Protein AF-0000000082347370 (afdb_homodimer)

Structure (mmCIF, N/CA/C/O backbone):
data_AF-0000000082347370-model_v1
#
loop_
_entity.id
_entity.type
_entity.pdbx_description
1 polymer amidase
#
loop_
_atom_site.group_PDB
_atom_site.id
_atom_site.type_symbol
_atom_site.label_atom_id
_atom_site.label_alt_id
_atom_site.label_comp_id
_atom_site.label_asym_id
_atom_site.label_entity_id
_atom_site.label_seq_id
_atom_site.pdbx_PDB_ins_code
_atom_site.Cartn_x
_atom_site.Cartn_y
_atom_site.Cartn_z
_atom_site.occupancy
_atom_site.B_iso_or_equiv
_atom_site.auth_seq_id
_atom_site.auth_comp_id
_atom_site.auth_asym_id
_atom_site.auth_atom_id
_atom_site.pdbx_PDB_model_num
ATOM 1 N N . MET A 1 1 ? -14.039 33.094 -24.953 1 28.47 1 MET A N 1
ATOM 2 C CA . MET A 1 1 ? -12.961 33.5 -24.062 1 28.47 1 MET A CA 1
ATOM 3 C C . MET A 1 1 ? -13.516 33.938 -22.703 1 28.47 1 MET A C 1
ATOM 5 O O . MET A 1 1 ? -13.883 35.125 -22.531 1 28.47 1 MET A O 1
ATOM 9 N N . THR A 1 2 ? -14.438 33.375 -22.188 1 38.81 2 THR A N 1
ATOM 10 C CA . THR A 1 2 ? -15.414 33.531 -21.125 1 38.81 2 THR A CA 1
ATOM 11 C C . THR A 1 2 ? -14.742 34.031 -19.844 1 38.81 2 THR A C 1
ATOM 13 O O . THR A 1 2 ? -13.883 33.344 -19.281 1 38.81 2 THR A O 1
ATOM 16 N N . SER A 1 3 ? -14.586 35.312 -19.547 1 42.72 3 SER A N 1
ATOM 17 C CA . SER A 1 3 ? -13.938 36.375 -18.797 1 42.72 3 SER A CA 1
ATOM 18 C C . SER A 1 3 ? -13.805 36.031 -17.328 1 42.72 3 SER A C 1
ATOM 20 O O . SER A 1 3 ? -14.438 35.062 -16.844 1 42.72 3 SER A O 1
ATOM 22 N N . THR A 1 4 ? -13.07 37.125 -16.438 1 53.12 4 THR A N 1
ATOM 23 C CA . THR A 1 4 ? -12.383 37.875 -15.398 1 53.12 4 THR A CA 1
ATOM 24 C C . THR A 1 4 ? -13.281 38.031 -14.172 1 53.12 4 THR A C 1
ATOM 26 O O . THR A 1 4 ? -13.094 38.969 -13.383 1 53.12 4 THR A O 1
ATOM 29 N N . HIS A 1 5 ? -14.391 37.219 -14.023 1 77.06 5 HIS A N 1
ATOM 30 C CA . HIS A 1 5 ? -15.453 37.531 -13.07 1 77.06 5 HIS A CA 1
ATOM 31 C C . HIS A 1 5 ? -15.188 36.875 -11.719 1 77.06 5 HIS A C 1
ATOM 33 O O . HIS A 1 5 ? -16.094 36.781 -10.883 1 77.06 5 HIS A O 1
ATOM 39 N N . TRP A 1 6 ? -14 36.531 -11.547 1 93.75 6 TRP A N 1
ATOM 40 C CA . TRP A 1 6 ? -13.812 35.781 -10.305 1 93.75 6 TRP A CA 1
ATOM 41 C C . TRP A 1 6 ? -13.828 36.719 -9.102 1 93.75 6 TRP A C 1
ATOM 43 O O . TRP A 1 6 ? -14.188 36.312 -7.996 1 93.75 6 TRP A O 1
ATOM 53 N N . LYS A 1 7 ? -13.586 38 -9.258 1 95.44 7 LYS A N 1
ATOM 54 C CA . LYS A 1 7 ? -13.359 38.938 -8.148 1 95.44 7 LYS A CA 1
ATOM 55 C C . LYS A 1 7 ? -14.625 39.094 -7.305 1 95.44 7 LYS A C 1
ATOM 57 O O . LYS A 1 7 ? -14.586 38.969 -6.082 1 95.44 7 LYS A O 1
ATOM 62 N N . PRO A 1 8 ? -15.781 39.312 -7.957 1 95.5 8 PRO A N 1
ATOM 63 C CA . PRO A 1 8 ? -16.984 39.438 -7.137 1 95.5 8 PRO A CA 1
ATOM 64 C C . PRO A 1 8 ? -17.297 38.156 -6.359 1 95.5 8 PRO A C 1
ATOM 66 O O . PRO A 1 8 ? -17.797 38.219 -5.227 1 95.5 8 PRO A O 1
ATOM 69 N N . LEU A 1 9 ? -17.078 37.062 -7.016 1 95.44 9 LEU A N 1
ATOM 70 C CA . LEU A 1 9 ? -17.312 35.781 -6.352 1 95.44 9 LEU A CA 1
ATOM 71 C C . LEU A 1 9 ? -16.391 35.625 -5.156 1 95.44 9 LEU A C 1
ATOM 73 O O . LEU A 1 9 ? -16.812 35.156 -4.094 1 95.44 9 LEU A O 1
ATOM 77 N N . ALA A 1 10 ? -15.156 35.938 -5.332 1 97.25 10 ALA A N 1
ATOM 78 C CA . ALA A 1 10 ? -14.172 35.844 -4.262 1 97.25 10 ALA A CA 1
ATOM 79 C C . ALA A 1 10 ? -14.531 36.781 -3.109 1 97.25 10 ALA A C 1
ATOM 81 O O . ALA A 1 10 ? -14.445 36.406 -1.94 1 97.25 10 ALA A O 1
ATOM 82 N N . ASP A 1 11 ? -14.898 38 -3.451 1 97 11 ASP A N 1
ATOM 83 C CA . ASP A 1 11 ? -15.289 39 -2.441 1 97 11 ASP A CA 1
ATOM 84 C C . ASP A 1 11 ? -16.484 38.5 -1.631 1 97 11 ASP A C 1
ATOM 86 O O . ASP A 1 11 ? -16.516 38.656 -0.407 1 97 11 ASP A O 1
ATOM 90 N N . ALA A 1 12 ? -17.422 38 -2.334 1 96.94 12 ALA A N 1
ATOM 91 C CA . ALA A 1 12 ? -18.625 37.469 -1.675 1 96.94 12 ALA A CA 1
ATOM 92 C C . ALA A 1 12 ? -18.281 36.344 -0.723 1 96.94 12 ALA A C 1
ATOM 94 O O . ALA A 1 12 ? -18.812 36.281 0.39 1 96.94 12 ALA A O 1
ATOM 95 N N . LYS A 1 13 ? -17.484 35.406 -1.177 1 97.5 13 LYS A N 1
ATOM 96 C CA . LYS A 1 13 ? -17.094 34.281 -0.332 1 97.5 13 LYS A CA 1
ATOM 97 C C . LYS A 1 13 ? -16.312 34.75 0.882 1 97.5 13 LYS A C 1
ATOM 99 O O . LYS A 1 13 ? -16.531 34.281 2 1 97.5 13 LYS A O 1
ATOM 104 N N . ARG A 1 14 ? -15.336 35.625 0.65 1 98 14 ARG A N 1
ATOM 105 C CA . ARG A 1 14 ? -14.562 36.188 1.747 1 98 14 ARG A CA 1
ATOM 106 C C . ARG A 1 14 ? -15.477 36.844 2.783 1 98 14 ARG A C 1
ATOM 108 O O . ARG A 1 14 ? -15.305 36.625 3.986 1 98 14 ARG A O 1
ATOM 115 N N . GLN A 1 15 ? -16.422 37.625 2.311 1 97.62 15 GLN A N 1
ATOM 116 C CA . GLN A 1 15 ? -17.359 38.312 3.205 1 97.62 15 GLN A CA 1
ATOM 117 C C . GLN A 1 15 ? -18.219 37.281 3.967 1 97.62 15 GLN A C 1
ATOM 119 O O . GLN A 1 15 ? -18.547 37.5 5.133 1 97.62 15 GLN A O 1
ATOM 124 N N . SER A 1 16 ? -18.625 36.25 3.275 1 97.81 16 SER A N 1
ATOM 125 C CA . SER A 1 16 ? -19.438 35.25 3.93 1 97.81 16 SER A CA 1
ATOM 126 C C . SER A 1 16 ? -18.703 34.625 5.113 1 97.81 16 SER A C 1
ATOM 128 O O . SER A 1 16 ? -19.328 34.25 6.113 1 97.81 16 SER A O 1
ATOM 130 N N . ILE A 1 17 ? -17.406 34.438 5.043 1 98.06 17 ILE A N 1
ATOM 131 C CA . ILE A 1 17 ? -16.609 33.938 6.145 1 98.06 17 ILE A CA 1
ATOM 132 C C . ILE A 1 17 ? -16.641 34.906 7.316 1 98.06 17 ILE A C 1
ATOM 134 O O . ILE A 1 17 ? -16.859 34.5 8.461 1 98.06 17 ILE A O 1
ATOM 138 N N . LEU A 1 18 ? -16.469 36.156 7.027 1 97.69 18 LEU A N 1
ATOM 139 C CA . LEU A 1 18 ? -16.484 37.188 8.055 1 97.69 18 LEU A CA 1
ATOM 140 C C . LEU A 1 18 ? -17.875 37.281 8.688 1 97.69 18 LEU A C 1
ATOM 142 O O . LEU A 1 18 ? -17.984 37.469 9.898 1 97.69 18 LEU A O 1
ATOM 146 N N . ASP A 1 19 ? -18.875 37.188 7.852 1 97.94 19 ASP A N 1
ATOM 147 C CA . ASP A 1 19 ? -20.25 37.312 8.328 1 97.94 19 ASP A CA 1
ATOM 148 C C . ASP A 1 19 ? -20.609 36.156 9.258 1 97.94 19 ASP A C 1
ATOM 150 O O . ASP A 1 19 ? -21.531 36.25 10.07 1 97.94 19 ASP A O 1
ATOM 154 N N . ALA A 1 20 ? -19.922 35.062 9.109 1 98.25 20 ALA A N 1
ATOM 155 C CA . ALA A 1 20 ? -20.203 33.875 9.93 1 98.25 20 ALA A CA 1
ATOM 156 C C . ALA A 1 20 ? -19.656 34.062 11.344 1 98.25 20 ALA A C 1
ATOM 158 O O . ALA A 1 20 ? -20.016 33.312 12.258 1 98.25 20 ALA A O 1
ATOM 159 N N . ILE A 1 21 ? -18.812 35 11.609 1 98.5 21 ILE A N 1
ATOM 160 C CA . ILE A 1 21 ? -18.312 35.281 12.945 1 98.5 21 ILE A CA 1
ATOM 161 C C . ILE A 1 21 ? -19.375 36.031 13.742 1 98.5 21 ILE A C 1
ATOM 163 O O . ILE A 1 21 ? -19.828 37.125 13.328 1 98.5 21 ILE A O 1
ATOM 167 N N . PRO A 1 22 ? -19.719 35.531 14.867 1 98.12 22 PRO A N 1
ATOM 168 C CA . PRO A 1 22 ? -20.703 36.25 15.688 1 98.12 22 PRO A CA 1
ATOM 169 C C . PRO A 1 22 ? -20.234 37.656 16.047 1 98.12 22 PRO A C 1
ATOM 171 O O . PRO A 1 22 ? -19.062 37.906 16.312 1 98.12 22 PRO A O 1
ATOM 174 N N . PHE A 1 23 ? -21.188 38.531 16.156 1 97.38 23 PHE A N 1
ATOM 175 C CA . PHE A 1 23 ? -20.875 39.938 16.422 1 97.38 23 PHE A CA 1
ATOM 176 C C . PHE A 1 23 ? -20.109 40.094 17.719 1 97.38 23 PHE A C 1
ATOM 178 O O . PHE A 1 23 ? -19.172 40.875 17.812 1 97.38 23 PHE A O 1
ATOM 185 N N . LYS A 1 24 ? -20.453 39.281 18.719 1 97.06 24 LYS A N 1
ATOM 186 C CA . LYS A 1 24 ? -19.875 39.406 20.047 1 97.06 24 LYS A CA 1
ATOM 187 C C . LYS A 1 24 ? -18.406 38.969 20.031 1 97.06 24 LYS A C 1
ATOM 189 O O . LYS A 1 24 ? -17.656 39.281 20.969 1 97.06 24 LYS A O 1
ATOM 194 N N . TRP A 1 25 ? -18 38.312 19.016 1 98.19 25 TRP A N 1
ATOM 195 C CA . TRP A 1 25 ? -16.625 37.812 18.969 1 98.19 25 TRP A CA 1
ATOM 196 C C . TRP A 1 25 ? -15.797 38.594 17.953 1 98.19 25 TRP A C 1
ATOM 198 O O . TRP A 1 25 ? -14.672 38.219 17.625 1 98.19 25 TRP A O 1
ATOM 208 N N . ARG A 1 26 ? -16.312 39.656 17.391 1 98.06 26 ARG A N 1
ATOM 209 C CA . ARG A 1 26 ? -15.602 40.5 16.438 1 98.06 26 ARG A CA 1
ATOM 210 C C . ARG A 1 26 ? -14.703 41.5 17.156 1 98.06 26 ARG A C 1
ATOM 212 O O . ARG A 1 26 ? -15.078 42.031 18.203 1 98.06 26 ARG A O 1
ATOM 219 N N . ILE A 1 27 ? -13.539 41.625 16.688 1 97.69 27 ILE A N 1
ATOM 220 C CA . ILE A 1 27 ? -12.602 42.562 17.25 1 97.69 27 ILE A CA 1
ATOM 221 C C . ILE A 1 27 ? -13.047 44 16.922 1 97.69 27 ILE A C 1
ATOM 223 O O . ILE A 1 27 ? -13.156 44.344 15.75 1 97.69 27 ILE A O 1
ATOM 227 N N . GLN A 1 28 ? -13.211 44.781 17.906 1 95.12 28 GLN A N 1
ATOM 228 C CA . GLN A 1 28 ? -13.773 46.125 17.734 1 95.12 28 GLN A CA 1
ATOM 229 C C . GLN A 1 28 ? -12.68 47.156 17.5 1 95.12 28 GLN A C 1
ATOM 231 O O . GLN A 1 28 ? -12.914 48.188 16.859 1 95.12 28 GLN A O 1
ATOM 236 N N . GLU A 1 29 ? -11.57 46.875 18.016 1 94.56 29 GLU A N 1
ATOM 237 C CA . GLU A 1 29 ? -10.461 47.812 17.859 1 94.56 29 GLU A CA 1
ATOM 238 C C . GLU A 1 29 ? -9.727 47.594 16.547 1 94.56 29 GLU A C 1
ATOM 240 O O . GLU A 1 29 ? -9.906 46.562 15.898 1 94.56 29 GLU A O 1
ATOM 245 N N . SER A 1 30 ? -9.016 48.562 16.203 1 95.31 30 SER A N 1
ATOM 246 C CA . SER A 1 30 ? -8.18 48.406 15.016 1 95.31 30 SER A CA 1
ATOM 247 C C . SER A 1 30 ? -7.047 47.438 15.258 1 95.31 30 SER A C 1
ATOM 249 O O . SER A 1 30 ? -6.383 47.469 16.297 1 95.31 30 SER A O 1
ATOM 251 N N . ILE A 1 31 ? -6.879 46.531 14.344 1 95.5 31 ILE A N 1
ATOM 252 C CA . ILE A 1 31 ? -5.781 45.562 14.422 1 95.5 31 ILE A CA 1
ATOM 253 C C . ILE A 1 31 ? -4.512 46.188 13.852 1 95.5 31 ILE A C 1
ATOM 255 O O . ILE A 1 31 ? -4.496 46.656 12.711 1 95.5 31 ILE A O 1
ATOM 259 N N . PRO A 1 32 ? -3.457 46.219 14.617 1 96.75 32 PRO A N 1
ATOM 260 C CA . PRO A 1 32 ? -2.205 46.781 14.094 1 96.75 32 PRO A CA 1
ATOM 261 C C . PRO A 1 32 ? -1.723 46.062 12.836 1 96.75 32 PRO A C 1
ATOM 263 O O . PRO A 1 32 ? -1.987 44.875 12.664 1 96.75 32 PRO A O 1
ATOM 266 N N . THR A 1 33 ? -1 46.812 12.031 1 96.25 33 THR A N 1
ATOM 267 C CA . THR A 1 33 ? -0.404 46.219 10.852 1 96.25 33 THR A CA 1
ATOM 268 C C . THR A 1 33 ? 0.686 45.219 11.242 1 96.25 33 THR A C 1
ATOM 270 O O . THR A 1 33 ? 1.144 45.219 12.391 1 96.25 33 THR A O 1
ATOM 273 N N . ALA A 1 34 ? 1.079 44.406 10.305 1 95.56 34 ALA A N 1
ATOM 274 C CA . ALA A 1 34 ? 2.104 43.406 10.562 1 95.56 34 ALA A CA 1
ATOM 275 C C . ALA A 1 34 ? 3.424 44.062 10.969 1 95.56 34 ALA A C 1
ATOM 277 O O . ALA A 1 34 ? 4.172 43.5 11.781 1 95.56 34 ALA A O 1
ATOM 278 N N . THR A 1 35 ? 3.695 45.188 10.391 1 94.94 35 THR A N 1
ATOM 279 C CA . THR A 1 35 ? 4.926 45.906 10.703 1 94.94 35 THR A CA 1
ATOM 280 C C . THR A 1 35 ? 4.883 46.469 12.125 1 94.94 35 THR A C 1
ATOM 282 O O . THR A 1 35 ? 5.906 46.5 12.812 1 94.94 35 THR A O 1
ATOM 285 N N . GLU A 1 36 ? 3.684 46.844 12.547 1 96.25 36 GLU A N 1
ATOM 286 C CA . GLU A 1 36 ? 3.506 47.438 13.875 1 96.25 36 GLU A CA 1
ATOM 287 C C . GLU A 1 36 ? 3.531 46.344 14.945 1 96.25 36 GLU A C 1
ATOM 289 O O . GLU A 1 36 ? 4.023 46.562 16.047 1 96.25 36 GLU A O 1
ATOM 294 N N . LEU A 1 37 ? 2.949 45.25 14.633 1 96.69 37 LEU A N 1
ATOM 295 C CA . LEU A 1 37 ? 2.869 44.125 15.547 1 96.69 37 LEU A CA 1
ATOM 296 C C . LEU A 1 37 ? 3.033 42.812 14.789 1 96.69 37 LEU A C 1
ATOM 298 O O . LEU A 1 37 ? 2.064 42.281 14.234 1 96.69 37 LEU A O 1
ATOM 302 N N . ARG A 1 38 ? 4.168 42.25 14.93 1 96.19 38 ARG A N 1
ATOM 303 C CA . ARG A 1 38 ? 4.504 41.062 14.172 1 96.19 38 ARG A CA 1
ATOM 304 C C . ARG A 1 38 ? 3.877 39.812 14.812 1 96.19 38 ARG A C 1
ATOM 306 O O . ARG A 1 38 ? 3.373 38.938 14.109 1 96.19 38 ARG A O 1
ATOM 313 N N . ASN A 1 39 ? 4.004 39.75 16.078 1 98.06 39 ASN A N 1
ATOM 314 C CA . ASN A 1 39 ? 3.541 38.562 16.828 1 98.06 39 ASN A CA 1
ATOM 315 C C . ASN A 1 39 ? 2.186 38.844 17.484 1 98.06 39 ASN A C 1
ATOM 317 O O . ASN A 1 39 ? 2.074 39.656 18.375 1 98.06 39 ASN A O 1
ATOM 321 N N . VAL A 1 40 ? 1.177 38.125 17.047 1 98.5 40 VAL A N 1
ATOM 322 C CA . VAL A 1 40 ? -0.157 38.375 17.578 1 98.5 40 VAL A CA 1
ATOM 323 C C . VAL A 1 40 ? -0.572 37.188 18.469 1 98.5 40 VAL A C 1
ATOM 325 O O . VAL A 1 40 ? -1.754 37.031 18.781 1 98.5 40 VAL A O 1
ATOM 328 N N . THR A 1 41 ? 0.318 36.281 18.844 1 98.19 41 THR A N 1
ATOM 329 C CA . THR A 1 41 ? 0.046 35.156 19.75 1 98.19 41 THR A CA 1
ATOM 330 C C . THR A 1 41 ? 0.184 35.625 21.203 1 98.19 41 THR A C 1
ATOM 332 O O . THR A 1 41 ? 0.4 36.781 21.469 1 98.19 41 THR A O 1
ATOM 335 N N . GLY A 1 42 ? 0.028 34.688 22.156 1 97.19 42 GLY A N 1
ATOM 336 C CA . GLY A 1 42 ? 0.258 34.938 23.562 1 97.19 42 GLY A CA 1
ATOM 337 C C . GLY A 1 42 ? -0.631 36.031 24.125 1 97.19 42 GLY A C 1
ATOM 338 O O . GLY A 1 42 ? -1.854 35.969 23.969 1 97.19 42 GLY A O 1
ATOM 339 N N . ALA A 1 43 ? 0.094 37.062 24.656 1 97 43 ALA A N 1
ATOM 340 C CA . ALA A 1 43 ? -0.594 38.094 25.391 1 97 43 ALA A CA 1
ATOM 341 C C . ALA A 1 43 ? -1.541 38.875 24.484 1 97 43 ALA A C 1
ATOM 343 O O . ALA A 1 43 ? -2.609 39.312 24.922 1 97 43 ALA A O 1
ATOM 344 N N . TYR A 1 44 ? -1.182 39.094 23.297 1 97.5 44 TYR A N 1
ATOM 345 C CA . TYR A 1 44 ? -1.991 39.969 22.422 1 97.5 44 TYR A CA 1
ATOM 346 C C . TYR A 1 44 ? -3.377 39.344 22.219 1 97.5 44 TYR A C 1
ATOM 348 O O . TYR A 1 44 ? -4.391 40.031 22.453 1 97.5 44 TYR A O 1
ATOM 356 N N . ILE A 1 45 ? -3.459 38.125 21.734 1 98.25 45 ILE A N 1
ATOM 357 C CA . ILE A 1 45 ? -4.773 37.562 21.453 1 98.25 45 ILE A CA 1
ATOM 358 C C . ILE A 1 45 ? -5.504 37.25 22.766 1 98.25 45 ILE A C 1
ATOM 360 O O . ILE A 1 45 ? -6.734 37.312 22.812 1 98.25 45 ILE A O 1
ATOM 364 N N . GLN A 1 46 ? -4.773 36.969 23.844 1 98.31 46 GLN A N 1
ATOM 365 C CA . GLN A 1 46 ? -5.371 36.656 25.125 1 98.31 46 GLN A CA 1
ATOM 366 C C . GLN A 1 46 ? -6.148 37.844 25.688 1 98.31 46 GLN A C 1
ATOM 368 O O . GLN A 1 46 ? -7.098 37.688 26.453 1 98.31 46 GLN A O 1
ATOM 373 N N . LYS A 1 47 ? -5.758 39 25.281 1 97.19 47 LYS A N 1
ATOM 374 C CA . LYS A 1 47 ? -6.406 40.188 25.828 1 97.19 47 LYS A CA 1
ATOM 375 C C . LYS A 1 47 ? -7.883 40.219 25.438 1 97.19 47 LYS A C 1
ATOM 377 O O . LYS A 1 47 ? -8.672 40.938 26.078 1 97.19 47 LYS A O 1
ATOM 382 N N . PHE A 1 48 ? -8.242 39.531 24.406 1 98.19 48 PHE A N 1
ATOM 383 C CA . PHE A 1 48 ? -9.617 39.531 23.922 1 98.19 48 PHE A CA 1
ATOM 384 C C . PHE A 1 48 ? -10.414 38.375 24.547 1 98.19 48 PHE A C 1
ATOM 386 O O . PHE A 1 48 ? -11.602 38.219 24.281 1 98.19 48 PHE A O 1
ATOM 393 N N . LEU A 1 49 ? -9.836 37.562 25.391 1 98.69 49 LEU A N 1
ATOM 394 C CA . LEU A 1 49 ? -10.445 36.344 25.953 1 98.69 49 LEU A CA 1
ATOM 395 C C . LEU A 1 49 ? -10.672 36.531 27.453 1 98.69 49 LEU A C 1
ATOM 397 O O . LEU A 1 49 ? -9.961 37.281 28.125 1 98.69 49 LEU A O 1
ATOM 401 N N . THR A 1 50 ? -11.68 35.781 28.016 1 98.56 50 THR A N 1
ATOM 402 C CA . THR A 1 50 ? -11.836 35.688 29.469 1 98.56 50 THR A CA 1
ATOM 403 C C . THR A 1 50 ? -10.773 34.781 30.078 1 98.56 50 THR A C 1
ATOM 405 O O . THR A 1 50 ? -10.148 34 29.359 1 98.56 50 THR A O 1
ATOM 408 N N . THR A 1 51 ? -10.625 34.875 31.375 1 98.44 51 THR A N 1
ATOM 409 C CA . THR A 1 51 ? -9.672 34 32.094 1 98.44 51 THR A CA 1
ATOM 410 C C . THR A 1 51 ? -10.016 32.531 31.875 1 98.44 51 THR A C 1
ATOM 412 O O . THR A 1 51 ? -9.117 31.703 31.703 1 98.44 51 THR A O 1
ATOM 415 N N . ARG A 1 52 ? -11.234 32.219 31.875 1 98.5 52 ARG A N 1
ATOM 416 C CA . ARG A 1 52 ? -11.688 30.844 31.703 1 98.5 52 ARG A CA 1
ATOM 417 C C . ARG A 1 52 ? -11.414 30.359 30.281 1 98.5 52 ARG A C 1
ATOM 419 O O . ARG A 1 52 ? -10.992 29.219 30.094 1 98.5 52 ARG A O 1
ATOM 426 N N . GLU A 1 53 ? -11.664 31.172 29.344 1 98.75 53 GLU A N 1
ATOM 427 C CA . GLU A 1 53 ? -11.375 30.812 27.969 1 98.75 53 GLU A CA 1
ATOM 428 C C . GLU A 1 53 ? -9.883 30.562 27.766 1 98.75 53 GLU A C 1
ATOM 430 O O . GLU A 1 53 ? -9.5 29.641 27.031 1 98.75 53 GLU A O 1
ATOM 435 N N . ILE A 1 54 ? -9.078 31.375 28.375 1 98.75 54 ILE A N 1
ATOM 436 C CA . ILE A 1 54 ? -7.633 31.188 28.297 1 98.75 54 ILE A CA 1
ATOM 437 C C . ILE A 1 54 ? -7.254 29.844 28.906 1 98.75 54 ILE A C 1
ATOM 439 O O . ILE A 1 54 ? -6.492 29.078 28.312 1 98.75 54 ILE A O 1
ATOM 443 N N . GLU A 1 55 ? -7.793 29.562 30.094 1 98.5 55 GLU A N 1
ATOM 444 C CA . GLU A 1 55 ? -7.523 28.297 30.75 1 98.5 55 GLU A CA 1
ATOM 445 C C . GLU A 1 55 ? -7.871 27.109 29.844 1 98.5 55 GLU A C 1
ATOM 447 O O . GLU A 1 55 ? -7.082 26.172 29.719 1 98.5 55 GLU A O 1
ATOM 452 N N . ILE A 1 56 ? -8.93 27.141 29.188 1 98.81 56 ILE A N 1
ATOM 453 C CA . ILE A 1 56 ? -9.422 26.047 28.359 1 98.81 56 ILE A CA 1
ATOM 454 C C . ILE A 1 56 ? -8.57 25.938 27.094 1 98.81 56 ILE A C 1
ATOM 456 O O . ILE A 1 56 ? -8.055 24.875 26.766 1 98.81 56 ILE A O 1
ATOM 460 N N . THR A 1 57 ? -8.352 27.047 26.422 1 98.88 57 THR A N 1
ATOM 461 C CA . THR A 1 57 ? -7.785 27 25.078 1 98.88 57 THR A CA 1
ATOM 462 C C . THR A 1 57 ? -6.27 26.859 25.141 1 98.88 57 THR A C 1
ATOM 464 O O . THR A 1 57 ? -5.629 26.562 24.125 1 98.88 57 THR A O 1
ATOM 467 N N . GLU A 1 58 ? -5.676 27.016 26.297 1 98.5 58 GLU A N 1
ATOM 468 C CA . GLU A 1 58 ? -4.23 26.844 26.438 1 98.5 58 GLU A CA 1
ATOM 469 C C . GLU A 1 58 ? -3.871 25.391 26.688 1 98.5 58 GLU A C 1
ATOM 471 O O . GLU A 1 58 ? -2.701 25 26.594 1 98.5 58 GLU A O 1
ATOM 476 N N . LEU A 1 59 ? -4.855 24.547 26.906 1 98.31 59 LEU A N 1
ATOM 477 C CA . LEU A 1 59 ? -4.594 23.125 27.062 1 98.31 59 LEU A CA 1
ATOM 478 C C . LEU A 1 59 ? -4.453 22.453 25.703 1 98.31 59 LEU A C 1
ATOM 480 O O . LEU A 1 59 ? -5.094 22.859 24.734 1 98.31 59 LEU A O 1
ATOM 484 N N . ASP A 1 60 ? -3.582 21.438 25.672 1 98.44 60 ASP A N 1
ATOM 485 C CA . ASP A 1 60 ? -3.445 20.688 24.422 1 98.44 60 ASP A CA 1
ATOM 486 C C . ASP A 1 60 ? -4.602 19.703 24.25 1 98.44 60 ASP A C 1
ATOM 488 O O . ASP A 1 60 ? -5.457 19.578 25.125 1 98.44 60 ASP A O 1
ATOM 492 N N . ALA A 1 61 ? -4.691 19.094 23.125 1 98.88 61 ALA A N 1
ATOM 493 C CA . ALA A 1 61 ? -5.812 18.219 22.797 1 98.88 61 ALA A CA 1
ATOM 494 C C . ALA A 1 61 ? -5.93 17.062 23.797 1 98.88 61 ALA A C 1
ATOM 496 O O . ALA A 1 61 ? -7.035 16.672 24.172 1 98.88 61 ALA A O 1
ATOM 497 N N . TYR A 1 62 ? -4.785 16.484 24.188 1 98.44 62 TYR A N 1
ATOM 498 C CA . TYR A 1 62 ? -4.797 15.406 25.172 1 98.44 62 TYR A CA 1
ATOM 499 C C . TYR A 1 62 ? -5.41 15.875 26.484 1 98.44 62 TYR A C 1
ATOM 501 O O . TYR A 1 62 ? -6.234 15.172 27.078 1 98.44 62 TYR A O 1
ATOM 509 N N . GLY A 1 63 ? -4.984 17.062 26.969 1 98.62 63 GLY A N 1
ATOM 510 C CA . GLY A 1 63 ? -5.527 17.641 28.188 1 98.62 63 GLY A CA 1
ATOM 511 C C . GLY A 1 63 ? -7.016 17.906 28.109 1 98.62 63 GLY A C 1
ATOM 512 O O . GLY A 1 63 ? -7.742 17.672 29.078 1 98.62 63 GLY A O 1
ATOM 513 N N . ILE A 1 64 ? -7.465 18.422 27.016 1 98.81 64 ILE A N 1
ATOM 514 C CA . ILE A 1 64 ? -8.891 18.688 26.828 1 98.81 64 ILE A CA 1
ATOM 515 C C . ILE A 1 64 ? -9.664 17.375 26.844 1 98.81 64 ILE A C 1
ATOM 517 O O . ILE A 1 64 ? -10.688 17.266 27.531 1 98.81 64 ILE A O 1
ATOM 521 N N . ALA A 1 65 ? -9.172 16.391 26.109 1 98.81 65 ALA A N 1
ATOM 522 C CA . ALA A 1 65 ? -9.82 15.078 26.078 1 98.81 65 ALA A CA 1
ATOM 523 C C . ALA A 1 65 ? -9.938 14.5 27.484 1 98.81 65 ALA A C 1
ATOM 525 O O . ALA A 1 65 ? -10.969 13.93 27.844 1 98.81 65 ALA A O 1
ATOM 526 N N . ASP A 1 66 ? -8.859 14.617 28.234 1 98.31 66 ASP A N 1
ATOM 527 C CA . ASP A 1 66 ? -8.836 14.094 29.594 1 98.31 66 ASP A CA 1
ATOM 528 C C . ASP A 1 66 ? -9.945 14.727 30.438 1 98.31 66 ASP A C 1
ATOM 530 O O . ASP A 1 66 ? -10.594 14.039 31.234 1 98.31 66 ASP A O 1
ATOM 534 N N . ARG A 1 67 ? -10.266 16.016 30.297 1 98.38 67 ARG A N 1
ATOM 535 C CA . ARG A 1 67 ? -11.25 16.75 31.094 1 98.38 67 ARG A CA 1
ATOM 536 C C . ARG A 1 67 ? -12.664 16.469 30.609 1 98.38 67 ARG A C 1
ATOM 538 O O . ARG A 1 67 ? -13.594 16.328 31.406 1 98.38 67 ARG A O 1
ATOM 545 N N . THR A 1 68 ? -12.797 16.344 29.328 1 98.56 68 THR A N 1
ATOM 546 C CA . THR A 1 68 ? -14.148 16.188 28.781 1 98.56 68 THR A CA 1
ATOM 547 C C . THR A 1 68 ? -14.609 14.742 28.891 1 98.56 68 THR A C 1
ATOM 549 O O . THR A 1 68 ? -15.797 14.477 29.062 1 98.56 68 THR A O 1
ATOM 552 N N . THR A 1 69 ? -13.664 13.781 28.797 1 98.44 69 THR A N 1
ATOM 553 C CA . THR A 1 69 ? -14.047 12.383 28.875 1 98.44 69 THR A CA 1
ATOM 554 C C . THR A 1 69 ? -14.383 11.984 30.312 1 98.44 69 THR A C 1
ATOM 556 O O . THR A 1 69 ? -15.031 10.961 30.547 1 98.44 69 THR A O 1
ATOM 559 N N . THR A 1 70 ? -13.938 12.773 31.297 1 97.56 70 THR A N 1
ATOM 560 C CA . THR A 1 70 ? -14.227 12.492 32.688 1 97.56 70 THR A CA 1
ATOM 561 C C . THR A 1 70 ? -15.398 13.336 33.188 1 97.56 70 THR A C 1
ATOM 563 O O . THR A 1 70 ? -15.883 13.141 34.312 1 97.56 70 THR A O 1
ATOM 566 N N . GLY A 1 71 ? -15.836 14.266 32.375 1 96.56 71 GLY A N 1
ATOM 567 C CA . GLY A 1 71 ? -16.953 15.117 32.75 1 96.56 71 GLY A CA 1
ATOM 568 C C . GLY A 1 71 ? -16.547 16.328 33.562 1 96.56 71 GLY A C 1
ATOM 569 O O . GLY A 1 71 ? -17.406 17.094 34 1 96.56 71 GLY A O 1
ATOM 570 N N . GLU A 1 72 ? -15.312 16.453 33.781 1 98 72 GLU A N 1
ATOM 571 C CA . GLU A 1 72 ? -14.836 17.625 34.531 1 98 72 GLU A CA 1
ATOM 572 C C . GLU A 1 72 ? -15.195 18.922 33.781 1 98 72 GLU A C 1
ATOM 574 O O . GLU A 1 72 ? -15.531 19.922 34.438 1 98 72 GLU A O 1
ATOM 579 N N . TRP A 1 73 ? -15.078 18.953 32.469 1 98.56 73 TRP A N 1
ATOM 580 C CA . TRP A 1 73 ? -15.5 20.062 31.641 1 98.56 73 TRP A CA 1
ATOM 581 C C . TRP A 1 73 ? -16.625 19.641 30.688 1 98.56 73 TRP A C 1
ATOM 583 O O . TRP A 1 73 ? -16.672 18.484 30.266 1 98.56 73 TRP A O 1
ATOM 593 N N . SER A 1 74 ? -17.531 20.516 30.391 1 98.5 74 SER A N 1
ATOM 594 C CA . SER A 1 74 ? -18.562 20.219 29.391 1 98.5 74 SER A CA 1
ATOM 595 C C . SER A 1 74 ? -18.062 20.484 27.984 1 98.5 74 SER A C 1
ATOM 597 O O . SER A 1 74 ? -17.234 21.375 27.766 1 98.5 74 SER A O 1
ATOM 599 N N . ALA A 1 75 ? -18.594 19.719 27.094 1 98.88 75 ALA A N 1
ATOM 600 C CA . ALA A 1 75 ? -18.266 19.938 25.688 1 98.88 75 ALA A CA 1
ATOM 601 C C . ALA A 1 75 ? -18.688 21.328 25.219 1 98.88 75 ALA A C 1
ATOM 603 O O . ALA A 1 75 ? -17.984 21.953 24.422 1 98.88 75 ALA A O 1
ATOM 604 N N . VAL A 1 76 ? -19.781 21.812 25.672 1 98.88 76 VAL A N 1
ATOM 605 C CA . VAL A 1 76 ? -20.312 23.109 25.266 1 98.88 76 VAL A CA 1
ATOM 606 C C . VAL A 1 76 ? -19.344 24.203 25.688 1 98.88 76 VAL A C 1
ATOM 608 O O . VAL A 1 76 ? -19 25.078 24.891 1 98.88 76 VAL A O 1
ATOM 611 N N . GLU A 1 77 ? -18.922 24.141 26.922 1 98.75 77 GLU A N 1
ATOM 612 C CA . GLU A 1 77 ? -18 25.156 27.422 1 98.75 77 GLU A CA 1
ATOM 613 C C . GLU A 1 77 ? -16.703 25.172 26.625 1 98.75 77 GLU A C 1
ATOM 615 O O . GLU A 1 77 ? -16.219 26.234 26.234 1 98.75 77 GLU A O 1
ATOM 620 N N . VAL A 1 78 ? -16.172 24 26.406 1 98.94 78 VAL A N 1
ATOM 621 C CA . VAL A 1 78 ? -14.922 23.875 25.656 1 98.94 78 VAL A CA 1
ATOM 622 C C . VAL A 1 78 ? -15.117 24.375 24.234 1 98.94 78 VAL A C 1
ATOM 624 O O . VAL A 1 78 ? -14.305 25.156 23.719 1 98.94 78 VAL A O 1
ATOM 627 N N . THR A 1 79 ? -16.203 23.984 23.578 1 98.94 79 THR A N 1
ATOM 628 C CA . THR A 1 79 ? -16.484 24.359 22.203 1 98.94 79 THR A CA 1
ATOM 629 C C . THR A 1 79 ? -16.641 25.875 22.062 1 98.94 79 THR A C 1
ATOM 631 O O . THR A 1 79 ? -16.094 26.469 21.156 1 98.94 79 THR A O 1
ATOM 634 N N . GLU A 1 80 ? -17.328 26.469 22.953 1 98.88 80 GLU A N 1
ATOM 635 C CA . GLU A 1 80 ? -17.531 27.906 22.891 1 98.88 80 GLU A CA 1
ATOM 636 C C . GLU A 1 80 ? -16.219 28.656 23.016 1 98.88 80 GLU A C 1
ATOM 638 O O . GLU A 1 80 ? -15.992 29.656 22.312 1 98.88 80 GLU A O 1
ATOM 643 N N . ALA A 1 81 ? -15.414 28.188 23.922 1 98.94 81 ALA A N 1
ATOM 644 C CA . ALA A 1 81 ? -14.117 28.844 24.125 1 98.94 81 ALA A CA 1
ATOM 645 C C . ALA A 1 81 ? -13.289 28.781 22.844 1 98.94 81 ALA A C 1
ATOM 647 O O . ALA A 1 81 ? -12.688 29.781 22.438 1 98.94 81 ALA A O 1
ATOM 648 N N . PHE A 1 82 ? -13.258 27.703 22.203 1 98.94 82 PHE A N 1
ATOM 649 C CA . PHE A 1 82 ? -12.453 27.547 20.984 1 98.94 82 PHE A CA 1
ATOM 650 C C . PHE A 1 82 ? -13.102 28.266 19.812 1 98.94 82 PHE A C 1
ATOM 652 O O . PHE A 1 82 ? -12.406 28.797 18.953 1 98.94 82 PHE A O 1
ATOM 659 N N . CYS A 1 83 ? -14.438 28.266 19.766 1 98.94 83 CYS A N 1
ATOM 660 C CA . CYS A 1 83 ? -15.109 29.031 18.719 1 98.94 83 CYS A CA 1
ATOM 661 C C . CYS A 1 83 ? -14.734 30.5 18.797 1 98.94 83 CYS A C 1
ATOM 663 O O . CYS A 1 83 ? -14.406 31.125 17.781 1 98.94 83 CYS A O 1
ATOM 665 N N . HIS A 1 84 ? -14.758 31.016 20 1 98.94 84 HIS A N 1
ATOM 666 C CA . HIS A 1 84 ? -14.391 32.406 20.188 1 98.94 84 HIS A CA 1
ATOM 667 C C . HIS A 1 84 ? -12.953 32.688 19.734 1 98.94 84 HIS A C 1
ATOM 669 O O . HIS A 1 84 ? -12.703 33.594 18.969 1 98.94 84 HIS A O 1
ATOM 675 N N . ARG A 1 85 ? -12.062 31.875 20.156 1 98.94 85 ARG A N 1
ATOM 676 C CA . ARG A 1 85 ? -10.656 32.125 19.859 1 98.94 85 ARG A CA 1
ATOM 677 C C . ARG A 1 85 ? -10.367 31.906 18.375 1 98.94 85 ARG A C 1
ATOM 679 O O . ARG A 1 85 ? -9.516 32.562 17.797 1 98.94 85 ARG A O 1
ATOM 686 N N . ALA A 1 86 ? -11.07 30.938 17.75 1 98.94 86 ALA A N 1
ATOM 687 C CA . ALA A 1 86 ? -10.945 30.75 16.312 1 98.94 86 ALA A CA 1
ATOM 688 C C . ALA A 1 86 ? -11.445 31.969 15.547 1 98.94 86 ALA A C 1
ATOM 690 O O . ALA A 1 86 ? -10.867 32.344 14.523 1 98.94 86 ALA A O 1
ATOM 691 N N . ALA A 1 87 ? -12.5 32.562 16.031 1 98.94 87 ALA A N 1
ATOM 692 C CA . ALA A 1 87 ? -13.008 33.781 15.422 1 98.94 87 ALA A CA 1
ATOM 693 C C . ALA A 1 87 ? -11.961 34.875 15.453 1 98.94 87 ALA A C 1
ATOM 695 O O . ALA A 1 87 ? -11.766 35.594 14.461 1 98.94 87 ALA A O 1
ATOM 696 N N . LEU A 1 88 ? -11.328 35.031 16.594 1 98.88 88 LEU A N 1
ATOM 697 C CA . LEU A 1 88 ? -10.258 36 16.719 1 98.88 88 LEU A CA 1
ATOM 698 C C . LEU A 1 88 ? -9.109 35.688 15.766 1 98.88 88 LEU A C 1
ATOM 700 O O . LEU A 1 88 ? -8.602 36.594 15.094 1 98.88 88 LEU A O 1
ATOM 704 N N . ALA A 1 89 ? -8.758 34.438 15.719 1 98.94 89 ALA A N 1
ATOM 705 C CA . ALA A 1 89 ? -7.637 34 14.898 1 98.94 89 ALA A CA 1
ATOM 706 C C . ALA A 1 89 ? -7.852 34.375 13.438 1 98.94 89 ALA A C 1
ATOM 708 O O . ALA A 1 89 ? -6.941 34.906 12.789 1 98.94 89 ALA A O 1
ATOM 709 N N . HIS A 1 90 ? -9.023 34.125 12.922 1 98.88 90 HIS A N 1
ATOM 710 C CA . HIS A 1 90 ? -9.289 34.438 11.516 1 98.88 90 HIS A CA 1
ATOM 711 C C . HIS A 1 90 ? -9.188 35.938 11.25 1 98.88 90 HIS A C 1
ATOM 713 O O . HIS A 1 90 ? -8.656 36.344 10.211 1 98.88 90 HIS A O 1
ATOM 719 N N . GLN A 1 91 ? -9.703 36.719 12.148 1 98.56 91 GLN A N 1
ATOM 720 C CA . GLN A 1 91 ? -9.664 38.156 11.984 1 98.56 91 GLN A CA 1
ATOM 721 C C . GLN A 1 91 ? -8.234 38.688 11.984 1 98.56 91 GLN A C 1
ATOM 723 O O . GLN A 1 91 ? -7.938 39.719 11.375 1 98.56 91 GLN A O 1
ATOM 728 N N . LEU A 1 92 ? -7.367 37.938 12.594 1 98.62 92 LEU A N 1
ATOM 729 C CA . LEU A 1 92 ? -5.988 38.375 12.742 1 98.62 92 LEU A CA 1
ATOM 730 C C . LEU A 1 92 ? -5.141 37.938 11.555 1 98.62 92 LEU A C 1
ATOM 732 O O . LEU A 1 92 ? -4.234 38.656 11.125 1 98.62 92 LEU A O 1
ATOM 736 N N . VAL A 1 93 ? -5.449 36.688 11 1 98.75 93 VAL A N 1
ATOM 737 C CA . VAL A 1 93 ? -4.445 36.188 10.062 1 98.75 93 VAL A CA 1
ATOM 738 C C . VAL A 1 93 ? -5.129 35.469 8.906 1 98.75 93 VAL A C 1
ATOM 740 O O . VAL A 1 93 ? -4.465 34.844 8.078 1 98.75 93 VAL A O 1
ATOM 743 N N . ASN A 1 94 ? -6.43 35.469 8.773 1 98.62 94 ASN A N 1
ATOM 744 C CA . ASN A 1 94 ? -7.184 34.875 7.676 1 98.62 94 ASN A CA 1
ATOM 745 C C . ASN A 1 94 ? -6.949 33.375 7.586 1 98.62 94 ASN A C 1
ATOM 747 O O . ASN A 1 94 ? -6.633 32.844 6.516 1 98.62 94 ASN A O 1
ATOM 751 N N . CYS A 1 95 ? -7.18 32.625 8.648 1 98.88 95 CYS A N 1
ATOM 752 C CA . CYS A 1 95 ? -6.758 31.25 8.688 1 98.88 95 CYS A CA 1
ATOM 753 C C . CYS A 1 95 ? -7.945 30.312 8.484 1 98.88 95 CYS A C 1
ATOM 755 O O . CYS A 1 95 ? -7.812 29.094 8.602 1 98.88 95 CYS A O 1
ATOM 757 N N . LEU A 1 96 ? -9.141 30.828 8.117 1 98.88 96 LEU A N 1
ATOM 758 C CA . LEU A 1 96 ? -10.305 29.953 7.941 1 98.88 96 LEU A CA 1
ATOM 759 C C . LEU A 1 96 ? -10.93 30.141 6.566 1 98.88 96 LEU A C 1
ATOM 761 O O . LEU A 1 96 ? -10.906 31.25 6.023 1 98.88 96 LEU A O 1
ATOM 765 N N . HIS A 1 97 ? -11.516 29.047 6.031 1 98.62 97 HIS A N 1
ATOM 766 C CA . HIS A 1 97 ? -12.375 29.094 4.852 1 98.62 97 HIS A CA 1
ATOM 767 C C . HIS A 1 97 ? -13.844 28.938 5.234 1 98.62 97 HIS A C 1
ATOM 769 O O . HIS A 1 97 ? -14.727 29.391 4.504 1 98.62 97 HIS A O 1
ATOM 775 N N . GLU A 1 98 ? -14.102 28.25 6.344 1 98.69 98 GLU A N 1
ATOM 776 C CA . GLU A 1 98 ? -15.477 28.016 6.785 1 98.69 98 GLU A CA 1
ATOM 777 C C . GLU A 1 98 ? -15.586 28.094 8.305 1 98.69 98 GLU A C 1
ATOM 779 O O . GLU A 1 98 ? -14.695 27.641 9.023 1 98.69 98 GLU A O 1
ATOM 784 N N . ILE A 1 99 ? -16.641 28.672 8.75 1 98.75 99 ILE A N 1
ATOM 785 C CA . ILE A 1 99 ? -17.047 28.766 10.148 1 98.75 99 ILE A CA 1
ATOM 786 C C . ILE A 1 99 ? -18.453 28.219 10.32 1 98.75 99 ILE A C 1
ATOM 788 O O . ILE A 1 99 ? -19.375 28.625 9.617 1 98.75 99 ILE A O 1
ATOM 792 N N . PHE A 1 100 ? -18.609 27.219 11.133 1 98.62 100 PHE A N 1
ATOM 793 C CA . PHE A 1 100 ? -19.938 26.688 11.414 1 98.62 100 PHE A CA 1
ATOM 794 C C . PHE A 1 100 ? -20.094 26.422 12.906 1 98.62 100 PHE A C 1
ATOM 796 O O . PHE A 1 100 ? -20.453 25.312 13.305 1 98.62 100 PHE A O 1
ATOM 803 N N . PHE A 1 101 ? -19.969 27.438 13.734 1 98.81 101 PHE A N 1
ATOM 804 C CA . PHE A 1 101 ? -19.922 27.422 15.188 1 98.81 101 PHE A CA 1
ATOM 805 C C . PHE A 1 101 ? -21.266 26.984 15.766 1 98.81 101 PHE A C 1
ATOM 807 O O . PHE A 1 101 ? -21.312 26.25 16.75 1 98.81 101 PHE A O 1
ATOM 814 N N . ASP A 1 102 ? -22.375 27.406 15.156 1 98.38 102 ASP A N 1
ATOM 815 C CA . ASP A 1 102 ? -23.688 27.016 15.664 1 98.38 102 ASP A CA 1
ATOM 816 C C . ASP A 1 102 ? -23.875 25.516 15.617 1 98.38 102 ASP A C 1
ATOM 818 O O . ASP A 1 102 ? -24.359 24.906 16.578 1 98.38 102 ASP A O 1
ATOM 822 N N . ALA A 1 103 ? -23.516 24.953 14.477 1 98.44 103 ALA A N 1
ATOM 823 C CA . ALA A 1 103 ? -23.609 23.5 14.352 1 98.44 103 ALA A CA 1
ATOM 824 C C . ALA A 1 103 ? -22.719 22.812 15.375 1 98.44 103 ALA A C 1
ATOM 826 O O . ALA A 1 103 ? -23.078 21.766 15.93 1 98.44 103 ALA A O 1
ATOM 827 N N . ALA A 1 104 ? -21.547 23.359 15.617 1 98.81 104 ALA A N 1
ATOM 828 C CA . ALA A 1 104 ? -20.594 22.812 16.578 1 98.81 104 ALA A CA 1
ATOM 829 C C . ALA A 1 104 ? -21.172 22.828 17.984 1 98.81 104 ALA A C 1
ATOM 831 O O . ALA A 1 104 ? -21.047 21.859 18.734 1 98.81 104 ALA A O 1
ATOM 832 N N . ILE A 1 105 ? -21.75 23.938 18.359 1 98.69 105 ILE A N 1
ATOM 833 C CA . ILE A 1 105 ? -22.328 24.078 19.688 1 98.69 105 ILE A CA 1
ATOM 834 C C . ILE A 1 105 ? -23.484 23.109 19.859 1 98.69 105 ILE A C 1
ATOM 836 O O . ILE A 1 105 ? -23.641 22.516 20.938 1 98.69 105 ILE A O 1
ATOM 840 N N . GLU A 1 106 ? -24.281 22.922 18.828 1 98.69 106 GLU A N 1
ATOM 841 C CA . GLU A 1 106 ? -25.359 21.938 18.891 1 98.69 106 GLU A CA 1
ATOM 842 C C . GLU A 1 106 ? -24.797 20.531 19.078 1 98.69 106 GLU A C 1
ATOM 844 O O . GLU A 1 106 ? -25.344 19.75 19.859 1 98.69 106 GLU A O 1
ATOM 849 N N . ASP A 1 107 ? -23.766 20.172 18.391 1 98.69 107 ASP A N 1
ATOM 850 C CA . ASP A 1 107 ? -23.109 18.875 18.562 1 98.69 107 ASP A CA 1
ATOM 851 C C . ASP A 1 107 ? -22.594 18.719 19.984 1 98.69 107 ASP A C 1
ATOM 853 O O . ASP A 1 107 ? -22.703 17.641 20.578 1 98.69 107 ASP A O 1
ATOM 857 N N . ALA A 1 108 ? -22 19.781 20.469 1 98.88 108 ALA A N 1
ATOM 858 C CA . ALA A 1 108 ? -21.469 19.75 21.828 1 98.88 108 ALA A CA 1
ATOM 859 C C . ALA A 1 108 ? -22.594 19.5 22.844 1 98.88 108 ALA A C 1
ATOM 861 O O . ALA A 1 108 ? -22.406 18.766 23.812 1 98.88 108 ALA A O 1
ATOM 862 N N . LYS A 1 109 ? -23.75 20.156 22.641 1 98.88 109 LYS A N 1
ATOM 863 C CA . LYS A 1 109 ? -24.891 19.938 23.5 1 98.88 109 LYS A CA 1
ATOM 864 C C . LYS A 1 109 ? -25.312 18.469 23.5 1 98.88 109 LYS A C 1
ATOM 866 O O . LYS A 1 109 ? -25.641 17.906 24.547 1 98.88 109 LYS A O 1
ATOM 871 N N . ARG A 1 110 ? -25.344 17.891 22.359 1 98.69 110 ARG A N 1
ATOM 872 C CA . ARG A 1 110 ? -25.688 16.484 22.25 1 98.69 110 ARG A CA 1
ATOM 873 C C . ARG A 1 110 ? -24.703 15.602 23.016 1 98.69 110 ARG A C 1
ATOM 875 O O . ARG A 1 110 ? -25.094 14.602 23.625 1 98.69 110 ARG A O 1
ATOM 882 N N . LEU A 1 111 ? -23.453 15.914 22.953 1 98.81 111 LEU A N 1
ATOM 883 C CA . LEU A 1 111 ? -22.422 15.164 23.672 1 98.81 111 LEU A CA 1
ATOM 884 C C . LEU A 1 111 ? -22.609 15.281 25.172 1 98.81 111 LEU A C 1
ATOM 886 O O . LEU A 1 111 ? -22.484 14.289 25.906 1 98.81 111 LEU A O 1
ATOM 890 N N . ASP A 1 112 ? -22.844 16.484 25.609 1 98.75 112 ASP A N 1
ATOM 891 C CA . ASP A 1 112 ? -23.078 16.688 27.031 1 98.75 112 ASP A CA 1
ATOM 892 C C . ASP A 1 112 ? -24.328 15.922 27.5 1 98.75 112 ASP A C 1
ATOM 894 O O . ASP A 1 112 ? -24.328 15.352 28.594 1 98.75 112 ASP A O 1
ATOM 898 N N . ALA A 1 113 ? -25.375 15.984 26.719 1 98.75 113 ALA A N 1
ATOM 899 C CA . ALA A 1 113 ? -26.578 15.234 27.047 1 98.75 113 ALA A CA 1
ATOM 900 C C . ALA A 1 113 ? -26.297 13.742 27.125 1 98.75 113 ALA A C 1
ATOM 902 O O . ALA A 1 113 ? -26.781 13.055 28.031 1 98.75 113 ALA A O 1
ATOM 903 N N . TYR A 1 114 ? -25.609 13.234 26.172 1 98.56 114 TYR A N 1
ATOM 904 C CA . TYR A 1 114 ? -25.219 11.828 26.188 1 98.56 114 TYR A CA 1
ATOM 905 C C . TYR A 1 114 ? -24.469 11.477 27.453 1 98.56 114 TYR A C 1
ATOM 907 O O . TYR A 1 114 ? -24.75 10.469 28.094 1 98.56 114 TYR A O 1
ATOM 915 N N . PHE A 1 115 ? -23.422 12.297 27.734 1 98.25 115 PHE A N 1
ATOM 916 C CA . PHE A 1 115 ? -22.625 12.039 28.922 1 98.25 115 PHE A CA 1
ATOM 917 C C . PHE A 1 115 ? -23.484 12.07 30.172 1 98.25 115 PHE A C 1
ATOM 919 O O . PHE A 1 115 ? -23.281 11.266 31.094 1 98.25 115 PHE A O 1
ATOM 926 N N . ALA A 1 116 ? -24.391 13.008 30.281 1 98 116 ALA A N 1
ATOM 927 C CA . ALA A 1 116 ? -25.281 13.125 31.422 1 98 116 ALA A CA 1
ATOM 928 C C . ALA A 1 116 ? -26.141 11.875 31.578 1 98 116 ALA A C 1
ATOM 930 O O . ALA A 1 116 ? -26.391 11.422 32.688 1 98 116 ALA A O 1
ATOM 931 N N . GLU A 1 117 ? -26.562 11.383 30.5 1 98.25 117 GLU A N 1
ATOM 932 C CA . GLU A 1 117 ? -27.453 10.234 30.5 1 98.25 117 GLU A CA 1
ATOM 933 C C . GLU A 1 117 ? -26.672 8.938 30.766 1 98.25 117 GLU A C 1
ATOM 935 O O . GLU A 1 117 ? -27.109 8.102 31.562 1 98.25 117 GLU A O 1
ATOM 940 N N . HIS A 1 118 ? -25.516 8.719 30.203 1 98 118 HIS A N 1
ATOM 941 C CA . HIS A 1 118 ? -24.828 7.43 30.188 1 98 118 HIS A CA 1
ATOM 942 C C . HIS A 1 118 ? -23.656 7.422 31.156 1 98 118 HIS A C 1
ATOM 944 O O . HIS A 1 118 ? -23.109 6.359 31.453 1 98 118 HIS A O 1
ATOM 950 N N . LYS A 1 119 ? -23.203 8.531 31.531 1 97.62 119 LYS A N 1
ATOM 951 C CA . LYS A 1 119 ? -22.109 8.695 32.5 1 97.62 119 LYS A CA 1
ATOM 952 C C . LYS A 1 119 ? -20.812 8.148 31.922 1 97.62 119 LYS A C 1
ATOM 954 O O . LYS A 1 119 ? -20.016 7.547 32.656 1 97.62 119 LYS A O 1
ATOM 959 N N . LYS A 1 120 ? -20.625 8.211 30.688 1 98 120 LYS A N 1
ATOM 960 C CA . LYS A 1 120 ? -19.422 7.828 29.953 1 98 120 LYS A CA 1
ATOM 961 C C . LYS A 1 120 ? -19.281 8.617 28.656 1 98 120 LYS A C 1
ATOM 963 O O . LYS A 1 120 ? -20.266 9.109 28.125 1 98 120 LYS A O 1
ATOM 968 N N . PRO A 1 121 ? -18.094 8.812 28.188 1 98.56 121 PRO A N 1
ATOM 969 C CA . PRO A 1 121 ? -17.906 9.508 26.906 1 98.56 121 PRO A CA 1
ATOM 970 C C . PRO A 1 121 ? -18.344 8.672 25.719 1 98.56 121 PRO A C 1
ATOM 972 O O . PRO A 1 121 ? -18.422 7.445 25.797 1 98.56 121 PRO A O 1
ATOM 975 N N . ILE A 1 122 ? -18.594 9.328 24.641 1 97.62 122 ILE A N 1
ATOM 976 C CA . ILE A 1 122 ? -18.953 8.648 23.406 1 97.62 122 ILE A CA 1
ATOM 977 C C . ILE A 1 122 ? -17.719 7.973 22.797 1 97.62 122 ILE A C 1
ATOM 979 O O . ILE A 1 122 ? -17.844 6.953 22.109 1 97.62 122 ILE A O 1
ATOM 983 N N . GLY A 1 123 ? -16.609 8.539 22.984 1 98.38 123 GLY A N 1
ATOM 984 C CA . GLY A 1 123 ? -15.336 8.078 22.469 1 98.38 123 GLY A CA 1
ATOM 985 C C . GLY A 1 123 ? -14.156 8.852 23.047 1 98.38 123 GLY A C 1
ATOM 986 O O . GLY A 1 123 ? -14.336 9.734 23.875 1 98.38 123 GLY A O 1
ATOM 987 N N . PRO A 1 124 ? -12.992 8.523 22.562 1 98.62 124 PRO A N 1
ATOM 988 C CA . PRO A 1 124 ? -11.781 9.102 23.172 1 98.62 124 PRO A CA 1
ATOM 989 C C . PRO A 1 124 ? -11.633 10.586 22.859 1 98.62 124 PRO A C 1
ATOM 991 O O . PRO A 1 124 ? -10.852 11.281 23.516 1 98.62 124 PRO A O 1
ATOM 994 N N . LEU A 1 125 ? -12.398 11.133 21.891 1 98.88 125 LEU A N 1
ATOM 995 C CA . LEU A 1 125 ? -12.297 12.555 21.562 1 98.88 125 LEU A CA 1
ATOM 996 C C . LEU A 1 125 ? -13.547 13.305 22 1 98.88 125 LEU A C 1
ATOM 998 O O . LEU A 1 125 ? -13.828 14.391 21.484 1 98.88 125 LEU A O 1
ATOM 1002 N N . HIS A 1 126 ? -14.242 12.734 22.969 1 98.88 126 HIS A N 1
ATOM 1003 C CA . HIS A 1 126 ? -15.484 13.336 23.453 1 98.88 126 HIS A CA 1
ATOM 1004 C C . HIS A 1 126 ? -15.273 14.805 23.828 1 98.88 126 HIS A C 1
ATOM 1006 O O . HIS A 1 126 ? -14.539 15.109 24.766 1 98.88 126 HIS A O 1
ATOM 1012 N N . GLY A 1 127 ? -15.898 15.695 23 1 98.88 127 GLY A N 1
ATOM 1013 C CA . GLY A 1 127 ? -15.914 17.109 23.344 1 98.88 127 GLY A CA 1
ATOM 1014 C C . GLY A 1 127 ? -14.672 17.844 22.875 1 98.88 127 GLY A C 1
ATOM 1015 O O . GLY A 1 127 ? -14.539 19.047 23.109 1 98.88 127 GLY A O 1
ATOM 1016 N N . VAL A 1 128 ? -13.727 17.188 22.234 1 98.94 128 VAL A N 1
ATOM 1017 C CA . VAL A 1 128 ? -12.5 17.828 21.75 1 98.94 128 VAL A CA 1
ATOM 1018 C C . VAL A 1 128 ? -12.773 18.547 20.438 1 98.94 128 VAL A C 1
ATOM 1020 O O . VAL A 1 128 ? -13.195 17.938 19.453 1 98.94 128 VAL A O 1
ATOM 1023 N N . PRO A 1 129 ? -12.602 19.891 20.375 1 98.94 129 PRO A N 1
ATOM 1024 C CA . PRO A 1 129 ? -12.68 20.578 19.078 1 98.94 129 PRO A CA 1
ATOM 1025 C C . PRO A 1 129 ? -11.57 20.156 18.125 1 98.94 129 PRO A C 1
ATOM 1027 O O . PRO A 1 129 ? -10.414 20.031 18.531 1 98.94 129 PRO A O 1
ATOM 1030 N N . VAL A 1 130 ? -11.906 19.891 16.906 1 98.94 130 VAL A N 1
ATOM 1031 C CA . VAL A 1 130 ? -10.945 19.5 15.875 1 98.94 130 VAL A CA 1
ATOM 1032 C C . VAL A 1 130 ? -11.18 20.328 14.609 1 98.94 130 VAL A C 1
ATOM 1034 O O . VAL A 1 130 ? -12.297 20.375 14.094 1 98.94 130 VAL A O 1
ATOM 1037 N N . SER A 1 131 ? -10.172 21.031 14.133 1 98.94 131 SER A N 1
ATOM 1038 C CA . SER A 1 131 ? -10.258 21.75 12.875 1 98.94 131 SER A CA 1
ATOM 1039 C C . SER A 1 131 ? -9.883 20.859 11.688 1 98.94 131 SER A C 1
ATOM 1041 O O . SER A 1 131 ? -9.18 19.875 11.852 1 98.94 131 SER A O 1
ATOM 1043 N N . LEU A 1 132 ? -10.398 21.234 10.531 1 98.94 132 LEU A N 1
ATOM 1044 C CA . LEU A 1 132 ? -10.148 20.438 9.328 1 98.94 132 LEU A CA 1
ATOM 1045 C C . LEU A 1 132 ? -9.68 21.328 8.18 1 98.94 132 LEU A C 1
ATOM 1047 O O . LEU A 1 132 ? -10.25 22.391 7.941 1 98.94 132 LEU A O 1
ATOM 1051 N N . LYS A 1 133 ? -8.602 20.859 7.453 1 98.75 133 LYS A N 1
ATOM 1052 C CA . LYS A 1 133 ? -8.211 21.484 6.188 1 98.75 133 LYS A CA 1
ATOM 1053 C C . LYS A 1 133 ? -9.383 21.531 5.215 1 98.75 133 LYS A C 1
ATOM 1055 O O . LYS A 1 133 ? -10.172 20.594 5.133 1 98.75 133 LYS A O 1
ATOM 1060 N N . ASP A 1 134 ? -9.508 22.562 4.465 1 98.75 134 ASP A N 1
ATOM 1061 C CA . ASP A 1 134 ? -10.68 22.781 3.619 1 98.75 134 ASP A CA 1
ATOM 1062 C C . ASP A 1 134 ? -10.727 21.766 2.475 1 98.75 134 ASP A C 1
ATOM 1064 O O . ASP A 1 134 ? -11.438 21.969 1.486 1 98.75 134 ASP A O 1
ATOM 1068 N N . GLN A 1 135 ? -10.102 20.672 2.539 1 98.56 135 GLN A N 1
ATOM 1069 C CA . GLN A 1 135 ? -10.219 19.547 1.622 1 98.56 135 GLN A CA 1
ATOM 1070 C C . GLN A 1 135 ? -11.344 18.609 2.043 1 98.56 135 GLN A C 1
ATOM 1072 O O . GLN A 1 135 ? -11.922 17.906 1.21 1 98.56 135 GLN A O 1
ATOM 1077 N N . PHE A 1 136 ? -11.656 18.641 3.303 1 98.81 136 PHE A N 1
ATOM 1078 C CA . PHE A 1 136 ? -12.617 17.688 3.838 1 98.81 136 PHE A CA 1
ATOM 1079 C C . PHE A 1 136 ? -14.047 18.203 3.689 1 98.81 136 PHE A C 1
ATOM 1081 O O . PHE A 1 136 ? -14.328 19.344 4.035 1 98.81 136 PHE A O 1
ATOM 1088 N N . HIS A 1 137 ? -14.883 17.344 3.182 1 98.75 137 HIS A N 1
ATOM 1089 C CA . HIS A 1 137 ? -16.297 17.672 3.08 1 98.75 137 HIS A CA 1
ATOM 1090 C C . HIS A 1 137 ? -17.016 17.422 4.402 1 98.75 137 HIS A C 1
ATOM 1092 O O . HIS A 1 137 ? -16.938 16.328 4.961 1 98.75 137 HIS A O 1
ATOM 1098 N N . VAL A 1 138 ? -17.641 18.422 4.871 1 98.69 138 VAL A N 1
ATOM 1099 C CA . VAL A 1 138 ? -18.5 18.375 6.047 1 98.69 138 VAL A CA 1
ATOM 1100 C C . VAL A 1 138 ? -19.938 18.703 5.645 1 98.69 138 VAL A C 1
ATOM 1102 O O . VAL A 1 138 ? -20.172 19.625 4.863 1 98.69 138 VAL A O 1
ATOM 1105 N N . LYS A 1 139 ? -20.891 17.922 6.141 1 98.06 139 LYS A N 1
ATOM 1106 C CA . LYS A 1 139 ? -22.281 18.156 5.805 1 98.06 139 LYS A CA 1
ATOM 1107 C C . LYS A 1 139 ? -22.688 19.609 6.105 1 98.06 139 LYS A C 1
ATOM 1109 O O . LYS A 1 139 ? -22.312 20.156 7.148 1 98.06 139 LYS A O 1
ATOM 1114 N N . ASP A 1 140 ? -23.328 20.234 5.227 1 97.88 140 ASP A N 1
ATOM 1115 C CA . ASP A 1 140 ? -23.891 21.578 5.293 1 97.88 140 ASP A CA 1
ATOM 1116 C C . ASP A 1 140 ? -22.797 22.641 5.227 1 97.88 140 ASP A C 1
ATOM 1118 O O . ASP A 1 140 ? -23.047 23.828 5.477 1 97.88 140 ASP A O 1
ATOM 1122 N N . VAL A 1 141 ? -21.578 22.266 4.984 1 98.25 141 VAL A N 1
ATOM 1123 C CA . VAL A 1 141 ? -20.453 23.188 4.93 1 98.25 141 VAL A CA 1
ATOM 1124 C C . VAL A 1 141 ? -19.812 23.141 3.541 1 98.25 141 VAL A C 1
ATOM 1126 O O . VAL A 1 141 ? -19.672 22.062 2.951 1 98.25 141 VAL A O 1
ATOM 1129 N N . GLU A 1 142 ? -19.469 24.25 2.988 1 97.12 142 GLU A N 1
ATOM 1130 C CA . GLU A 1 142 ? -18.875 24.328 1.657 1 97.12 142 GLU A CA 1
ATOM 1131 C C . GLU A 1 142 ? -17.406 23.922 1.688 1 97.12 142 GLU A C 1
ATOM 1133 O O . GLU A 1 142 ? -16.734 24.078 2.709 1 97.12 142 GLU A O 1
ATOM 1138 N N . THR A 1 143 ? -16.938 23.375 0.57 1 98.38 143 THR A N 1
ATOM 1139 C CA . THR A 1 143 ? -15.531 23.125 0.319 1 98.38 143 THR A CA 1
ATOM 1140 C C . THR A 1 143 ? -15.07 23.828 -0.958 1 98.38 143 THR A C 1
ATOM 1142 O O . THR A 1 143 ? -15.578 23.531 -2.045 1 98.38 143 THR A O 1
ATOM 1145 N N . THR A 1 144 ? -14.117 24.766 -0.799 1 97.88 144 THR A N 1
ATOM 1146 C CA . THR A 1 144 ? -13.664 25.5 -1.974 1 97.88 144 THR A CA 1
ATOM 1147 C C . THR A 1 144 ? -12.258 25.078 -2.371 1 97.88 144 THR A C 1
ATOM 1149 O O . THR A 1 144 ? -11.867 25.203 -3.533 1 97.88 144 THR A O 1
ATOM 1152 N N . MET A 1 145 ? -11.492 24.609 -1.442 1 97.5 145 MET A N 1
ATOM 1153 C CA . MET A 1 145 ? -10.094 24.25 -1.635 1 97.5 145 MET A CA 1
ATOM 1154 C C . MET A 1 145 ? -9.305 25.406 -2.244 1 97.5 145 MET A C 1
ATOM 1156 O O . MET A 1 145 ? -8.461 25.203 -3.115 1 97.5 145 MET A O 1
ATOM 1160 N N . GLY A 1 146 ? -9.672 26.562 -1.906 1 97.44 146 GLY A N 1
ATOM 1161 C CA . GLY A 1 146 ? -8.969 27.766 -2.348 1 97.44 146 GLY A CA 1
ATOM 1162 C C . GLY A 1 146 ? -9.336 28.188 -3.756 1 97.44 146 GLY A C 1
ATOM 1163 O O . GLY A 1 146 ? -8.898 29.234 -4.234 1 97.44 146 GLY A O 1
ATOM 1164 N N . TYR A 1 147 ? -10.141 27.453 -4.516 1 97.94 147 TYR A N 1
ATOM 1165 C CA . TYR A 1 147 ? -10.609 27.828 -5.848 1 97.94 147 TYR A CA 1
ATOM 1166 C C . TYR A 1 147 ? -11.867 28.688 -5.766 1 97.94 147 TYR A C 1
ATOM 1168 O O . TYR A 1 147 ? -12.875 28.266 -5.203 1 97.94 147 TYR A O 1
ATOM 1176 N N . VAL A 1 148 ? -11.812 29.844 -6.445 1 97.81 148 VAL A N 1
ATOM 1177 C CA . VAL A 1 148 ? -13 30.688 -6.5 1 97.81 148 VAL A CA 1
ATOM 1178 C C . VAL A 1 148 ? -14.117 29.969 -7.25 1 97.81 148 VAL A C 1
ATOM 1180 O O . VAL A 1 148 ? -15.281 30.047 -6.855 1 97.81 148 VAL A O 1
ATOM 1183 N N . GLY A 1 149 ? -13.75 29.203 -8.234 1 97 149 GLY A N 1
ATOM 1184 C CA . GLY A 1 149 ? -14.711 28.5 -9.078 1 97 149 GLY A CA 1
ATOM 1185 C C . GLY A 1 149 ? -15.414 27.375 -8.367 1 97 149 GLY A C 1
ATOM 1186 O O . GLY A 1 149 ? -16.406 26.828 -8.859 1 97 149 GLY A O 1
ATOM 1187 N N . TRP A 1 150 ? -14.969 26.969 -7.258 1 97.88 150 TRP A N 1
ATOM 1188 C CA . TRP A 1 150 ? -15.602 25.891 -6.504 1 97.88 150 TRP A CA 1
ATOM 1189 C C . TRP A 1 150 ? -16.688 26.422 -5.59 1 97.88 150 TRP A C 1
ATOM 1191 O O . TRP A 1 150 ? -17.516 25.672 -5.082 1 97.88 150 TRP A O 1
ATOM 1201 N N . ALA A 1 151 ? -16.719 27.766 -5.289 1 96.81 151 ALA A N 1
ATOM 1202 C CA . ALA A 1 151 ? -17.75 28.359 -4.434 1 96.81 151 ALA A CA 1
ATOM 1203 C C . ALA A 1 151 ? -19.141 28 -4.934 1 96.81 151 ALA A C 1
ATOM 1205 O O . ALA A 1 151 ? -19.453 28.156 -6.117 1 96.81 151 ALA A O 1
ATOM 1206 N N . GLY A 1 152 ? -19.953 27.438 -4.047 1 96.06 152 GLY A N 1
ATOM 1207 C CA . GLY A 1 152 ? -21.344 27.109 -4.359 1 96.06 152 GLY A CA 1
ATOM 1208 C C . GLY A 1 152 ? -21.5 25.812 -5.125 1 96.06 152 GLY A C 1
ATOM 1209 O O . GLY A 1 152 ? -22.594 25.484 -5.574 1 96.06 152 GLY A O 1
ATOM 1210 N N . THR A 1 153 ? -20.438 25.062 -5.328 1 97.38 153 THR A N 1
ATOM 1211 C CA . THR A 1 153 ? -20.484 23.828 -6.102 1 97.38 153 THR A CA 1
ATOM 1212 C C . THR A 1 153 ? -19.875 22.672 -5.305 1 97.38 153 THR A C 1
ATOM 1214 O O . THR A 1 153 ? -19.422 22.875 -4.176 1 97.38 153 THR A O 1
ATOM 1217 N N . PHE A 1 154 ? -20.016 21.516 -5.895 1 98.06 154 PHE A N 1
ATOM 1218 C CA . PHE A 1 154 ? -19.25 20.375 -5.398 1 98.06 154 PHE A CA 1
ATOM 1219 C C . PHE A 1 154 ? -18 20.156 -6.238 1 98.06 154 PHE A C 1
ATOM 1221 O O . PHE A 1 154 ? -18.047 19.5 -7.281 1 98.06 154 PHE A O 1
ATOM 1228 N N . GLN A 1 155 ? -16.969 20.641 -5.809 1 97.69 155 GLN A N 1
ATOM 1229 C CA . GLN A 1 155 ? -15.656 20.5 -6.441 1 97.69 155 GLN A CA 1
ATOM 1230 C C . GLN A 1 155 ? -15.688 21.016 -7.879 1 97.69 155 GLN A C 1
ATOM 1232 O O . GLN A 1 155 ? -15.188 20.344 -8.789 1 97.69 155 GLN A O 1
ATOM 1237 N N . GLY A 1 156 ? -16.344 22.047 -8.102 1 97 156 GLY A N 1
ATOM 1238 C CA . GLY A 1 156 ? -16.391 22.672 -9.414 1 97 156 GLY A CA 1
ATOM 1239 C C . GLY A 1 156 ? -17.578 22.219 -10.25 1 97 156 GLY A C 1
ATOM 1240 O O . GLY A 1 156 ? -17.859 22.797 -11.297 1 97 156 GLY A O 1
ATOM 1241 N N . LEU A 1 157 ? -18.281 21.203 -9.852 1 96.81 157 LEU A N 1
ATOM 1242 C CA . LEU A 1 157 ? -19.438 20.688 -10.578 1 96.81 157 LEU A CA 1
ATOM 1243 C C . LEU A 1 157 ? -20.719 21.359 -10.086 1 96.81 157 LEU A C 1
ATOM 1245 O O . LEU A 1 157 ? -21.172 21.078 -8.977 1 96.81 157 LEU A O 1
ATOM 1249 N N . LYS A 1 158 ? -21.312 22.062 -10.969 1 94.81 158 LYS A N 1
ATOM 1250 C CA . LYS A 1 158 ? -22.547 22.766 -10.641 1 94.81 158 LYS A CA 1
ATOM 1251 C C . LYS A 1 158 ? -23.719 21.781 -10.516 1 94.81 158 LYS A C 1
ATOM 1253 O O . LYS A 1 158 ? -23.797 20.812 -11.258 1 94.81 158 LYS A O 1
ATOM 1258 N N . ASP A 1 159 ? -24.609 21.844 -9.609 1 95.12 159 ASP A N 1
ATOM 1259 C CA . ASP A 1 159 ? -25.844 21.094 -9.414 1 95.12 159 ASP A CA 1
ATOM 1260 C C . ASP A 1 159 ? -25.562 19.656 -9 1 95.12 159 ASP A C 1
ATOM 1262 O O . ASP A 1 159 ? -26.406 18.781 -9.188 1 95.12 159 ASP A O 1
ATOM 1266 N N . ASP A 1 160 ? -24.359 19.422 -8.664 1 97.12 160 ASP A N 1
ATOM 1267 C CA . ASP A 1 160 ? -24.062 18.109 -8.102 1 97.12 160 ASP A CA 1
ATOM 1268 C C . ASP A 1 160 ? -24.766 17.922 -6.758 1 97.12 160 ASP A C 1
ATOM 1270 O O . ASP A 1 160 ? -24.641 18.75 -5.855 1 97.12 160 ASP A O 1
ATOM 1274 N N . PRO A 1 161 ? -25.594 16.734 -6.621 1 97.06 161 PRO A N 1
ATOM 1275 C CA . PRO A 1 161 ? -26.391 16.547 -5.406 1 97.06 161 PRO A CA 1
ATOM 1276 C C . PRO A 1 161 ? -25.516 16.328 -4.164 1 97.06 161 PRO A C 1
ATOM 1278 O O . PRO A 1 161 ? -26.016 16.406 -3.039 1 97.06 161 PRO A O 1
ATOM 1281 N N . ARG A 1 162 ? -24.375 16.172 -4.371 1 96.75 162 ARG A N 1
ATOM 1282 C CA . ARG A 1 162 ? -23.484 15.953 -3.24 1 96.75 162 ARG A CA 1
ATOM 1283 C C . ARG A 1 162 ? -23.109 17.266 -2.564 1 96.75 162 ARG A C 1
ATOM 1285 O O . ARG A 1 162 ? -22.609 17.281 -1.438 1 96.75 162 ARG A O 1
ATOM 1292 N N . ASN A 1 163 ? -23.172 18.344 -3.174 1 97.31 163 ASN A N 1
ATOM 1293 C CA . ASN A 1 163 ? -22.828 19.641 -2.611 1 97.31 163 ASN A CA 1
ATOM 1294 C C . ASN A 1 163 ? -23.453 19.844 -1.231 1 97.31 163 ASN A C 1
ATOM 1296 O O . ASN A 1 163 ? -24.672 19.766 -1.079 1 97.31 163 ASN A O 1
ATOM 1300 N N . ARG A 1 164 ? -22.641 20.016 -0.199 1 96.94 164 ARG A N 1
ATOM 1301 C CA . ARG A 1 164 ? -23 20.281 1.19 1 96.94 164 ARG A CA 1
ATOM 1302 C C . ARG A 1 164 ? -23.797 19.109 1.781 1 96.94 164 ARG A C 1
ATOM 1304 O O . ARG A 1 164 ? -24.5 19.281 2.77 1 96.94 164 ARG A O 1
ATOM 1311 N N . VAL A 1 165 ? -23.719 17.938 1.189 1 97.56 165 VAL A N 1
ATOM 1312 C CA . VAL A 1 165 ? -24.391 16.734 1.677 1 97.56 165 VAL A CA 1
ATOM 1313 C C . VAL A 1 165 ? -23.359 15.656 1.959 1 97.56 165 VAL A C 1
ATOM 1315 O O . VAL A 1 165 ? -23.406 14.984 2.994 1 97.56 165 VAL A O 1
ATOM 1318 N N . PHE A 1 166 ? -22.422 15.562 1.084 1 97.19 166 PHE A N 1
ATOM 1319 C CA . PHE A 1 166 ? -21.391 14.531 1.146 1 97.19 166 PHE A CA 1
ATOM 1320 C C . PHE A 1 166 ? -20.422 14.797 2.297 1 97.19 166 PHE A C 1
ATOM 1322 O O . PHE A 1 166 ? -20.078 15.945 2.568 1 97.19 166 PHE A O 1
ATOM 1329 N N . GLU A 1 167 ? -20.016 13.766 3.031 1 97.88 167 GLU A N 1
ATOM 1330 C CA . GLU A 1 167 ? -19.031 13.875 4.102 1 97.88 167 GLU A CA 1
ATOM 1331 C C . GLU A 1 167 ? -17.844 12.961 3.852 1 97.88 167 GLU A C 1
ATOM 1333 O O . GLU A 1 167 ? -18.016 11.812 3.422 1 97.88 167 GLU A O 1
ATOM 1338 N N . SER A 1 168 ? -16.672 13.484 4.07 1 98.56 168 SER A N 1
ATOM 1339 C CA . SER A 1 168 ? -15.461 12.672 4.012 1 98.56 168 SER A CA 1
ATOM 1340 C C . SER A 1 168 ? -15.438 11.625 5.117 1 98.56 168 SER A C 1
ATOM 1342 O O . SER A 1 168 ? -16.031 11.828 6.18 1 98.56 168 SER A O 1
ATOM 1344 N N . GLU A 1 169 ? -14.742 10.508 4.848 1 98.62 169 GLU A N 1
ATOM 1345 C CA . GLU A 1 169 ? -14.672 9.406 5.797 1 98.62 169 GLU A CA 1
ATOM 1346 C C . GLU A 1 169 ? -14.094 9.859 7.133 1 98.62 169 GLU A C 1
ATOM 1348 O O . GLU A 1 169 ? -14.586 9.477 8.195 1 98.62 169 GLU A O 1
ATOM 1353 N N . LEU A 1 170 ? -13.055 10.688 7.102 1 98.88 170 LEU A N 1
ATOM 1354 C CA . LEU A 1 170 ? -12.445 11.164 8.336 1 98.88 170 LEU A CA 1
ATOM 1355 C C . LEU A 1 170 ? -13.445 11.945 9.18 1 98.88 170 LEU A C 1
ATOM 1357 O O . LEU A 1 170 ? -13.422 11.867 10.406 1 98.88 170 LEU A O 1
ATOM 1361 N N . VAL A 1 171 ? -14.305 12.711 8.531 1 98.81 171 VAL A N 1
ATOM 1362 C CA . VAL A 1 171 ? -15.32 13.5 9.227 1 98.81 171 VAL A CA 1
ATOM 1363 C C . VAL A 1 171 ? -16.281 12.57 9.977 1 98.81 171 VAL A C 1
ATOM 1365 O O . VAL A 1 171 ? -16.562 12.781 11.156 1 98.81 171 VAL A O 1
ATOM 1368 N N . ARG A 1 172 ? -16.75 11.539 9.289 1 98.31 172 ARG A N 1
ATOM 1369 C CA . ARG A 1 172 ? -17.609 10.547 9.914 1 98.31 172 ARG A CA 1
ATOM 1370 C C . ARG A 1 172 ? -16.938 9.938 11.141 1 98.31 172 ARG A C 1
ATOM 1372 O O . ARG A 1 172 ? -17.562 9.805 12.195 1 98.31 172 ARG A O 1
ATOM 1379 N N . GLU A 1 173 ? -15.703 9.602 11.039 1 98.69 173 GLU A N 1
ATOM 1380 C CA . GLU A 1 173 ? -14.961 8.945 12.117 1 98.69 173 GLU A CA 1
ATOM 1381 C C . GLU A 1 173 ? -14.773 9.883 13.305 1 98.69 173 GLU A C 1
ATOM 1383 O O . GLU A 1 173 ? -14.945 9.477 14.453 1 98.69 173 GLU A O 1
ATOM 1388 N N . LEU A 1 174 ? -14.391 11.125 13.016 1 98.81 174 LEU A N 1
ATOM 1389 C CA . LEU A 1 174 ? -14.172 12.094 14.086 1 98.81 174 LEU A CA 1
ATOM 1390 C C . LEU A 1 174 ? -15.461 12.344 14.859 1 98.81 174 LEU A C 1
ATOM 1392 O O . LEU A 1 174 ? -15.445 12.43 16.094 1 98.81 174 LEU A O 1
ATOM 1396 N N . ARG A 1 175 ? -16.562 12.453 14.156 1 98.31 175 ARG A N 1
ATOM 1397 C CA . ARG A 1 175 ? -17.844 12.617 14.828 1 98.31 175 ARG A CA 1
ATOM 1398 C C . ARG A 1 175 ? -18.172 11.414 15.703 1 98.31 175 ARG A C 1
ATOM 1400 O O . ARG A 1 175 ? -18.625 11.57 16.828 1 98.31 175 ARG A O 1
ATOM 1407 N N . ALA A 1 176 ? -17.922 10.211 15.164 1 98.38 176 ALA A N 1
ATOM 1408 C CA . ALA A 1 176 ? -18.172 8.984 15.914 1 98.38 176 ALA A CA 1
ATOM 1409 C C . ALA A 1 176 ? -17.312 8.914 17.172 1 98.38 176 ALA A C 1
ATOM 1411 O O . ALA A 1 176 ? -17.719 8.32 18.172 1 98.38 176 ALA A O 1
ATOM 1412 N N . LEU A 1 177 ? -16.219 9.57 17.141 1 98.75 177 LEU A N 1
ATOM 1413 C CA . LEU A 1 177 ? -15.273 9.555 18.25 1 98.75 177 LEU A CA 1
ATOM 1414 C C . LEU A 1 177 ? -15.641 10.609 19.297 1 98.75 177 LEU A C 1
ATOM 1416 O O . LEU A 1 177 ? -15.047 10.664 20.375 1 98.75 177 LEU A O 1
ATOM 1420 N N . GLY A 1 178 ? -16.547 11.461 18.969 1 98.81 178 GLY A N 1
ATOM 1421 C CA . GLY A 1 178 ? -17.016 12.477 19.891 1 98.81 178 GLY A CA 1
ATOM 1422 C C . GLY A 1 178 ? -16.344 13.82 19.688 1 98.81 178 GLY A C 1
ATOM 1423 O O . GLY A 1 178 ? -16.531 14.742 20.5 1 98.81 178 GLY A O 1
ATOM 1424 N N . ALA A 1 179 ? -15.57 13.977 18.641 1 98.94 179 ALA A N 1
ATOM 1425 C CA . ALA A 1 179 ? -14.938 15.258 18.359 1 98.94 179 ALA A CA 1
ATOM 1426 C C . ALA A 1 179 ? -15.977 16.297 17.938 1 98.94 179 ALA A C 1
ATOM 1428 O O . ALA A 1 179 ? -17.031 15.945 17.406 1 98.94 179 ALA A O 1
ATOM 1429 N N . VAL A 1 180 ? -15.695 17.516 18.172 1 98.94 180 VAL A N 1
ATOM 1430 C CA . VAL A 1 180 ? -16.562 18.609 17.75 1 98.94 180 VAL A CA 1
ATOM 1431 C C . VAL A 1 180 ? -15.898 19.375 16.609 1 98.94 180 VAL A C 1
ATOM 1433 O O . VAL A 1 180 ? -14.883 20.047 16.797 1 98.94 180 VAL A O 1
ATOM 1436 N N . LEU A 1 181 ? -16.453 19.266 15.438 1 98.94 181 LEU A N 1
ATOM 1437 C CA . LEU A 1 181 ? -15.977 20 14.273 1 98.94 181 LEU A CA 1
ATOM 1438 C C . LEU A 1 181 ? -16.625 21.375 14.203 1 98.94 181 LEU A C 1
ATOM 1440 O O . LEU A 1 181 ? -17.844 21.516 14.422 1 98.94 181 LEU A O 1
ATOM 1444 N N . TYR A 1 182 ? -15.812 22.422 13.953 1 98.94 182 TYR A N 1
ATOM 1445 C CA . TYR A 1 182 ? -16.406 23.75 14.141 1 98.94 182 TYR A CA 1
ATOM 1446 C C . TYR A 1 182 ? -15.906 24.719 13.07 1 98.94 182 TYR A C 1
ATOM 1448 O O . TYR A 1 182 ? -16.484 25.797 12.883 1 98.94 182 TYR A O 1
ATOM 1456 N N . CYS A 1 183 ? -14.859 24.344 12.344 1 98.94 183 CYS A N 1
ATOM 1457 C CA . CYS A 1 183 ? -14.359 25.203 11.289 1 98.94 183 CYS A CA 1
ATOM 1458 C C . CYS A 1 183 ? -13.477 24.438 10.312 1 98.94 183 CYS A C 1
ATOM 1460 O O . CYS A 1 183 ? -13.062 23.312 10.609 1 98.94 183 CYS A O 1
ATOM 1462 N N . LYS A 1 184 ? -13.297 24.969 9.117 1 98.88 184 LYS A N 1
ATOM 1463 C CA . LYS A 1 184 ? -12.328 24.5 8.141 1 98.88 184 LYS A CA 1
ATOM 1464 C C . LYS A 1 184 ? -11.281 25.562 7.84 1 98.88 184 LYS A C 1
ATOM 1466 O O . LYS A 1 184 ? -11.609 26.766 7.785 1 98.88 184 LYS A O 1
ATOM 1471 N N . THR A 1 185 ? -10.094 25.125 7.594 1 98.94 185 THR A N 1
ATOM 1472 C CA . THR A 1 185 ? -8.977 26.047 7.574 1 98.94 185 THR A CA 1
ATOM 1473 C C . THR A 1 185 ? -8.57 26.391 6.141 1 98.94 185 THR A C 1
ATOM 1475 O O . THR A 1 185 ? -8.836 25.609 5.219 1 98.94 185 THR A O 1
ATOM 1478 N N . SER A 1 186 ? -7.934 27.547 5.996 1 98.81 186 SER A N 1
ATOM 1479 C CA . SER A 1 186 ? -7.582 28.078 4.684 1 98.81 186 SER A CA 1
ATOM 1480 C C . SER A 1 186 ? -6.453 27.281 4.043 1 98.81 186 SER A C 1
ATOM 1482 O O . SER A 1 186 ? -5.652 26.656 4.746 1 98.81 186 SER A O 1
ATOM 1484 N N . VAL A 1 187 ? -6.434 27.266 2.736 1 98.81 187 VAL A N 1
ATOM 1485 C CA . VAL A 1 187 ? -5.457 26.562 1.913 1 98.81 187 VAL A CA 1
ATOM 1486 C C . VAL A 1 187 ? -5.09 27.422 0.703 1 98.81 187 VAL A C 1
ATOM 1488 O O . VAL A 1 187 ? -5.812 28.344 0.347 1 98.81 187 VAL A O 1
ATOM 1491 N N . PRO A 1 188 ? -3.924 27.188 0.135 1 98.56 188 PRO A N 1
ATOM 1492 C CA . PRO A 1 188 ? -3.684 27.797 -1.174 1 98.56 188 PRO A CA 1
ATOM 1493 C C . PRO A 1 188 ? -4.488 27.141 -2.291 1 98.56 188 PRO A C 1
ATOM 1495 O O . PRO A 1 188 ? -4.805 25.953 -2.211 1 98.56 188 PRO A O 1
ATOM 1498 N N . ALA A 1 189 ? -4.738 27.969 -3.338 1 97.19 189 ALA A N 1
ATOM 1499 C CA . ALA A 1 189 ? -5.305 27.344 -4.531 1 97.19 189 ALA A CA 1
ATOM 1500 C C . ALA A 1 189 ? -4.387 26.25 -5.066 1 97.19 189 ALA A C 1
ATOM 1502 O O . ALA A 1 189 ? -3.16 26.391 -5.055 1 97.19 189 ALA A O 1
ATOM 1503 N N . THR A 1 190 ? -4.965 25.156 -5.531 1 96.69 190 THR A N 1
ATOM 1504 C CA . THR A 1 190 ? -4.309 23.984 -6.098 1 96.69 190 THR A CA 1
ATOM 1505 C C . THR A 1 190 ? -3.693 23.125 -4.996 1 96.69 190 THR A C 1
ATOM 1507 O O . THR A 1 190 ? -3.357 21.953 -5.223 1 96.69 190 THR A O 1
ATOM 1510 N N . LEU A 1 191 ? -3.441 23.688 -3.814 1 97.88 191 LEU A N 1
ATOM 1511 C CA . LEU A 1 191 ? -2.777 23.016 -2.699 1 97.88 191 LEU A CA 1
ATOM 1512 C C . LEU A 1 191 ? -1.298 22.797 -2.998 1 97.88 191 LEU A C 1
ATOM 1514 O O . LEU A 1 191 ? -0.526 22.438 -2.107 1 97.88 191 LEU A O 1
ATOM 1518 N N . MET A 1 192 ? -0.845 23.078 -4.211 1 97.31 192 MET A N 1
ATOM 1519 C CA . MET A 1 192 ? 0.548 22.891 -4.609 1 97.31 192 MET A CA 1
ATOM 1520 C C . MET A 1 192 ? 1.343 24.188 -4.449 1 97.31 192 MET A C 1
ATOM 1522 O O . MET A 1 192 ? 1.881 24.703 -5.422 1 97.31 192 MET A O 1
ATOM 1526 N N . CYS A 1 193 ? 1.389 24.562 -3.195 1 97.38 193 CYS A N 1
ATOM 1527 C CA . CYS A 1 193 ? 2.008 25.828 -2.781 1 97.38 193 CYS A CA 1
ATOM 1528 C C . CYS A 1 193 ? 2.531 25.719 -1.353 1 97.38 193 CYS A C 1
ATOM 1530 O O . CYS A 1 193 ? 1.837 25.219 -0.465 1 97.38 193 CYS A O 1
ATOM 1532 N N . GLY A 1 194 ? 3.777 26.172 -1.127 1 97.25 194 GLY A N 1
ATOM 1533 C CA . GLY A 1 194 ? 4.371 26.141 0.201 1 97.25 194 GLY A CA 1
ATOM 1534 C C . GLY A 1 194 ? 3.902 27.281 1.087 1 97.25 194 GLY A C 1
ATOM 1535 O O . GLY A 1 194 ? 4.348 27.406 2.229 1 97.25 194 GLY A O 1
ATOM 1536 N N . GLU A 1 195 ? 3.082 28.094 0.578 1 98.44 195 GLU A N 1
ATOM 1537 C CA . GLU A 1 195 ? 2.424 29.203 1.259 1 98.44 195 GLU A CA 1
ATOM 1538 C C . GLU A 1 195 ? 0.906 29.109 1.14 1 98.44 195 GLU A C 1
ATOM 1540 O O . GLU A 1 195 ? 0.391 28.375 0.289 1 98.44 195 GLU A O 1
ATOM 1545 N N . THR A 1 196 ? 0.225 29.734 2.025 1 98.75 196 THR A N 1
ATOM 1546 C CA . THR A 1 196 ? -1.231 29.719 1.951 1 98.75 196 THR A CA 1
ATOM 1547 C C . THR A 1 196 ? -1.751 31.031 1.357 1 98.75 196 THR A C 1
ATOM 1549 O O . THR A 1 196 ? -1.825 32.031 2.051 1 98.75 196 THR A O 1
ATOM 1552 N N . VAL A 1 197 ? -2.064 30.922 0.075 1 98.56 197 VAL A N 1
ATOM 1553 C CA . VAL A 1 197 ? -2.506 32.062 -0.706 1 98.56 197 VAL A CA 1
ATOM 1554 C C . VAL A 1 197 ? -3.592 31.641 -1.691 1 98.56 197 VAL A C 1
ATOM 1556 O O . VAL A 1 197 ? -3.514 30.547 -2.277 1 98.56 197 VAL A O 1
ATOM 1559 N N . ASN A 1 198 ? -4.629 32.344 -1.786 1 98.06 198 ASN A N 1
ATOM 1560 C CA . ASN A 1 198 ? -5.641 32.188 -2.822 1 98.06 198 ASN A CA 1
ATOM 1561 C C . ASN A 1 198 ? -6.457 33.469 -3.008 1 98.06 198 ASN A C 1
ATOM 1563 O O . ASN A 1 198 ? -6.289 34.438 -2.26 1 98.06 198 ASN A O 1
ATOM 1567 N N . ASN A 1 199 ? -7.312 33.5 -3.951 1 97.38 199 ASN A N 1
ATOM 1568 C CA . ASN A 1 199 ? -8.008 34.719 -4.344 1 97.38 199 ASN A CA 1
ATOM 1569 C C . ASN A 1 199 ? -9.203 35 -3.432 1 97.38 199 ASN A C 1
ATOM 1571 O O . ASN A 1 199 ? -9.812 36.094 -3.512 1 97.38 199 ASN A O 1
ATOM 1575 N N . ILE A 1 200 ? -9.477 34.094 -2.498 1 97.69 200 ILE A N 1
ATOM 1576 C CA . ILE A 1 200 ? -10.594 34.281 -1.573 1 97.69 200 ILE A CA 1
ATOM 1577 C C . ILE A 1 200 ? -10.109 35.031 -0.331 1 97.69 200 ILE A C 1
ATOM 1579 O O . ILE A 1 200 ? -10.562 36.125 -0.05 1 97.69 200 ILE A O 1
ATOM 1583 N N . ILE A 1 201 ? -9.109 34.531 0.301 1 97.56 201 ILE A N 1
ATOM 1584 C CA . ILE A 1 201 ? -8.688 35.062 1.586 1 97.56 201 ILE A CA 1
ATOM 1585 C C . ILE A 1 201 ? -7.438 35.938 1.397 1 97.56 201 ILE A C 1
ATOM 1587 O O . ILE A 1 201 ? -6.934 36.531 2.355 1 97.56 201 ILE A O 1
ATOM 1591 N N . ASP A 1 202 ? -6.867 36 0.158 1 96.5 202 ASP A N 1
ATOM 1592 C CA . ASP A 1 202 ? -5.641 36.688 -0.205 1 96.5 202 ASP A CA 1
ATOM 1593 C C . ASP A 1 202 ? -4.414 35.969 0.348 1 96.5 202 ASP A C 1
ATOM 1595 O O . ASP A 1 202 ? -3.734 35.25 -0.38 1 96.5 202 ASP A O 1
ATOM 1599 N N . TYR A 1 203 ? -4.227 36.031 1.701 1 98.38 203 TYR A N 1
ATOM 1600 C CA . TYR A 1 203 ? -3.014 35.438 2.248 1 98.38 203 TYR A CA 1
ATOM 1601 C C . TYR A 1 203 ? -3.186 35.125 3.729 1 98.38 203 TYR A C 1
ATOM 1603 O O . TYR A 1 203 ? -3.785 35.906 4.473 1 98.38 203 TYR A O 1
ATOM 1611 N N . THR A 1 204 ? -2.721 33.938 4.176 1 98.81 204 THR A N 1
ATOM 1612 C CA . THR A 1 204 ? -2.656 33.594 5.59 1 98.81 204 THR A CA 1
ATOM 1613 C C . THR A 1 204 ? -1.255 33.844 6.145 1 98.81 204 THR A C 1
ATOM 1615 O O . THR A 1 204 ? -0.331 33.062 5.855 1 98.81 204 THR A O 1
ATOM 1618 N N . THR A 1 205 ? -1.102 34.781 7.016 1 98.69 205 THR A N 1
ATOM 1619 C CA . THR A 1 205 ? 0.203 35.094 7.582 1 98.69 205 THR A CA 1
ATOM 1620 C C . THR A 1 205 ? 0.479 34.25 8.82 1 98.69 205 THR A C 1
ATOM 1622 O O . THR A 1 205 ? -0.425 33.594 9.352 1 98.69 205 THR A O 1
ATOM 1625 N N . ASN A 1 206 ? 1.715 34.25 9.203 1 98.75 206 ASN A N 1
ATOM 1626 C CA . ASN A 1 206 ? 2.129 33.5 10.398 1 98.75 206 ASN A CA 1
ATOM 1627 C C . ASN A 1 206 ? 1.837 34.312 11.664 1 98.75 206 ASN A C 1
ATOM 1629 O O . ASN A 1 206 ? 2.346 35.406 11.836 1 98.75 206 ASN A O 1
ATOM 1633 N N . PRO A 1 207 ? 1.124 33.719 12.586 1 98.5 207 PRO A N 1
ATOM 1634 C CA . PRO A 1 207 ? 0.754 34.469 13.781 1 98.5 207 PRO A CA 1
ATOM 1635 C C . PRO A 1 207 ? 1.961 34.844 14.641 1 98.5 207 PRO A C 1
ATOM 1637 O O . PRO A 1 207 ? 1.921 35.875 15.359 1 98.5 207 PRO A O 1
ATOM 1640 N N . ASN A 1 208 ? 3.004 34.094 14.594 1 98 208 ASN A N 1
ATOM 1641 C CA . ASN A 1 208 ? 4.211 34.375 15.359 1 98 208 ASN A CA 1
ATOM 1642 C C . ASN A 1 208 ? 4.988 35.531 14.758 1 98 208 ASN A C 1
ATOM 1644 O O . ASN A 1 208 ? 5.793 36.188 15.438 1 98 208 ASN A O 1
ATOM 1648 N N . ASN A 1 209 ? 4.855 35.719 13.539 1 98.31 209 ASN A N 1
ATOM 1649 C CA . ASN A 1 209 ? 5.492 36.781 12.758 1 98.31 209 ASN A CA 1
ATOM 1650 C C . ASN A 1 209 ? 4.734 37.062 11.461 1 98.31 209 ASN A C 1
ATOM 1652 O O . ASN A 1 209 ? 5.004 36.438 10.438 1 98.31 209 ASN A O 1
ATOM 1656 N N . ARG A 1 210 ? 3.938 38.062 11.43 1 98.44 210 ARG A N 1
ATOM 1657 C CA . ARG A 1 210 ? 2.973 38.281 10.359 1 98.44 210 ARG A CA 1
ATOM 1658 C C . ARG A 1 210 ? 3.656 38.812 9.109 1 98.44 210 ARG A C 1
ATOM 1660 O O . ARG A 1 210 ? 3.012 39 8.07 1 98.44 210 ARG A O 1
ATOM 1667 N N . LEU A 1 211 ? 4.996 38.969 9.141 1 98.19 211 LEU A N 1
ATOM 1668 C CA . LEU A 1 211 ? 5.762 39.281 7.938 1 98.19 211 LEU A CA 1
ATOM 1669 C C . LEU A 1 211 ? 6.074 38.031 7.156 1 98.19 211 LEU A C 1
ATOM 1671 O O . LEU A 1 211 ? 6.52 38.094 6.008 1 98.19 211 LEU A O 1
ATOM 1675 N N . LEU A 1 212 ? 5.832 36.938 7.762 1 98.5 212 LEU A N 1
ATOM 1676 C CA . LEU A 1 212 ? 6.184 35.656 7.18 1 98.5 212 LEU A CA 1
ATOM 1677 C C . LEU A 1 212 ? 4.938 34.812 6.891 1 98.5 212 LEU A C 1
ATOM 1679 O O . LEU A 1 212 ? 3.84 35.188 7.332 1 98.5 212 LEU A O 1
ATOM 1683 N N . SER A 1 213 ? 5.141 33.781 6.105 1 98.31 213 SER A N 1
ATOM 1684 C CA . SER A 1 213 ? 4.074 32.875 5.727 1 98.31 213 SER A CA 1
ATOM 1685 C C . SER A 1 213 ? 3.783 31.875 6.84 1 98.31 213 SER A C 1
ATOM 1687 O O . SER A 1 213 ? 4.68 31.5 7.602 1 98.31 213 SER A O 1
ATOM 1689 N N . SER A 1 214 ? 2.516 31.453 6.945 1 98.62 214 SER A N 1
ATOM 1690 C CA . SER A 1 214 ? 2.156 30.375 7.867 1 98.62 214 SER A CA 1
ATOM 1691 C C . SER A 1 214 ? 2.533 29.016 7.297 1 98.62 214 SER A C 1
ATOM 1693 O O . SER A 1 214 ? 2.385 27.984 7.973 1 98.62 214 SER A O 1
ATOM 1695 N N . GLY A 1 215 ? 3.07 28.984 6.043 1 98.25 215 GLY A N 1
ATOM 1696 C CA . GLY A 1 215 ? 3.334 27.75 5.336 1 98.25 215 GLY A CA 1
ATOM 1697 C C . GLY A 1 215 ? 2.17 27.281 4.48 1 98.25 215 GLY A C 1
ATOM 1698 O O . GLY A 1 215 ? 1.155 27.984 4.379 1 98.25 215 GLY A O 1
ATOM 1699 N N . GLY A 1 216 ? 2.285 26.203 3.863 1 97.75 216 GLY A N 1
ATOM 1700 C CA . GLY A 1 216 ? 1.272 25.578 3.023 1 97.75 216 GLY A CA 1
ATOM 1701 C C . GLY A 1 216 ? 1.591 24.141 2.668 1 97.75 216 GLY A C 1
ATOM 1702 O O . GLY A 1 216 ? 2.742 23.703 2.773 1 97.75 216 GLY A O 1
ATOM 1703 N N . SER A 1 217 ? 0.564 23.266 2.291 1 98.06 217 SER A N 1
ATOM 1704 C CA . SER A 1 217 ? -0.763 23.797 1.98 1 98.06 217 SER A CA 1
ATOM 1705 C C . SER A 1 217 ? -1.677 23.75 3.199 1 98.06 217 SER A C 1
ATOM 1707 O O . SER A 1 217 ? -2.83 24.172 3.137 1 98.06 217 SER A O 1
ATOM 1709 N N . SER A 1 218 ? -1.21 23.234 4.402 1 98.81 218 SER A N 1
ATOM 1710 C CA . SER A 1 218 ? -2.031 23.266 5.609 1 98.81 218 SER A CA 1
ATOM 1711 C C . SER A 1 218 ? -1.72 24.484 6.465 1 98.81 218 SER A C 1
ATOM 1713 O O . SER A 1 218 ? -1.648 24.391 7.691 1 98.81 218 SER A O 1
ATOM 1715 N N . GLY A 1 219 ? -1.524 25.562 5.82 1 98.88 219 GLY A N 1
ATOM 1716 C CA . GLY A 1 219 ? -1.122 26.781 6.523 1 98.88 219 GLY A CA 1
ATOM 1717 C C . GLY A 1 219 ? -2.197 27.312 7.445 1 98.88 219 GLY A C 1
ATOM 1718 O O . GLY A 1 219 ? -1.894 27.859 8.508 1 98.88 219 GLY A O 1
ATOM 1719 N N . GLY A 1 220 ? -3.475 27.234 7.016 1 98.94 220 GLY A N 1
ATOM 1720 C CA . GLY A 1 220 ? -4.559 27.609 7.91 1 98.94 220 GLY A CA 1
ATOM 1721 C C . GLY A 1 220 ? -4.566 26.812 9.203 1 98.94 220 GLY A C 1
ATOM 1722 O O . GLY A 1 220 ? -4.816 27.375 10.273 1 98.94 220 GLY A O 1
ATOM 1723 N N . GLU A 1 221 ? -4.359 25.516 9.117 1 98.94 221 GLU A N 1
ATOM 1724 C CA . GLU A 1 221 ? -4.25 24.672 10.312 1 98.94 221 GLU A CA 1
ATOM 1725 C C . GLU A 1 221 ? -3.133 25.172 11.227 1 98.94 221 GLU A C 1
ATOM 1727 O O . GLU A 1 221 ? -3.332 25.312 12.43 1 98.94 221 GLU A O 1
ATOM 1732 N N . GLY A 1 222 ? -1.97 25.359 10.594 1 98.94 222 GLY A N 1
ATOM 1733 C CA . GLY A 1 222 ? -0.829 25.812 11.367 1 98.94 222 GLY A CA 1
ATOM 1734 C C . GLY A 1 222 ? -1.101 27.094 12.133 1 98.94 222 GLY A C 1
ATOM 1735 O O . GLY A 1 222 ? -0.848 27.172 13.336 1 98.94 222 GLY A O 1
ATOM 1736 N N . ALA A 1 223 ? -1.621 28.062 11.445 1 98.94 223 ALA A N 1
ATOM 1737 C CA . ALA A 1 223 ? -1.873 29.375 12.031 1 98.94 223 ALA A CA 1
ATOM 1738 C C . ALA A 1 223 ? -2.928 29.297 13.133 1 98.94 223 ALA A C 1
ATOM 1740 O O . ALA A 1 223 ? -2.758 29.875 14.211 1 98.94 223 ALA A O 1
ATOM 1741 N N . LEU A 1 224 ? -3.994 28.578 12.836 1 98.94 224 LEU A N 1
ATOM 1742 C CA . LEU A 1 224 ? -5.086 28.438 13.797 1 98.94 224 LEU A CA 1
ATOM 1743 C C . LEU A 1 224 ? -4.594 27.797 15.086 1 98.94 224 LEU A C 1
ATOM 1745 O O . LEU A 1 224 ? -4.922 28.266 16.188 1 98.94 224 LEU A O 1
ATOM 1749 N N . ILE A 1 225 ? -3.838 26.734 14.984 1 98.94 225 ILE A N 1
ATOM 1750 C CA . ILE A 1 225 ? -3.367 26 16.156 1 98.94 225 ILE A CA 1
ATOM 1751 C C . ILE A 1 225 ? -2.344 26.844 16.922 1 98.94 225 ILE A C 1
ATOM 1753 O O . ILE A 1 225 ? -2.324 26.844 18.141 1 98.94 225 ILE A O 1
ATOM 1757 N N . ALA A 1 226 ? -1.489 27.547 16.188 1 98.81 226 ALA A N 1
ATOM 1758 C CA . ALA A 1 226 ? -0.503 28.406 16.828 1 98.81 226 ALA A CA 1
ATOM 1759 C C . ALA A 1 226 ? -1.183 29.5 17.641 1 98.81 226 ALA A C 1
ATOM 1761 O O . ALA A 1 226 ? -0.656 29.938 18.672 1 98.81 226 ALA A O 1
ATOM 1762 N N . LEU A 1 227 ? -2.318 29.938 17.203 1 98.88 227 LEU A N 1
ATOM 1763 C CA . LEU A 1 227 ? -3.088 30.953 17.906 1 98.88 227 LEU A CA 1
ATOM 1764 C C . LEU A 1 227 ? -3.988 30.328 18.969 1 98.88 227 LEU A C 1
ATOM 1766 O O . LEU A 1 227 ? -4.773 31.016 19.609 1 98.88 227 LEU A O 1
ATOM 1770 N N . LYS A 1 228 ? -3.934 29.047 19.094 1 98.88 228 LYS A N 1
ATOM 1771 C CA . LYS A 1 228 ? -4.684 28.266 20.078 1 98.88 228 LYS A CA 1
ATOM 1772 C C . LYS A 1 228 ? -6.184 28.312 19.781 1 98.88 228 LYS A C 1
ATOM 1774 O O . LYS A 1 228 ? -7 28.156 20.688 1 98.88 228 LYS A O 1
ATOM 1779 N N . GLY A 1 229 ? -6.469 28.578 18.547 1 98.94 229 GLY A N 1
ATOM 1780 C CA . GLY A 1 229 ? -7.855 28.516 18.109 1 98.94 229 GLY A CA 1
ATOM 1781 C C . GLY A 1 229 ? -8.32 27.094 17.859 1 98.94 229 GLY A C 1
ATOM 1782 O O . GLY A 1 229 ? -9.508 26.859 17.625 1 98.94 229 GLY A O 1
ATOM 1783 N N . SER A 1 230 ? -7.445 26.188 17.844 1 98.94 230 SER A N 1
ATOM 1784 C CA . SER A 1 230 ? -7.691 24.75 17.797 1 98.94 230 SER A CA 1
ATOM 1785 C C . SER A 1 230 ? -6.652 23.984 18.625 1 98.94 230 SER A C 1
ATOM 1787 O O . SER A 1 230 ? -5.469 24.328 18.594 1 98.94 230 SER A O 1
ATOM 1789 N N . PRO A 1 231 ? -7.094 23 19.406 1 98.88 231 PRO A N 1
ATOM 1790 C CA . PRO A 1 231 ? -6.094 22.188 20.109 1 98.88 231 PRO A CA 1
ATOM 1791 C C . PRO A 1 231 ? -5.352 21.234 19.188 1 98.88 231 PRO A C 1
ATOM 1793 O O . PRO A 1 231 ? -4.312 20.688 19.562 1 98.88 231 PRO A O 1
ATOM 1796 N N . GLY A 1 232 ? -5.832 21 18.031 1 98.81 232 GLY A N 1
ATOM 1797 C CA . GLY A 1 232 ? -5.281 20.156 16.984 1 98.81 232 GLY A CA 1
ATOM 1798 C C . GLY A 1 232 ? -6.223 19.969 15.805 1 98.81 232 GLY A C 1
ATOM 1799 O O . GLY A 1 232 ? -7.422 20.234 15.914 1 98.81 232 GLY A O 1
ATOM 1800 N N . GLY A 1 233 ? -5.723 19.562 14.711 1 98.88 233 GLY A N 1
ATOM 1801 C CA . GLY A 1 233 ? -6.512 19.359 13.508 1 98.88 233 GLY A CA 1
ATOM 1802 C C . GLY A 1 233 ? -5.836 18.438 12.5 1 98.88 233 GLY A C 1
ATOM 1803 O O . GLY A 1 233 ? -4.832 17.797 12.82 1 98.88 233 GLY A O 1
ATOM 1804 N N . PHE A 1 234 ? -6.469 18.312 11.336 1 98.94 234 PHE A N 1
ATOM 1805 C CA . PHE A 1 234 ? -5.965 17.406 10.305 1 98.94 234 PHE A CA 1
ATOM 1806 C C . PHE A 1 234 ? -5.672 18.172 9.016 1 98.94 234 PHE A C 1
ATOM 1808 O O . PHE A 1 234 ? -6.496 18.969 8.562 1 98.94 234 PHE A O 1
ATOM 1815 N N . GLY A 1 235 ? -4.473 17.984 8.516 1 98.88 235 GLY A N 1
ATOM 1816 C CA . GLY A 1 235 ? -4.066 18.453 7.203 1 98.88 235 GLY A CA 1
ATOM 1817 C C . GLY A 1 235 ? -3.715 17.344 6.246 1 98.88 235 GLY A C 1
ATOM 1818 O O . GLY A 1 235 ? -4.066 16.172 6.484 1 98.88 235 GLY A O 1
ATOM 1819 N N . THR A 1 236 ? -3.201 17.703 5.086 1 98.75 236 THR A N 1
ATOM 1820 C CA . THR A 1 236 ? -2.717 16.75 4.098 1 98.75 236 THR A CA 1
ATOM 1821 C C . THR A 1 236 ? -1.299 17.094 3.658 1 98.75 236 THR A C 1
ATOM 1823 O O . THR A 1 236 ? -0.828 18.219 3.889 1 98.75 236 THR A O 1
ATOM 1826 N N . ASP A 1 237 ? -0.629 16.141 3.105 1 98.75 237 ASP A N 1
ATOM 1827 C CA . ASP A 1 237 ? 0.783 16.312 2.771 1 98.75 237 ASP A CA 1
ATOM 1828 C C . ASP A 1 237 ? 1.164 15.461 1.559 1 98.75 237 ASP A C 1
ATOM 1830 O O . ASP A 1 237 ? 1.086 14.234 1.604 1 98.75 237 ASP A O 1
ATOM 1834 N N . ILE A 1 238 ? 1.553 16.125 0.454 1 98.25 238 ILE A N 1
ATOM 1835 C CA . ILE A 1 238 ? 2.025 15.43 -0.737 1 98.25 238 ILE A CA 1
ATOM 1836 C C . ILE A 1 238 ? 3.453 15.867 -1.059 1 98.25 238 ILE A C 1
ATOM 1838 O O . ILE A 1 238 ? 4.133 15.242 -1.87 1 98.25 238 ILE A O 1
ATOM 1842 N N . GLY A 1 239 ? 3.924 16.906 -0.332 1 98.06 239 GLY A N 1
ATOM 1843 C CA . GLY A 1 239 ? 5.254 17.453 -0.552 1 98.06 239 GLY A CA 1
ATOM 1844 C C . GLY A 1 239 ? 5.773 18.25 0.626 1 98.06 239 GLY A C 1
ATOM 1845 O O . GLY A 1 239 ? 6.734 19.016 0.492 1 98.06 239 GLY A O 1
ATOM 1846 N N . GLY A 1 240 ? 5.117 18.156 1.771 1 98.38 240 GLY A N 1
ATOM 1847 C CA . GLY A 1 240 ? 5.531 18.906 2.951 1 98.38 240 GLY A CA 1
ATOM 1848 C C . GLY A 1 240 ? 4.395 19.672 3.598 1 98.38 240 GLY A C 1
ATOM 1849 O O . GLY A 1 240 ? 4.598 20.359 4.602 1 98.38 240 GLY A O 1
ATOM 1850 N N . SER A 1 241 ? 3.205 19.453 3.201 1 98.56 241 SER A N 1
ATOM 1851 C CA . SER A 1 241 ? 2.09 20.359 3.465 1 98.56 241 SER A CA 1
ATOM 1852 C C . SER A 1 241 ? 1.571 20.188 4.891 1 98.56 241 SER A C 1
ATOM 1854 O O . SER A 1 241 ? 0.73 20.969 5.34 1 98.56 241 SER A O 1
ATOM 1856 N N . ILE A 1 242 ? 2.004 19.25 5.598 1 98.88 242 ILE A N 1
ATOM 1857 C CA . ILE A 1 242 ? 1.747 19.172 7.031 1 98.88 242 ILE A CA 1
ATOM 1858 C C . ILE A 1 242 ? 2.98 19.641 7.801 1 98.88 242 ILE A C 1
ATOM 1860 O O . ILE A 1 242 ? 2.869 20.438 8.734 1 98.88 242 ILE A O 1
ATOM 1864 N N . ARG A 1 243 ? 4.102 19.219 7.387 1 98.88 243 ARG A N 1
ATOM 1865 C CA . ARG A 1 243 ? 5.363 19.422 8.094 1 98.88 243 ARG A CA 1
ATOM 1866 C C . ARG A 1 243 ? 5.793 20.891 8.047 1 98.88 243 ARG A C 1
ATOM 1868 O O . ARG A 1 243 ? 6.207 21.453 9.055 1 98.88 243 ARG A O 1
ATOM 1875 N N . ALA A 1 244 ? 5.652 21.5 6.879 1 98.69 244 ALA A N 1
ATOM 1876 C CA . ALA A 1 244 ? 6.062 22.906 6.762 1 98.69 244 ALA A CA 1
ATOM 1877 C C . ALA A 1 244 ? 5.188 23.812 7.621 1 98.69 244 ALA A C 1
ATOM 1879 O O . ALA A 1 244 ? 5.691 24.562 8.461 1 98.69 244 ALA A O 1
ATOM 1880 N N . PRO A 1 245 ? 3.867 23.688 7.477 1 98.81 245 PRO A N 1
ATOM 1881 C CA . PRO A 1 245 ? 3.029 24.5 8.352 1 98.81 245 PRO A CA 1
ATOM 1882 C C . PRO A 1 245 ? 3.275 24.234 9.836 1 98.81 245 PRO A C 1
ATOM 1884 O O . PRO A 1 245 ? 3.246 25.156 10.648 1 98.81 245 PRO A O 1
ATOM 1887 N N . ALA A 1 246 ? 3.502 23 10.172 1 98.88 246 ALA A N 1
ATOM 1888 C CA . ALA A 1 246 ? 3.803 22.688 11.57 1 98.88 246 ALA A CA 1
ATOM 1889 C C . ALA A 1 246 ? 5.09 23.375 12.023 1 98.88 246 ALA A C 1
ATOM 1891 O O . ALA A 1 246 ? 5.098 24.094 13.016 1 98.88 246 ALA A O 1
ATOM 1892 N N . ALA A 1 247 ? 6.133 23.234 11.289 1 98.81 247 ALA A N 1
ATOM 1893 C CA . ALA A 1 247 ? 7.438 23.797 11.648 1 98.81 247 ALA A CA 1
ATOM 1894 C C . ALA A 1 247 ? 7.395 25.312 11.672 1 98.81 247 ALA A C 1
ATOM 1896 O O . ALA A 1 247 ? 7.949 25.953 12.57 1 98.81 247 ALA A O 1
ATOM 1897 N N . PHE A 1 248 ? 6.734 25.922 10.672 1 98.81 248 PHE A N 1
ATOM 1898 C CA . PHE A 1 248 ? 6.68 27.375 10.547 1 98.81 248 PHE A CA 1
ATOM 1899 C C . PHE A 1 248 ? 5.934 28 11.719 1 98.81 248 PHE A C 1
ATOM 1901 O O . PHE A 1 248 ? 6.129 29.172 12.047 1 98.81 248 PHE A O 1
ATOM 1908 N N . ASN A 1 249 ? 5.062 27.25 12.352 1 98.81 249 ASN A N 1
ATOM 1909 C CA . ASN A 1 249 ? 4.211 27.797 13.398 1 98.81 249 ASN A CA 1
ATOM 1910 C C . ASN A 1 249 ? 4.562 27.219 14.766 1 98.81 249 ASN A C 1
ATOM 1912 O O . ASN A 1 249 ? 3.789 27.344 15.719 1 98.81 249 ASN A O 1
ATOM 1916 N N . GLY A 1 250 ? 5.691 26.531 14.883 1 98.5 250 GLY A N 1
ATOM 1917 C CA . GLY A 1 250 ? 6.164 26 16.156 1 98.5 250 GLY A CA 1
ATOM 1918 C C . GLY A 1 250 ? 5.316 24.859 16.672 1 98.5 250 GLY A C 1
ATOM 1919 O O . GLY A 1 250 ? 5.07 24.75 17.875 1 98.5 250 GLY A O 1
ATOM 1920 N N . LEU A 1 251 ? 4.844 24.016 15.789 1 98.88 251 LEU A N 1
ATOM 1921 C CA . LEU A 1 251 ? 3.941 22.922 16.141 1 98.88 251 LEU A CA 1
ATOM 1922 C C . LEU A 1 251 ? 4.57 21.562 15.797 1 98.88 251 LEU A C 1
ATOM 1924 O O . LEU A 1 251 ? 5.617 21.516 15.148 1 98.88 251 LEU A O 1
ATOM 1928 N N . TYR A 1 252 ? 3.938 20.547 16.297 1 98.94 252 TYR A N 1
ATOM 1929 C CA . TYR A 1 252 ? 4.168 19.188 15.82 1 98.94 252 TYR A CA 1
ATOM 1930 C C . TYR A 1 252 ? 3.229 18.844 14.672 1 98.94 252 TYR A C 1
ATOM 1932 O O . TYR A 1 252 ? 2.105 19.359 14.609 1 98.94 252 TYR A O 1
ATOM 1940 N N . GLY A 1 253 ? 3.643 18.094 13.75 1 98.94 253 GLY A N 1
ATOM 1941 C CA . GLY A 1 253 ? 2.854 17.547 12.656 1 98.94 253 GLY A CA 1
ATOM 1942 C C . GLY A 1 253 ? 3.432 16.266 12.086 1 98.94 253 GLY A C 1
ATOM 1943 O O . GLY A 1 253 ? 4.652 16.125 11.969 1 98.94 253 GLY A O 1
ATOM 1944 N N . ILE A 1 254 ? 2.588 15.312 11.734 1 98.94 254 ILE A N 1
ATOM 1945 C CA . ILE A 1 254 ? 3.109 14.047 11.242 1 98.94 254 ILE A CA 1
ATOM 1946 C C . ILE A 1 254 ? 2.598 13.789 9.828 1 98.94 254 ILE A C 1
ATOM 1948 O O . ILE A 1 254 ? 1.396 13.883 9.57 1 98.94 254 ILE A O 1
ATOM 1952 N N . ARG A 1 255 ? 3.475 13.586 8.945 1 98.88 255 ARG A N 1
ATOM 1953 C CA . ARG A 1 255 ? 3.174 12.93 7.68 1 98.88 255 ARG A CA 1
ATOM 1954 C C . ARG A 1 255 ? 3.279 11.414 7.809 1 98.88 255 ARG A C 1
ATOM 1956 O O . ARG A 1 255 ? 4.383 10.859 7.82 1 98.88 255 ARG A O 1
ATOM 1963 N N . PRO A 1 256 ? 2.176 10.758 7.91 1 98.81 256 PRO A N 1
ATOM 1964 C CA . PRO A 1 256 ? 2.258 9.297 7.938 1 98.81 256 PRO A CA 1
ATOM 1965 C C . PRO A 1 256 ? 2.553 8.695 6.566 1 98.81 256 PRO A C 1
ATOM 1967 O O . PRO A 1 256 ? 2.568 9.414 5.562 1 98.81 256 PRO A O 1
ATOM 1970 N N . SER A 1 257 ? 2.906 7.457 6.543 1 98.69 257 SER A N 1
ATOM 1971 C CA . SER A 1 257 ? 2.967 6.738 5.277 1 98.69 257 SER A CA 1
ATOM 1972 C C . SER A 1 257 ? 1.589 6.645 4.629 1 98.69 257 SER A C 1
ATOM 1974 O O . SER A 1 257 ? 0.568 6.789 5.305 1 98.69 257 SER A O 1
ATOM 1976 N N . SER A 1 258 ? 1.581 6.469 3.309 1 98.38 258 SER A N 1
ATOM 1977 C CA . SER A 1 258 ? 0.327 6.277 2.588 1 98.38 258 SER A CA 1
ATOM 1978 C C . SER A 1 258 ? -0.447 5.082 3.131 1 98.38 258 SER A C 1
ATOM 1980 O O . SER A 1 258 ? 0.14 4.039 3.426 1 98.38 258 SER A O 1
ATOM 1982 N N . GLY A 1 259 ? -1.76 5.316 3.332 1 98.25 259 GLY A N 1
ATOM 1983 C CA . GLY A 1 259 ? -2.637 4.211 3.684 1 98.25 259 GLY A CA 1
ATOM 1984 C C . GLY A 1 259 ? -2.869 4.086 5.176 1 98.25 259 GLY A C 1
ATOM 1985 O O . GLY A 1 259 ? -3.434 3.09 5.641 1 98.25 259 GLY A O 1
ATOM 1986 N N . ARG A 1 260 ? -2.479 5.094 6 1 98.69 260 ARG A N 1
ATOM 1987 C CA . ARG A 1 260 ? -2.629 4.98 7.449 1 98.69 260 ARG A CA 1
ATOM 1988 C C . ARG A 1 260 ? -3.873 5.719 7.93 1 98.69 260 ARG A C 1
ATOM 1990 O O . ARG A 1 260 ? -4.613 5.211 8.773 1 98.69 260 ARG A O 1
ATOM 1997 N N . ILE A 1 261 ? -4.133 6.945 7.43 1 98.81 261 ILE A N 1
ATOM 1998 C CA . ILE A 1 261 ? -5.301 7.758 7.75 1 98.81 261 ILE A CA 1
ATOM 1999 C C . ILE A 1 261 ? -6.195 7.883 6.52 1 98.81 261 ILE A C 1
ATOM 2001 O O . ILE A 1 261 ? -5.703 8.062 5.402 1 98.81 261 ILE A O 1
ATOM 2005 N N . PRO A 1 262 ? -7.516 7.746 6.68 1 98.69 262 PRO A N 1
ATOM 2006 C CA . PRO A 1 262 ? -8.391 7.715 5.512 1 98.69 262 PRO A CA 1
ATOM 2007 C C . PRO A 1 262 ? -8.375 9.023 4.723 1 98.69 262 PRO A C 1
ATOM 2009 O O . PRO A 1 262 ? -8.383 10.102 5.312 1 98.69 262 PRO A O 1
ATOM 2012 N N . TYR A 1 263 ? -8.328 8.883 3.451 1 98.19 263 TYR A N 1
ATOM 2013 C CA . TYR A 1 263 ? -8.375 9.984 2.502 1 98.19 263 TYR A CA 1
ATOM 2014 C C . TYR A 1 263 ? -9.695 10 1.741 1 98.19 263 TYR A C 1
ATOM 2016 O O . TYR A 1 263 ? -9.992 10.953 1.017 1 98.19 263 TYR A O 1
ATOM 2024 N N . GLU A 1 264 ? -10.5 8.953 1.911 1 98.38 264 GLU A N 1
ATOM 2025 C CA . GLU A 1 264 ? -11.727 8.75 1.155 1 98.38 264 GLU A CA 1
ATOM 2026 C C . GLU A 1 264 ? -12.68 9.93 1.317 1 98.38 264 GLU A C 1
ATOM 2028 O O . GLU A 1 264 ? -13.008 10.328 2.439 1 98.38 264 GLU A O 1
ATOM 2033 N N . GLY A 1 265 ? -13.07 10.453 0.232 1 97.75 265 GLY A N 1
ATOM 2034 C CA . GLY A 1 265 ? -14.062 11.516 0.218 1 97.75 265 GLY A CA 1
ATOM 2035 C C . GLY A 1 265 ? -13.461 12.898 0.347 1 97.75 265 GLY A C 1
ATOM 2036 O O . GLY A 1 265 ? -14.156 13.898 0.191 1 97.75 265 GLY A O 1
ATOM 2037 N N . ALA A 1 266 ? -12.172 13.062 0.651 1 98.25 266 ALA A N 1
ATOM 2038 C CA . ALA A 1 266 ? -11.523 14.375 0.662 1 98.25 266 ALA A CA 1
ATOM 2039 C C . ALA A 1 266 ? -11.242 14.859 -0.758 1 98.25 266 ALA A C 1
ATOM 2041 O O . ALA A 1 266 ? -10.875 14.062 -1.631 1 98.25 266 ALA A O 1
ATOM 2042 N N . ALA A 1 267 ? -11.43 16.156 -0.986 1 97.81 267 ALA A N 1
ATOM 2043 C CA . ALA A 1 267 ? -11.047 16.75 -2.266 1 97.81 267 ALA A CA 1
ATOM 2044 C C . ALA A 1 267 ? -9.523 16.734 -2.439 1 97.81 267 ALA A C 1
ATOM 2046 O O . ALA A 1 267 ? -8.781 16.703 -1.457 1 97.81 267 ALA A O 1
ATOM 2047 N N . ASN A 1 268 ? -9.094 16.656 -3.684 1 95.38 268 ASN A N 1
ATOM 2048 C CA . ASN A 1 268 ? -7.66 16.578 -3.955 1 95.38 268 ASN A CA 1
ATOM 2049 C C . ASN A 1 268 ? -7.293 17.281 -5.254 1 95.38 268 ASN A C 1
ATOM 2051 O O . ASN A 1 268 ? -8.156 17.531 -6.094 1 95.38 268 ASN A O 1
ATOM 2055 N N . SER A 1 269 ? -6 17.75 -5.297 1 93.88 269 SER A N 1
ATOM 2056 C CA . SER A 1 269 ? -5.406 18.203 -6.547 1 93.88 269 SER A CA 1
ATOM 2057 C C . SER A 1 269 ? -4.785 17.047 -7.324 1 93.88 269 SER A C 1
ATOM 2059 O O . SER A 1 269 ? -4.234 16.125 -6.73 1 93.88 269 SER A O 1
ATOM 2061 N N . MET A 1 270 ? -4.852 17.156 -8.656 1 95.69 270 MET A N 1
ATOM 2062 C CA . MET A 1 270 ? -4.297 16.094 -9.5 1 95.69 270 MET A CA 1
ATOM 2063 C C . MET A 1 270 ? -4.812 14.727 -9.07 1 95.69 270 MET A C 1
ATOM 2065 O O . MET A 1 270 ? -4.027 13.805 -8.867 1 95.69 270 MET A O 1
ATOM 2069 N N . ASP A 1 271 ? -6.129 14.695 -8.82 1 95.81 271 ASP A N 1
ATOM 2070 C CA . ASP A 1 271 ? -6.738 13.461 -8.344 1 95.81 271 ASP A CA 1
ATOM 2071 C C . ASP A 1 271 ? -6.496 12.312 -9.32 1 95.81 271 ASP A C 1
ATOM 2073 O O . ASP A 1 271 ? -6.664 12.477 -10.531 1 95.81 271 ASP A O 1
ATOM 2077 N N . GLY A 1 272 ? -6.105 11.203 -8.797 1 96.94 272 GLY A N 1
ATOM 2078 C CA . GLY A 1 272 ? -5.883 10.031 -9.625 1 96.94 272 GLY A CA 1
ATOM 2079 C C . GLY A 1 272 ? -4.414 9.773 -9.914 1 96.94 272 GLY A C 1
ATOM 2080 O O . GLY A 1 272 ? -4.047 8.688 -10.359 1 96.94 272 GLY A O 1
ATOM 2081 N N . GLN A 1 273 ? -3.529 10.766 -9.711 1 96.19 273 GLN A N 1
ATOM 2082 C CA . GLN A 1 273 ? -2.09 10.531 -9.758 1 96.19 273 GLN A CA 1
ATOM 2083 C C . GLN A 1 273 ? -1.641 9.641 -8.602 1 96.19 273 GLN A C 1
ATOM 2085 O O . GLN A 1 273 ? -1.837 9.992 -7.434 1 96.19 273 GLN A O 1
ATOM 2090 N N . ASN A 1 274 ? -1.064 8.477 -8.945 1 96.19 274 ASN A N 1
ATOM 2091 C CA . ASN A 1 274 ? -0.761 7.523 -7.887 1 96.19 274 ASN A CA 1
ATOM 2092 C C . ASN A 1 274 ? 0.744 7.328 -7.723 1 96.19 274 ASN A C 1
ATOM 2094 O O . ASN A 1 274 ? 1.184 6.371 -7.082 1 96.19 274 ASN A O 1
ATOM 2098 N N . THR A 1 275 ? 1.576 8.18 -8.312 1 98.31 275 THR A N 1
ATOM 2099 C CA . THR A 1 275 ? 3.027 8.055 -8.211 1 98.31 275 THR A CA 1
ATOM 2100 C C . THR A 1 275 ? 3.512 8.531 -6.844 1 98.31 275 THR A C 1
ATOM 2102 O O . THR A 1 275 ? 4.277 7.84 -6.172 1 98.31 275 THR A O 1
ATOM 2105 N N . ILE A 1 276 ? 3.053 9.68 -6.445 1 98.44 276 ILE A N 1
ATOM 2106 C CA . ILE A 1 276 ? 3.219 10.172 -5.078 1 98.44 276 ILE A CA 1
ATOM 2107 C C . ILE A 1 276 ? 1.854 10.5 -4.477 1 98.44 276 ILE A C 1
ATOM 2109 O O . ILE A 1 276 ? 1.18 11.43 -4.922 1 98.44 276 ILE A O 1
ATOM 2113 N N . LEU A 1 277 ? 1.488 9.781 -3.488 1 98.06 277 LEU A N 1
ATOM 2114 C CA . LEU A 1 277 ? 0.151 9.914 -2.922 1 98.06 277 LEU A CA 1
ATOM 2115 C C . LEU A 1 277 ? 0.125 10.977 -1.827 1 98.06 277 LEU A C 1
ATOM 2117 O O . LEU A 1 277 ? 1.058 11.07 -1.026 1 98.06 277 LEU A O 1
ATOM 2121 N N . SER A 1 278 ? -0.908 11.773 -1.882 1 98.12 278 SER A N 1
ATOM 2122 C CA . SER A 1 278 ? -1.202 12.641 -0.746 1 98.12 278 SER A CA 1
ATOM 2123 C C . SER A 1 278 ? -1.688 11.836 0.454 1 98.12 278 SER A C 1
ATOM 2125 O O . SER A 1 278 ? -2.365 10.82 0.291 1 98.12 278 SER A O 1
ATOM 2127 N N . VAL A 1 279 ? -1.319 12.305 1.625 1 98.69 279 VAL A N 1
ATOM 2128 C CA . VAL A 1 279 ? -1.73 11.609 2.842 1 98.69 279 VAL A CA 1
ATOM 2129 C C . VAL A 1 279 ? -2.4 12.594 3.797 1 98.69 279 VAL A C 1
ATOM 2131 O O . VAL A 1 279 ? -2.275 13.812 3.633 1 98.69 279 VAL A O 1
ATOM 2134 N N . VAL A 1 280 ? -3.174 12.039 4.719 1 98.88 280 VAL A N 1
ATOM 2135 C CA . VAL A 1 280 ? -3.783 12.812 5.789 1 98.88 280 VAL A CA 1
ATOM 2136 C C . VAL A 1 280 ? -3.012 12.602 7.09 1 98.88 280 VAL A C 1
ATOM 2138 O O . VAL A 1 280 ? -2.584 11.484 7.387 1 98.88 280 VAL A O 1
ATOM 2141 N N . GLY A 1 281 ? -2.773 13.648 7.824 1 98.88 281 GLY A N 1
ATOM 2142 C CA . GLY A 1 281 ? -2.141 13.562 9.133 1 98.88 281 GLY A CA 1
ATOM 2143 C C . GLY A 1 281 ? -2.488 14.719 10.047 1 98.88 281 GLY A C 1
ATOM 2144 O O . GLY A 1 281 ? -2.93 15.773 9.578 1 98.88 281 GLY A O 1
ATOM 2145 N N . PRO A 1 282 ? -2.293 14.531 11.328 1 98.94 282 PRO A N 1
ATOM 2146 C CA . PRO A 1 282 ? -2.652 15.578 12.281 1 98.94 282 PRO A CA 1
ATOM 2147 C C . PRO A 1 282 ? -1.51 16.562 12.547 1 98.94 282 PRO A C 1
ATOM 2149 O O . PRO A 1 282 ? -0.343 16.219 12.32 1 98.94 282 PRO A O 1
ATOM 2152 N N . LEU A 1 283 ? -1.868 17.75 12.922 1 98.88 283 LEU A N 1
ATOM 2153 C CA . LEU A 1 283 ? -1.034 18.797 13.508 1 98.88 283 LEU A CA 1
ATOM 2154 C C . LEU A 1 283 ? -1.522 19.156 14.906 1 98.88 283 LEU A C 1
ATOM 2156 O O . LEU A 1 283 ? -2.729 19.172 15.164 1 98.88 283 LEU A O 1
ATOM 2160 N N . ALA A 1 284 ? -0.621 19.438 15.805 1 98.94 284 ALA A N 1
ATOM 2161 C CA . ALA A 1 284 ? -0.978 19.844 17.156 1 98.94 284 ALA A CA 1
ATOM 2162 C C . ALA A 1 284 ? 0.209 20.5 17.875 1 98.94 284 ALA A C 1
ATOM 2164 O O . ALA A 1 284 ? 1.31 20.562 17.312 1 98.94 284 ALA A O 1
ATOM 2165 N N . GLY A 1 285 ? -0.096 20.984 19.047 1 98.56 285 GLY A N 1
ATOM 2166 C CA . GLY A 1 285 ? 0.938 21.672 19.797 1 98.56 285 GLY A CA 1
ATOM 2167 C C . GLY A 1 285 ? 1.875 20.719 20.531 1 98.56 285 GLY A C 1
ATOM 2168 O O . GLY A 1 285 ? 2.959 21.109 20.953 1 98.56 285 GLY A O 1
ATOM 2169 N N . THR A 1 286 ? 1.438 19.438 20.656 1 98.56 286 THR A N 1
ATOM 2170 C CA . THR A 1 286 ? 2.262 18.469 21.375 1 98.56 286 THR A CA 1
ATOM 2171 C C . THR A 1 286 ? 2.285 17.141 20.641 1 98.56 286 THR A C 1
ATOM 2173 O O . THR A 1 286 ? 1.355 16.812 19.906 1 98.56 286 THR A O 1
ATOM 2176 N N . ALA A 1 287 ? 3.379 16.391 20.922 1 98.19 287 ALA A N 1
ATOM 2177 C CA . ALA A 1 287 ? 3.504 15.062 20.328 1 98.19 287 ALA A CA 1
ATOM 2178 C C . ALA A 1 287 ? 2.418 14.125 20.859 1 98.19 287 ALA A C 1
ATOM 2180 O O . ALA A 1 287 ? 1.882 13.305 20.109 1 98.19 287 ALA A O 1
ATOM 2181 N N . ARG A 1 288 ? 2.092 14.211 22.141 1 98.12 288 ARG A N 1
ATOM 2182 C CA . ARG A 1 288 ? 1.081 13.336 22.719 1 98.12 288 ARG A CA 1
ATOM 2183 C C . ARG A 1 288 ? -0.289 13.594 22.094 1 98.12 288 ARG A C 1
ATOM 2185 O O . ARG A 1 288 ? -1.098 12.672 21.969 1 98.12 288 ARG A O 1
ATOM 2192 N N . SER A 1 289 ? -0.574 14.844 21.719 1 98.81 289 SER A N 1
ATOM 2193 C CA . SER A 1 289 ? -1.829 15.148 21.031 1 98.81 289 SER A CA 1
ATOM 2194 C C . SER A 1 289 ? -1.887 14.484 19.656 1 98.81 289 SER A C 1
ATOM 2196 O O . SER A 1 289 ? -2.943 14.008 19.234 1 98.81 289 SER A O 1
ATOM 2198 N N . LEU A 1 290 ? -0.721 14.469 18.938 1 98.88 290 LEU A N 1
ATOM 2199 C CA . LEU A 1 290 ? -0.671 13.758 17.672 1 98.88 290 LEU A CA 1
ATOM 2200 C C . LEU A 1 290 ? -1 12.281 17.859 1 98.88 290 LEU A C 1
ATOM 2202 O O . LEU A 1 290 ? -1.76 11.703 17.078 1 98.88 290 LEU A O 1
ATOM 2206 N N . GLN A 1 291 ? -0.371 11.734 18.875 1 98.56 291 GLN A N 1
ATOM 2207 C CA . GLN A 1 291 ? -0.592 10.32 19.156 1 98.56 291 GLN A CA 1
ATOM 2208 C C . GLN A 1 291 ? -2.062 10.039 19.469 1 98.56 291 GLN A C 1
ATOM 2210 O O . GLN A 1 291 ? -2.621 9.047 19 1 98.56 291 GLN A O 1
ATOM 2215 N N . LEU A 1 292 ? -2.678 10.914 20.266 1 98.75 292 LEU A N 1
ATOM 2216 C CA . LEU A 1 292 ? -4.094 10.781 20.594 1 98.75 292 LEU A CA 1
ATOM 2217 C C . LEU A 1 292 ? -4.949 10.75 19.328 1 98.75 292 LEU A C 1
ATOM 2219 O O . LEU A 1 292 ? -5.777 9.852 19.172 1 98.75 292 LEU A O 1
ATOM 2223 N N . PHE A 1 293 ? -4.77 11.711 18.438 1 98.88 293 PHE A N 1
ATOM 2224 C CA . PHE A 1 293 ? -5.555 11.805 17.203 1 98.88 293 PHE A CA 1
ATOM 2225 C C . PHE A 1 293 ? -5.34 10.578 16.328 1 98.88 293 PHE A C 1
ATOM 2227 O O . PHE A 1 293 ? -6.297 10.016 15.797 1 98.88 293 PHE A O 1
ATOM 2234 N N . PHE A 1 294 ? -4.113 10.195 16.203 1 98.62 294 PHE A N 1
ATOM 2235 C CA . PHE A 1 294 ? -3.76 9.086 15.328 1 98.62 294 PHE A CA 1
ATOM 2236 C C . PHE A 1 294 ? -4.391 7.789 15.812 1 98.62 294 PHE A C 1
ATOM 2238 O O . PHE A 1 294 ? -5.043 7.082 15.039 1 98.62 294 PHE A O 1
ATOM 2245 N N . LYS A 1 295 ? -4.23 7.492 17.109 1 98.5 295 LYS A N 1
ATOM 2246 C CA . LYS A 1 295 ? -4.781 6.281 17.703 1 98.5 295 LYS A CA 1
ATOM 2247 C C . LYS A 1 295 ? -6.305 6.27 17.625 1 98.5 295 LYS A C 1
ATOM 2249 O O . LYS A 1 295 ? -6.906 5.238 17.297 1 98.5 295 LYS A O 1
ATOM 2254 N N . ALA A 1 296 ? -6.891 7.379 17.891 1 98.75 296 ALA A N 1
ATOM 2255 C CA . ALA A 1 296 ? -8.352 7.473 17.891 1 98.75 296 ALA A CA 1
ATOM 2256 C C . ALA A 1 296 ? -8.922 7.141 16.516 1 98.75 296 ALA A C 1
ATOM 2258 O O . ALA A 1 296 ? -9.883 6.367 16.406 1 98.75 296 ALA A O 1
ATOM 2259 N N . VAL A 1 297 ? -8.312 7.676 15.461 1 98.81 297 VAL A N 1
ATOM 2260 C CA . VAL A 1 297 ? -8.812 7.453 14.109 1 98.81 297 VAL A CA 1
ATOM 2261 C C . VAL A 1 297 ? -8.656 5.98 13.742 1 98.81 297 VAL A C 1
ATOM 2263 O O . VAL A 1 297 ? -9.562 5.379 13.164 1 98.81 297 VAL A O 1
ATOM 2266 N N . LEU A 1 298 ? -7.531 5.375 14.047 1 98.62 298 LEU A N 1
ATOM 2267 C CA . LEU A 1 298 ? -7.297 3.977 13.711 1 98.62 298 LEU A CA 1
ATOM 2268 C C . LEU A 1 298 ? -8.273 3.066 14.445 1 98.62 298 LEU A C 1
ATOM 2270 O O . LEU A 1 298 ? -8.617 1.989 13.953 1 98.62 298 LEU A O 1
ATOM 2274 N N . GLU A 1 299 ? -8.758 3.537 15.594 1 97.94 299 GLU A N 1
ATOM 2275 C CA . GLU A 1 299 ? -9.719 2.754 16.359 1 97.94 299 GLU A CA 1
ATOM 2276 C C . GLU A 1 299 ? -11.047 2.633 15.625 1 97.94 299 GLU A C 1
ATOM 2278 O O . GLU A 1 299 ? -11.836 1.725 15.898 1 97.94 299 GLU A O 1
ATOM 2283 N N . GLN A 1 300 ? -11.281 3.488 14.711 1 98.44 300 GLN A N 1
ATOM 2284 C CA . GLN A 1 300 ? -12.516 3.451 13.93 1 98.44 300 GLN A CA 1
ATOM 2285 C C . GLN A 1 300 ? -12.43 2.42 12.805 1 98.44 300 GLN A C 1
ATOM 2287 O O . GLN A 1 300 ? -13.375 2.254 12.031 1 98.44 300 GLN A O 1
ATOM 2292 N N . GLN A 1 301 ? -11.297 1.727 12.633 1 98.31 301 GLN A N 1
ATOM 2293 C CA . GLN A 1 301 ? -11.055 0.717 11.609 1 98.31 301 GLN A CA 1
ATOM 2294 C C . GLN A 1 301 ? -11.352 1.266 10.211 1 98.31 301 GLN A C 1
ATOM 2296 O O . GLN A 1 301 ? -12.133 0.674 9.461 1 98.31 301 GLN A O 1
ATOM 2301 N N . PRO A 1 302 ? -10.609 2.324 9.844 1 98.62 302 PRO A N 1
ATOM 2302 C CA . PRO A 1 302 ? -10.906 3.002 8.578 1 98.62 302 PRO A CA 1
ATOM 2303 C C . PRO A 1 302 ? -10.719 2.1 7.367 1 98.62 302 PRO A C 1
ATOM 2305 O O . PRO A 1 302 ? -11.266 2.373 6.297 1 98.62 302 PRO A O 1
ATOM 2308 N N . TRP A 1 303 ? -9.953 0.985 7.426 1 98.5 303 TRP A N 1
ATOM 2309 C CA . TRP A 1 303 ? -9.727 0.055 6.324 1 98.5 303 TRP A CA 1
ATOM 2310 C C . TRP A 1 303 ? -11.031 -0.629 5.918 1 98.5 303 TRP A C 1
ATOM 2312 O O . TRP A 1 303 ? -11.109 -1.256 4.859 1 98.5 303 TRP A O 1
ATOM 2322 N N . LEU A 1 304 ? -12.078 -0.516 6.703 1 98.19 304 LEU A N 1
ATOM 2323 C CA . LEU A 1 304 ? -13.383 -1.078 6.363 1 98.19 304 LEU A CA 1
ATOM 2324 C C . LEU A 1 304 ? -14.211 -0.08 5.562 1 98.19 304 LEU A C 1
ATOM 2326 O O . LEU A 1 304 ? -15.266 -0.432 5.023 1 98.19 304 LEU A O 1
ATOM 2330 N N . TYR A 1 305 ? -13.664 1.233 5.414 1 98.25 305 TYR A N 1
ATOM 2331 C CA . TYR A 1 305 ? -14.516 2.266 4.84 1 98.25 305 TYR A CA 1
ATOM 2332 C C . TYR A 1 305 ? -13.758 3.082 3.799 1 98.25 305 TYR A C 1
ATOM 2334 O O . TYR A 1 305 ? -14.359 3.869 3.061 1 98.25 305 TYR A O 1
ATOM 2342 N N . ASP A 1 306 ? -12.508 2.932 3.705 1 98.62 306 ASP A N 1
ATOM 2343 C CA . ASP A 1 306 ? -11.625 3.529 2.705 1 98.62 306 ASP A CA 1
ATOM 2344 C C . ASP A 1 306 ? -10.75 2.467 2.037 1 98.62 306 ASP A C 1
ATOM 2346 O O . ASP A 1 306 ? -9.859 1.905 2.67 1 98.62 306 ASP A O 1
ATOM 2350 N N . PRO A 1 307 ? -10.945 2.283 0.735 1 97.88 307 PRO A N 1
ATOM 2351 C CA . PRO A 1 307 ? -10.227 1.198 0.06 1 97.88 307 PRO A CA 1
ATOM 2352 C C . PRO A 1 307 ? -8.719 1.415 0.035 1 97.88 307 PRO A C 1
ATOM 2354 O O . PRO A 1 307 ? -7.961 0.481 -0.243 1 97.88 307 PRO A O 1
ATOM 2357 N N . LEU A 1 308 ? -8.227 2.619 0.334 1 97.12 308 LEU A N 1
ATOM 2358 C CA . LEU A 1 308 ? -6.801 2.895 0.226 1 97.12 308 LEU A CA 1
ATOM 2359 C C . LEU A 1 308 ? -6.125 2.799 1.59 1 97.12 308 LEU A C 1
ATOM 2361 O O . LEU A 1 308 ? -4.898 2.896 1.688 1 97.12 308 LEU A O 1
ATOM 2365 N N . VAL A 1 309 ? -6.895 2.572 2.617 1 98.69 309 VAL A N 1
ATOM 2366 C CA . VAL A 1 309 ? -6.305 2.449 3.945 1 98.69 309 VAL A CA 1
ATOM 2367 C C . VAL A 1 309 ? -5.879 1.004 4.191 1 98.69 309 VAL A C 1
ATOM 2369 O O . VAL A 1 309 ? -6.598 0.069 3.828 1 98.69 309 VAL A O 1
ATOM 2372 N N . LEU A 1 310 ? -4.738 0.812 4.719 1 98.69 310 LEU A N 1
ATOM 2373 C CA . LEU A 1 310 ? -4.199 -0.499 5.066 1 98.69 310 LEU A CA 1
ATOM 2374 C C . LEU A 1 310 ? -4.828 -1.02 6.355 1 98.69 310 LEU A C 1
ATOM 2376 O O . LEU A 1 310 ? -5.043 -0.255 7.297 1 98.69 310 LEU A O 1
ATOM 2380 N N . GLU A 1 311 ? -5.227 -2.285 6.371 1 98.38 311 GLU A N 1
ATOM 2381 C CA . GLU A 1 311 ? -5.652 -2.904 7.625 1 98.38 311 GLU A CA 1
ATOM 2382 C C . GLU A 1 311 ? -4.477 -3.062 8.586 1 98.38 311 GLU A C 1
ATOM 2384 O O . GLU A 1 311 ? -3.945 -4.164 8.75 1 98.38 311 GLU A O 1
ATOM 2389 N N . LEU A 1 312 ? -4.07 -1.965 9.164 1 98.31 312 LEU A N 1
ATOM 2390 C CA . LEU A 1 312 ? -2.936 -1.853 10.078 1 98.31 312 LEU A CA 1
ATOM 2391 C C . LEU A 1 312 ? -3.318 -1.066 11.328 1 98.31 312 LEU A C 1
ATOM 2393 O O . LEU A 1 312 ? -3.078 0.141 11.406 1 98.31 312 LEU A O 1
ATOM 2397 N N . PRO A 1 313 ? -3.932 -1.742 12.328 1 97.81 313 PRO A N 1
ATOM 2398 C CA . PRO A 1 313 ? -4.25 -1.054 13.578 1 97.81 313 PRO A CA 1
ATOM 2399 C C . PRO A 1 313 ? -3.014 -0.482 14.273 1 97.81 313 PRO A C 1
ATOM 2401 O O . PRO A 1 313 ? -1.885 -0.79 13.875 1 97.81 313 PRO A O 1
ATOM 2404 N N . TRP A 1 314 ? -3.27 0.428 15.227 1 98.44 314 TRP A N 1
ATOM 2405 C CA . TRP A 1 314 ? -2.156 0.908 16.031 1 98.44 314 TRP A CA 1
ATOM 2406 C C . TRP A 1 314 ? -1.405 -0.257 16.672 1 98.44 314 TRP A C 1
ATOM 2408 O O . TRP A 1 314 ? -2.016 -1.141 17.281 1 98.44 314 TRP A O 1
ATOM 2418 N N . ARG A 1 315 ? -0.123 -0.274 16.562 1 98.12 315 ARG A N 1
ATOM 2419 C CA . ARG A 1 315 ? 0.681 -1.381 17.062 1 98.12 315 ARG A CA 1
ATOM 2420 C C . ARG A 1 315 ? 1.306 -1.029 18.422 1 98.12 315 ARG A C 1
ATOM 2422 O O . ARG A 1 315 ? 2.439 -0.55 18.469 1 98.12 315 ARG A O 1
ATOM 2429 N N . SER A 1 316 ? 0.593 -1.31 19.406 1 97.88 316 SER A N 1
ATOM 2430 C CA . SER A 1 316 ? 0.993 -0.961 20.766 1 97.88 316 SER A CA 1
ATOM 2431 C C . SER A 1 316 ? 2.316 -1.622 21.141 1 97.88 316 SER A C 1
ATOM 2433 O O . SER A 1 316 ? 3.096 -1.065 21.922 1 97.88 316 SER A O 1
ATOM 2435 N N . GLY A 1 317 ? 2.578 -2.82 20.578 1 97.44 317 GLY A N 1
ATOM 2436 C CA . GLY A 1 317 ? 3.852 -3.479 20.828 1 97.44 317 GLY A CA 1
ATOM 2437 C C . GLY A 1 317 ? 5.047 -2.652 20.391 1 97.44 317 GLY A C 1
ATOM 2438 O O . GLY A 1 317 ? 6.039 -2.557 21.109 1 97.44 317 GLY A O 1
ATOM 2439 N N . ILE A 1 318 ? 4.973 -2.025 19.203 1 98 318 ILE A N 1
ATOM 2440 C CA . ILE A 1 318 ? 6.055 -1.196 18.688 1 98 318 ILE A CA 1
ATOM 2441 C C . ILE A 1 318 ? 6.215 0.047 19.562 1 98 318 ILE A C 1
ATOM 2443 O O . ILE A 1 318 ? 7.336 0.465 19.859 1 98 318 ILE A O 1
ATOM 2447 N N . GLU A 1 319 ? 5.07 0.654 19.922 1 98.31 319 GLU A N 1
ATOM 2448 C CA . GLU A 1 319 ? 5.105 1.81 20.812 1 98.31 319 GLU A CA 1
ATOM 2449 C C . GLU A 1 319 ? 5.828 1.479 22.125 1 98.31 319 GLU A C 1
ATOM 2451 O O . GLU A 1 319 ? 6.734 2.209 22.531 1 98.31 319 GLU A O 1
ATOM 2456 N N . LEU A 1 320 ? 5.426 0.373 22.797 1 98.31 320 LEU A N 1
ATOM 2457 C CA . LEU A 1 320 ? 5.984 -0.024 24.078 1 98.31 320 LEU A CA 1
ATOM 2458 C C . LEU A 1 320 ? 7.465 -0.371 23.953 1 98.31 320 LEU A C 1
ATOM 2460 O O . LEU A 1 320 ? 8.273 -0.009 24.812 1 98.31 320 LEU A O 1
ATOM 2464 N N . ASP A 1 321 ? 7.801 -1.038 22.891 1 97.75 321 ASP A N 1
ATOM 2465 C CA . ASP A 1 321 ? 9.195 -1.396 22.656 1 97.75 321 ASP A CA 1
ATOM 2466 C C . ASP A 1 321 ? 10.055 -0.15 22.469 1 97.75 321 ASP A C 1
ATOM 2468 O O . ASP A 1 321 ? 11.188 -0.088 22.969 1 97.75 321 ASP A O 1
ATOM 2472 N N . THR A 1 322 ? 9.555 0.819 21.734 1 98.06 322 THR A N 1
ATOM 2473 C CA . THR A 1 322 ? 10.297 2.053 21.516 1 98.06 322 THR A CA 1
ATOM 2474 C C . THR A 1 322 ? 10.461 2.838 22.812 1 98.06 322 THR A C 1
ATOM 2476 O O . THR A 1 322 ? 11.531 3.383 23.078 1 98.06 322 THR A O 1
ATOM 2479 N N . ARG A 1 323 ? 9.406 2.932 23.609 1 98.06 323 ARG A N 1
ATOM 2480 C CA . ARG A 1 323 ? 9.484 3.604 24.891 1 98.06 323 ARG A CA 1
ATOM 2481 C C . ARG A 1 323 ? 10.523 2.932 25.797 1 98.06 323 ARG A C 1
ATOM 2483 O O . ARG A 1 323 ? 11.266 3.609 26.516 1 98.06 323 ARG A O 1
ATOM 2490 N N . ARG A 1 324 ? 10.523 1.604 25.766 1 97.5 324 ARG A N 1
ATOM 2491 C CA . ARG A 1 324 ? 11.508 0.863 26.547 1 97.5 324 ARG A CA 1
ATOM 2492 C C . ARG A 1 324 ? 12.922 1.194 26.094 1 97.5 324 ARG A C 1
ATOM 2494 O O . ARG A 1 324 ? 13.828 1.344 26.922 1 97.5 324 ARG A O 1
ATOM 2501 N N . LEU A 1 325 ? 13.094 1.283 24.828 1 96.69 325 LEU A N 1
ATOM 2502 C CA . LEU A 1 325 ? 14.406 1.639 24.297 1 96.69 325 LEU A CA 1
ATOM 2503 C C . LEU A 1 325 ? 14.828 3.027 24.766 1 96.69 325 LEU A C 1
ATOM 2505 O O . LEU A 1 325 ? 15.992 3.246 25.109 1 96.69 325 LEU A O 1
ATOM 2509 N N . VAL A 1 326 ? 13.906 3.975 24.719 1 97.19 326 VAL A N 1
ATOM 2510 C CA . VAL A 1 326 ? 14.172 5.332 25.188 1 97.19 326 VAL A CA 1
ATOM 2511 C C . VAL A 1 326 ? 14.555 5.312 26.656 1 97.19 326 VAL A C 1
ATOM 2513 O O . VAL A 1 326 ? 15.531 5.953 27.062 1 97.19 326 VAL A O 1
ATOM 2516 N N . GLU A 1 327 ? 13.82 4.562 27.469 1 96.75 327 GLU A N 1
ATOM 2517 C CA . GLU A 1 327 ? 14.109 4.449 28.891 1 96.75 327 GLU A CA 1
ATOM 2518 C C . GLU A 1 327 ? 15.477 3.816 29.125 1 96.75 327 GLU A C 1
ATOM 2520 O O . GLU A 1 327 ? 16.25 4.285 29.969 1 96.75 327 GLU A O 1
ATOM 2525 N N . GLN A 1 328 ? 15.711 2.834 28.375 1 95.25 328 GLN A N 1
ATOM 2526 C CA . GLN A 1 328 ? 16.984 2.131 28.516 1 95.25 328 GLN A CA 1
ATOM 2527 C C . GLN A 1 328 ? 18.156 3.016 28.094 1 95.25 328 GLN A C 1
ATOM 2529 O O . GLN A 1 328 ? 19.25 2.898 28.625 1 95.25 328 GLN A O 1
ATOM 2534 N N . SER A 1 329 ? 17.875 3.838 27.172 1 93.19 329 SER A N 1
ATOM 2535 C CA . SER A 1 329 ? 18.938 4.676 26.641 1 93.19 329 SER A CA 1
ATOM 2536 C C . SER A 1 329 ? 19.391 5.707 27.656 1 93.19 329 SER A C 1
ATOM 2538 O O . SER A 1 329 ? 20.5 6.254 27.562 1 93.19 329 SER A O 1
ATOM 2540 N N . ALA A 1 330 ? 18.578 6.012 28.625 1 90.75 330 ALA A N 1
ATOM 2541 C CA . ALA A 1 330 ? 18.969 6.918 29.703 1 90.75 330 ALA A CA 1
ATOM 2542 C C . ALA A 1 330 ? 20.141 6.34 30.5 1 90.75 330 ALA A C 1
ATOM 2544 O O . ALA A 1 330 ? 21 7.082 30.984 1 90.75 330 ALA A O 1
ATOM 2545 N N . LYS A 1 331 ? 20.141 5.074 30.594 1 92.12 331 LYS A N 1
ATOM 2546 C CA . LYS A 1 331 ? 21.203 4.387 31.312 1 92.12 331 LYS A CA 1
ATOM 2547 C C . LYS A 1 331 ? 22.328 3.953 30.359 1 92.12 331 LYS A C 1
ATOM 2549 O O . LYS A 1 331 ? 23.5 3.99 30.719 1 92.12 331 LYS A O 1
ATOM 2554 N N . GLU A 1 332 ? 21.906 3.516 29.25 1 92.88 332 GLU A N 1
ATOM 2555 C CA . GLU A 1 332 ? 22.828 3.078 28.219 1 92.88 332 GLU A CA 1
ATOM 2556 C C . GLU A 1 332 ? 22.547 3.803 26.891 1 92.88 332 GLU A C 1
ATOM 2558 O O . GLU A 1 332 ? 21.922 3.246 26 1 92.88 332 GLU A O 1
ATOM 2563 N N . PRO A 1 333 ? 23.25 4.812 26.688 1 88.19 333 PRO A N 1
ATOM 2564 C CA . PRO A 1 333 ? 22.938 5.68 25.547 1 88.19 333 PRO A CA 1
ATOM 2565 C C . PRO A 1 333 ? 23.156 4.992 24.203 1 88.19 333 PRO A C 1
ATOM 2567 O O . PRO A 1 333 ? 22.625 5.449 23.188 1 88.19 333 PRO A O 1
ATOM 2570 N N . SER A 1 334 ? 23.875 3.904 24.25 1 85.62 334 SER A N 1
ATOM 2571 C CA . SER A 1 334 ? 24.172 3.18 23.016 1 85.62 334 SER A CA 1
ATOM 2572 C C . SER A 1 334 ? 22.938 2.453 22.5 1 85.62 334 SER A C 1
ATOM 2574 O O . SER A 1 334 ? 22.938 1.948 21.375 1 85.62 334 SER A O 1
ATOM 2576 N N . LYS A 1 335 ? 21.859 2.539 23.188 1 90.56 335 LYS A N 1
ATOM 2577 C CA . LYS A 1 335 ? 20.656 1.803 22.797 1 90.56 335 LYS A CA 1
ATOM 2578 C C . LYS A 1 335 ? 19.938 2.486 21.641 1 90.56 335 LYS A C 1
ATOM 2580 O O . LYS A 1 335 ? 19.141 1.863 20.953 1 90.56 335 LYS A O 1
ATOM 2585 N N . LEU A 1 336 ? 20.203 3.711 21.422 1 96.44 336 LEU A N 1
ATOM 2586 C CA . LEU A 1 336 ? 19.641 4.465 20.312 1 96.44 336 LEU A CA 1
ATOM 2587 C C . LEU A 1 336 ? 20.719 5.152 19.5 1 96.44 336 LEU A C 1
ATOM 2589 O O . LEU A 1 336 ? 21.75 5.574 20.047 1 96.44 336 LEU A O 1
ATOM 2593 N N . ALA A 1 337 ? 20.547 5.16 18.266 1 98.12 337 ALA A N 1
ATOM 2594 C CA . ALA A 1 337 ? 21.422 5.891 17.359 1 98.12 337 ALA A CA 1
ATOM 2595 C C . ALA A 1 337 ? 20.625 6.766 16.406 1 98.12 337 ALA A C 1
ATOM 2597 O O . ALA A 1 337 ? 19.562 6.363 15.93 1 98.12 337 ALA A O 1
ATOM 2598 N N . PHE A 1 338 ? 21.109 7.938 16.156 1 98.62 338 PHE A N 1
ATOM 2599 C CA . PHE A 1 338 ? 20.453 8.914 15.289 1 98.62 338 PHE A CA 1
ATOM 2600 C C . PHE A 1 338 ? 21.375 9.359 14.164 1 98.62 338 PHE A C 1
ATOM 2602 O O . PHE A 1 338 ? 22.578 9.094 14.203 1 98.62 338 PHE A O 1
ATOM 2609 N N . ALA A 1 339 ? 20.812 9.906 13.148 1 98.88 339 ALA A N 1
ATOM 2610 C CA . ALA A 1 339 ? 21.578 10.555 12.094 1 98.88 339 ALA A CA 1
ATOM 2611 C C . ALA A 1 339 ? 21.109 11.992 11.867 1 98.88 339 ALA A C 1
ATOM 2613 O O . ALA A 1 339 ? 19.938 12.305 12.102 1 98.88 339 ALA A O 1
ATOM 2614 N N . ILE A 1 340 ? 22.031 12.852 11.445 1 98.69 340 ILE A N 1
ATOM 2615 C CA . ILE A 1 340 ? 21.766 14.242 11.117 1 98.69 340 ILE A CA 1
ATOM 2616 C C . ILE A 1 340 ? 22.062 14.5 9.641 1 98.69 340 ILE A C 1
ATOM 2618 O O . ILE A 1 340 ? 23.141 14.172 9.156 1 98.69 340 ILE A O 1
ATOM 2622 N N . MET A 1 341 ? 21.109 14.977 8.945 1 98.69 341 MET A N 1
ATOM 2623 C CA . MET A 1 341 ? 21.312 15.484 7.594 1 98.69 341 MET A CA 1
ATOM 2624 C C . MET A 1 341 ? 21.328 17 7.574 1 98.69 341 MET A C 1
ATOM 2626 O O . MET A 1 341 ? 20.281 17.641 7.723 1 98.69 341 MET A O 1
ATOM 2630 N N . LYS A 1 342 ? 22.406 17.578 7.352 1 97.56 342 LYS A N 1
ATOM 2631 C CA . LYS A 1 342 ? 22.578 19.031 7.488 1 97.56 342 LYS A CA 1
ATOM 2632 C C . LYS A 1 342 ? 22.016 19.766 6.281 1 97.56 342 LYS A C 1
ATOM 2634 O O . LYS A 1 342 ? 21.562 20.906 6.398 1 97.56 342 LYS A O 1
ATOM 2639 N N . ASP A 1 343 ? 22.094 19.203 5.176 1 97.31 343 ASP A N 1
ATOM 2640 C CA . ASP A 1 343 ? 21.5 19.734 3.955 1 97.31 343 ASP A CA 1
ATOM 2641 C C . ASP A 1 343 ? 21.266 18.625 2.934 1 97.31 343 ASP A C 1
ATOM 2643 O O . ASP A 1 343 ? 21.656 17.484 3.15 1 97.31 343 ASP A O 1
ATOM 2647 N N . THR A 1 344 ? 20.641 18.906 1.775 1 97.06 344 THR A N 1
ATOM 2648 C CA . THR A 1 344 ? 20.25 17.906 0.792 1 97.06 344 THR A CA 1
ATOM 2649 C C . THR A 1 344 ? 21.312 17.766 -0.298 1 97.06 344 THR A C 1
ATOM 2651 O O . THR A 1 344 ? 21.156 16.953 -1.209 1 97.06 344 THR A O 1
ATOM 2654 N N . GLY A 1 345 ? 22.328 18.516 -0.232 1 97 345 GLY A N 1
ATOM 2655 C CA . GLY A 1 345 ? 23.234 18.609 -1.354 1 97 345 GLY A CA 1
ATOM 2656 C C . GLY A 1 345 ? 22.781 19.578 -2.426 1 97 345 GLY A C 1
ATOM 2657 O O . GLY A 1 345 ? 23.516 19.875 -3.365 1 97 345 GLY A O 1
ATOM 2658 N N . VAL A 1 346 ? 21.609 20.172 -2.246 1 97.5 346 VAL A N 1
ATOM 2659 C CA . VAL A 1 346 ? 21.031 21.109 -3.203 1 97.5 346 VAL A CA 1
ATOM 2660 C C . VAL A 1 346 ? 21 22.5 -2.594 1 97.5 346 VAL A C 1
ATOM 2662 O O . VAL A 1 346 ? 21.359 23.484 -3.254 1 97.5 346 VAL A O 1
ATOM 2665 N N . ALA A 1 347 ? 20.625 22.578 -1.347 1 97.12 347 ALA A N 1
ATOM 2666 C CA . ALA A 1 347 ? 20.5 23.859 -0.656 1 97.12 347 ALA A CA 1
ATOM 2667 C C . ALA A 1 347 ? 20.844 23.719 0.826 1 97.12 347 ALA A C 1
ATOM 2669 O O . ALA A 1 347 ? 20.469 22.734 1.463 1 97.12 347 ALA A O 1
ATOM 2670 N N . LYS A 1 348 ? 21.484 24.719 1.316 1 97.75 348 LYS A N 1
ATOM 2671 C CA . LYS A 1 348 ? 21.734 24.797 2.754 1 97.75 348 LYS A CA 1
ATOM 2672 C C . LYS A 1 348 ? 20.625 25.594 3.455 1 97.75 348 LYS A C 1
ATOM 2674 O O . LYS A 1 348 ? 20.047 26.516 2.867 1 97.75 348 LYS A O 1
ATOM 2679 N N . PRO A 1 349 ? 20.422 25.25 4.684 1 97.94 349 PRO A N 1
ATOM 2680 C CA . PRO A 1 349 ? 19.391 26.016 5.387 1 97.94 349 PRO A CA 1
ATOM 2681 C C . PRO A 1 349 ? 19.891 27.391 5.828 1 97.94 349 PRO A C 1
ATOM 2683 O O . PRO A 1 349 ? 21.094 27.609 5.938 1 97.94 349 PRO A O 1
ATOM 2686 N N . HIS A 1 350 ? 18.938 28.328 6.086 1 98.06 350 HIS A N 1
ATOM 2687 C CA . HIS A 1 350 ? 19.219 29.609 6.73 1 98.06 350 HIS A CA 1
ATOM 2688 C C . HIS A 1 350 ? 19.781 29.406 8.133 1 98.06 350 HIS A C 1
ATOM 2690 O O . HIS A 1 350 ? 19.625 28.328 8.719 1 98.06 350 HIS A O 1
ATOM 2696 N N . PRO A 1 351 ? 20.375 30.391 8.703 1 98.12 351 PRO A N 1
ATOM 2697 C CA . PRO A 1 351 ? 21.062 30.281 9.984 1 98.12 351 PRO A CA 1
ATOM 2698 C C . PRO A 1 351 ? 20.172 29.781 11.109 1 98.12 351 PRO A C 1
ATOM 2700 O O . PRO A 1 351 ? 20.578 28.938 11.914 1 98.12 351 PRO A O 1
ATOM 2703 N N . PRO A 1 352 ? 18.906 30.281 11.266 1 98.5 352 PRO A N 1
ATOM 2704 C CA . PRO A 1 352 ? 18.094 29.781 12.375 1 98.5 352 PRO A CA 1
ATOM 2705 C C . PRO A 1 352 ? 17.844 28.266 12.289 1 98.5 352 PRO A C 1
ATOM 2707 O O . PRO A 1 352 ? 17.781 27.594 13.32 1 98.5 352 PRO A O 1
ATOM 2710 N N . ILE A 1 353 ? 17.703 27.75 11.078 1 98.56 353 ILE A N 1
ATOM 2711 C CA . ILE A 1 353 ? 17.438 26.328 10.898 1 98.56 353 ILE A CA 1
ATOM 2712 C C . ILE A 1 353 ? 18.703 25.531 11.141 1 98.56 353 ILE A C 1
ATOM 2714 O O . ILE A 1 353 ? 18.672 24.453 11.742 1 98.56 353 ILE A O 1
ATOM 2718 N N . ALA A 1 354 ? 19.828 26.062 10.625 1 98.19 354 ALA A N 1
ATOM 2719 C CA . ALA A 1 354 ? 21.109 25.438 10.922 1 98.19 354 ALA A CA 1
ATOM 2720 C C . ALA A 1 354 ? 21.344 25.359 12.422 1 98.19 354 ALA A C 1
ATOM 2722 O O . ALA A 1 354 ? 21.828 24.328 12.93 1 98.19 354 ALA A O 1
ATOM 2723 N N . ARG A 1 355 ? 21.047 26.422 13.094 1 98.38 355 ARG A N 1
ATOM 2724 C CA . ARG A 1 355 ? 21.219 26.453 14.539 1 98.38 355 ARG A CA 1
ATOM 2725 C C . ARG A 1 355 ? 20.266 25.469 15.219 1 98.38 355 ARG A C 1
ATOM 2727 O O . ARG A 1 355 ? 20.656 24.797 16.188 1 98.38 355 ARG A O 1
ATOM 2734 N N . ALA A 1 356 ? 19.031 25.406 14.773 1 98.62 356 ALA A N 1
ATOM 2735 C CA . ALA A 1 356 ? 18.078 24.438 15.32 1 98.62 356 ALA A CA 1
ATOM 2736 C C . ALA A 1 356 ? 18.625 23.016 15.18 1 98.62 356 ALA A C 1
ATOM 2738 O O . ALA A 1 356 ? 18.531 22.219 16.109 1 98.62 356 ALA A O 1
ATOM 2739 N N . LEU A 1 357 ? 19.141 22.719 14.031 1 98.56 357 LEU A N 1
ATOM 2740 C CA . LEU A 1 357 ? 19.719 21.391 13.789 1 98.56 357 LEU A CA 1
ATOM 2741 C C . LEU A 1 357 ? 20.891 21.141 14.719 1 98.56 357 LEU A C 1
ATOM 2743 O O . LEU A 1 357 ? 21.047 20.031 15.234 1 98.56 357 LEU A O 1
ATOM 2747 N N . GLN A 1 358 ? 21.703 22.109 14.891 1 98.31 358 GLN A N 1
ATOM 2748 C CA . GLN A 1 358 ? 22.859 21.984 15.789 1 98.31 358 GLN A CA 1
ATOM 2749 C C . GLN A 1 358 ? 22.406 21.75 17.219 1 98.31 358 GLN A C 1
ATOM 2751 O O . GLN A 1 358 ? 23.016 20.938 17.938 1 98.31 358 GLN A O 1
ATOM 2756 N N . ILE A 1 359 ? 21.406 22.453 17.625 1 98.56 359 ILE A N 1
ATOM 2757 C CA . ILE A 1 359 ? 20.875 22.281 18.969 1 98.56 359 ILE A CA 1
ATOM 2758 C C . ILE A 1 359 ? 20.438 20.828 19.172 1 98.56 359 ILE A C 1
ATOM 2760 O O . ILE A 1 359 ? 20.766 20.203 20.188 1 98.56 359 ILE A O 1
ATOM 2764 N N . VAL A 1 360 ? 19.734 20.234 18.203 1 98.75 360 VAL A N 1
ATOM 2765 C CA . VAL A 1 360 ? 19.266 18.859 18.297 1 98.75 360 VAL A CA 1
ATOM 2766 C C . VAL A 1 360 ? 20.469 17.922 18.344 1 98.75 360 VAL A C 1
ATOM 2768 O O . VAL A 1 360 ? 20.531 17.016 19.188 1 98.75 360 VAL A O 1
ATOM 2771 N N . GLU A 1 361 ? 21.422 18.125 17.453 1 98.56 361 GLU A N 1
ATOM 2772 C CA . GLU A 1 361 ? 22.609 17.266 17.391 1 98.56 361 GLU A CA 1
ATOM 2773 C C . GLU A 1 361 ? 23.375 17.281 18.719 1 98.56 361 GLU A C 1
ATOM 2775 O O . GLU A 1 361 ? 23.734 16.234 19.25 1 98.56 361 GLU A O 1
ATOM 2780 N N . GLN A 1 362 ? 23.625 18.469 19.203 1 98.31 362 GLN A N 1
ATOM 2781 C CA . GLN A 1 362 ? 24.375 18.609 20.453 1 98.31 362 GLN A CA 1
ATOM 2782 C C . GLN A 1 362 ? 23.609 18 21.625 1 98.31 362 GLN A C 1
ATOM 2784 O O . GLN A 1 362 ? 24.219 17.406 22.516 1 98.31 362 GLN A O 1
ATOM 2789 N N . THR A 1 363 ? 22.344 18.203 21.641 1 98.25 363 THR A N 1
ATOM 2790 C CA . THR A 1 363 ? 21.516 17.625 22.703 1 98.25 363 THR A CA 1
ATOM 2791 C C . THR A 1 363 ? 21.641 16.109 22.688 1 98.25 363 THR A C 1
ATOM 2793 O O . THR A 1 363 ? 21.844 15.484 23.734 1 98.25 363 THR A O 1
ATOM 2796 N N . LEU A 1 364 ? 21.484 15.453 21.516 1 97.94 364 LEU A N 1
ATOM 2797 C CA . LEU A 1 364 ? 21.562 14 21.391 1 97.94 364 LEU A CA 1
ATOM 2798 C C . LEU A 1 364 ? 22.953 13.5 21.797 1 97.94 364 LEU A C 1
ATOM 2800 O O . LEU A 1 364 ? 23.062 12.477 22.469 1 97.94 364 LEU A O 1
ATOM 2804 N N . LYS A 1 365 ? 23.969 14.258 21.406 1 97.44 365 LYS A N 1
ATOM 2805 C CA . LYS A 1 365 ? 25.328 13.891 21.781 1 97.44 365 LYS A CA 1
ATOM 2806 C C . LYS A 1 365 ? 25.531 14.031 23.281 1 97.44 365 LYS A C 1
ATOM 2808 O O . LYS A 1 365 ? 26.188 13.188 23.906 1 97.44 365 LYS A O 1
ATOM 2813 N N . ARG A 1 366 ? 25.031 15.078 23.828 1 96.69 366 ARG A N 1
ATOM 2814 C CA . ARG A 1 366 ? 25.141 15.297 25.281 1 96.69 366 ARG A CA 1
ATOM 2815 C C . ARG A 1 366 ? 24.469 14.164 26.047 1 96.69 366 ARG A C 1
ATOM 2817 O O . ARG A 1 366 ? 24.953 13.766 27.109 1 96.69 366 ARG A O 1
ATOM 2824 N N . LEU A 1 367 ? 23.391 13.68 25.562 1 96.38 367 LEU A N 1
ATOM 2825 C CA . LEU A 1 367 ? 22.672 12.578 26.188 1 96.38 367 LEU A CA 1
ATOM 2826 C C . LEU A 1 367 ? 23.391 11.258 25.969 1 96.38 367 LEU A C 1
ATOM 2828 O O . LEU A 1 367 ? 22.984 10.227 26.516 1 96.38 367 LEU A O 1
ATOM 2832 N N . GLY A 1 368 ? 24.438 11.25 25.109 1 96.44 368 GLY A N 1
ATOM 2833 C CA . GLY A 1 368 ? 25.312 10.102 24.953 1 96.44 368 GLY A CA 1
ATOM 2834 C C . GLY A 1 368 ? 24.953 9.242 23.75 1 96.44 368 GLY A C 1
ATOM 2835 O O . GLY A 1 368 ? 25.531 8.172 23.562 1 96.44 368 GLY A O 1
ATOM 2836 N N . HIS A 1 369 ? 23.984 9.633 22.938 1 97.44 369 HIS A N 1
ATOM 2837 C CA . HIS A 1 369 ? 23.594 8.844 21.781 1 97.44 369 HIS A CA 1
ATOM 2838 C C . HIS A 1 369 ? 24.656 8.914 20.688 1 97.44 369 HIS A C 1
ATOM 2840 O O . HIS A 1 369 ? 25.375 9.914 20.578 1 97.44 369 HIS A O 1
ATOM 2846 N N . THR A 1 370 ? 24.75 7.828 19.938 1 97.44 370 THR A N 1
ATOM 2847 C CA . THR A 1 370 ? 25.5 7.879 18.688 1 97.44 370 THR A CA 1
ATOM 2848 C C . THR A 1 370 ? 24.766 8.727 17.656 1 97.44 370 THR A C 1
ATOM 2850 O O . THR A 1 370 ? 23.578 8.508 17.406 1 97.44 370 THR A O 1
ATOM 2853 N N . VAL A 1 371 ? 25.469 9.711 17.156 1 98.25 371 VAL A N 1
ATOM 2854 C CA . VAL A 1 371 ? 24.938 10.555 16.094 1 98.25 371 VAL A CA 1
ATOM 2855 C C . VAL A 1 371 ? 25.859 10.516 14.875 1 98.25 371 VAL A C 1
ATOM 2857 O O . VAL A 1 371 ? 27.016 10.922 14.961 1 98.25 371 VAL A O 1
ATOM 2860 N N . ILE A 1 372 ? 25.375 9.992 13.766 1 98.19 372 ILE A N 1
ATOM 2861 C CA . ILE A 1 372 ? 26.219 9.906 12.57 1 98.19 372 ILE A CA 1
ATOM 2862 C C . ILE A 1 372 ? 25.719 10.891 11.523 1 98.19 372 ILE A C 1
ATOM 2864 O O . ILE A 1 372 ? 24.609 11.422 11.633 1 98.19 372 ILE A O 1
ATOM 2868 N N . GLU A 1 373 ? 26.562 11.18 10.5 1 98.06 373 GLU A N 1
ATOM 2869 C CA . GLU A 1 373 ? 26.141 11.992 9.359 1 98.06 373 GLU A CA 1
ATOM 2870 C C . GLU A 1 373 ? 25.297 11.18 8.383 1 98.06 373 GLU A C 1
ATOM 2872 O O . GLU A 1 373 ? 25.594 10.008 8.125 1 98.06 373 GLU A O 1
ATOM 2877 N N . TRP A 1 374 ? 24.297 11.711 7.879 1 98.56 374 TRP A N 1
ATOM 2878 C CA . TRP A 1 374 ? 23.438 11.07 6.895 1 98.56 374 TRP A CA 1
ATOM 2879 C C . TRP A 1 374 ? 23.891 11.398 5.477 1 98.56 374 TRP A C 1
ATOM 2881 O O . TRP A 1 374 ? 23.75 12.531 5.023 1 98.56 374 TRP A O 1
ATOM 2891 N N . THR A 1 375 ? 24.422 10.414 4.738 1 97.25 375 THR A N 1
ATOM 2892 C CA . THR A 1 375 ? 24.938 10.594 3.385 1 97.25 375 THR A CA 1
ATOM 2893 C C . THR A 1 375 ? 24.234 9.656 2.408 1 97.25 375 THR A C 1
ATOM 2895 O O . THR A 1 375 ? 24.859 8.758 1.841 1 97.25 375 THR A O 1
ATOM 2898 N N . PRO A 1 376 ? 22.984 9.875 2.148 1 98.12 376 PRO A N 1
ATOM 2899 C CA . PRO A 1 376 ? 22.141 9.008 1.312 1 98.12 376 PRO A CA 1
ATOM 2900 C C . PRO A 1 376 ? 22.391 9.211 -0.18 1 98.12 376 PRO A C 1
ATOM 2902 O O . PRO A 1 376 ? 23.188 10.07 -0.565 1 98.12 376 PRO A O 1
ATOM 2905 N N . PRO A 1 377 ? 21.688 8.352 -1.08 1 97.94 377 PRO A N 1
ATOM 2906 C CA . PRO A 1 377 ? 21.688 8.648 -2.516 1 97.94 377 PRO A CA 1
ATOM 2907 C C . PRO A 1 377 ? 21.25 10.078 -2.824 1 97.94 377 PRO A C 1
ATOM 2909 O O . PRO A 1 377 ? 20.453 10.656 -2.074 1 97.94 377 PRO A O 1
ATOM 2912 N N . SER A 1 378 ? 21.672 10.617 -3.934 1 98.31 378 SER A N 1
ATOM 2913 C CA . SER A 1 378 ? 21.562 12.039 -4.258 1 98.31 378 SER A CA 1
ATOM 2914 C C . SER A 1 378 ? 20.109 12.508 -4.203 1 98.31 378 SER A C 1
ATOM 2916 O O . SER A 1 378 ? 19.234 11.914 -4.852 1 98.31 378 SER A O 1
ATOM 2918 N N . HIS A 1 379 ? 19.922 13.633 -3.518 1 98.25 379 HIS A N 1
ATOM 2919 C CA . HIS A 1 379 ? 18.578 14.211 -3.436 1 98.25 379 HIS A CA 1
ATOM 2920 C C . HIS A 1 379 ? 18.234 15.008 -4.691 1 98.25 379 HIS A C 1
ATOM 2922 O O . HIS A 1 379 ? 17.094 15.391 -4.902 1 98.25 379 HIS A O 1
ATOM 2928 N N . ILE A 1 380 ? 19.203 15.289 -5.539 1 98.25 380 ILE A N 1
ATOM 2929 C CA . ILE A 1 380 ? 18.906 15.859 -6.848 1 98.25 380 ILE A CA 1
ATOM 2930 C C . ILE A 1 380 ? 18 14.914 -7.633 1 98.25 380 ILE A C 1
ATOM 2932 O O . ILE A 1 380 ? 17.031 15.352 -8.273 1 98.25 380 ILE A O 1
ATOM 2936 N N . THR A 1 381 ? 18.312 13.617 -7.555 1 98.62 381 THR A N 1
ATOM 2937 C CA . THR A 1 381 ? 17.484 12.609 -8.195 1 98.62 381 THR A CA 1
ATOM 2938 C C . THR A 1 381 ? 16.062 12.625 -7.613 1 98.62 381 THR A C 1
ATOM 2940 O O . THR A 1 381 ? 15.086 12.547 -8.352 1 98.62 381 THR A O 1
ATOM 2943 N N . ALA A 1 382 ? 15.953 12.734 -6.297 1 98.69 382 ALA A N 1
ATOM 2944 C CA . ALA A 1 382 ? 14.648 12.781 -5.641 1 98.69 382 ALA A CA 1
ATOM 2945 C C . ALA A 1 382 ? 13.844 13.992 -6.105 1 98.69 382 ALA A C 1
ATOM 2947 O O . ALA A 1 382 ? 12.641 13.891 -6.355 1 98.69 382 ALA A O 1
ATOM 2948 N N . ASP A 1 383 ? 14.523 15.156 -6.211 1 98.19 383 ASP A N 1
ATOM 2949 C CA . ASP A 1 383 ? 13.867 16.375 -6.664 1 98.19 383 ASP A CA 1
ATOM 2950 C C . ASP A 1 383 ? 13.32 16.219 -8.078 1 98.19 383 ASP A C 1
ATOM 2952 O O . ASP A 1 383 ? 12.195 16.625 -8.367 1 98.19 383 ASP A O 1
ATOM 2956 N N . GLU A 1 384 ? 14.125 15.648 -8.922 1 98.25 384 GLU A N 1
ATOM 2957 C CA . GLU A 1 384 ? 13.734 15.445 -10.32 1 98.25 384 GLU A CA 1
ATOM 2958 C C . GLU A 1 384 ? 12.539 14.5 -10.43 1 98.25 384 GLU A C 1
ATOM 2960 O O . GLU A 1 384 ? 11.594 14.773 -11.164 1 98.25 384 GLU A O 1
ATOM 2965 N N . LEU A 1 385 ? 12.57 13.43 -9.727 1 98.62 385 LEU A N 1
ATOM 2966 C CA . LEU A 1 385 ? 11.492 12.445 -9.766 1 98.62 385 LEU A CA 1
ATOM 2967 C C . LEU A 1 385 ? 10.211 13.016 -9.18 1 98.62 385 LEU A C 1
ATOM 2969 O O . LEU A 1 385 ? 9.125 12.797 -9.727 1 98.62 385 LEU A O 1
ATOM 2973 N N . ALA A 1 386 ? 10.328 13.734 -8.062 1 98.31 386 ALA A N 1
ATOM 2974 C CA . ALA A 1 386 ? 9.156 14.375 -7.469 1 98.31 386 ALA A CA 1
ATOM 2975 C C . ALA A 1 386 ? 8.555 15.398 -8.422 1 98.31 386 ALA A C 1
ATOM 2977 O O . ALA A 1 386 ? 7.336 15.438 -8.617 1 98.31 386 ALA A O 1
ATOM 2978 N N . GLY A 1 387 ? 9.414 16.234 -8.984 1 97.25 387 GLY A N 1
ATOM 2979 C CA . GLY A 1 387 ? 8.945 17.203 -9.961 1 97.25 387 GLY A CA 1
ATOM 2980 C C . GLY A 1 387 ? 8.227 16.578 -11.133 1 97.25 387 GLY A C 1
ATOM 2981 O O . GLY A 1 387 ? 7.188 17.078 -11.57 1 97.25 387 GLY A O 1
ATOM 2982 N N . ALA A 1 388 ? 8.781 15.477 -11.617 1 97.31 388 ALA A N 1
ATOM 2983 C CA . ALA A 1 388 ? 8.156 14.758 -12.719 1 97.31 388 ALA A CA 1
ATOM 2984 C C . ALA A 1 388 ? 6.789 14.211 -12.305 1 97.31 388 ALA A C 1
ATOM 2986 O O . ALA A 1 388 ? 5.82 14.305 -13.062 1 97.31 388 ALA A O 1
ATOM 2987 N N . ALA A 1 389 ? 6.703 13.672 -11.148 1 97.5 389 ALA A N 1
ATOM 2988 C CA . ALA A 1 389 ? 5.457 13.094 -10.656 1 97.5 389 ALA A CA 1
ATOM 2989 C C . ALA A 1 389 ? 4.375 14.156 -10.508 1 97.5 389 ALA A C 1
ATOM 2991 O O . ALA A 1 389 ? 3.219 13.93 -10.875 1 97.5 389 ALA A O 1
ATOM 2992 N N . TYR A 1 390 ? 4.719 15.32 -10.047 1 97.06 390 TYR A N 1
ATOM 2993 C CA . TYR A 1 390 ? 3.754 16.391 -9.773 1 97.06 390 TYR A CA 1
ATOM 2994 C C . TYR A 1 390 ? 3.297 17.047 -11.07 1 97.06 390 TYR A C 1
ATOM 2996 O O . TYR A 1 390 ? 2.271 17.734 -11.094 1 97.06 390 TYR A O 1
ATOM 3004 N N . SER A 1 391 ? 4.004 16.859 -12.156 1 96.56 391 SER A N 1
ATOM 3005 C CA . SER A 1 391 ? 3.738 17.625 -13.367 1 96.56 391 SER A CA 1
ATOM 3006 C C . SER A 1 391 ? 3.309 16.719 -14.516 1 96.56 391 SER A C 1
ATOM 3008 O O . SER A 1 391 ? 3.355 17.109 -15.68 1 96.56 391 SER A O 1
ATOM 3010 N N . MET A 1 392 ? 2.965 15.477 -14.219 1 97.5 392 MET A N 1
ATOM 3011 C CA . MET A 1 392 ? 2.695 14.484 -15.258 1 97.5 392 MET A CA 1
ATOM 3012 C C . MET A 1 392 ? 1.582 14.961 -16.188 1 97.5 392 MET A C 1
ATOM 3014 O O . MET A 1 392 ? 1.603 14.672 -17.391 1 97.5 392 MET A O 1
ATOM 3018 N N . ASP A 1 393 ? 0.604 15.664 -15.672 1 97.44 393 ASP A N 1
ATOM 3019 C CA . ASP A 1 393 ? -0.538 16.078 -16.484 1 97.44 393 ASP A CA 1
ATOM 3020 C C . ASP A 1 393 ? -0.272 17.406 -17.172 1 97.44 393 ASP A C 1
ATOM 3022 O O . ASP A 1 393 ? -1.162 17.969 -17.812 1 97.44 393 ASP A O 1
ATOM 3026 N N . GLY A 1 394 ? 0.912 18.016 -16.922 1 97.19 394 GLY A N 1
ATOM 3027 C CA . GLY A 1 394 ? 1.288 19.266 -17.562 1 97.19 394 GLY A CA 1
ATOM 3028 C C . GLY A 1 394 ? 0.532 20.469 -17.031 1 97.19 394 GLY A C 1
ATOM 3029 O O . GLY A 1 394 ? 0.373 21.469 -17.719 1 97.19 394 GLY A O 1
ATOM 3030 N N . GLY A 1 395 ? -0.041 20.328 -15.852 1 96.88 395 GLY A N 1
ATOM 3031 C CA . GLY A 1 395 ? -0.781 21.422 -15.242 1 96.88 395 GLY A CA 1
ATOM 3032 C C . GLY A 1 395 ? -2.242 21.453 -15.641 1 96.88 395 GLY A C 1
ATOM 3033 O O . GLY A 1 395 ? -2.971 22.391 -15.289 1 96.88 395 GLY A O 1
ATOM 3034 N N . ALA A 1 396 ? -2.709 20.453 -16.328 1 97 396 ALA A N 1
ATOM 3035 C CA . ALA A 1 396 ? -4.055 20.422 -16.906 1 97 396 ALA A CA 1
ATOM 3036 C C . ALA A 1 396 ? -5.109 20.531 -15.805 1 97 396 ALA A C 1
ATOM 3038 O O . ALA A 1 396 ? -6.117 21.219 -15.961 1 97 396 ALA A O 1
ATOM 3039 N N . ASP A 1 397 ? -4.973 19.859 -14.734 1 96.62 397 ASP A N 1
ATOM 3040 C CA . ASP A 1 397 ? -5.922 19.875 -13.625 1 96.62 397 ASP A CA 1
ATOM 3041 C C . ASP A 1 397 ? -6.055 21.281 -13.047 1 96.62 397 ASP A C 1
ATOM 3043 O O . ASP A 1 397 ? -7.168 21.781 -12.867 1 96.62 397 ASP A O 1
ATOM 3047 N N . ALA A 1 398 ? -4.953 21.906 -12.719 1 96.44 398 ALA A N 1
ATOM 3048 C CA . ALA A 1 398 ? -4.945 23.266 -12.164 1 96.44 398 ALA A CA 1
ATOM 3049 C C . ALA A 1 398 ? -5.578 24.25 -13.141 1 96.44 398 ALA A C 1
ATOM 3051 O O . ALA A 1 398 ? -6.359 25.125 -12.734 1 96.44 398 ALA A O 1
ATOM 3052 N N . GLU A 1 399 ? -5.195 24.109 -14.383 1 96.44 399 GLU A N 1
ATOM 3053 C CA . GLU A 1 399 ? -5.734 24.984 -15.414 1 96.44 399 GLU A CA 1
ATOM 3054 C C . GLU A 1 399 ? -7.254 24.875 -15.492 1 96.44 399 GLU A C 1
ATOM 3056 O O . GLU A 1 399 ? -7.953 25.891 -15.609 1 96.44 399 GLU A O 1
ATOM 3061 N N . TYR A 1 400 ? -7.742 23.703 -15.461 1 96.44 400 TYR A N 1
ATOM 3062 C CA . TYR A 1 400 ? -9.18 23.469 -15.547 1 96.44 400 TYR A CA 1
ATOM 3063 C C . TYR A 1 400 ? -9.906 24.156 -14.383 1 96.44 400 TYR A C 1
ATOM 3065 O O . TYR A 1 400 ? -10.844 24.922 -14.602 1 96.44 400 TYR A O 1
ATOM 3073 N N . HIS A 1 401 ? -9.5 23.969 -13.156 1 96.75 401 HIS A N 1
ATOM 3074 C CA . HIS A 1 401 ? -10.227 24.438 -11.984 1 96.75 401 HIS A CA 1
ATOM 3075 C C . HIS A 1 401 ? -10.086 25.938 -11.82 1 96.75 401 HIS A C 1
ATOM 3077 O O . HIS A 1 401 ? -11.031 26.625 -11.422 1 96.75 401 HIS A O 1
ATOM 3083 N N . LEU A 1 402 ? -8.883 26.453 -12.047 1 96.5 402 LEU A N 1
ATOM 3084 C CA . LEU A 1 402 ? -8.719 27.906 -12.047 1 96.5 402 LEU A CA 1
ATOM 3085 C C . LEU A 1 402 ? -9.547 28.547 -13.148 1 96.5 402 LEU A C 1
ATOM 3087 O O . LEU A 1 402 ? -10.031 29.672 -12.992 1 96.5 402 LEU A O 1
ATOM 3091 N N . GLY A 1 403 ? -9.719 27.812 -14.211 1 96.12 403 GLY A N 1
ATOM 3092 C CA . GLY A 1 403 ? -10.445 28.312 -15.367 1 96.12 403 GLY A CA 1
ATOM 3093 C C . GLY A 1 403 ? -11.945 28.391 -15.141 1 96.12 403 GLY A C 1
ATOM 3094 O O . GLY A 1 403 ? -12.641 29.141 -15.836 1 96.12 403 GLY A O 1
ATOM 3095 N N . LEU A 1 404 ? -12.453 27.656 -14.148 1 96.44 404 LEU A N 1
ATOM 3096 C CA . LEU A 1 404 ? -13.891 27.625 -13.891 1 96.44 404 LEU A CA 1
ATOM 3097 C C . LEU A 1 404 ? -14.422 29.031 -13.633 1 96.44 404 LEU A C 1
ATOM 3099 O O . LEU A 1 404 ? -15.539 29.359 -14.047 1 96.44 404 LEU A O 1
ATOM 3103 N N . ALA A 1 405 ? -13.602 29.875 -12.898 1 95.88 405 ALA A N 1
ATOM 3104 C CA . ALA A 1 405 ? -14 31.25 -12.633 1 95.88 405 ALA A CA 1
ATOM 3105 C C . ALA A 1 405 ? -13.078 32.25 -13.344 1 95.88 405 ALA A C 1
ATOM 3107 O O . ALA A 1 405 ? -13.211 33.469 -13.18 1 95.88 405 ALA A O 1
ATOM 3108 N N . GLY A 1 406 ? -12.133 31.688 -14.062 1 95 406 GLY A N 1
ATOM 3109 C CA . GLY A 1 406 ? -11.18 32.531 -14.766 1 95 406 GLY A CA 1
ATOM 3110 C C . GLY A 1 406 ? -10.188 33.219 -13.844 1 95 406 GLY A C 1
ATOM 3111 O O . GLY A 1 406 ? -9.789 34.344 -14.078 1 95 406 GLY A O 1
ATOM 3112 N N . GLU A 1 407 ? -9.867 32.594 -12.727 1 93.38 407 GLU A N 1
ATOM 3113 C CA . GLU A 1 407 ? -8.945 33.188 -11.781 1 93.38 407 GLU A CA 1
ATOM 3114 C C . GLU A 1 407 ? -7.496 33.031 -12.242 1 93.38 407 GLU A C 1
ATOM 3116 O O . GLU A 1 407 ? -7.164 32.094 -12.945 1 93.38 407 GLU A O 1
ATOM 3121 N N . LYS A 1 408 ? -6.68 34 -11.875 1 90.25 408 LYS A N 1
ATOM 3122 C CA . LYS A 1 408 ? -5.246 33.906 -12.125 1 90.25 408 LYS A CA 1
ATOM 3123 C C . LYS A 1 408 ? -4.531 33.188 -10.984 1 90.25 408 LYS A C 1
ATOM 3125 O O . LYS A 1 408 ? -4.809 33.438 -9.812 1 90.25 408 LYS A O 1
ATOM 3130 N N . PRO A 1 409 ? -3.67 32.312 -11.383 1 93.12 409 PRO A N 1
ATOM 3131 C CA . PRO A 1 409 ? -2.922 31.641 -10.312 1 93.12 409 PRO A CA 1
ATOM 3132 C C . PRO A 1 409 ? -1.979 32.594 -9.57 1 93.12 409 PRO A C 1
ATOM 3134 O O . PRO A 1 409 ? -1.379 33.469 -10.18 1 93.12 409 PRO A O 1
ATOM 3137 N N . ALA A 1 410 ? -1.874 32.375 -8.234 1 95.62 410 ALA A N 1
ATOM 3138 C CA . ALA A 1 410 ? -0.847 33.094 -7.473 1 95.62 410 ALA A CA 1
ATOM 3139 C C . ALA A 1 410 ? 0.551 32.656 -7.918 1 95.62 410 ALA A C 1
ATOM 3141 O O . ALA A 1 410 ? 0.776 31.5 -8.258 1 95.62 410 ALA A O 1
ATOM 3142 N N . PRO A 1 411 ? 1.533 33.625 -7.918 1 95.38 411 PRO A N 1
ATOM 3143 C CA . PRO A 1 411 ? 2.889 33.281 -8.352 1 95.38 411 PRO A CA 1
ATOM 3144 C C . PRO A 1 411 ? 3.539 32.219 -7.465 1 95.38 411 PRO A C 1
ATOM 3146 O O . PRO A 1 411 ? 4.52 31.594 -7.867 1 95.38 411 PRO A O 1
ATOM 3149 N N . GLN A 1 412 ? 2.982 31.984 -6.312 1 96.31 412 GLN A N 1
ATOM 3150 C CA . GLN A 1 412 ? 3.535 31.031 -5.352 1 96.31 412 GLN A CA 1
ATOM 3151 C C . GLN A 1 412 ? 3.186 29.594 -5.73 1 96.31 412 GLN A C 1
ATOM 3153 O O . GLN A 1 412 ? 3.768 28.641 -5.195 1 96.31 412 GLN A O 1
ATOM 3158 N N . VAL A 1 413 ? 2.201 29.422 -6.609 1 95.19 413 VAL A N 1
ATOM 3159 C CA . VAL A 1 413 ? 1.812 28.078 -7.027 1 95.19 413 VAL A CA 1
ATOM 3160 C C . VAL A 1 413 ? 2.963 27.422 -7.789 1 95.19 413 VAL A C 1
ATOM 3162 O O . VAL A 1 413 ? 3.512 28 -8.727 1 95.19 413 VAL A O 1
ATOM 3165 N N . ILE A 1 414 ? 3.311 26.188 -7.438 1 91.12 414 ILE A N 1
ATOM 3166 C CA . ILE A 1 414 ? 4.539 25.594 -7.953 1 91.12 414 ILE A CA 1
ATOM 3167 C C . ILE A 1 414 ? 4.223 24.75 -9.188 1 91.12 414 ILE A C 1
ATOM 3169 O O . ILE A 1 414 ? 5.133 24.266 -9.859 1 91.12 414 ILE A O 1
ATOM 3173 N N . LEU A 1 415 ? 3.02 24.609 -9.562 1 91.94 415 LEU A N 1
ATOM 3174 C CA . LEU A 1 415 ? 2.652 23.844 -10.75 1 91.94 415 LEU A CA 1
ATOM 3175 C C . LEU A 1 415 ? 2.781 24.688 -12.008 1 91.94 415 LEU A C 1
ATOM 3177 O O . LEU A 1 415 ? 2.318 25.828 -12.039 1 91.94 415 LEU A O 1
ATOM 3181 N N . HIS A 1 416 ? 3.439 24.078 -12.984 1 88.56 416 HIS A N 1
ATOM 3182 C CA . HIS A 1 416 ? 3.471 24.703 -14.289 1 88.56 416 HIS A CA 1
ATOM 3183 C C . HIS A 1 416 ? 2.299 24.25 -15.156 1 88.56 416 HIS A C 1
ATOM 3185 O O . HIS A 1 416 ? 1.894 23.094 -15.094 1 88.56 416 HIS A O 1
ATOM 3191 N N . THR A 1 417 ? 1.785 25.234 -15.891 1 91.31 417 THR A N 1
ATOM 3192 C CA . THR A 1 417 ? 0.664 24.922 -16.766 1 91.31 417 THR A CA 1
ATOM 3193 C C . THR A 1 417 ? 1.076 25.031 -18.234 1 91.31 417 THR A C 1
ATOM 3195 O O . THR A 1 417 ? 2.139 25.562 -18.547 1 91.31 417 THR A O 1
ATOM 3198 N N . GLY A 1 418 ? 0.283 24.469 -19.094 1 92 418 GLY A N 1
ATOM 3199 C CA . GLY A 1 418 ? 0.504 24.562 -20.531 1 92 418 GLY A CA 1
ATOM 3200 C C . GLY A 1 418 ? 1.554 23.578 -21.031 1 92 418 GLY A C 1
ATOM 3201 O O . GLY A 1 418 ? 2.049 23.719 -22.156 1 92 418 GLY A O 1
ATOM 3202 N N . LEU A 1 419 ? 1.956 22.672 -20.219 1 94.75 419 LEU A N 1
ATOM 3203 C CA . LEU A 1 419 ? 2.939 21.672 -20.625 1 94.75 419 LEU A CA 1
ATOM 3204 C C . LEU A 1 419 ? 2.256 20.438 -21.203 1 94.75 419 LEU A C 1
ATOM 3206 O O . LEU A 1 419 ? 1.062 20.219 -20.984 1 94.75 419 LEU A O 1
ATOM 3210 N N . SER A 1 420 ? 3.035 19.703 -22 1 96.5 420 SER A N 1
ATOM 3211 C CA . SER A 1 420 ? 2.506 18.453 -22.547 1 96.5 420 SER A CA 1
ATOM 3212 C C . SER A 1 420 ? 2.299 17.422 -21.438 1 96.5 420 SER A C 1
ATOM 3214 O O . SER A 1 420 ? 3.102 17.328 -20.516 1 96.5 420 SER A O 1
ATOM 3216 N N . GLN A 1 421 ? 1.26 16.703 -21.625 1 97.38 421 GLN A N 1
ATOM 3217 C CA . GLN A 1 421 ? 1.017 15.602 -20.688 1 97.38 421 GLN A CA 1
ATOM 3218 C C . GLN A 1 421 ? 1.941 14.422 -20.969 1 97.38 421 GLN A C 1
ATOM 3220 O O . GLN A 1 421 ? 2.223 14.109 -22.125 1 97.38 421 GLN A O 1
ATOM 3225 N N . LYS A 1 422 ? 2.363 13.742 -19.969 1 98.12 422 LYS A N 1
ATOM 3226 C CA . LYS A 1 422 ? 3.117 12.508 -20.141 1 98.12 422 LYS A CA 1
ATOM 3227 C C . LYS A 1 422 ? 2.219 11.383 -20.656 1 98.12 422 LYS A C 1
ATOM 3229 O O . LYS A 1 422 ? 1.028 11.336 -20.328 1 98.12 422 LYS A O 1
ATOM 3234 N N . THR A 1 423 ? 2.771 10.492 -21.484 1 97.94 423 THR A N 1
ATOM 3235 C CA . THR A 1 423 ? 2.082 9.281 -21.922 1 97.94 423 THR A CA 1
ATOM 3236 C C . THR A 1 423 ? 2.121 8.219 -20.828 1 97.94 423 THR A C 1
ATOM 3238 O O . THR A 1 423 ? 2.879 8.336 -19.859 1 97.94 423 THR A O 1
ATOM 3241 N N . ALA A 1 424 ? 1.3 7.184 -21.047 1 98.06 424 ALA A N 1
ATOM 3242 C CA . ALA A 1 424 ? 1.278 6.074 -20.094 1 98.06 424 ALA A CA 1
ATOM 3243 C C . ALA A 1 424 ? 2.66 5.441 -19.953 1 98.06 424 ALA A C 1
ATOM 3245 O O . ALA A 1 424 ? 3.068 5.059 -18.859 1 98.06 424 ALA A O 1
ATOM 3246 N N . LEU A 1 425 ? 3.396 5.32 -21 1 97.44 425 LEU A N 1
ATOM 3247 C CA . LEU A 1 425 ? 4.734 4.738 -20.969 1 97.44 425 LEU A CA 1
ATOM 3248 C C . LEU A 1 425 ? 5.691 5.629 -20.172 1 97.44 425 LEU A C 1
ATOM 3250 O O . LEU A 1 425 ? 6.543 5.133 -19.438 1 97.44 425 LEU A O 1
ATOM 3254 N N . GLU A 1 426 ? 5.562 6.922 -20.406 1 97.94 426 GLU A N 1
ATOM 3255 C CA . GLU A 1 426 ? 6.402 7.859 -19.672 1 97.94 426 GLU A CA 1
ATOM 3256 C C . GLU A 1 426 ? 6.078 7.828 -18.172 1 97.94 426 GLU A C 1
ATOM 3258 O O . GLU A 1 426 ? 6.98 7.879 -17.344 1 97.94 426 GLU A O 1
ATOM 3263 N N . VAL A 1 427 ? 4.773 7.789 -17.875 1 98.5 427 VAL A N 1
ATOM 3264 C CA . VAL A 1 427 ? 4.352 7.672 -16.484 1 98.5 427 VAL A CA 1
ATOM 3265 C C . VAL A 1 427 ? 4.941 6.406 -15.859 1 98.5 427 VAL A C 1
ATOM 3267 O O . VAL A 1 427 ? 5.469 6.438 -14.742 1 98.5 427 VAL A O 1
ATOM 3270 N N . ALA A 1 428 ? 4.91 5.297 -16.578 1 98.31 428 ALA A N 1
ATOM 3271 C CA . ALA A 1 428 ? 5.484 4.039 -16.109 1 98.31 428 ALA A CA 1
ATOM 3272 C C . ALA A 1 428 ? 6.984 4.176 -15.875 1 98.31 428 ALA A C 1
ATOM 3274 O O . ALA A 1 428 ? 7.512 3.645 -14.891 1 98.31 428 ALA A O 1
ATOM 3275 N N . GLY A 1 429 ? 7.652 4.812 -16.781 1 98.31 429 GLY A N 1
ATOM 3276 C CA . GLY A 1 429 ? 9.078 5.043 -16.609 1 98.31 429 GLY A CA 1
ATOM 3277 C C . GLY A 1 429 ? 9.422 5.809 -15.352 1 98.31 429 GLY A C 1
ATOM 3278 O O . GLY A 1 429 ? 10.406 5.5 -14.672 1 98.31 429 GLY A O 1
ATOM 3279 N N . ILE A 1 430 ? 8.633 6.828 -15.016 1 98.62 430 ILE A N 1
ATOM 3280 C CA . ILE A 1 430 ? 8.812 7.605 -13.797 1 98.62 430 ILE A CA 1
ATOM 3281 C C . ILE A 1 430 ? 8.617 6.703 -12.578 1 98.62 430 ILE A C 1
ATOM 3283 O O . ILE A 1 430 ? 9.383 6.77 -11.617 1 98.62 430 ILE A O 1
ATOM 3287 N N . ASN A 1 431 ? 7.633 5.852 -12.648 1 98.62 431 ASN A N 1
ATOM 3288 C CA . ASN A 1 431 ? 7.359 4.93 -11.555 1 98.62 431 ASN A CA 1
ATOM 3289 C C . ASN A 1 431 ? 8.508 3.949 -11.344 1 98.62 431 ASN A C 1
ATOM 3291 O O . ASN A 1 431 ? 8.852 3.619 -10.203 1 98.62 431 ASN A O 1
ATOM 3295 N N . VAL A 1 432 ? 9.086 3.43 -12.406 1 98.38 432 VAL A N 1
ATOM 3296 C CA . VAL A 1 432 ? 10.219 2.516 -12.312 1 98.38 432 VAL A CA 1
ATOM 3297 C C . VAL A 1 432 ? 11.406 3.23 -11.672 1 98.38 432 VAL A C 1
ATOM 3299 O O . VAL A 1 432 ? 12.047 2.697 -10.766 1 98.38 432 VAL A O 1
ATOM 3302 N N . ALA A 1 433 ? 11.688 4.43 -12.133 1 98.69 433 ALA A N 1
ATOM 3303 C CA . ALA A 1 433 ? 12.797 5.207 -11.594 1 98.69 433 ALA A CA 1
ATOM 3304 C C . ALA A 1 433 ? 12.594 5.496 -10.109 1 98.69 433 ALA A C 1
ATOM 3306 O O . ALA A 1 433 ? 13.547 5.449 -9.32 1 98.69 433 ALA A O 1
ATOM 3307 N N . LYS A 1 434 ? 11.375 5.84 -9.758 1 98.75 434 LYS A N 1
ATOM 3308 C CA . LYS A 1 434 ? 11.047 6.062 -8.352 1 98.75 434 LYS A CA 1
ATOM 3309 C C . LYS A 1 434 ? 11.344 4.82 -7.52 1 98.75 434 LYS A C 1
ATOM 3311 O O . LYS A 1 434 ? 11.977 4.91 -6.465 1 98.75 434 LYS A O 1
ATOM 3316 N N . ARG A 1 435 ? 10.859 3.686 -7.961 1 98.38 435 ARG A N 1
ATOM 3317 C CA . ARG A 1 435 ? 11.07 2.436 -7.238 1 98.38 435 ARG A CA 1
ATOM 3318 C C . ARG A 1 435 ? 12.555 2.139 -7.078 1 98.38 435 ARG A C 1
ATOM 3320 O O . ARG A 1 435 ? 12.992 1.69 -6.016 1 98.38 435 ARG A O 1
ATOM 3327 N N . GLU A 1 436 ? 13.289 2.332 -8.102 1 98.31 436 GLU A N 1
ATOM 3328 C CA . GLU A 1 436 ? 14.734 2.109 -8.039 1 98.31 436 GLU A CA 1
ATOM 3329 C C . GLU A 1 436 ? 15.391 3.039 -7.027 1 98.31 436 GLU A C 1
ATOM 3331 O O . GLU A 1 436 ? 16.281 2.621 -6.281 1 98.31 436 GLU A O 1
ATOM 3336 N N . TYR A 1 437 ? 15 4.305 -6.996 1 98.75 437 TYR A N 1
ATOM 3337 C CA . TYR A 1 437 ? 15.523 5.254 -6.02 1 98.75 437 TYR A CA 1
ATOM 3338 C C . TYR A 1 437 ? 15.156 4.84 -4.602 1 98.75 437 TYR A C 1
ATOM 3340 O O . TYR A 1 437 ? 15.984 4.898 -3.691 1 98.75 437 TYR A O 1
ATOM 3348 N N . GLN A 1 438 ? 13.891 4.438 -4.402 1 98.88 438 GLN A N 1
ATOM 3349 C CA . GLN A 1 438 ? 13.453 3.949 -3.1 1 98.88 438 GLN A CA 1
ATOM 3350 C C . GLN A 1 438 ? 14.32 2.781 -2.631 1 98.88 438 GLN A C 1
ATOM 3352 O O . GLN A 1 438 ? 14.68 2.701 -1.455 1 98.88 438 GLN A O 1
ATOM 3357 N N . LYS A 1 439 ? 14.609 1.923 -3.541 1 98.81 439 LYS A N 1
ATOM 3358 C CA . LYS A 1 439 ? 15.438 0.764 -3.217 1 98.81 439 LYS A CA 1
ATOM 3359 C C . LYS A 1 439 ? 16.844 1.189 -2.816 1 98.81 439 LYS A C 1
ATOM 3361 O O . LYS A 1 439 ? 17.391 0.694 -1.827 1 98.81 439 LYS A O 1
ATOM 3366 N N . GLN A 1 440 ? 17.469 2.094 -3.553 1 98.75 440 GLN A N 1
ATOM 3367 C CA . GLN A 1 440 ? 18.812 2.594 -3.23 1 98.75 440 GLN A CA 1
ATOM 3368 C C . GLN A 1 440 ? 18.828 3.246 -1.852 1 98.75 440 GLN A C 1
ATOM 3370 O O . GLN A 1 440 ? 19.766 3.025 -1.071 1 98.75 440 GLN A O 1
ATOM 3375 N N . TYR A 1 441 ? 17.859 4.043 -1.578 1 98.81 441 TYR A N 1
ATOM 3376 C CA . TYR A 1 441 ? 17.781 4.75 -0.305 1 98.81 441 TYR A CA 1
ATOM 3377 C C . TYR A 1 441 ? 17.625 3.773 0.854 1 98.81 441 TYR A C 1
ATOM 3379 O O . TYR A 1 441 ? 18.25 3.945 1.908 1 98.81 441 TYR A O 1
ATOM 3387 N N . MET A 1 442 ? 16.797 2.789 0.665 1 98.62 442 MET A N 1
ATOM 3388 C CA . MET A 1 442 ? 16.594 1.733 1.651 1 98.62 442 MET A CA 1
ATOM 3389 C C . MET A 1 442 ? 17.891 0.983 1.932 1 98.62 442 MET A C 1
ATOM 3391 O O . MET A 1 442 ? 18.219 0.702 3.088 1 98.62 442 MET A O 1
ATOM 3395 N N . ASP A 1 443 ? 18.625 0.633 0.892 1 98.62 443 ASP A N 1
ATOM 3396 C CA . ASP A 1 443 ? 19.891 -0.063 1.058 1 98.62 443 ASP A CA 1
ATOM 3397 C C . ASP A 1 443 ? 20.891 0.794 1.831 1 98.62 443 ASP A C 1
ATOM 3399 O O . ASP A 1 443 ? 21.641 0.283 2.668 1 98.62 443 ASP A O 1
ATOM 3403 N N . TYR A 1 444 ? 20.938 2.086 1.555 1 98.69 444 TYR A N 1
ATOM 3404 C CA . TYR A 1 444 ? 21.797 2.992 2.314 1 98.69 444 TYR A CA 1
ATOM 3405 C C . TYR A 1 444 ? 21.406 2.994 3.789 1 98.69 444 TYR A C 1
ATOM 3407 O O . TYR A 1 444 ? 22.281 2.898 4.66 1 98.69 444 TYR A O 1
ATOM 3415 N N . TRP A 1 445 ? 20.094 3.158 4.062 1 98.88 445 TRP A N 1
ATOM 3416 C CA . TRP A 1 445 ? 19.641 3.121 5.449 1 98.88 445 TRP A CA 1
ATOM 3417 C C . TRP A 1 445 ? 20.125 1.852 6.145 1 98.88 445 TRP A C 1
ATOM 3419 O O . TRP A 1 445 ? 20.625 1.905 7.273 1 98.88 445 TRP A O 1
ATOM 3429 N N . ASN A 1 446 ? 19.969 0.696 5.508 1 98.56 446 ASN A N 1
ATOM 3430 C CA . ASN A 1 446 ? 20.438 -0.577 6.059 1 98.56 446 ASN A CA 1
ATOM 3431 C C . ASN A 1 446 ? 21.922 -0.558 6.352 1 98.56 446 ASN A C 1
ATOM 3433 O O . ASN A 1 446 ? 22.375 -1.107 7.363 1 98.56 446 ASN A O 1
ATOM 3437 N N . SER A 1 447 ? 22.703 0.051 5.543 1 98.5 447 SER A N 1
ATOM 3438 C CA . SER A 1 447 ? 24.156 0.036 5.648 1 98.5 447 SER A CA 1
ATOM 3439 C C . SER A 1 447 ? 24.625 0.798 6.883 1 98.5 447 SER A C 1
ATOM 3441 O O . SER A 1 447 ? 25.75 0.614 7.34 1 98.5 447 SER A O 1
ATOM 3443 N N . THR A 1 448 ? 23.797 1.637 7.426 1 98.44 448 THR A N 1
ATOM 3444 C CA . THR A 1 448 ? 24.203 2.447 8.57 1 98.44 448 THR A CA 1
ATOM 3445 C C . THR A 1 448 ? 24.391 1.574 9.812 1 98.44 448 THR A C 1
ATOM 3447 O O . THR A 1 448 ? 24.969 2.02 10.805 1 98.44 448 THR A O 1
ATOM 3450 N N . SER A 1 449 ? 23.875 0.356 9.789 1 97.56 449 SER A N 1
ATOM 3451 C CA . SER A 1 449 ? 24.094 -0.566 10.898 1 97.56 449 SER A CA 1
ATOM 3452 C C . SER A 1 449 ? 25.578 -0.715 11.219 1 97.56 449 SER A C 1
ATOM 3454 O O . SER A 1 449 ? 25.938 -1.008 12.359 1 97.56 449 SER A O 1
ATOM 3456 N N . GLN A 1 450 ? 26.375 -0.472 10.281 1 97.25 450 GLN A N 1
ATOM 3457 C CA . GLN A 1 450 ? 27.828 -0.616 10.445 1 97.25 450 GLN A CA 1
ATOM 3458 C C . GLN A 1 450 ? 28.406 0.549 11.242 1 97.25 450 GLN A C 1
ATOM 3460 O O . GLN A 1 450 ? 29.531 0.458 11.758 1 97.25 450 GLN A O 1
ATOM 3465 N N . ALA A 1 451 ? 27.656 1.583 11.375 1 96.56 451 ALA A N 1
ATOM 3466 C CA . ALA A 1 451 ? 28.219 2.803 11.953 1 96.56 451 ALA A CA 1
ATOM 3467 C C . ALA A 1 451 ? 27.531 3.148 13.273 1 96.56 451 ALA A C 1
ATOM 3469 O O . ALA A 1 451 ? 28 4.023 14.008 1 96.56 451 ALA A O 1
ATOM 3470 N N . THR A 1 452 ? 26.453 2.496 13.672 1 95.88 452 THR A N 1
ATOM 3471 C CA . THR A 1 452 ? 25.625 2.928 14.789 1 95.88 452 THR A CA 1
ATOM 3472 C C . THR A 1 452 ? 26.141 2.352 16.109 1 95.88 452 THR A C 1
ATOM 3474 O O . THR A 1 452 ? 25.969 2.957 17.172 1 95.88 452 THR A O 1
ATOM 3477 N N . GLY A 1 453 ? 26.75 1.147 16.109 1 93.19 453 GLY A N 1
ATOM 3478 C CA . GLY A 1 453 ? 27.188 0.45 17.297 1 93.19 453 GLY A CA 1
ATOM 3479 C C . GLY A 1 453 ? 26.047 -0.188 18.078 1 93.19 453 GLY A C 1
ATOM 3480 O O . GLY A 1 453 ? 26.266 -0.827 19.109 1 93.19 453 GLY A O 1
ATOM 3481 N N . THR A 1 454 ? 24.797 -0.074 17.594 1 92.44 454 THR A N 1
ATOM 3482 C CA . THR A 1 454 ? 23.641 -0.624 18.281 1 92.44 454 THR A CA 1
ATOM 3483 C C . THR A 1 454 ? 23.297 -2.014 17.75 1 92.44 454 THR A C 1
ATOM 3485 O O . THR A 1 454 ? 22.516 -2.748 18.359 1 92.44 454 THR A O 1
ATOM 3488 N N . GLY A 1 455 ? 23.875 -2.393 16.625 1 92.75 455 GLY A N 1
ATOM 3489 C CA . GLY A 1 455 ? 23.516 -3.627 15.945 1 92.75 455 GLY A CA 1
ATOM 3490 C C . GLY A 1 455 ? 22.359 -3.453 14.969 1 92.75 455 GLY A C 1
ATOM 3491 O O . GLY A 1 455 ? 22 -4.391 14.258 1 92.75 455 GLY A O 1
ATOM 3492 N N . ARG A 1 456 ? 21.797 -2.262 14.906 1 96 456 ARG A N 1
ATOM 3493 C CA . ARG A 1 456 ? 20.719 -1.906 13.992 1 96 456 ARG A CA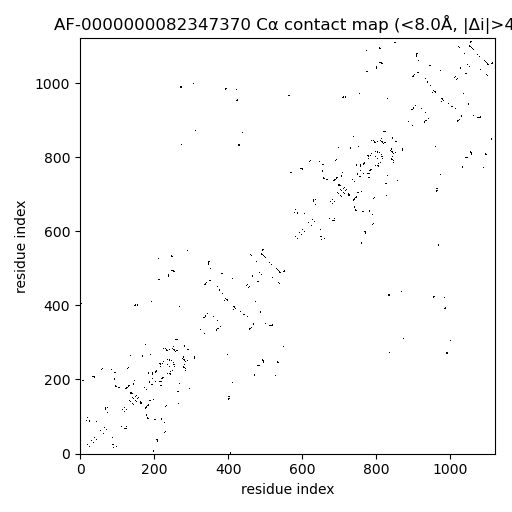 1
ATOM 3494 C C . ARG A 1 456 ? 21.047 -0.632 13.219 1 96 456 ARG A C 1
ATOM 3496 O O . ARG A 1 456 ? 21.938 0.129 13.625 1 96 456 ARG A O 1
ATOM 3503 N N . PRO A 1 457 ? 20.406 -0.449 12.055 1 98.12 457 PRO A N 1
ATOM 3504 C CA . PRO A 1 457 ? 20.547 0.87 11.438 1 98.12 457 PRO A CA 1
ATOM 3505 C C . PRO A 1 457 ? 20.062 2.002 12.344 1 98.12 457 PRO A C 1
ATOM 3507 O O . PRO A 1 457 ? 19.531 1.748 13.422 1 98.12 457 PRO A O 1
ATOM 3510 N N . VAL A 1 458 ? 20.312 3.262 11.914 1 98.19 458 VAL A N 1
ATOM 3511 C CA . VAL A 1 458 ? 19.906 4.41 12.711 1 98.19 458 VAL A CA 1
ATOM 3512 C C . VAL A 1 458 ? 18.406 4.316 13.008 1 98.19 458 VAL A C 1
ATOM 3514 O O . VAL A 1 458 ? 17.625 3.83 12.18 1 98.19 458 VAL A O 1
ATOM 3517 N N . ASP A 1 459 ? 18.062 4.77 14.195 1 98.25 459 ASP A N 1
ATOM 3518 C CA . ASP A 1 459 ? 16.688 4.691 14.648 1 98.25 459 ASP A CA 1
ATOM 3519 C C . ASP A 1 459 ? 15.836 5.809 14.039 1 98.25 459 ASP A C 1
ATOM 3521 O O . ASP A 1 459 ? 14.633 5.652 13.859 1 98.25 459 ASP A O 1
ATOM 3525 N N . ALA A 1 460 ? 16.422 6.891 13.773 1 98.69 460 ALA A N 1
ATOM 3526 C CA . ALA A 1 460 ? 15.75 8.031 13.156 1 98.69 460 ALA A CA 1
ATOM 3527 C C . ALA A 1 460 ? 16.766 9 12.555 1 98.69 460 ALA A C 1
ATOM 3529 O O . ALA A 1 460 ? 17.922 9.016 12.953 1 98.69 460 ALA A O 1
ATOM 3530 N N . VAL A 1 461 ? 16.25 9.75 11.633 1 98.94 461 VAL A N 1
ATOM 3531 C CA . VAL A 1 461 ? 17.078 10.766 10.977 1 98.94 461 VAL A CA 1
ATOM 3532 C C . VAL A 1 461 ? 16.453 12.148 11.188 1 98.94 461 VAL A C 1
ATOM 3534 O O . VAL A 1 461 ? 15.234 12.305 11.102 1 98.94 461 VAL A O 1
ATOM 3537 N N . ILE A 1 462 ? 17.281 13.102 11.516 1 98.88 462 ILE A N 1
ATOM 3538 C CA . ILE A 1 462 ? 16.812 14.469 11.719 1 98.88 462 ILE A CA 1
ATOM 3539 C C . ILE A 1 462 ? 17.359 15.359 10.602 1 98.88 462 ILE A C 1
ATOM 3541 O O . ILE A 1 462 ? 18.547 15.297 10.266 1 98.88 462 ILE A O 1
ATOM 3545 N N . CYS A 1 463 ? 16.516 16.141 10.031 1 98.81 463 CYS A N 1
ATOM 3546 C CA . CYS A 1 463 ? 16.922 17.094 8.984 1 98.81 463 CYS A CA 1
ATOM 3547 C C . CYS A 1 463 ? 16 18.297 8.969 1 98.81 463 CYS A C 1
ATOM 3549 O O . CYS A 1 463 ? 15.023 18.359 9.711 1 98.81 463 CYS A O 1
ATOM 3551 N N . PRO A 1 464 ? 16.328 19.328 8.234 1 98.75 464 PRO A N 1
ATOM 3552 C CA . PRO A 1 464 ? 15.422 20.484 8.125 1 98.75 464 PRO A CA 1
ATOM 3553 C C . PRO A 1 464 ? 14.086 20.125 7.469 1 98.75 464 PRO A C 1
ATOM 3555 O O . PRO A 1 464 ? 14.016 19.172 6.699 1 98.75 464 PRO A O 1
ATOM 3558 N N . VAL A 1 465 ? 13.031 20.859 7.781 1 98.62 465 VAL A N 1
ATOM 3559 C CA . VAL A 1 465 ? 11.758 20.781 7.074 1 98.62 465 VAL A CA 1
ATOM 3560 C C . VAL A 1 465 ? 11.805 21.672 5.828 1 98.62 465 VAL A C 1
ATOM 3562 O O . VAL A 1 465 ? 11.227 21.328 4.797 1 98.62 465 VAL A O 1
ATOM 3565 N N . ALA A 1 466 ? 12.43 22.75 5.906 1 98.31 466 ALA A N 1
ATOM 3566 C CA . ALA A 1 466 ? 12.656 23.75 4.871 1 98.31 466 ALA A CA 1
ATOM 3567 C C . ALA A 1 466 ? 13.969 24.5 5.109 1 98.31 466 ALA A C 1
ATOM 3569 O O . ALA A 1 466 ? 14.547 24.422 6.195 1 98.31 466 ALA A O 1
ATOM 3570 N N . PRO A 1 467 ? 14.484 25.172 4.066 1 97.56 467 PRO A N 1
ATOM 3571 C CA . PRO A 1 467 ? 15.727 25.922 4.281 1 97.56 467 PRO A CA 1
ATOM 3572 C C . PRO A 1 467 ? 15.531 27.156 5.156 1 97.56 467 PRO A C 1
ATOM 3574 O O . PRO A 1 467 ? 16.516 27.75 5.625 1 97.56 467 PRO A O 1
ATOM 3577 N N . HIS A 1 468 ? 14.367 27.609 5.441 1 96.12 468 HIS A N 1
ATOM 3578 C CA . HIS A 1 468 ? 14.078 28.844 6.172 1 96.12 468 HIS A CA 1
ATOM 3579 C C . HIS A 1 468 ? 13.141 28.578 7.344 1 96.12 468 HIS A C 1
ATOM 3581 O O . HIS A 1 468 ? 12.406 27.594 7.344 1 96.12 468 HIS A O 1
ATOM 3587 N N . ALA A 1 469 ? 13.406 29.516 8.352 1 93.25 469 ALA A N 1
ATOM 3588 C CA . ALA A 1 469 ? 12.391 29.609 9.398 1 93.25 469 ALA A CA 1
ATOM 3589 C C . ALA A 1 469 ? 11.117 30.25 8.875 1 93.25 469 ALA A C 1
ATOM 3591 O O . ALA A 1 469 ? 11.117 31.438 8.508 1 93.25 469 ALA A O 1
ATOM 3592 N N . ALA A 1 470 ? 9.961 29.578 8.703 1 94.19 470 ALA A N 1
ATOM 3593 C CA . ALA A 1 470 ? 8.891 30.109 7.875 1 94.19 470 ALA A CA 1
ATOM 3594 C C . ALA A 1 470 ? 9.453 30.781 6.625 1 94.19 470 ALA A C 1
ATOM 3596 O O . ALA A 1 470 ? 10.617 30.594 6.281 1 94.19 470 ALA A O 1
ATOM 3597 N N . VAL A 1 471 ? 8.633 31.578 5.789 1 96.38 471 VAL A N 1
ATOM 3598 C CA . VAL A 1 471 ? 9.203 32.094 4.543 1 96.38 471 VAL A CA 1
ATOM 3599 C C . VAL A 1 471 ? 8.602 33.469 4.219 1 96.38 471 VAL A C 1
ATOM 3601 O O . VAL A 1 471 ? 7.414 33.688 4.473 1 96.38 471 VAL A O 1
ATOM 3604 N N . ILE A 1 472 ? 9.516 34.375 3.822 1 97.69 472 ILE A N 1
ATOM 3605 C CA . ILE A 1 472 ? 9.039 35.656 3.273 1 97.69 472 ILE A CA 1
ATOM 3606 C C . ILE A 1 472 ? 8.133 35.375 2.072 1 97.69 472 ILE A C 1
ATOM 3608 O O . ILE A 1 472 ? 8.477 34.594 1.195 1 97.69 472 ILE A O 1
ATOM 3612 N N . PRO A 1 473 ? 6.957 35.969 2.066 1 97.44 473 PRO A N 1
ATOM 3613 C CA . PRO A 1 473 ? 6.031 35.719 0.959 1 97.44 473 PRO A CA 1
ATOM 3614 C C . PRO A 1 473 ? 6.719 35.75 -0.403 1 97.44 473 PRO A C 1
ATOM 3616 O O . PRO A 1 473 ? 7.527 36.656 -0.676 1 97.44 473 PRO A O 1
ATOM 3619 N N . THR A 1 474 ? 6.461 34.688 -1.22 1 96.44 474 THR A N 1
ATOM 3620 C CA . THR A 1 474 ? 6.891 34.5 -2.6 1 96.44 474 THR A CA 1
ATOM 3621 C C . THR A 1 474 ? 8.32 33.969 -2.65 1 96.44 474 THR A C 1
ATOM 3623 O O . THR A 1 474 ? 8.914 33.875 -3.727 1 96.44 474 THR A O 1
ATOM 3626 N N . ARG A 1 475 ? 8.875 33.594 -1.511 1 95.56 475 ARG A N 1
ATOM 3627 C CA . ARG A 1 475 ? 10.273 33.156 -1.521 1 95.56 475 ARG A CA 1
ATOM 3628 C C . ARG A 1 475 ? 10.406 31.688 -1.117 1 95.56 475 ARG A C 1
ATOM 3630 O O . ARG A 1 475 ? 11.461 31.266 -0.653 1 95.56 475 ARG A O 1
ATOM 3637 N N . TYR A 1 476 ? 9.359 30.938 -1.148 1 95.62 476 TYR A N 1
ATOM 3638 C CA . TYR A 1 476 ? 9.453 29.484 -0.949 1 95.62 476 TYR A CA 1
ATOM 3639 C C . TYR A 1 476 ? 9.992 28.797 -2.197 1 95.62 476 TYR A C 1
ATOM 3641 O O . TYR A 1 476 ? 9.242 28.172 -2.943 1 95.62 476 TYR A O 1
ATOM 3649 N N . ASP A 1 477 ? 11.305 28.672 -2.338 1 91.81 477 ASP A N 1
ATOM 3650 C CA . ASP A 1 477 ? 11.945 28.359 -3.609 1 91.81 477 ASP A CA 1
ATOM 3651 C C . ASP A 1 477 ? 12.391 26.891 -3.652 1 91.81 477 ASP A C 1
ATOM 3653 O O . ASP A 1 477 ? 12.797 26.391 -4.699 1 91.81 477 ASP A O 1
ATOM 3657 N N . TYR A 1 478 ? 12.25 26.234 -2.555 1 96.12 478 TYR A N 1
ATOM 3658 C CA . TYR A 1 478 ? 12.797 24.875 -2.551 1 96.12 478 TYR A CA 1
ATOM 3659 C C . TYR A 1 478 ? 11.984 23.969 -1.645 1 96.12 478 TYR A C 1
ATOM 3661 O O . TYR A 1 478 ? 11.922 24.188 -0.432 1 96.12 478 TYR A O 1
ATOM 3669 N N . VAL A 1 479 ? 11.398 22.922 -2.227 1 96.5 479 VAL A N 1
ATOM 3670 C CA . VAL A 1 479 ? 10.531 22 -1.505 1 96.5 479 VAL A CA 1
ATOM 3671 C C . VAL A 1 479 ? 11.258 20.688 -1.258 1 96.5 479 VAL A C 1
ATOM 3673 O O . VAL A 1 479 ? 10.703 19.766 -0.647 1 96.5 479 VAL A O 1
ATOM 3676 N N . GLY A 1 480 ? 12.523 20.578 -1.536 1 98 480 GLY A N 1
ATOM 3677 C CA . GLY A 1 480 ? 13.242 19.312 -1.593 1 98 480 GLY A CA 1
ATOM 3678 C C . GLY A 1 480 ? 13.523 18.719 -0.223 1 98 480 GLY A C 1
ATOM 3679 O O . GLY A 1 480 ? 13.852 17.547 -0.103 1 98 480 GLY A O 1
ATOM 3680 N N . TYR A 1 481 ? 13.406 19.484 0.884 1 98.44 481 TYR A N 1
ATOM 3681 C CA . TYR A 1 481 ? 13.641 18.969 2.229 1 98.44 481 TYR A CA 1
ATOM 3682 C C . TYR A 1 481 ? 12.492 18.078 2.682 1 98.44 481 TYR A C 1
ATOM 3684 O O . TYR A 1 481 ? 12.625 17.344 3.662 1 98.44 481 TYR A O 1
ATOM 3692 N N . THR A 1 482 ? 11.336 18.188 1.959 1 98.62 482 THR A N 1
ATOM 3693 C CA . THR A 1 482 ? 10.203 17.375 2.385 1 98.62 482 THR A CA 1
ATOM 3694 C C . THR A 1 482 ? 9.758 16.438 1.268 1 98.62 482 THR A C 1
ATOM 3696 O O . THR A 1 482 ? 9.32 15.312 1.528 1 98.62 482 THR A O 1
ATOM 3699 N N . SER A 1 483 ? 9.906 16.828 0.006 1 98.5 483 SER A N 1
ATOM 3700 C CA . SER A 1 483 ? 9.352 16.078 -1.108 1 98.5 483 SER A CA 1
ATOM 3701 C C . SER A 1 483 ? 10.031 14.711 -1.244 1 98.5 483 SER A C 1
ATOM 3703 O O . SER A 1 483 ? 9.406 13.742 -1.687 1 98.5 483 SER A O 1
ATOM 3705 N N . PHE A 1 484 ? 11.367 14.633 -0.87 1 98.75 484 PHE A N 1
ATOM 3706 C CA . PHE A 1 484 ? 12.031 13.336 -0.993 1 98.75 484 PHE A CA 1
ATOM 3707 C C . PHE A 1 484 ? 11.391 12.312 -0.068 1 98.75 484 PHE A C 1
ATOM 3709 O O . PHE A 1 484 ? 11.344 11.117 -0.393 1 98.75 484 PHE A O 1
ATOM 3716 N N . LEU A 1 485 ? 10.875 12.711 1.063 1 98.88 485 LEU A N 1
ATOM 3717 C CA . LEU A 1 485 ? 10.219 11.797 1.989 1 98.88 485 LEU A CA 1
ATOM 3718 C C . LEU A 1 485 ? 8.867 11.336 1.437 1 98.88 485 LEU A C 1
ATOM 3720 O O . LEU A 1 485 ? 8.445 10.203 1.688 1 98.88 485 LEU A O 1
ATOM 3724 N N . ASN A 1 486 ? 8.195 12.25 0.699 1 98.81 486 ASN A N 1
ATOM 3725 C CA . ASN A 1 486 ? 6.98 11.852 -0.003 1 98.81 486 ASN A CA 1
ATOM 3726 C C . ASN A 1 486 ? 7.273 10.828 -1.097 1 98.81 486 ASN A C 1
ATOM 3728 O O . ASN A 1 486 ? 6.523 9.867 -1.271 1 98.81 486 ASN A O 1
ATOM 3732 N N . LEU A 1 487 ? 8.336 11.094 -1.796 1 98.81 487 LEU A N 1
ATOM 3733 C CA . LEU A 1 487 ? 8.766 10.156 -2.832 1 98.81 487 LEU A CA 1
ATOM 3734 C C . LEU A 1 487 ? 9.062 8.789 -2.236 1 98.81 487 LEU A C 1
ATOM 3736 O O . LEU A 1 487 ? 8.734 7.758 -2.836 1 98.81 487 LEU A O 1
ATOM 3740 N N . LEU A 1 488 ? 9.672 8.758 -1.085 1 98.88 488 LEU A N 1
ATOM 3741 C CA . LEU A 1 488 ? 10.062 7.523 -0.412 1 98.88 488 LEU A CA 1
ATOM 3742 C C . LEU A 1 488 ? 8.875 6.918 0.332 1 98.88 488 LEU A C 1
ATOM 3744 O O . LEU A 1 488 ? 8.906 5.746 0.712 1 98.88 488 LEU A O 1
ATOM 3748 N N . ASP A 1 489 ? 7.867 7.691 0.648 1 98.75 489 ASP A N 1
ATOM 3749 C CA . ASP A 1 489 ? 6.699 7.367 1.462 1 98.75 489 ASP A CA 1
ATOM 3750 C C . ASP A 1 489 ? 7.102 7.059 2.902 1 98.75 489 ASP A C 1
ATOM 3752 O O . ASP A 1 489 ? 6.559 6.141 3.521 1 98.75 489 ASP A O 1
ATOM 3756 N N . TYR A 1 490 ? 8.07 7.762 3.416 1 98.81 490 TYR A N 1
ATOM 3757 C CA . TYR A 1 490 ? 8.547 7.602 4.785 1 98.81 490 TYR A CA 1
ATOM 3758 C C . TYR A 1 490 ? 7.707 8.422 5.758 1 98.81 490 TYR A C 1
ATOM 3760 O O . TYR A 1 490 ? 6.988 9.336 5.348 1 98.81 490 TYR A O 1
ATOM 3768 N N . THR A 1 491 ? 7.73 7.992 7.023 1 98.69 491 THR A N 1
ATOM 3769 C CA . THR A 1 491 ? 7.059 8.719 8.094 1 98.69 491 THR A CA 1
ATOM 3770 C C . THR A 1 491 ? 7.945 9.836 8.633 1 98.69 491 THR A C 1
ATOM 3772 O O . THR A 1 491 ? 9.133 9.625 8.875 1 98.69 491 THR A O 1
ATOM 3775 N N . SER A 1 492 ? 7.352 10.992 8.781 1 98.88 492 SER A N 1
ATOM 3776 C CA . SER A 1 492 ? 8.125 12.133 9.258 1 98.88 492 SER A CA 1
ATOM 3777 C C . SER A 1 492 ? 7.305 12.992 10.219 1 98.88 492 SER A C 1
ATOM 3779 O O . SER A 1 492 ? 6.113 13.219 10 1 98.88 492 SER A O 1
ATOM 3781 N N . VAL A 1 493 ? 7.953 13.453 11.312 1 98.94 493 VAL A N 1
ATOM 3782 C CA . VAL A 1 493 ? 7.312 14.297 12.32 1 98.94 493 VAL A CA 1
ATOM 3783 C C . VAL A 1 493 ? 8.078 15.609 12.453 1 98.94 493 VAL A C 1
ATOM 3785 O O . VAL A 1 493 ? 9.289 15.609 12.719 1 98.94 493 VAL A O 1
ATOM 3788 N N . ALA A 1 494 ? 7.387 16.719 12.281 1 98.94 494 ALA A N 1
ATOM 3789 C CA . ALA A 1 494 ? 7.973 18.031 12.57 1 98.94 494 ALA A CA 1
ATOM 3790 C C . ALA A 1 494 ? 8.078 18.266 14.07 1 98.94 494 ALA A C 1
ATOM 3792 O O . ALA A 1 494 ? 7.145 17.953 14.82 1 98.94 494 ALA A O 1
ATOM 3793 N N . ILE A 1 495 ? 9.203 18.797 14.523 1 98.62 495 ILE A N 1
ATOM 3794 C CA . ILE A 1 495 ? 9.492 19.047 15.93 1 98.62 495 ILE A CA 1
ATOM 3795 C C . ILE A 1 495 ? 9.93 20.5 16.109 1 98.62 495 ILE A C 1
ATOM 3797 O O . ILE A 1 495 ? 10.898 20.953 15.5 1 98.62 495 ILE A O 1
ATOM 3801 N N . PRO A 1 496 ? 9.227 21.234 16.984 1 98.44 496 PRO A N 1
ATOM 3802 C CA . PRO A 1 496 ? 9.719 22.578 17.312 1 98.44 496 PRO A CA 1
ATOM 3803 C C . PRO A 1 496 ? 11.008 22.562 18.125 1 98.44 496 PRO A C 1
ATOM 3805 O O . PRO A 1 496 ? 11.164 21.703 19.016 1 98.44 496 PRO A O 1
ATOM 3808 N N . VAL A 1 497 ? 11.922 23.5 17.875 1 98.56 497 VAL A N 1
ATOM 3809 C CA . VAL A 1 497 ? 13.211 23.453 18.562 1 98.56 497 VAL A CA 1
ATOM 3810 C C . VAL A 1 497 ? 13.523 24.797 19.203 1 98.56 497 VAL A C 1
ATOM 3812 O O . VAL A 1 497 ? 13.781 24.875 20.406 1 98.56 497 VAL A O 1
ATOM 3815 N N . THR A 1 498 ? 13.523 25.844 18.438 1 98.12 498 THR A N 1
ATOM 3816 C CA . THR A 1 498 ? 13.914 27.172 18.922 1 98.12 498 THR A CA 1
ATOM 3817 C C . THR A 1 498 ? 13.242 28.266 18.094 1 98.12 498 THR A C 1
ATOM 3819 O O . THR A 1 498 ? 12.211 28.031 17.469 1 98.12 498 THR A O 1
ATOM 3822 N N . HIS A 1 499 ? 13.695 29.516 18.188 1 98.12 499 HIS A N 1
ATOM 3823 C CA . HIS A 1 499 ? 13.25 30.672 17.406 1 98.12 499 HIS A CA 1
ATOM 3824 C C . HIS A 1 499 ? 14.422 31.391 16.766 1 98.12 499 HIS A C 1
ATOM 3826 O O . HIS A 1 499 ? 15.531 31.391 17.312 1 98.12 499 HIS A O 1
ATOM 3832 N N . ALA A 1 500 ? 14.156 31.969 15.625 1 98.44 500 ALA A N 1
ATOM 3833 C CA . ALA A 1 500 ? 15.164 32.812 15 1 98.44 500 ALA A CA 1
ATOM 3834 C C . ALA A 1 500 ? 15.555 33.969 15.914 1 98.44 500 ALA A C 1
ATOM 3836 O O . ALA A 1 500 ? 14.703 34.562 16.594 1 98.44 500 ALA A O 1
ATOM 3837 N N . ASP A 1 501 ? 16.812 34.25 15.914 1 98.31 501 ASP A N 1
ATOM 3838 C CA . ASP A 1 501 ? 17.375 35.344 16.703 1 98.31 501 ASP A CA 1
ATOM 3839 C C . ASP A 1 501 ? 18.359 36.156 15.883 1 98.31 501 ASP A C 1
ATOM 3841 O O . ASP A 1 501 ? 19.484 35.719 15.609 1 98.31 501 ASP A O 1
ATOM 3845 N N . LYS A 1 502 ? 17.938 37.375 15.555 1 97.5 502 LYS A N 1
ATOM 3846 C CA . LYS A 1 502 ? 18.719 38.188 14.641 1 97.5 502 LYS A CA 1
ATOM 3847 C C . LYS A 1 502 ? 20.109 38.469 15.211 1 97.5 502 LYS A C 1
ATOM 3849 O O . LYS A 1 502 ? 21.031 38.781 14.461 1 97.5 502 LYS A O 1
ATOM 3854 N N . ARG A 1 503 ? 20.312 38.375 16.469 1 97.88 503 ARG A N 1
ATOM 3855 C CA . ARG A 1 503 ? 21.594 38.656 17.094 1 97.88 503 ARG A CA 1
ATOM 3856 C C . ARG A 1 503 ? 22.594 37.531 16.844 1 97.88 503 ARG A C 1
ATOM 3858 O O . ARG A 1 503 ? 23.812 37.781 16.844 1 97.88 503 ARG A O 1
ATOM 3865 N N . VAL A 1 504 ? 22.094 36.312 16.641 1 97.62 504 VAL A N 1
ATOM 3866 C CA . VAL A 1 504 ? 23 35.188 16.547 1 97.62 504 VAL A CA 1
ATOM 3867 C C . VAL A 1 504 ? 22.891 34.562 15.164 1 97.62 504 VAL A C 1
ATOM 3869 O O . VAL A 1 504 ? 23.844 33.969 14.664 1 97.62 504 VAL A O 1
ATOM 3872 N N . ASP A 1 505 ? 21.766 34.625 14.547 1 98.19 505 ASP A N 1
ATOM 3873 C CA . ASP A 1 505 ? 21.516 33.969 13.258 1 98.19 505 ASP A CA 1
ATOM 3874 C C . ASP A 1 505 ? 21.859 34.906 12.102 1 98.19 505 ASP A C 1
ATOM 3876 O O . ASP A 1 505 ? 20.969 35.375 11.391 1 98.19 505 ASP A O 1
ATOM 3880 N N . VAL A 1 506 ? 23.109 35.094 11.961 1 95.81 506 VAL A N 1
ATOM 3881 C CA . VAL A 1 506 ? 23.594 36 10.938 1 95.81 506 VAL A CA 1
ATOM 3882 C C . VAL A 1 506 ? 24.188 35.188 9.773 1 95.81 506 VAL A C 1
ATOM 3884 O O . VAL A 1 506 ? 24.844 34.188 9.992 1 95.81 506 VAL A O 1
ATOM 3887 N N . ALA A 1 507 ? 23.859 35.719 8.57 1 93 507 ALA A N 1
ATOM 3888 C CA . ALA A 1 507 ? 24.406 35.031 7.395 1 93 507 ALA A CA 1
ATOM 3889 C C . ALA A 1 507 ? 25.922 35.188 7.328 1 93 507 ALA A C 1
ATOM 3891 O O . ALA A 1 507 ? 26.453 36.281 7.625 1 93 507 ALA A O 1
ATOM 3892 N N . GLN A 1 508 ? 26.578 34.094 7.051 1 92.88 508 GLN A N 1
ATOM 3893 C CA . GLN A 1 508 ? 28.016 34.125 6.867 1 92.88 508 GLN A CA 1
ATOM 3894 C C . GLN A 1 508 ? 28.406 33.781 5.43 1 92.88 508 GLN A C 1
ATOM 3896 O O . GLN A 1 508 ? 27.75 32.969 4.785 1 92.88 508 GLN A O 1
ATOM 3901 N N . PRO A 1 509 ? 29.469 34.438 4.93 1 94.44 509 PRO A N 1
ATOM 3902 C CA . PRO A 1 509 ? 29.906 34.094 3.578 1 94.44 509 PRO A CA 1
ATOM 3903 C C . PRO A 1 509 ? 30.281 32.625 3.439 1 94.44 509 PRO A C 1
ATOM 3905 O O . PRO A 1 509 ? 30.875 32.031 4.348 1 94.44 509 PRO A O 1
ATOM 3908 N N . ARG A 1 510 ? 29.812 32.156 2.369 1 94.69 510 ARG A N 1
ATOM 3909 C CA . ARG A 1 510 ? 30.078 30.734 2.117 1 94.69 510 ARG A CA 1
ATOM 3910 C C . ARG A 1 510 ? 29.953 30.422 0.631 1 94.69 510 ARG A C 1
ATOM 3912 O O . ARG A 1 510 ? 29.5 31.25 -0.156 1 94.69 510 ARG A O 1
ATOM 3919 N N . GLU A 1 511 ? 30.469 29.172 0.237 1 96.38 511 GLU A N 1
ATOM 3920 C CA . GLU A 1 511 ? 30.234 28.656 -1.102 1 96.38 511 GLU A CA 1
ATOM 3921 C C . GLU A 1 511 ? 28.828 28.062 -1.22 1 96.38 511 GLU A C 1
ATOM 3923 O O . GLU A 1 511 ? 28.25 27.609 -0.229 1 96.38 511 GLU A O 1
ATOM 3928 N N . PHE A 1 512 ? 28.344 28.156 -2.451 1 97.44 512 PHE A N 1
ATOM 3929 C CA . PHE A 1 512 ? 26.984 27.703 -2.666 1 97.44 512 PHE A CA 1
ATOM 3930 C C . PHE A 1 512 ? 26.953 26.328 -3.336 1 97.44 512 PHE A C 1
ATOM 3932 O O . PHE A 1 512 ? 27.812 26.031 -4.176 1 97.44 512 PHE A O 1
ATOM 3939 N N . LEU A 1 513 ? 25.984 25.516 -2.98 1 96.75 513 LEU A N 1
ATOM 3940 C CA . LEU A 1 513 ? 25.812 24.172 -3.51 1 96.75 513 LEU A CA 1
ATOM 3941 C C . LEU A 1 513 ? 25.188 24.203 -4.898 1 96.75 513 LEU A C 1
ATOM 3943 O O . LEU A 1 513 ? 25.391 23.281 -5.699 1 96.75 513 LEU A O 1
ATOM 3947 N N . SER A 1 514 ? 24.359 25.141 -5.191 1 96.88 514 SER A N 1
ATOM 3948 C CA . SER A 1 514 ? 23.594 25.281 -6.43 1 96.88 514 SER A CA 1
ATOM 3949 C C . SER A 1 514 ? 23.062 26.703 -6.59 1 96.88 514 SER A C 1
ATOM 3951 O O . SER A 1 514 ? 23.281 27.562 -5.723 1 96.88 514 SER A O 1
ATOM 3953 N N . GLU A 1 515 ? 22.406 26.953 -7.754 1 96.44 515 GLU A N 1
ATOM 3954 C CA . GLU A 1 515 ? 21.766 28.234 -7.988 1 96.44 515 GLU A CA 1
ATOM 3955 C C . GLU A 1 515 ? 20.641 28.484 -6.988 1 96.44 515 GLU A C 1
ATOM 3957 O O . GLU A 1 515 ? 20.438 29.609 -6.531 1 96.44 515 GLU A O 1
ATOM 3962 N N . VAL A 1 516 ? 19.969 27.469 -6.672 1 96.12 516 VAL A N 1
ATOM 3963 C CA . VAL A 1 516 ? 18.891 27.562 -5.691 1 96.12 516 VAL A CA 1
ATOM 3964 C C . VAL A 1 516 ? 19.469 27.938 -4.328 1 96.12 516 VAL A C 1
ATOM 3966 O O . VAL A 1 516 ? 18.906 28.766 -3.611 1 96.12 516 VAL A O 1
ATOM 3969 N N . ASP A 1 517 ? 20.531 27.312 -3.969 1 97.44 517 ASP A N 1
ATOM 3970 C CA . ASP A 1 517 ? 21.219 27.609 -2.713 1 97.44 517 ASP A CA 1
ATOM 3971 C C . ASP A 1 517 ? 21.609 29.078 -2.633 1 97.44 517 ASP A C 1
ATOM 3973 O O . ASP A 1 517 ? 21.406 29.734 -1.602 1 97.44 517 ASP A O 1
ATOM 3977 N N . GLU A 1 518 ? 22.156 29.547 -3.734 1 97.69 518 GLU A N 1
ATOM 3978 C CA . GLU A 1 518 ? 22.547 30.953 -3.793 1 97.69 518 GLU A CA 1
ATOM 3979 C C . GLU A 1 518 ? 21.344 31.875 -3.648 1 97.69 518 GLU A C 1
ATOM 3981 O O . GLU A 1 518 ? 21.406 32.875 -2.932 1 97.69 518 GLU A O 1
ATOM 3986 N N . LYS A 1 519 ? 20.312 31.547 -4.348 1 96.75 519 LYS A N 1
ATOM 3987 C CA . LYS A 1 519 ? 19.094 32.344 -4.273 1 96.75 519 LYS A CA 1
ATOM 3988 C C . LYS A 1 519 ? 18.547 32.406 -2.85 1 96.75 519 LYS A C 1
ATOM 3990 O O . LYS A 1 519 ? 18.141 33.438 -2.371 1 96.75 519 LYS A O 1
ATOM 3995 N N . LEU A 1 520 ? 18.547 31.297 -2.172 1 96.38 520 LEU A N 1
ATOM 3996 C CA . LEU A 1 520 ? 18.078 31.203 -0.794 1 96.38 520 LEU A CA 1
ATOM 3997 C C . LEU A 1 520 ? 18.953 32.031 0.14 1 96.38 520 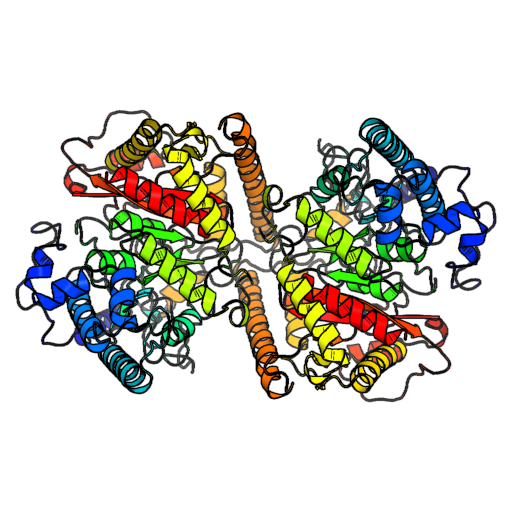LEU A C 1
ATOM 3999 O O . LEU A 1 520 ? 18.438 32.75 0.988 1 96.38 520 LEU A O 1
ATOM 4003 N N . TYR A 1 521 ? 20.219 31.875 -0.028 1 96.25 521 TYR A N 1
ATOM 4004 C CA . TYR A 1 521 ? 21.172 32.625 0.785 1 96.25 521 TYR A CA 1
ATOM 4005 C C . TYR A 1 521 ? 20.938 34.125 0.648 1 96.25 521 TYR A C 1
ATOM 4007 O O . TYR A 1 521 ? 20.859 34.844 1.649 1 96.25 521 TYR A O 1
ATOM 4015 N N . ASN A 1 522 ? 20.766 34.562 -0.568 1 95.75 522 ASN A N 1
ATOM 4016 C CA . ASN A 1 522 ? 20.609 36 -0.857 1 95.75 522 ASN A CA 1
ATOM 4017 C C . ASN A 1 522 ? 19.266 36.531 -0.368 1 95.75 522 ASN A C 1
ATOM 4019 O O . ASN A 1 522 ? 19.094 37.719 -0.157 1 95.75 522 ASN A O 1
ATOM 4023 N N . GLY A 1 523 ? 18.328 35.625 -0.194 1 93.88 523 GLY A N 1
ATOM 4024 C CA . GLY A 1 523 ? 16.984 36.031 0.219 1 93.88 523 GLY A CA 1
ATOM 4025 C C . GLY A 1 523 ? 16.812 36.062 1.727 1 93.88 523 GLY A C 1
ATOM 4026 O O . GLY A 1 523 ? 15.773 36.469 2.227 1 93.88 523 GLY A O 1
ATOM 4027 N N . TYR A 1 524 ? 17.875 35.75 2.465 1 96.94 524 TYR A N 1
ATOM 4028 C CA . TYR A 1 524 ? 17.781 35.719 3.92 1 96.94 524 TYR A CA 1
ATOM 4029 C C . TYR A 1 524 ? 17.859 37.125 4.5 1 96.94 524 TYR A C 1
ATOM 4031 O O . TYR A 1 524 ? 18.688 37.938 4.078 1 96.94 524 TYR A O 1
ATOM 4039 N N . ASP A 1 525 ? 16.969 37.438 5.449 1 97.19 525 ASP A N 1
ATOM 4040 C CA . ASP A 1 525 ? 16.938 38.719 6.188 1 97.19 525 ASP A CA 1
ATOM 4041 C C . ASP A 1 525 ? 16.75 38.469 7.684 1 97.19 525 ASP A C 1
ATOM 4043 O O . ASP A 1 525 ? 15.641 38.219 8.148 1 97.19 525 ASP A O 1
ATOM 4047 N N . ALA A 1 526 ? 17.812 38.625 8.453 1 97.5 526 ALA A N 1
ATOM 4048 C CA . ALA A 1 526 ? 17.812 38.312 9.875 1 97.5 526 ALA A CA 1
ATOM 4049 C C . ALA A 1 526 ? 16.766 39.125 10.633 1 97.5 526 ALA A C 1
ATOM 4051 O O . ALA A 1 526 ? 16.156 38.625 11.586 1 97.5 526 ALA A O 1
ATOM 4052 N N . ASP A 1 527 ? 16.594 40.312 10.195 1 97.19 527 ASP A N 1
ATOM 4053 C CA . ASP A 1 527 ? 15.641 41.188 10.867 1 97.19 527 ASP A CA 1
ATOM 4054 C C . ASP A 1 527 ? 14.203 40.719 10.633 1 97.19 527 ASP A C 1
ATOM 4056 O O . ASP A 1 527 ? 13.398 40.688 11.562 1 97.19 527 ASP A O 1
ATOM 4060 N N . VAL A 1 528 ? 13.938 40.375 9.461 1 97.5 528 VAL A N 1
ATOM 4061 C CA . VAL A 1 528 ? 12.586 39.969 9.102 1 97.5 528 VAL A CA 1
ATOM 4062 C C . VAL A 1 528 ? 12.25 38.656 9.797 1 97.5 528 VAL A C 1
ATOM 4064 O O . VAL A 1 528 ? 11.125 38.438 10.266 1 97.5 528 VAL A O 1
ATOM 4067 N N . TYR A 1 529 ? 13.211 37.781 9.945 1 97.94 529 TYR A N 1
ATOM 4068 C CA . TYR A 1 529 ? 12.961 36.438 10.461 1 97.94 529 TYR A CA 1
ATOM 4069 C C . TYR A 1 529 ? 12.977 36.406 11.984 1 97.94 529 TYR A C 1
ATOM 4071 O O . TYR A 1 529 ? 12.648 35.406 12.602 1 97.94 529 TYR A O 1
ATOM 4079 N N . ASP A 1 530 ? 13.352 37.5 12.602 1 97.62 530 ASP A N 1
ATOM 4080 C CA . ASP A 1 530 ? 13.539 37.531 14.047 1 97.62 530 ASP A CA 1
ATOM 4081 C C . ASP A 1 530 ? 12.266 37.094 14.766 1 97.62 530 ASP A C 1
ATOM 4083 O O . ASP A 1 530 ? 11.172 37.562 14.461 1 97.62 530 ASP A O 1
ATOM 4087 N N . GLY A 1 531 ? 12.438 36.094 15.688 1 97.06 531 GLY A N 1
ATOM 4088 C CA . GLY A 1 531 ? 11.344 35.625 16.5 1 97.06 531 GLY A CA 1
ATOM 4089 C C . GLY A 1 531 ? 10.586 34.469 15.867 1 97.06 531 GLY A C 1
ATOM 4090 O O . GLY A 1 531 ? 9.781 33.812 16.531 1 97.06 531 GLY A O 1
ATOM 4091 N N . ALA A 1 532 ? 10.828 34.156 14.633 1 97.88 532 ALA A N 1
ATOM 4092 C CA . ALA A 1 532 ? 10.117 33.094 13.93 1 97.88 532 ALA A CA 1
ATOM 4093 C C . ALA A 1 532 ? 10.477 31.734 14.5 1 97.88 532 ALA A C 1
ATOM 4095 O O . ALA A 1 532 ? 11.633 31.484 14.844 1 97.88 532 ALA A O 1
ATOM 4096 N N . PRO A 1 533 ? 9.477 30.859 14.633 1 98.25 533 PRO A N 1
ATOM 4097 C CA . PRO A 1 533 ? 9.789 29.5 15.078 1 98.25 533 PRO A CA 1
ATOM 4098 C C . PRO A 1 533 ? 10.75 28.781 14.125 1 98.25 533 PRO A C 1
ATOM 4100 O O . PRO A 1 533 ? 10.664 28.953 12.906 1 98.25 533 PRO A O 1
ATOM 4103 N N . ALA A 1 534 ? 11.641 28.094 14.695 1 98.31 534 ALA A N 1
ATOM 4104 C CA . ALA A 1 534 ? 12.57 27.25 13.945 1 98.31 534 ALA A CA 1
ATOM 4105 C C . ALA A 1 534 ? 12.516 25.797 14.438 1 98.31 534 ALA A C 1
ATOM 4107 O O . ALA A 1 534 ? 12.727 25.531 15.625 1 98.31 534 ALA A O 1
ATOM 4108 N N . GLY A 1 535 ? 12.094 24.922 13.531 1 98 535 GLY A N 1
ATOM 4109 C CA . GLY A 1 535 ? 11.969 23.5 13.867 1 98 535 GLY A CA 1
ATOM 4110 C C . GLY A 1 535 ? 12.633 22.594 12.844 1 98 535 GLY A C 1
ATOM 4111 O O . GLY A 1 535 ? 13.156 23.062 11.836 1 98 535 GLY A O 1
ATOM 4112 N N . VAL A 1 536 ? 12.727 21.312 13.156 1 98.75 536 VAL A N 1
ATOM 4113 C CA . VAL A 1 536 ? 13.289 20.281 12.297 1 98.75 536 VAL A CA 1
ATOM 4114 C C . VAL A 1 536 ? 12.281 19.156 12.117 1 98.75 536 VAL A C 1
ATOM 4116 O O . VAL A 1 536 ? 11.141 19.25 12.586 1 98.75 536 VAL A O 1
ATOM 4119 N N . GLN A 1 537 ? 12.625 18.203 11.32 1 98.88 537 GLN A N 1
ATOM 4120 C CA . GLN A 1 537 ? 11.797 17 11.227 1 98.88 537 GLN A CA 1
ATOM 4121 C C . GLN A 1 537 ? 12.609 15.75 11.547 1 98.88 537 GLN A C 1
ATOM 4123 O O . GLN A 1 537 ? 13.82 15.711 11.312 1 98.88 537 GLN A O 1
ATOM 4128 N N . LEU A 1 538 ? 11.969 14.836 12.141 1 98.81 538 LEU A N 1
ATOM 4129 C CA . LEU A 1 538 ? 12.453 13.492 12.461 1 98.81 538 LEU A CA 1
ATOM 4130 C C . LEU A 1 538 ? 11.727 12.438 11.633 1 98.81 538 LEU A C 1
ATOM 4132 O O . LEU A 1 538 ? 10.492 12.352 11.68 1 98.81 538 LEU A O 1
ATOM 4136 N N . PHE A 1 539 ? 12.539 11.664 10.797 1 98.88 539 PHE A N 1
ATOM 4137 C CA . PHE A 1 539 ? 11.812 10.719 9.953 1 98.88 539 PHE A CA 1
ATOM 4138 C C . PHE A 1 539 ? 12.344 9.305 10.148 1 98.88 539 PHE A C 1
ATOM 4140 O O . PHE A 1 539 ? 13.469 9.117 10.617 1 98.88 539 PHE A O 1
ATOM 4147 N N . GLY A 1 540 ? 11.539 8.367 10.008 1 98.75 540 GLY A N 1
ATOM 4148 C CA . GLY A 1 540 ? 11.797 6.938 9.953 1 98.75 540 GLY A CA 1
ATOM 4149 C C . GLY A 1 540 ? 11.273 6.277 8.695 1 98.75 540 GLY A C 1
ATOM 4150 O O . GLY A 1 540 ? 10.867 6.965 7.754 1 98.75 540 GLY A O 1
ATOM 4151 N N . ARG A 1 541 ? 11.344 5.02 8.625 1 98.38 541 ARG A N 1
ATOM 4152 C CA . ARG A 1 541 ? 10.969 4.266 7.426 1 98.38 541 ARG A CA 1
ATOM 4153 C C . ARG A 1 541 ? 9.461 4.188 7.273 1 98.38 541 ARG A C 1
ATOM 4155 O O . ARG A 1 541 ? 8.719 4.777 8.062 1 98.38 541 ARG A O 1
ATOM 4162 N N . ARG A 1 542 ? 8.984 3.574 6.148 1 98.56 542 ARG A N 1
ATOM 4163 C CA . ARG A 1 542 ? 7.57 3.441 5.801 1 98.56 542 ARG A CA 1
ATOM 4164 C C . ARG A 1 542 ? 6.812 2.68 6.883 1 98.56 542 ARG A C 1
ATOM 4166 O O . ARG A 1 542 ? 7.258 1.624 7.336 1 98.56 542 ARG A O 1
ATOM 4173 N N . LEU A 1 543 ? 5.691 3.242 7.379 1 98.75 543 LEU A N 1
ATOM 4174 C CA . LEU A 1 543 ? 4.711 2.645 8.281 1 98.75 543 LEU A CA 1
ATOM 4175 C C . LEU A 1 543 ? 5.262 2.566 9.703 1 98.75 543 LEU A C 1
ATOM 4177 O O . LEU A 1 543 ? 4.926 1.646 10.453 1 98.75 543 LEU A O 1
ATOM 4181 N N . GLN A 1 544 ? 6.117 3.525 10.086 1 98.62 544 GLN A N 1
ATOM 4182 C CA . GLN A 1 544 ? 6.711 3.5 11.422 1 98.62 544 GLN A CA 1
ATOM 4183 C C . GLN A 1 544 ? 6.191 4.652 12.281 1 98.62 544 GLN A C 1
ATOM 4185 O O . GLN A 1 544 ? 6.941 5.234 13.062 1 98.62 544 GLN A O 1
ATOM 4190 N N . GLU A 1 545 ? 4.926 4.957 12.203 1 98.88 545 GLU A N 1
ATOM 4191 C CA . GLU A 1 545 ? 4.348 6.094 12.914 1 98.88 545 GLU A CA 1
ATOM 4192 C C . GLU A 1 545 ? 4.449 5.906 14.43 1 98.88 545 GLU A C 1
ATOM 4194 O O . GLU A 1 545 ? 4.746 6.852 15.156 1 98.88 545 GLU A O 1
ATOM 4199 N N . GLU A 1 546 ? 4.227 4.652 14.93 1 98.81 546 GLU A N 1
ATOM 4200 C CA . GLU A 1 546 ? 4.305 4.398 16.359 1 98.81 546 GLU A CA 1
ATOM 4201 C C . GLU A 1 546 ? 5.684 4.746 16.906 1 98.81 546 GLU A C 1
ATOM 4203 O O . GLU A 1 546 ? 5.797 5.473 17.906 1 98.81 546 GLU A O 1
ATOM 4208 N N . LYS A 1 547 ? 6.648 4.316 16.203 1 98.75 547 LYS A N 1
ATOM 4209 C CA . LYS A 1 547 ? 8.031 4.543 16.609 1 98.75 547 LYS A CA 1
ATOM 4210 C C . LYS A 1 547 ? 8.398 6.02 16.516 1 98.75 547 LYS A C 1
ATOM 4212 O O . LYS A 1 547 ? 8.984 6.586 17.438 1 98.75 547 LYS A O 1
ATOM 4217 N N . MET A 1 548 ? 8.023 6.652 15.469 1 98.88 548 MET A N 1
ATOM 4218 C CA . MET A 1 548 ? 8.445 8.023 15.203 1 98.88 548 MET A CA 1
ATOM 4219 C C . MET A 1 548 ? 7.754 9.008 16.141 1 98.88 548 MET A C 1
ATOM 4221 O O . MET A 1 548 ? 8.336 10.023 16.531 1 98.88 548 MET A O 1
ATOM 4225 N N . LEU A 1 549 ? 6.516 8.711 16.5 1 98.88 549 LEU A N 1
ATOM 4226 C CA . LEU A 1 549 ? 5.828 9.602 17.438 1 98.88 549 LEU A CA 1
ATOM 4227 C C . LEU A 1 549 ? 6.449 9.523 18.828 1 98.88 549 LEU A C 1
ATOM 4229 O O . LEU A 1 549 ? 6.578 10.539 19.516 1 98.88 549 LEU A O 1
ATOM 4233 N N . VAL A 1 550 ? 6.887 8.305 19.25 1 98.75 550 VAL A N 1
ATOM 4234 C CA . VAL A 1 550 ? 7.562 8.148 20.547 1 98.75 550 VAL A CA 1
ATOM 4235 C C . VAL A 1 550 ? 8.898 8.891 20.516 1 98.75 550 VAL A C 1
ATOM 4237 O O . VAL A 1 550 ? 9.227 9.617 21.453 1 98.75 550 VAL A O 1
ATOM 4240 N N . LEU A 1 551 ? 9.625 8.758 19.438 1 98.75 551 LEU A N 1
ATOM 4241 C CA . LEU A 1 551 ? 10.938 9.375 19.328 1 98.75 551 LEU A CA 1
ATOM 4242 C C . LEU A 1 551 ? 10.82 10.891 19.203 1 98.75 551 LEU A C 1
ATOM 4244 O O . LEU A 1 551 ? 11.672 11.625 19.703 1 98.75 551 LEU A O 1
ATOM 4248 N N . ALA A 1 552 ? 9.812 11.336 18.5 1 98.62 552 ALA A N 1
ATOM 4249 C CA . ALA A 1 552 ? 9.578 12.773 18.406 1 98.62 552 ALA A CA 1
ATOM 4250 C C . ALA A 1 552 ? 9.289 13.375 19.766 1 98.62 552 ALA A C 1
ATOM 4252 O O . ALA A 1 552 ? 9.75 14.477 20.078 1 98.62 552 ALA A O 1
ATOM 4253 N N . GLU A 1 553 ? 8.461 12.688 20.562 1 98.31 553 GLU A N 1
ATOM 4254 C CA . GLU A 1 553 ? 8.18 13.133 21.922 1 98.31 553 GLU A CA 1
ATOM 4255 C C . GLU A 1 553 ? 9.461 13.203 22.75 1 98.31 553 GLU A C 1
ATOM 4257 O O . GLU A 1 553 ? 9.688 14.18 23.469 1 98.31 553 GLU A O 1
ATOM 4262 N N . TYR A 1 554 ? 10.305 12.219 22.656 1 98.38 554 TYR A N 1
ATOM 4263 C CA . TYR A 1 554 ? 11.555 12.125 23.406 1 98.38 554 TYR A CA 1
ATOM 4264 C C . TYR A 1 554 ? 12.5 13.258 23.016 1 98.38 554 TYR A C 1
ATOM 4266 O O . TYR A 1 554 ? 12.969 14.008 23.875 1 98.38 554 TYR A O 1
ATOM 4274 N N . VAL A 1 555 ? 12.727 13.398 21.688 1 98.31 555 VAL A N 1
ATOM 4275 C CA . VAL A 1 555 ? 13.664 14.398 21.203 1 98.31 555 VAL A CA 1
ATOM 4276 C C . VAL A 1 555 ? 13.133 15.797 21.484 1 98.31 555 VAL A C 1
ATOM 4278 O O . VAL A 1 555 ? 13.891 16.688 21.891 1 98.31 555 VAL A O 1
ATOM 4281 N N . GLY A 1 556 ? 11.844 15.984 21.25 1 97.94 556 GLY A N 1
ATOM 4282 C CA . GLY A 1 556 ? 11.234 17.266 21.547 1 97.94 556 GLY A CA 1
ATOM 4283 C C . GLY A 1 556 ? 11.398 17.688 23 1 97.94 556 GLY A C 1
ATOM 4284 O O . GLY A 1 556 ? 11.672 18.859 23.281 1 97.94 556 GLY A O 1
ATOM 4285 N N . ALA A 1 557 ? 11.227 16.766 23.906 1 97.06 557 ALA A N 1
ATOM 4286 C CA . ALA A 1 557 ? 11.391 17.047 25.328 1 97.06 557 ALA A CA 1
ATOM 4287 C C . ALA A 1 557 ? 12.852 17.328 25.672 1 97.06 557 ALA A C 1
ATOM 4289 O O . ALA A 1 557 ? 13.148 18.203 26.484 1 97.06 557 ALA A O 1
ATOM 4290 N N . ALA A 1 558 ? 13.719 16.625 25.047 1 96.62 558 ALA A N 1
ATOM 4291 C CA . ALA A 1 558 ? 15.141 16.734 25.328 1 96.62 558 ALA A CA 1
ATOM 4292 C C . ALA A 1 558 ? 15.672 18.109 24.922 1 96.62 558 ALA A C 1
ATOM 4294 O O . ALA A 1 558 ? 16.531 18.672 25.609 1 96.62 558 ALA A O 1
ATOM 4295 N N . VAL A 1 559 ? 15.211 18.625 23.859 1 96.94 559 VAL A N 1
ATOM 4296 C CA . VAL A 1 559 ? 15.734 19.891 23.344 1 96.94 559 VAL A CA 1
ATOM 4297 C C . VAL A 1 559 ? 15.211 21.047 24.188 1 96.94 559 VAL A C 1
ATOM 4299 O O . VAL A 1 559 ? 15.812 22.125 24.219 1 96.94 559 VAL A O 1
ATOM 4302 N N . LYS A 1 560 ? 14.125 20.891 24.859 1 91 560 LYS A N 1
ATOM 4303 C CA . LYS A 1 560 ? 13.539 21.938 25.688 1 91 560 LYS A CA 1
ATOM 4304 C C . LYS A 1 560 ? 14.133 21.922 27.094 1 91 560 LYS A C 1
ATOM 4306 O O . LYS A 1 560 ? 13.953 22.875 27.859 1 91 560 LYS A O 1
ATOM 4311 N N . ALA A 1 561 ? 14.711 20.812 27.484 1 85.75 561 ALA A N 1
ATOM 4312 C CA . ALA A 1 561 ? 15.297 20.672 28.812 1 85.75 561 ALA A CA 1
ATOM 4313 C C . ALA A 1 561 ? 16.656 21.359 28.891 1 85.75 561 ALA A C 1
ATOM 4315 O O . ALA A 1 561 ? 17.375 21.422 27.891 1 85.75 561 ALA A O 1
ATOM 4316 N N . MET B 1 1 ? 13.227 -3.107 -41.844 1 28.67 1 MET B N 1
ATOM 4317 C CA . MET B 1 1 ? 12.219 -4.109 -41.5 1 28.67 1 MET B CA 1
ATOM 4318 C C . MET B 1 1 ? 12.867 -5.352 -40.906 1 28.67 1 MET B C 1
ATOM 4320 O O . MET B 1 1 ? 13.305 -6.242 -41.625 1 28.67 1 MET B O 1
ATOM 4324 N N . THR B 1 2 ? 13.758 -5.293 -40.094 1 38.75 2 THR B N 1
ATOM 4325 C CA . THR B 1 2 ? 14.789 -6.133 -39.5 1 38.75 2 THR B CA 1
ATOM 4326 C C . THR B 1 2 ? 14.188 -7.449 -39.031 1 38.75 2 THR B C 1
ATOM 4328 O O . THR B 1 2 ? 13.266 -7.461 -38.188 1 38.75 2 THR B O 1
ATOM 4331 N N . SER B 1 3 ? 14.195 -8.578 -39.75 1 43.16 3 SER B N 1
ATOM 4332 C CA . SER B 1 3 ? 13.672 -9.906 -40.062 1 43.16 3 SER B CA 1
ATOM 4333 C C . SER B 1 3 ? 13.469 -10.734 -38.812 1 43.16 3 SER B C 1
ATOM 4335 O O . SER B 1 3 ? 13.977 -10.391 -37.75 1 43.16 3 SER B O 1
ATOM 4337 N N . THR B 1 4 ? 12.727 -12.094 -39.031 1 53.78 4 THR B N 1
ATOM 4338 C CA . THR B 1 4 ? 12.109 -13.391 -38.781 1 53.78 4 THR B CA 1
ATOM 4339 C C . THR B 1 4 ? 13.086 -14.344 -38.094 1 53.78 4 THR B C 1
ATOM 4341 O O . THR B 1 4 ? 13.031 -15.555 -38.312 1 53.78 4 THR B O 1
ATOM 4344 N N . HIS B 1 5 ? 14.164 -13.859 -37.375 1 78.25 5 HIS B N 1
ATOM 4345 C CA . HIS B 1 5 ? 15.297 -14.648 -36.906 1 78.25 5 HIS B CA 1
ATOM 4346 C C . HIS B 1 5 ? 15.023 -15.25 -35.531 1 78.25 5 HIS B C 1
ATOM 4348 O O . HIS B 1 5 ? 15.93 -15.805 -34.906 1 78.25 5 HIS B O 1
ATOM 4354 N N . TRP B 1 6 ? 13.805 -15.203 -35.219 1 93.81 6 TRP B N 1
ATOM 4355 C CA . TRP B 1 6 ? 13.617 -15.641 -33.812 1 93.81 6 TRP B CA 1
ATOM 4356 C C . TRP B 1 6 ? 13.641 -17.156 -33.719 1 93.81 6 TRP B C 1
ATOM 4358 O O . TRP B 1 6 ? 14.008 -17.719 -32.688 1 93.81 6 TRP B O 1
ATOM 4368 N N . LYS B 1 7 ? 13.375 -17.875 -34.812 1 95.44 7 LYS B N 1
ATOM 4369 C CA . LYS B 1 7 ? 13.156 -19.312 -34.781 1 95.44 7 LYS B CA 1
ATOM 4370 C C . LYS B 1 7 ? 14.422 -20.062 -34.344 1 95.44 7 LYS B C 1
ATOM 4372 O O . LYS B 1 7 ? 14.391 -20.891 -33.469 1 95.44 7 LYS B O 1
ATOM 4377 N N . PRO B 1 8 ? 15.57 -19.703 -34.969 1 95.5 8 PRO B N 1
ATOM 4378 C CA . PRO B 1 8 ? 16.781 -20.406 -34.531 1 95.5 8 PRO B CA 1
ATOM 4379 C C . PRO B 1 8 ? 17.109 -20.156 -33.062 1 95.5 8 PRO B C 1
ATOM 4381 O O . PRO B 1 8 ? 17.609 -21.047 -32.375 1 95.5 8 PRO B O 1
ATOM 4384 N N . LEU B 1 9 ? 16.891 -18.938 -32.656 1 95.5 9 LEU B N 1
ATOM 4385 C CA . LEU B 1 9 ? 17.156 -18.594 -31.266 1 95.5 9 LEU B CA 1
ATOM 4386 C C . LEU B 1 9 ? 16.234 -19.391 -30.344 1 95.5 9 LEU B C 1
ATOM 4388 O O . LEU B 1 9 ? 16.672 -19.875 -29.297 1 95.5 9 LEU B O 1
ATOM 4392 N N . ALA B 1 10 ? 15 -19.469 -30.688 1 97.19 10 ALA B N 1
ATOM 4393 C CA . ALA B 1 10 ? 14.023 -20.219 -29.922 1 97.19 10 ALA B CA 1
ATOM 4394 C C . ALA B 1 10 ? 14.391 -21.703 -29.859 1 97.19 10 ALA B C 1
ATOM 4396 O O . ALA B 1 10 ? 14.32 -22.328 -28.812 1 97.19 10 ALA B O 1
ATOM 4397 N N . ASP B 1 11 ? 14.742 -22.25 -31.016 1 97 11 ASP B N 1
ATOM 4398 C CA . ASP B 1 11 ? 15.133 -23.656 -31.094 1 97 11 ASP B CA 1
ATOM 4399 C C . ASP B 1 11 ? 16.344 -23.938 -30.203 1 97 11 ASP B C 1
ATOM 4401 O O . ASP B 1 11 ? 16.391 -24.953 -29.516 1 97 11 ASP B O 1
ATOM 4405 N N . ALA B 1 12 ? 17.281 -23.062 -30.281 1 96.94 12 ALA B N 1
ATOM 4406 C CA . ALA B 1 12 ? 18.5 -23.219 -29.484 1 96.94 12 ALA B CA 1
ATOM 4407 C C . ALA B 1 12 ? 18.172 -23.188 -28 1 96.94 12 ALA B C 1
ATOM 4409 O O . ALA B 1 12 ? 18.703 -23.984 -27.219 1 96.94 12 ALA B O 1
ATOM 4410 N N . LYS B 1 13 ? 17.391 -22.25 -27.594 1 97.5 13 LYS B N 1
ATOM 4411 C CA . LYS B 1 13 ? 17 -22.141 -26.188 1 97.5 13 LYS B CA 1
ATOM 4412 C C . LYS B 1 13 ? 16.219 -23.375 -25.734 1 97.5 13 LYS B C 1
ATOM 4414 O O . LYS B 1 13 ? 16.469 -23.906 -24.656 1 97.5 13 LYS B O 1
ATOM 4419 N N . ARG B 1 14 ? 15.242 -23.766 -26.516 1 98 14 ARG B N 1
ATOM 4420 C CA . ARG B 1 14 ? 14.477 -24.984 -26.219 1 98 14 ARG B CA 1
ATOM 4421 C C . ARG B 1 14 ? 15.398 -26.172 -26.031 1 98 14 ARG B C 1
ATOM 4423 O O . ARG B 1 14 ? 15.242 -26.938 -25.078 1 98 14 ARG B O 1
ATOM 4430 N N . GLN B 1 15 ? 16.344 -26.328 -26.953 1 97.62 15 GLN B N 1
ATOM 4431 C CA . GLN B 1 15 ? 17.281 -27.453 -26.891 1 97.62 15 GLN B CA 1
ATOM 4432 C C . GLN B 1 15 ? 18.156 -27.359 -25.641 1 97.62 15 GLN B C 1
ATOM 4434 O O . GLN B 1 15 ? 18.5 -28.375 -25.031 1 97.62 15 GLN B O 1
ATOM 4439 N N . SER B 1 16 ? 18.547 -26.156 -25.312 1 97.81 16 SER B N 1
ATOM 4440 C CA . SER B 1 16 ? 19.375 -25.969 -24.125 1 97.81 16 SER B CA 1
ATOM 4441 C C . SER B 1 16 ? 18.656 -26.469 -22.859 1 97.81 16 SER B C 1
ATOM 4443 O O . SER B 1 16 ? 19.297 -26.969 -21.938 1 97.81 16 SER B O 1
ATOM 4445 N N . ILE B 1 17 ? 17.359 -26.297 -22.766 1 98.06 17 ILE B N 1
ATOM 4446 C CA . ILE B 1 17 ? 16.578 -26.781 -21.641 1 98.06 17 ILE B CA 1
ATOM 4447 C C . ILE B 1 17 ? 16.609 -28.312 -21.609 1 98.06 17 ILE B C 1
ATOM 4449 O O . ILE B 1 17 ? 16.844 -28.906 -20.562 1 98.06 17 ILE B O 1
ATOM 4453 N N . LEU B 1 18 ? 16.438 -28.906 -22.734 1 97.69 18 LEU B N 1
ATOM 4454 C CA . LEU B 1 18 ? 16.453 -30.359 -22.844 1 97.69 18 LEU B CA 1
ATOM 4455 C C . LEU B 1 18 ? 17.844 -30.906 -22.516 1 97.69 18 LEU B C 1
ATOM 4457 O O . LEU B 1 18 ? 17.969 -31.953 -21.859 1 97.69 18 LEU B O 1
ATOM 4461 N N . ASP B 1 19 ? 18.844 -30.203 -22.984 1 97.94 19 ASP B N 1
ATOM 4462 C CA . ASP B 1 19 ? 20.219 -30.641 -22.781 1 97.94 19 ASP B CA 1
ATOM 4463 C C . ASP B 1 19 ? 20.594 -30.578 -21.297 1 97.94 19 ASP B C 1
ATOM 4465 O O . ASP B 1 19 ? 21.531 -31.266 -20.859 1 97.94 19 ASP B O 1
ATOM 4469 N N . ALA B 1 20 ? 19.906 -29.75 -20.562 1 98.25 20 ALA B N 1
ATOM 4470 C CA . ALA B 1 20 ? 20.203 -29.594 -19.141 1 98.25 20 ALA B CA 1
ATOM 4471 C C . ALA B 1 20 ? 19.672 -30.781 -18.344 1 98.25 20 ALA B C 1
ATOM 4473 O O . ALA B 1 20 ? 20.031 -30.969 -17.188 1 98.25 20 ALA B O 1
ATOM 4474 N N . ILE B 1 21 ? 18.828 -31.609 -18.875 1 98.5 21 ILE B N 1
ATOM 4475 C CA . ILE B 1 21 ? 18.328 -32.812 -18.219 1 98.5 21 ILE B CA 1
ATOM 4476 C C . ILE B 1 21 ? 19.391 -33.906 -18.266 1 98.5 21 ILE B C 1
ATOM 4478 O O . ILE B 1 21 ? 19.844 -34.312 -19.344 1 98.5 21 ILE B O 1
ATOM 4482 N N . PRO B 1 22 ? 19.766 -34.406 -17.141 1 98.12 22 PRO B N 1
ATOM 4483 C CA . PRO B 1 22 ? 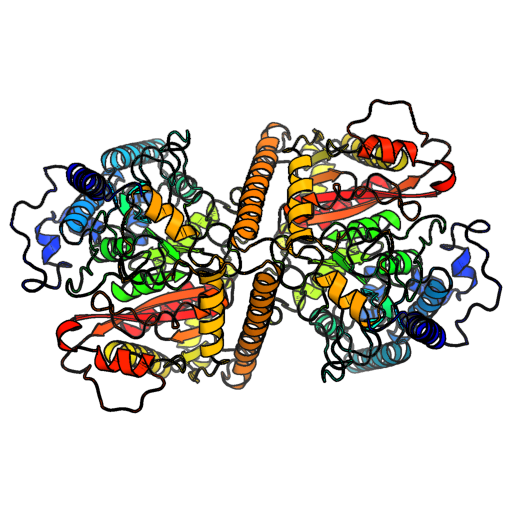20.734 -35.5 -17.156 1 98.12 22 PRO B CA 1
ATOM 4484 C C . PRO B 1 22 ? 20.281 -36.688 -17.984 1 98.12 22 PRO B C 1
ATOM 4486 O O . PRO B 1 22 ? 19.094 -37.062 -17.969 1 98.12 22 PRO B O 1
ATOM 4489 N N . PHE B 1 23 ? 21.219 -37.344 -18.578 1 97.38 23 PHE B N 1
ATOM 4490 C CA . PHE B 1 23 ? 20.906 -38.469 -19.453 1 97.38 23 PHE B CA 1
ATOM 4491 C C . PHE B 1 23 ? 20.156 -39.562 -18.703 1 97.38 23 PHE B C 1
ATOM 4493 O O . PHE B 1 23 ? 19.203 -40.125 -19.219 1 97.38 23 PHE B O 1
ATOM 4500 N N . LYS B 1 24 ? 20.516 -39.781 -17.438 1 97.06 24 LYS B N 1
ATOM 4501 C CA . LYS B 1 24 ? 19.938 -40.844 -16.641 1 97.06 24 LYS B CA 1
ATOM 4502 C C . LYS B 1 24 ? 18.469 -40.562 -16.328 1 97.06 24 LYS B C 1
ATOM 4504 O O . LYS B 1 24 ? 17.734 -41.469 -15.914 1 97.06 24 LYS B O 1
ATOM 4509 N N . TRP B 1 25 ? 18.062 -39.375 -16.484 1 98.19 25 TRP B N 1
ATOM 4510 C CA . TRP B 1 25 ? 16.688 -39 -16.125 1 98.19 25 TRP B CA 1
ATOM 4511 C C . TRP B 1 25 ? 15.852 -38.75 -17.375 1 98.19 25 TRP B C 1
ATOM 4513 O O . TRP B 1 25 ? 14.727 -38.25 -17.281 1 98.19 25 TRP B O 1
ATOM 4523 N N . ARG B 1 26 ? 16.359 -39.031 -18.562 1 98.12 26 ARG B N 1
ATOM 4524 C CA . ARG B 1 26 ? 15.625 -38.844 -19.812 1 98.12 26 ARG B CA 1
ATOM 4525 C C . ARG B 1 26 ? 14.727 -40.062 -20.078 1 98.12 26 ARG B C 1
ATOM 4527 O O . ARG B 1 26 ? 15.117 -41.188 -19.812 1 98.12 26 ARG B O 1
ATOM 4534 N N . ILE B 1 27 ? 13.562 -39.781 -20.469 1 97.75 27 ILE B N 1
ATOM 4535 C CA . ILE B 1 27 ? 12.625 -40.844 -20.812 1 97.75 27 ILE B CA 1
ATOM 4536 C C . ILE B 1 27 ? 13.07 -41.531 -22.094 1 97.75 27 ILE B C 1
ATOM 4538 O O . ILE B 1 27 ? 13.164 -40.906 -23.156 1 97.75 27 ILE B O 1
ATOM 4542 N N . GLN B 1 28 ? 13.234 -42.812 -22.062 1 95.12 28 GLN B N 1
ATOM 4543 C CA . GLN B 1 28 ? 13.797 -43.531 -23.188 1 95.12 28 GLN B CA 1
ATOM 4544 C C . GLN B 1 28 ? 12.695 -44.062 -24.109 1 95.12 28 GLN B C 1
ATOM 4546 O O . GLN B 1 28 ? 12.914 -44.25 -25.312 1 95.12 28 GLN B O 1
ATOM 4551 N N . GLU B 1 29 ? 11.578 -44.25 -23.547 1 94.69 29 GLU B N 1
ATOM 4552 C CA . GLU B 1 29 ? 10.469 -44.781 -24.359 1 94.69 29 GLU B CA 1
ATOM 4553 C C . GLU B 1 29 ? 9.727 -43.625 -25.031 1 94.69 29 GLU B C 1
ATOM 4555 O O . GLU B 1 29 ? 9.906 -42.469 -24.688 1 94.69 29 GLU B O 1
ATOM 4560 N N . SER B 1 30 ? 9.008 -44.031 -26 1 95.38 30 SER B N 1
ATOM 4561 C CA . SER B 1 30 ? 8.164 -43.031 -26.656 1 95.38 30 SER B CA 1
ATOM 4562 C C . SER B 1 30 ? 7.035 -42.562 -25.75 1 95.38 30 SER B C 1
ATOM 4564 O O . SER B 1 30 ? 6.387 -43.375 -25.094 1 95.38 30 SER B O 1
ATOM 4566 N N . ILE B 1 31 ? 6.863 -41.281 -25.656 1 95.56 31 ILE B N 1
ATOM 4567 C CA . ILE B 1 31 ? 5.77 -40.719 -24.875 1 95.56 31 ILE B CA 1
ATOM 4568 C C . ILE B 1 31 ? 4.492 -40.688 -25.719 1 95.56 31 ILE B C 1
ATOM 4570 O O . ILE B 1 31 ? 4.465 -40.125 -26.812 1 95.56 31 ILE B O 1
ATOM 4574 N N . PRO B 1 32 ? 3.447 -41.312 -25.234 1 96.75 32 PRO B N 1
ATOM 4575 C CA . PRO B 1 32 ? 2.188 -41.281 -25.984 1 96.75 32 PRO B CA 1
ATOM 4576 C C . PRO B 1 32 ? 1.696 -39.875 -26.266 1 96.75 32 PRO B C 1
ATOM 4578 O O . PRO B 1 32 ? 1.964 -38.938 -25.469 1 96.75 32 PRO B O 1
ATOM 4581 N N . THR B 1 33 ? 0.972 -39.75 -27.375 1 96.25 33 THR B N 1
ATOM 4582 C CA . THR B 1 33 ? 0.37 -38.469 -27.672 1 96.25 33 THR B CA 1
ATOM 4583 C C . THR B 1 33 ? -0.712 -38.125 -26.656 1 96.25 33 THR B C 1
ATOM 4585 O O . THR B 1 33 ? -1.161 -38.969 -25.906 1 96.25 33 THR B O 1
ATOM 4588 N N . ALA B 1 34 ? -1.109 -36.906 -26.656 1 95.5 34 ALA B N 1
ATOM 4589 C CA . ALA B 1 34 ? -2.127 -36.438 -25.734 1 95.5 34 ALA B CA 1
ATOM 4590 C C . ALA B 1 34 ? -3.447 -37.156 -25.938 1 95.5 34 ALA B C 1
ATOM 4592 O O . ALA B 1 34 ? -4.188 -37.406 -24.984 1 95.5 34 ALA B O 1
ATOM 4593 N N . THR B 1 35 ? -3.73 -37.469 -27.172 1 94.88 35 THR B N 1
ATOM 4594 C CA . THR B 1 35 ? -4.965 -38.188 -27.5 1 94.88 35 THR B CA 1
ATOM 4595 C C . THR B 1 35 ? -4.914 -39.625 -26.969 1 94.88 35 THR B C 1
ATOM 4597 O O . THR B 1 35 ? -5.934 -40.156 -26.547 1 94.88 35 THR B O 1
ATOM 4600 N N . GLU B 1 36 ? -3.719 -40.188 -27 1 96.25 36 GLU B N 1
ATOM 4601 C CA . GLU B 1 36 ? -3.533 -41.562 -26.547 1 96.25 36 GLU B CA 1
ATOM 4602 C C . GLU B 1 36 ? -3.545 -41.656 -25.016 1 96.25 36 GLU B C 1
ATOM 4604 O O . GLU B 1 36 ? -4.027 -42.625 -24.453 1 96.25 36 GLU B O 1
ATOM 4609 N N . LEU B 1 37 ? -2.953 -40.719 -24.438 1 96.75 37 LEU B N 1
ATOM 4610 C CA . LEU B 1 37 ? -2.859 -40.656 -22.969 1 96.75 37 LEU B CA 1
ATOM 4611 C C . LEU B 1 37 ? -3.027 -39.219 -22.484 1 96.75 37 LEU B C 1
ATOM 4613 O O . LEU B 1 37 ? -2.066 -38.438 -22.453 1 96.75 37 LEU B O 1
ATOM 4617 N N . ARG B 1 38 ? -4.156 -38.969 -21.969 1 96.25 38 ARG B N 1
ATOM 4618 C CA . ARG B 1 38 ? -4.496 -37.594 -21.547 1 96.25 38 ARG B CA 1
ATOM 4619 C C . ARG B 1 38 ? -3.861 -37.281 -20.203 1 96.25 38 ARG B C 1
ATOM 4621 O O . ARG B 1 38 ? -3.367 -36.156 -20 1 96.25 38 ARG B O 1
ATOM 4628 N N . ASN B 1 39 ? -3.973 -38.188 -19.312 1 98.12 39 ASN B N 1
ATOM 4629 C CA . ASN B 1 39 ? -3.496 -37.969 -17.953 1 98.12 39 ASN B CA 1
ATOM 4630 C C . ASN B 1 39 ? -2.139 -38.625 -17.719 1 98.12 39 ASN B C 1
ATOM 4632 O O . ASN B 1 39 ? -2.023 -39.844 -17.766 1 98.12 39 ASN B O 1
ATOM 4636 N N . VAL B 1 40 ? -1.128 -37.844 -17.484 1 98.5 40 VAL B N 1
ATOM 4637 C CA . VAL B 1 40 ? 0.209 -38.406 -17.328 1 98.5 40 VAL B CA 1
ATOM 4638 C C . VAL B 1 40 ? 0.636 -38.281 -15.859 1 98.5 40 VAL B C 1
ATOM 4640 O O . VAL B 1 40 ? 1.82 -38.406 -15.539 1 98.5 40 VAL B O 1
ATOM 4643 N N . THR B 1 41 ? -0.247 -37.969 -14.914 1 98.19 41 THR B N 1
ATOM 4644 C CA . THR B 1 41 ? 0.037 -37.906 -13.484 1 98.19 41 THR B CA 1
ATOM 4645 C C . THR B 1 41 ? -0.088 -39.312 -12.867 1 98.19 41 THR B C 1
ATOM 4647 O O . THR B 1 41 ? -0.311 -40.281 -13.57 1 98.19 41 THR B O 1
ATOM 4650 N N . GLY B 1 42 ? 0.088 -39.406 -11.531 1 97.19 42 GLY B N 1
ATOM 4651 C CA . GLY B 1 42 ? -0.129 -40.625 -10.789 1 97.19 42 GLY B CA 1
ATOM 4652 C C . GLY B 1 42 ? 0.756 -41.75 -11.25 1 97.19 42 GLY B C 1
ATOM 4653 O O . GLY B 1 42 ? 1.977 -41.625 -11.336 1 97.19 42 GLY B O 1
ATOM 4654 N N . ALA B 1 43 ? 0.024 -42.844 -11.68 1 96.94 43 ALA B N 1
ATOM 4655 C CA . ALA B 1 43 ? 0.709 -44.094 -11.992 1 96.94 43 ALA B CA 1
ATOM 4656 C C . ALA B 1 43 ? 1.647 -43.906 -13.18 1 96.94 43 ALA B C 1
ATOM 4658 O O . ALA B 1 43 ? 2.717 -44.531 -13.227 1 96.94 43 ALA B O 1
ATOM 4659 N N . TYR B 1 44 ? 1.267 -43.156 -14.125 1 97.56 44 TYR B N 1
ATOM 4660 C CA . TYR B 1 44 ? 2.066 -43.062 -15.344 1 97.56 44 TYR B CA 1
ATOM 4661 C C . TYR B 1 44 ? 3.453 -42.5 -15.047 1 97.56 44 TYR B C 1
ATOM 4663 O O . TYR B 1 44 ? 4.465 -43.125 -15.391 1 97.56 44 TYR B O 1
ATOM 4671 N N . ILE B 1 45 ? 3.543 -41.344 -14.43 1 98.25 45 ILE B N 1
ATOM 4672 C CA . ILE B 1 45 ? 4.855 -40.75 -14.203 1 98.25 45 ILE B CA 1
ATOM 4673 C C . ILE B 1 45 ? 5.605 -41.531 -13.141 1 98.25 45 ILE B C 1
ATOM 4675 O O . ILE B 1 45 ? 6.836 -41.594 -13.156 1 98.25 45 ILE B O 1
ATOM 4679 N N . GLN B 1 46 ? 4.879 -42.156 -12.203 1 98.31 46 GLN B N 1
ATOM 4680 C CA . GLN B 1 46 ? 5.492 -42.938 -11.125 1 98.31 46 GLN B CA 1
ATOM 4681 C C . GLN B 1 46 ? 6.266 -44.125 -11.664 1 98.31 46 GLN B C 1
ATOM 4683 O O . GLN B 1 46 ? 7.219 -44.594 -11.031 1 98.31 46 GLN B O 1
ATOM 4688 N N . LYS B 1 47 ? 5.871 -44.562 -12.789 1 97.25 47 LYS B N 1
ATOM 4689 C CA . LYS B 1 47 ? 6.52 -45.75 -13.336 1 97.25 47 LYS B CA 1
ATOM 4690 C C . LYS B 1 47 ? 7.992 -45.5 -13.633 1 97.25 47 LYS B C 1
ATOM 4692 O O . LYS B 1 47 ? 8.789 -46.438 -13.758 1 97.25 47 LYS B O 1
ATOM 4697 N N . PHE B 1 48 ? 8.344 -44.25 -13.773 1 98.25 48 PHE B N 1
ATOM 4698 C CA . PHE B 1 48 ? 9.719 -43.875 -14.102 1 98.25 48 PHE B CA 1
ATOM 4699 C C . PHE B 1 48 ? 10.523 -43.594 -12.836 1 98.25 48 PHE B C 1
ATOM 4701 O O . PHE B 1 48 ? 11.711 -43.281 -12.906 1 98.25 48 PHE B O 1
ATOM 4708 N N . LEU B 1 49 ? 9.953 -43.688 -11.664 1 98.69 49 LEU B N 1
ATOM 4709 C CA . LEU B 1 49 ? 10.57 -43.344 -10.391 1 98.69 49 LEU B CA 1
ATOM 4710 C C . LEU B 1 49 ? 10.805 -44.562 -9.523 1 98.69 49 LEU B C 1
ATOM 4712 O O . LEU B 1 49 ? 10.102 -45.562 -9.656 1 98.69 49 LEU B O 1
ATOM 4716 N N . THR B 1 50 ? 11.82 -44.531 -8.602 1 98.56 50 THR B N 1
ATOM 4717 C CA . THR B 1 50 ? 11.992 -45.531 -7.582 1 98.56 50 THR B CA 1
ATOM 4718 C C . THR B 1 50 ? 10.938 -45.406 -6.484 1 98.56 50 THR B C 1
ATOM 4720 O O . THR B 1 50 ? 10.305 -44.344 -6.363 1 98.56 50 THR B O 1
ATOM 4723 N N . THR B 1 51 ? 10.797 -46.438 -5.684 1 98.44 51 THR B N 1
ATOM 4724 C CA . THR B 1 51 ? 9.859 -46.406 -4.57 1 98.44 51 THR B CA 1
ATOM 4725 C C . THR B 1 51 ? 10.203 -45.281 -3.602 1 98.44 51 THR B C 1
ATOM 4727 O O . THR B 1 51 ? 9.305 -44.625 -3.088 1 98.44 51 THR B O 1
ATOM 4730 N N . ARG B 1 52 ? 11.422 -45.062 -3.395 1 98.5 52 ARG B N 1
ATOM 4731 C CA . ARG B 1 52 ? 11.875 -44.031 -2.473 1 98.5 52 ARG B CA 1
ATOM 4732 C C . ARG B 1 52 ? 11.602 -42.656 -3.031 1 98.5 52 ARG B C 1
ATOM 4734 O O . ARG B 1 52 ? 11.18 -41.75 -2.297 1 98.5 52 ARG B O 1
ATOM 4741 N N . GLU B 1 53 ? 11.836 -42.469 -4.266 1 98.75 53 GLU B N 1
ATOM 4742 C CA . GLU B 1 53 ? 11.531 -41.188 -4.902 1 98.75 53 GLU B CA 1
ATOM 4743 C C . GLU B 1 53 ? 10.039 -40.875 -4.832 1 98.75 53 GLU B C 1
ATOM 4745 O O . GLU B 1 53 ? 9.656 -39.719 -4.621 1 98.75 53 GLU B O 1
ATOM 4750 N N . ILE B 1 54 ? 9.242 -41.875 -5.031 1 98.75 54 ILE B N 1
ATOM 4751 C CA . ILE B 1 54 ? 7.797 -41.688 -4.93 1 98.75 54 ILE B CA 1
ATOM 4752 C C . ILE B 1 54 ? 7.43 -41.281 -3.508 1 98.75 54 ILE B C 1
ATOM 4754 O O . ILE B 1 54 ? 6.664 -40.344 -3.314 1 98.75 54 ILE B O 1
ATOM 4758 N N . GLU B 1 55 ? 7.977 -42 -2.529 1 98.5 55 GLU B N 1
ATOM 4759 C CA . GLU B 1 55 ? 7.719 -41.656 -1.133 1 98.5 55 GLU B CA 1
ATOM 4760 C C . GLU B 1 55 ? 8.062 -40.188 -0.84 1 98.5 55 GLU B C 1
ATOM 4762 O O . GLU B 1 55 ? 7.277 -39.469 -0.214 1 98.5 55 GLU B O 1
ATOM 4767 N N . ILE B 1 56 ? 9.125 -39.719 -1.318 1 98.81 56 ILE B N 1
ATOM 4768 C CA . ILE B 1 56 ? 9.602 -38.375 -1.042 1 98.81 56 ILE B CA 1
ATOM 4769 C C . ILE B 1 56 ? 8.742 -37.344 -1.786 1 98.81 56 ILE B C 1
ATOM 4771 O O . ILE B 1 56 ? 8.227 -36.406 -1.183 1 98.81 56 ILE B O 1
ATOM 4775 N N . THR B 1 57 ? 8.516 -37.562 -3.053 1 98.81 57 THR B N 1
ATOM 4776 C CA . THR B 1 57 ? 7.938 -36.531 -3.9 1 98.81 57 THR B CA 1
ATOM 4777 C C . THR B 1 57 ? 6.422 -36.5 -3.744 1 98.81 57 THR B C 1
ATOM 4779 O O . THR B 1 57 ? 5.777 -35.531 -4.18 1 98.81 57 THR B O 1
ATOM 4782 N N . GLU B 1 58 ? 5.832 -37.469 -3.102 1 98.5 58 GLU B N 1
ATOM 4783 C CA . GLU B 1 58 ? 4.391 -37.469 -2.869 1 98.5 58 GLU B CA 1
ATOM 4784 C C . GLU B 1 58 ? 4.043 -36.688 -1.6 1 98.5 58 GLU B C 1
ATOM 4786 O O . GLU B 1 58 ? 2.875 -36.375 -1.363 1 98.5 58 GLU B O 1
ATOM 4791 N N . LEU B 1 59 ? 5.043 -36.312 -0.83 1 98.38 59 LEU B N 1
ATOM 4792 C CA . LEU B 1 59 ? 4.789 -35.5 0.35 1 98.38 59 LEU B CA 1
ATOM 4793 C C . LEU B 1 59 ? 4.637 -34.031 -0.031 1 98.38 59 LEU B C 1
ATOM 4795 O O . LEU B 1 59 ? 5.266 -33.562 -0.984 1 98.38 59 LEU B O 1
ATOM 4799 N N . ASP B 1 60 ? 3.773 -33.344 0.714 1 98.44 60 ASP B N 1
ATOM 4800 C CA . ASP B 1 60 ? 3.629 -31.906 0.463 1 98.44 60 ASP B CA 1
ATOM 4801 C C . ASP B 1 60 ? 4.785 -31.109 1.08 1 98.44 60 ASP B C 1
ATOM 4803 O O . ASP B 1 60 ? 5.645 -31.688 1.748 1 98.44 60 ASP B O 1
ATOM 4807 N N . ALA B 1 61 ? 4.875 -29.859 0.8 1 98.88 61 ALA B N 1
ATOM 4808 C CA . ALA B 1 61 ? 6 -29.047 1.236 1 98.88 61 ALA B CA 1
ATOM 4809 C C . ALA B 1 61 ? 6.121 -29.047 2.758 1 98.88 61 ALA B C 1
ATOM 4811 O O . ALA B 1 61 ? 7.23 -29.062 3.295 1 98.88 61 ALA B O 1
ATOM 4812 N N . TYR B 1 62 ? 4.98 -28.953 3.459 1 98.44 62 TYR B N 1
ATOM 4813 C CA . TYR B 1 62 ? 5.004 -28.984 4.918 1 98.44 62 TYR B CA 1
ATOM 4814 C C . TYR B 1 62 ? 5.621 -30.281 5.426 1 98.44 62 TYR B C 1
ATOM 4816 O O . TYR B 1 62 ? 6.453 -30.266 6.336 1 98.44 62 TYR B O 1
ATOM 4824 N N . GLY B 1 63 ? 5.207 -31.422 4.848 1 98.62 63 GLY B N 1
ATOM 4825 C CA . GLY B 1 63 ? 5.754 -32.719 5.219 1 98.62 63 GLY B CA 1
ATOM 4826 C C . GLY B 1 63 ? 7.242 -32.844 4.957 1 98.62 63 GLY B C 1
ATOM 4827 O O . GLY B 1 63 ? 7.977 -33.406 5.762 1 98.62 63 GLY B O 1
ATOM 4828 N N . ILE B 1 64 ? 7.676 -32.344 3.838 1 98.81 64 ILE B N 1
ATOM 4829 C CA . ILE B 1 64 ? 9.094 -32.375 3.498 1 98.81 64 ILE B CA 1
ATOM 4830 C C . ILE B 1 64 ? 9.875 -31.531 4.5 1 98.81 64 ILE B C 1
ATOM 4832 O O . ILE B 1 64 ? 10.914 -31.969 5.016 1 98.81 64 ILE B O 1
ATOM 4836 N N . ALA B 1 65 ? 9.391 -30.328 4.758 1 98.81 65 ALA B N 1
ATOM 4837 C CA . ALA B 1 65 ? 10.039 -29.438 5.723 1 98.81 65 ALA B CA 1
ATOM 4838 C C . ALA B 1 65 ? 10.172 -30.109 7.082 1 98.81 65 ALA B C 1
ATOM 4840 O O . ALA B 1 65 ? 11.211 -30.016 7.738 1 98.81 65 ALA B O 1
ATOM 4841 N N . ASP B 1 66 ? 9.094 -30.766 7.496 1 98.31 66 ASP B N 1
ATOM 4842 C CA . ASP B 1 66 ? 9.086 -31.453 8.781 1 98.31 66 ASP B CA 1
ATOM 4843 C C . ASP B 1 66 ? 10.195 -32.5 8.852 1 98.31 66 ASP B C 1
ATOM 4845 O O . ASP B 1 66 ? 10.859 -32.625 9.883 1 98.31 66 ASP B O 1
ATOM 4849 N N . ARG B 1 67 ? 10.508 -33.25 7.785 1 98.38 67 ARG B N 1
ATOM 4850 C CA . ARG B 1 67 ? 11.5 -34.312 7.75 1 98.38 67 ARG B CA 1
ATOM 4851 C C . ARG B 1 67 ? 12.914 -33.75 7.625 1 98.38 67 ARG B C 1
ATOM 4853 O O . ARG B 1 67 ? 13.844 -34.25 8.25 1 98.38 67 ARG B O 1
ATOM 4860 N N . THR B 1 68 ? 13.031 -32.719 6.875 1 98.56 68 THR B N 1
ATOM 4861 C CA . THR B 1 68 ? 14.375 -32.188 6.625 1 98.56 68 THR B CA 1
ATOM 4862 C C . THR B 1 68 ? 14.844 -31.328 7.785 1 98.56 68 THR B C 1
ATOM 4864 O O . THR B 1 68 ? 16.031 -31.266 8.086 1 98.56 68 THR B O 1
ATOM 4867 N N . THR B 1 69 ? 13.906 -30.625 8.453 1 98.44 69 THR B N 1
ATOM 4868 C CA . THR B 1 69 ? 14.289 -29.766 9.555 1 98.44 69 THR B CA 1
ATOM 4869 C C . THR B 1 69 ? 14.633 -30.578 10.797 1 98.44 69 THR B C 1
ATOM 4871 O O . THR B 1 69 ? 15.289 -30.094 11.711 1 98.44 69 THR B O 1
ATOM 4874 N N . THR B 1 70 ? 14.195 -31.844 10.859 1 97.56 70 THR B N 1
ATOM 4875 C CA . THR B 1 70 ? 14.492 -32.719 11.992 1 97.56 70 THR B CA 1
ATOM 4876 C C . THR B 1 70 ? 15.664 -33.625 11.68 1 97.56 70 THR B C 1
ATOM 4878 O O . THR B 1 70 ? 16.156 -34.344 12.555 1 97.56 70 THR B O 1
ATOM 4881 N N . GLY B 1 71 ? 16.094 -33.656 10.445 1 96.56 71 GLY B N 1
ATOM 4882 C CA . GLY B 1 71 ? 17.219 -34.469 10.039 1 96.56 71 GLY B CA 1
ATOM 4883 C C . GLY B 1 71 ? 16.812 -35.875 9.672 1 96.56 71 GLY B C 1
ATOM 4884 O O . GLY B 1 71 ? 17.672 -36.719 9.375 1 96.56 71 GLY B O 1
ATOM 4885 N N . GLU B 1 72 ? 15.578 -36.125 9.711 1 97.94 72 GLU B N 1
ATOM 4886 C CA . GLU B 1 72 ? 15.102 -37.469 9.312 1 97.94 72 GLU B CA 1
ATOM 4887 C C . GLU B 1 72 ? 15.461 -37.75 7.859 1 97.94 72 GLU B C 1
ATOM 4889 O O . GLU B 1 72 ? 15.797 -38.906 7.52 1 97.94 72 GLU B O 1
ATOM 4894 N N . TRP B 1 73 ? 15.328 -36.781 6.973 1 98.5 73 TRP B N 1
ATOM 4895 C CA . TRP B 1 73 ? 15.742 -36.875 5.578 1 98.5 73 TRP B CA 1
ATOM 4896 C C . TRP B 1 73 ? 16.859 -35.875 5.27 1 98.5 73 TRP B C 1
ATOM 4898 O O . TRP B 1 73 ? 16.891 -34.812 5.848 1 98.5 73 TRP B O 1
ATOM 4908 N N . SER B 1 74 ? 17.766 -36.25 4.398 1 98.5 74 SER B N 1
ATOM 4909 C CA . SER B 1 74 ? 18.781 -35.281 3.965 1 98.5 74 SER B CA 1
ATOM 4910 C C . SER B 1 74 ? 18.266 -34.406 2.842 1 98.5 74 SER B C 1
ATOM 4912 O O . SER B 1 74 ? 17.438 -34.812 2.035 1 98.5 74 SER B O 1
ATOM 4914 N N . ALA B 1 75 ? 18.797 -33.219 2.822 1 98.88 75 ALA B N 1
ATOM 4915 C CA . ALA B 1 75 ? 18.438 -32.312 1.746 1 98.88 75 ALA B CA 1
ATOM 4916 C C . ALA B 1 75 ? 18.859 -32.875 0.387 1 98.88 75 ALA B C 1
ATOM 4918 O O . ALA B 1 75 ? 18.141 -32.688 -0.605 1 98.88 75 ALA B O 1
ATOM 4919 N N . VAL B 1 76 ? 19.953 -33.531 0.304 1 98.88 76 VAL B N 1
ATOM 4920 C CA . VAL B 1 76 ? 20.469 -34.062 -0.947 1 98.88 76 VAL B CA 1
ATOM 4921 C C . VAL B 1 76 ? 19.5 -35.125 -1.492 1 98.88 76 VAL B C 1
ATOM 4923 O O . VAL B 1 76 ? 19.156 -35.094 -2.672 1 98.88 76 VAL B O 1
ATOM 4926 N N . GLU B 1 77 ? 19.094 -36 -0.617 1 98.75 77 GLU B N 1
ATOM 4927 C CA . GLU B 1 77 ? 18.172 -37.062 -1.054 1 98.75 77 GLU B CA 1
ATOM 4928 C C . GLU B 1 77 ? 16.875 -36.469 -1.576 1 98.75 77 GLU B C 1
ATOM 4930 O O . GLU B 1 77 ? 16.375 -36.875 -2.631 1 98.75 77 GLU B O 1
ATOM 4935 N N . VAL B 1 78 ? 16.344 -35.531 -0.844 1 98.94 78 VAL B N 1
ATOM 4936 C CA . VAL B 1 78 ? 15.086 -34.875 -1.223 1 98.94 78 VAL B CA 1
ATOM 4937 C C . VAL B 1 78 ? 15.273 -34.156 -2.543 1 98.94 78 VAL B C 1
ATOM 4939 O O . VAL B 1 78 ? 14.453 -34.281 -3.453 1 98.94 78 VAL B O 1
ATOM 4942 N N . THR B 1 79 ? 16.359 -33.406 -2.682 1 98.94 79 THR B N 1
ATOM 4943 C CA . THR B 1 79 ? 16.625 -32.594 -3.873 1 98.94 79 THR B CA 1
ATOM 4944 C C . THR B 1 79 ? 16.781 -33.5 -5.102 1 98.94 79 THR B C 1
ATOM 4946 O O . THR B 1 79 ? 16.219 -33.188 -6.156 1 98.94 79 THR B O 1
ATOM 4949 N N . GLU B 1 80 ? 17.453 -34.531 -4.965 1 98.88 80 GLU B N 1
ATOM 4950 C CA . GLU B 1 80 ? 17.672 -35.438 -6.09 1 98.88 80 GLU B CA 1
ATOM 4951 C C . GLU B 1 80 ? 16.344 -36.031 -6.57 1 98.88 80 GLU B C 1
ATOM 4953 O O . GLU B 1 80 ? 16.109 -36.156 -7.773 1 98.88 80 GLU B O 1
ATOM 4958 N N . ALA B 1 81 ? 15.547 -36.406 -5.609 1 98.94 81 ALA B N 1
ATOM 4959 C CA . ALA B 1 81 ? 14.25 -37 -5.961 1 98.94 81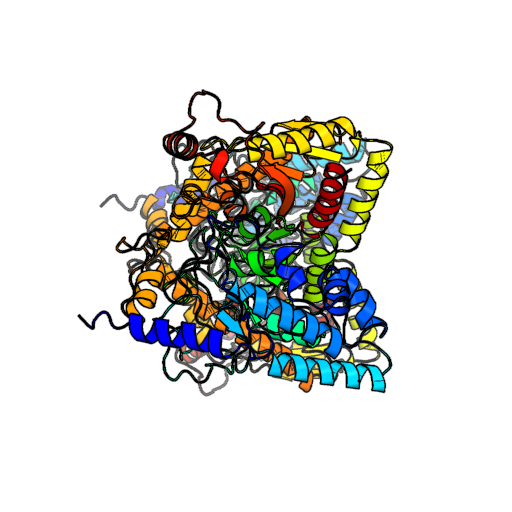 ALA B CA 1
ATOM 4960 C C . ALA B 1 81 ? 13.406 -36 -6.754 1 98.94 81 ALA B C 1
ATOM 4962 O O . ALA B 1 81 ? 12.812 -36.344 -7.77 1 98.94 81 ALA B O 1
ATOM 4963 N N . PHE B 1 82 ? 13.383 -34.812 -6.355 1 98.94 82 PHE B N 1
ATOM 4964 C CA . PHE B 1 82 ? 12.57 -33.781 -7.027 1 98.94 82 PHE B CA 1
ATOM 4965 C C . PHE B 1 82 ? 13.203 -33.375 -8.352 1 98.94 82 PHE B C 1
ATOM 4967 O O . PHE B 1 82 ? 12.5 -33.094 -9.32 1 98.94 82 PHE B O 1
ATOM 4974 N N . CYS B 1 83 ? 14.555 -33.312 -8.398 1 98.94 83 CYS B N 1
ATOM 4975 C CA . CYS B 1 83 ? 15.211 -33.031 -9.664 1 98.94 83 CYS B CA 1
ATOM 4976 C C . CYS B 1 83 ? 14.828 -34.062 -10.719 1 98.94 83 CYS B C 1
ATOM 4978 O O . CYS B 1 83 ? 14.492 -33.719 -11.852 1 98.94 83 CYS B O 1
ATOM 4980 N N . HIS B 1 84 ? 14.852 -35.312 -10.32 1 98.94 84 HIS B N 1
ATOM 4981 C CA . HIS B 1 84 ? 14.477 -36.375 -11.242 1 98.94 84 HIS B CA 1
ATOM 4982 C C . HIS B 1 84 ? 13.039 -36.219 -11.719 1 98.94 84 HIS B C 1
ATOM 4984 O O . HIS B 1 84 ? 12.773 -36.25 -12.922 1 98.94 84 HIS B O 1
ATOM 4990 N N . ARG B 1 85 ? 12.156 -36.031 -10.836 1 98.94 85 ARG B N 1
ATOM 4991 C CA . ARG B 1 85 ? 10.75 -35.969 -11.203 1 98.94 85 ARG B CA 1
ATOM 4992 C C . ARG B 1 85 ? 10.453 -34.688 -12.008 1 98.94 85 ARG B C 1
ATOM 4994 O O . ARG B 1 85 ? 9.594 -34.688 -12.891 1 98.94 85 ARG B O 1
ATOM 5001 N N . ALA B 1 86 ? 11.148 -33.594 -11.711 1 98.94 86 ALA B N 1
ATOM 5002 C CA . ALA B 1 86 ? 11.008 -32.375 -12.508 1 98.94 86 ALA B CA 1
ATOM 5003 C C . ALA B 1 86 ? 11.5 -32.594 -13.938 1 98.94 86 ALA B C 1
ATOM 5005 O O . ALA B 1 86 ? 10.914 -32.094 -14.891 1 98.94 86 ALA B O 1
ATOM 5006 N N . ALA B 1 87 ? 12.555 -33.344 -14.062 1 98.94 87 ALA B N 1
ATOM 5007 C CA . ALA B 1 87 ? 13.055 -33.688 -15.391 1 98.94 87 ALA B CA 1
ATOM 5008 C C . ALA B 1 87 ? 12.008 -34.438 -16.203 1 98.94 87 ALA B C 1
ATOM 5010 O O . ALA B 1 87 ? 11.797 -34.156 -17.375 1 98.94 87 ALA B O 1
ATOM 5011 N N . LEU B 1 88 ? 11.375 -35.406 -15.539 1 98.88 88 LEU B N 1
ATOM 5012 C CA . LEU B 1 88 ? 10.305 -36.156 -16.188 1 98.88 88 LEU B CA 1
ATOM 5013 C C . LEU B 1 88 ? 9.148 -35.219 -16.562 1 98.88 88 LEU B C 1
ATOM 5015 O O . LEU B 1 88 ? 8.633 -35.312 -17.688 1 98.88 88 LEU B O 1
ATOM 5019 N N . ALA B 1 89 ? 8.805 -34.375 -15.648 1 98.94 89 ALA B N 1
ATOM 5020 C CA . ALA B 1 89 ? 7.676 -33.469 -15.859 1 98.94 89 ALA B CA 1
ATOM 5021 C C . ALA B 1 89 ? 7.871 -32.625 -17.109 1 98.94 89 ALA B C 1
ATOM 5023 O O . ALA B 1 89 ? 6.957 -32.469 -17.922 1 98.94 89 ALA B O 1
ATOM 5024 N N . HIS B 1 90 ? 9.047 -32.062 -17.281 1 98.88 90 HIS B N 1
ATOM 5025 C CA . HIS B 1 90 ? 9.297 -31.203 -18.438 1 98.88 90 HIS B CA 1
ATOM 5026 C C . HIS B 1 90 ? 9.195 -31.984 -19.734 1 98.88 90 HIS B C 1
ATOM 5028 O O . HIS B 1 90 ? 8.648 -31.484 -20.719 1 98.88 90 HIS B O 1
ATOM 5034 N N . GLN B 1 91 ? 9.711 -33.188 -19.734 1 98.56 91 GLN B N 1
ATOM 5035 C CA . GLN B 1 91 ? 9.664 -34 -20.938 1 98.56 91 GLN B CA 1
ATOM 5036 C C . GLN B 1 91 ? 8.227 -34.344 -21.312 1 98.56 91 GLN B C 1
ATOM 5038 O O . GLN B 1 91 ? 7.93 -34.594 -22.484 1 98.56 91 GLN B O 1
ATOM 5043 N N . LEU B 1 92 ? 7.367 -34.312 -20.328 1 98.69 92 LEU B N 1
ATOM 5044 C CA . LEU B 1 92 ? 5.988 -34.719 -20.578 1 98.69 92 LEU B CA 1
ATOM 5045 C C . LEU B 1 92 ? 5.133 -33.531 -21 1 98.69 92 LEU B C 1
ATOM 5047 O O . LEU B 1 92 ? 4.219 -33.688 -21.828 1 98.69 92 LEU B O 1
ATOM 5051 N N . VAL B 1 93 ? 5.449 -32.312 -20.438 1 98.75 93 VAL B N 1
ATOM 5052 C CA . VAL B 1 93 ? 4.441 -31.281 -20.672 1 98.75 93 VAL B CA 1
ATOM 5053 C C . VAL B 1 93 ? 5.121 -29.922 -20.891 1 98.75 93 VAL B C 1
ATOM 5055 O O . VAL B 1 93 ? 4.453 -28.891 -20.938 1 98.75 93 VAL B O 1
ATOM 5058 N N . ASN B 1 94 ? 6.418 -29.812 -21 1 98.62 94 ASN B N 1
ATOM 5059 C CA . ASN B 1 94 ? 7.168 -28.594 -21.266 1 98.62 94 ASN B CA 1
ATOM 5060 C C . ASN B 1 94 ? 6.938 -27.547 -20.188 1 98.62 94 ASN B C 1
ATOM 5062 O O . ASN B 1 94 ? 6.617 -26.391 -20.5 1 98.62 94 ASN B O 1
ATOM 5066 N N . CYS B 1 95 ? 7.168 -27.875 -18.938 1 98.88 95 CYS B N 1
ATOM 5067 C CA . CYS B 1 95 ? 6.754 -26.984 -17.859 1 98.88 95 CYS B CA 1
ATOM 5068 C C . CYS B 1 95 ? 7.945 -26.219 -17.297 1 98.88 95 CYS B C 1
ATOM 5070 O O . CYS B 1 95 ? 7.816 -25.516 -16.297 1 98.88 95 CYS B O 1
ATOM 5072 N N . LEU B 1 96 ? 9.141 -26.25 -17.938 1 98.88 96 LEU B N 1
ATOM 5073 C CA . LEU B 1 96 ? 10.297 -25.547 -17.406 1 98.88 96 LEU B CA 1
ATOM 5074 C C . LEU B 1 96 ? 10.914 -24.641 -18.469 1 98.88 96 LEU B C 1
ATOM 5076 O O . LEU B 1 96 ? 10.883 -24.953 -19.656 1 98.88 96 LEU B O 1
ATOM 5080 N N . HIS B 1 97 ? 11.508 -23.516 -17.984 1 98.62 97 HIS B N 1
ATOM 5081 C CA . HIS B 1 97 ? 12.352 -22.656 -18.812 1 98.62 97 HIS B CA 1
ATOM 5082 C C . HIS B 1 97 ? 13.828 -22.828 -18.453 1 98.62 97 HIS B C 1
ATOM 5084 O O . HIS B 1 97 ? 14.703 -22.562 -19.281 1 98.62 97 HIS B O 1
ATOM 5090 N N . GLU B 1 98 ? 14.102 -23.219 -17.203 1 98.69 98 GLU B N 1
ATOM 5091 C CA . GLU B 1 98 ? 15.477 -23.391 -16.75 1 98.69 98 GLU B CA 1
ATOM 5092 C C . GLU B 1 98 ? 15.602 -24.594 -15.812 1 98.69 98 GLU B C 1
ATOM 5094 O O . GLU B 1 98 ? 14.711 -24.844 -14.992 1 98.69 98 GLU B O 1
ATOM 5099 N N . ILE B 1 99 ? 16.656 -25.297 -15.961 1 98.75 99 ILE B N 1
ATOM 5100 C CA . ILE B 1 99 ? 17.078 -26.406 -15.117 1 98.75 99 ILE B CA 1
ATOM 5101 C C . ILE B 1 99 ? 18.484 -26.172 -14.594 1 98.75 99 ILE B C 1
ATOM 5103 O O . ILE B 1 99 ? 19.406 -25.906 -15.375 1 98.75 99 ILE B O 1
ATOM 5107 N N . PHE B 1 100 ? 18.641 -26.125 -13.312 1 98.62 100 PHE B N 1
ATOM 5108 C CA . PHE B 1 100 ? 19.984 -25.984 -12.734 1 98.62 100 PHE B CA 1
ATOM 5109 C C . PHE B 1 100 ? 20.156 -26.922 -11.555 1 98.62 100 PHE B C 1
ATOM 5111 O O . PHE B 1 100 ? 20.531 -26.5 -10.461 1 98.62 100 PHE B O 1
ATOM 5118 N N . PHE B 1 101 ? 20.031 -28.219 -11.773 1 98.81 101 PHE B N 1
ATOM 5119 C CA . PHE B 1 101 ? 20 -29.312 -10.82 1 98.81 101 PHE B CA 1
ATOM 5120 C C . PHE B 1 101 ? 21.344 -29.453 -10.117 1 98.81 101 PHE B C 1
ATOM 5122 O O . PHE B 1 101 ? 21.406 -29.719 -8.914 1 98.81 101 PHE B O 1
ATOM 5129 N N . ASP B 1 102 ? 22.438 -29.25 -10.844 1 98.38 102 ASP B N 1
ATOM 5130 C CA . ASP B 1 102 ? 23.766 -29.375 -10.234 1 98.38 102 ASP B CA 1
ATOM 5131 C C . ASP B 1 102 ? 23.953 -28.344 -9.125 1 98.38 102 ASP B C 1
ATOM 5133 O O . ASP B 1 102 ? 24.453 -28.672 -8.039 1 98.38 102 ASP B O 1
ATOM 5137 N N . ALA B 1 103 ? 23.594 -27.125 -9.453 1 98.44 103 ALA B N 1
ATOM 5138 C CA . ALA B 1 103 ? 23.688 -26.078 -8.438 1 98.44 103 ALA B CA 1
ATOM 5139 C C . ALA B 1 103 ? 22.797 -26.406 -7.234 1 98.44 103 ALA B C 1
ATOM 5141 O O . ALA B 1 103 ? 23.172 -26.141 -6.094 1 98.44 103 ALA B O 1
ATOM 5142 N N . ALA B 1 104 ? 21.641 -26.969 -7.488 1 98.81 104 ALA B N 1
ATOM 5143 C CA . ALA B 1 104 ? 20.703 -27.328 -6.434 1 98.81 104 ALA B CA 1
ATOM 5144 C C . ALA B 1 104 ? 21.297 -28.406 -5.523 1 98.81 104 ALA B C 1
ATOM 5146 O O . ALA B 1 104 ? 21.156 -28.328 -4.301 1 98.81 104 ALA B O 1
ATOM 5147 N N . ILE B 1 105 ? 21.859 -29.391 -6.121 1 98.69 105 ILE B N 1
ATOM 5148 C CA . ILE B 1 105 ? 22.438 -30.5 -5.359 1 98.69 105 ILE B CA 1
ATOM 5149 C C . ILE B 1 105 ? 23.609 -29.984 -4.516 1 98.69 105 ILE B C 1
ATOM 5151 O O . ILE B 1 105 ? 23.781 -30.391 -3.367 1 98.69 105 ILE B O 1
ATOM 5155 N N . GLU B 1 106 ? 24.406 -29.078 -5.066 1 98.69 106 GLU B N 1
ATOM 5156 C CA . GLU B 1 106 ? 25.469 -28.469 -4.293 1 98.69 106 GLU B CA 1
ATOM 5157 C C . GLU B 1 106 ? 24.922 -27.688 -3.102 1 98.69 106 GLU B C 1
ATOM 5159 O O . GLU B 1 106 ? 25.484 -27.766 -2.002 1 98.69 106 GLU B O 1
ATOM 5164 N N . ASP B 1 107 ? 23.891 -26.938 -3.281 1 98.69 107 ASP B N 1
ATOM 5165 C CA . ASP B 1 107 ? 23.234 -26.234 -2.188 1 98.69 107 ASP B CA 1
ATOM 5166 C C . ASP B 1 107 ? 22.734 -27.203 -1.124 1 98.69 107 ASP B C 1
ATOM 5168 O O . ASP B 1 107 ? 22.859 -26.938 0.074 1 98.69 107 ASP B O 1
ATOM 5172 N N . ALA B 1 108 ? 22.141 -28.25 -1.605 1 98.88 108 ALA B N 1
ATOM 5173 C CA . ALA B 1 108 ? 21.625 -29.266 -0.684 1 98.88 108 ALA B CA 1
ATOM 5174 C C . ALA B 1 108 ? 22.75 -29.859 0.157 1 98.88 108 ALA B C 1
ATOM 5176 O O . ALA B 1 108 ? 22.578 -30.109 1.352 1 98.88 108 ALA B O 1
ATOM 5177 N N . LYS B 1 109 ? 23.906 -30.141 -0.485 1 98.88 109 LYS B N 1
ATOM 5178 C CA . LYS B 1 109 ? 25.062 -30.641 0.243 1 98.88 109 LYS B CA 1
ATOM 5179 C C . LYS B 1 109 ? 25.484 -29.672 1.342 1 98.88 109 LYS B C 1
ATOM 5181 O O . LYS B 1 109 ? 25.828 -30.094 2.451 1 98.88 109 LYS B O 1
ATOM 5186 N N . ARG B 1 110 ? 25.5 -28.438 1.039 1 98.69 110 ARG B N 1
ATOM 5187 C CA . ARG B 1 110 ? 25.859 -27.422 2.025 1 98.69 110 ARG B CA 1
ATOM 5188 C C . ARG B 1 110 ? 24.875 -27.422 3.195 1 98.69 110 ARG B C 1
ATOM 5190 O O . ARG B 1 110 ? 25.281 -27.234 4.344 1 98.69 110 ARG B O 1
ATOM 5197 N N . LEU B 1 111 ? 23.625 -27.594 2.928 1 98.81 111 LEU B N 1
ATOM 5198 C CA . LEU B 1 111 ? 22.594 -27.641 3.967 1 98.81 111 LEU B CA 1
ATOM 5199 C C . LEU B 1 111 ? 22.797 -28.859 4.871 1 98.81 111 LEU B C 1
ATOM 5201 O O . LEU B 1 111 ? 22.672 -28.75 6.094 1 98.81 111 LEU B O 1
ATOM 5205 N N . ASP B 1 112 ? 23.047 -29.953 4.25 1 98.75 112 ASP B N 1
ATOM 5206 C CA . ASP B 1 112 ? 23.281 -31.172 5.031 1 98.75 112 ASP B CA 1
ATOM 5207 C C . ASP B 1 112 ? 24.531 -31.016 5.898 1 98.75 112 ASP B C 1
ATOM 5209 O O . ASP B 1 112 ? 24.547 -31.453 7.051 1 98.75 112 ASP B O 1
ATOM 5213 N N . ALA B 1 113 ? 25.578 -30.453 5.328 1 98.75 113 ALA B N 1
ATOM 5214 C CA . ALA B 1 113 ? 26.781 -30.203 6.098 1 98.75 113 ALA B CA 1
ATOM 5215 C C . ALA B 1 113 ? 26.5 -29.281 7.281 1 98.75 113 ALA B C 1
ATOM 5217 O O . ALA B 1 113 ? 27 -29.516 8.383 1 98.75 113 ALA B O 1
ATOM 5218 N N . TYR B 1 114 ? 25.812 -28.234 7.043 1 98.56 114 TYR B N 1
ATOM 5219 C CA . TYR B 1 114 ? 25.422 -27.312 8.109 1 98.56 114 TYR B CA 1
ATOM 5220 C C . TYR B 1 114 ? 24.672 -28.047 9.219 1 98.56 114 TYR B C 1
ATOM 5222 O O . TYR B 1 114 ? 24.984 -27.875 10.398 1 98.56 114 TYR B O 1
ATOM 5230 N N . PHE B 1 115 ? 23.641 -28.812 8.789 1 98.25 115 PHE B N 1
ATOM 5231 C CA . PHE B 1 115 ? 22.844 -29.531 9.773 1 98.25 115 PHE B CA 1
ATOM 5232 C C . PHE B 1 115 ? 23.719 -30.5 10.57 1 98.25 115 PHE B C 1
ATOM 5234 O O . PHE B 1 115 ? 23.531 -30.656 11.781 1 98.25 115 PHE B O 1
ATOM 5241 N N . ALA B 1 116 ? 24.625 -31.188 9.914 1 98 116 ALA B N 1
ATOM 5242 C CA . ALA B 1 116 ? 25.531 -32.125 10.578 1 98 116 ALA B CA 1
ATOM 5243 C C . ALA B 1 116 ? 26.391 -31.406 11.617 1 98 116 ALA B C 1
ATOM 5245 O O . ALA B 1 116 ? 26.656 -31.953 12.695 1 98 116 ALA B O 1
ATOM 5246 N N . GLU B 1 117 ? 26.812 -30.266 11.273 1 98.25 117 GLU B N 1
ATOM 5247 C CA . GLU B 1 117 ? 27.703 -29.5 12.133 1 98.25 117 GLU B CA 1
ATOM 5248 C C . GLU B 1 117 ? 26.953 -28.859 13.289 1 98.25 117 GLU B C 1
ATOM 5250 O O . GLU B 1 117 ? 27.391 -28.906 14.438 1 98.25 117 GLU B O 1
ATOM 5255 N N . HIS B 1 118 ? 25.766 -28.297 13.086 1 98 118 HIS B N 1
ATOM 5256 C CA . HIS B 1 118 ? 25.094 -27.438 14.055 1 98 118 HIS B CA 1
ATOM 5257 C C . HIS B 1 118 ? 23.922 -28.156 14.703 1 98 118 HIS B C 1
ATOM 5259 O O . HIS B 1 118 ? 23.375 -27.703 15.711 1 98 118 HIS B O 1
ATOM 5265 N N . LYS B 1 119 ? 23.484 -29.203 14.125 1 97.69 119 LYS B N 1
ATOM 5266 C CA . LYS B 1 119 ? 22.391 -30.031 14.633 1 97.69 119 LYS B CA 1
ATOM 5267 C C . LYS B 1 119 ? 21.078 -29.25 14.688 1 97.69 119 LYS B C 1
ATOM 5269 O O . LYS B 1 119 ? 20.297 -29.406 15.633 1 97.69 119 LYS B O 1
ATOM 5274 N N . LYS B 1 120 ? 20.906 -28.344 13.828 1 98.06 120 LYS B N 1
ATOM 5275 C CA . LYS B 1 120 ? 19.688 -27.562 13.648 1 98.06 120 LYS B CA 1
ATOM 5276 C C . LYS B 1 120 ? 19.531 -27.109 12.203 1 98.06 120 LYS B C 1
ATOM 5278 O O . LYS B 1 120 ? 20.516 -27.016 11.469 1 98.06 120 LYS B O 1
ATOM 5283 N N . PRO B 1 121 ? 18.344 -26.891 11.758 1 98.56 121 PRO B N 1
ATOM 5284 C CA . PRO B 1 121 ? 18.141 -26.391 10.398 1 98.56 121 PRO B CA 1
ATOM 5285 C C . PRO B 1 121 ? 18.578 -24.938 10.234 1 98.56 121 PRO B C 1
ATOM 5287 O O . PRO B 1 121 ? 18.656 -24.188 11.211 1 98.56 121 PRO B O 1
ATOM 5290 N N . ILE B 1 122 ? 18.812 -24.547 9.023 1 97.62 122 ILE B N 1
ATOM 5291 C CA . ILE B 1 122 ? 19.172 -23.172 8.727 1 97.62 122 ILE B CA 1
ATOM 5292 C C . ILE B 1 122 ? 17.938 -22.281 8.852 1 97.62 122 ILE B C 1
ATOM 5294 O O . ILE B 1 122 ? 18.062 -21.094 9.172 1 97.62 122 ILE B O 1
ATOM 5298 N N . GLY B 1 123 ? 16.828 -22.781 8.555 1 98.38 123 GLY B N 1
ATOM 5299 C CA . GLY B 1 123 ? 15.547 -22.094 8.578 1 98.38 123 GLY B CA 1
ATOM 5300 C C . GLY B 1 123 ? 14.367 -23.031 8.383 1 98.38 123 GLY B C 1
ATOM 5301 O O . GLY B 1 123 ? 14.547 -24.25 8.273 1 98.38 123 GLY B O 1
ATOM 5302 N N . PRO B 1 124 ? 13.203 -22.469 8.336 1 98.69 124 PRO B N 1
ATOM 5303 C CA . PRO B 1 124 ? 11.992 -23.297 8.297 1 98.69 124 PRO B CA 1
ATOM 5304 C C . PRO B 1 124 ? 11.836 -24.047 6.98 1 98.69 124 PRO B C 1
ATOM 5306 O O . PRO B 1 124 ? 11.055 -25 6.902 1 98.69 124 PRO B O 1
ATOM 5309 N N . LEU B 1 125 ? 12.586 -23.688 5.926 1 98.88 125 LEU B N 1
ATOM 5310 C CA . LEU B 1 125 ? 12.477 -24.359 4.641 1 98.88 125 LEU B CA 1
ATOM 5311 C C . LEU B 1 125 ? 13.727 -25.188 4.348 1 98.88 125 LEU B C 1
ATOM 5313 O O . LEU B 1 125 ? 14 -25.531 3.193 1 98.88 125 LEU B O 1
ATOM 5317 N N . HIS B 1 126 ? 14.438 -25.531 5.406 1 98.88 126 HIS B N 1
ATOM 5318 C CA . HIS B 1 126 ? 15.672 -26.297 5.266 1 98.88 126 HIS B CA 1
ATOM 5319 C C . HIS B 1 126 ? 15.461 -27.547 4.41 1 98.88 126 HIS B C 1
ATOM 5321 O O . HIS B 1 126 ? 14.734 -28.453 4.809 1 98.88 126 HIS B O 1
ATOM 5327 N N . GLY B 1 127 ? 16.078 -27.516 3.193 1 98.88 127 GLY B N 1
ATOM 5328 C CA . GLY B 1 127 ? 16.078 -28.703 2.355 1 98.88 127 GLY B CA 1
ATOM 5329 C C . GLY B 1 127 ? 14.836 -28.844 1.503 1 98.88 127 GLY B C 1
ATOM 5330 O O . GLY B 1 127 ? 14.695 -29.812 0.754 1 98.88 127 GLY B O 1
ATOM 5331 N N . VAL B 1 128 ? 13.898 -27.906 1.574 1 98.94 128 VAL B N 1
ATOM 5332 C CA . VAL B 1 128 ? 12.672 -27.984 0.79 1 98.94 128 VAL B CA 1
ATOM 5333 C C . VAL B 1 128 ? 12.93 -27.469 -0.624 1 98.94 128 VAL B C 1
ATOM 5335 O O . VAL B 1 128 ? 13.336 -26.312 -0.809 1 98.94 128 VAL B O 1
ATOM 5338 N N . PRO B 1 129 ? 12.75 -28.297 -1.675 1 98.94 129 PRO B N 1
ATOM 5339 C CA . PRO B 1 129 ? 12.812 -27.781 -3.043 1 98.94 129 PRO B CA 1
ATOM 5340 C C . PRO B 1 129 ? 11.695 -26.781 -3.346 1 98.94 129 PRO B C 1
ATOM 5342 O O . PRO B 1 129 ? 10.539 -27 -2.973 1 98.94 129 PRO B O 1
ATOM 5345 N N . VAL B 1 130 ? 12.023 -25.688 -3.947 1 98.94 130 VAL B N 1
ATOM 5346 C CA . VAL B 1 130 ? 11.055 -24.656 -4.32 1 98.94 130 VAL B CA 1
ATOM 5347 C C . VAL B 1 130 ? 11.273 -24.25 -5.773 1 98.94 130 VAL B C 1
ATOM 5349 O O . VAL B 1 130 ? 12.383 -23.891 -6.164 1 98.94 130 VAL B O 1
ATOM 5352 N N . SER B 1 131 ? 10.258 -24.344 -6.602 1 98.94 131 SER B N 1
ATOM 5353 C CA . SER B 1 131 ? 10.32 -23.875 -7.984 1 98.94 131 SER B CA 1
ATOM 5354 C C . SER B 1 131 ? 9.945 -22.406 -8.086 1 98.94 131 SER B C 1
ATOM 5356 O O . SER B 1 131 ? 9.242 -21.875 -7.227 1 98.94 131 SER B O 1
ATOM 5358 N N . LEU B 1 132 ? 10.453 -21.766 -9.133 1 98.94 132 LEU B N 1
ATOM 5359 C CA . LEU B 1 132 ? 10.195 -20.344 -9.32 1 98.94 132 LEU B CA 1
ATOM 5360 C C . LEU B 1 132 ? 9.711 -20.078 -10.742 1 98.94 132 LEU B C 1
ATOM 5362 O O . LEU B 1 132 ? 10.273 -20.578 -11.711 1 98.94 132 LEU B O 1
ATOM 5366 N N . LYS B 1 133 ? 8.633 -19.219 -10.867 1 98.75 133 LYS B N 1
ATOM 5367 C CA . LYS B 1 133 ? 8.227 -18.672 -12.156 1 98.75 133 LYS B CA 1
ATOM 5368 C C . LYS B 1 133 ? 9.398 -17.969 -12.844 1 98.75 133 LYS B C 1
ATOM 5370 O O . LYS B 1 133 ? 10.195 -17.297 -12.195 1 98.75 133 LYS B O 1
ATOM 5375 N N . ASP B 1 134 ? 9.508 -18.062 -14.109 1 98.75 134 ASP B N 1
ATOM 5376 C CA . ASP B 1 134 ? 10.68 -17.578 -14.836 1 98.75 134 ASP B CA 1
ATOM 5377 C C . ASP B 1 134 ? 10.766 -16.062 -14.797 1 98.75 134 ASP B C 1
ATOM 5379 O O . ASP B 1 134 ? 11.562 -15.461 -15.516 1 98.75 134 ASP B O 1
ATOM 5383 N N . GLN B 1 135 ? 10.078 -15.391 -13.969 1 98.56 135 GLN B N 1
ATOM 5384 C CA . GLN B 1 135 ? 10.195 -13.961 -13.727 1 98.56 135 GLN B CA 1
ATOM 5385 C C . GLN B 1 135 ? 11.336 -13.656 -12.75 1 98.56 135 GLN B C 1
ATOM 5387 O O . GLN B 1 135 ? 11.906 -12.57 -12.773 1 98.56 135 GLN B O 1
ATOM 5392 N N . PHE B 1 136 ? 11.664 -14.625 -11.945 1 98.81 136 PHE B N 1
ATOM 5393 C CA . PHE B 1 136 ? 12.625 -14.391 -10.883 1 98.81 136 PHE B CA 1
ATOM 5394 C C . PHE B 1 136 ? 14.055 -14.617 -11.375 1 98.81 136 PHE B C 1
ATOM 5396 O O . PHE B 1 136 ? 14.344 -15.633 -12.008 1 98.81 136 PHE B O 1
ATOM 5403 N N . HIS B 1 137 ? 14.883 -13.648 -11.07 1 98.75 137 HIS B N 1
ATOM 5404 C CA . HIS B 1 137 ? 16.297 -13.789 -11.406 1 98.75 137 HIS B CA 1
ATOM 5405 C C . HIS B 1 137 ? 17.031 -14.617 -10.352 1 98.75 137 HIS B C 1
ATOM 5407 O O . HIS B 1 137 ? 16.953 -14.328 -9.156 1 98.75 137 HIS B O 1
ATOM 5413 N N . VAL B 1 138 ? 17.656 -15.633 -10.805 1 98.69 138 VAL B N 1
ATOM 5414 C CA . VAL B 1 138 ? 18.531 -16.484 -10.008 1 98.69 138 VAL B CA 1
ATOM 5415 C C . VAL B 1 138 ? 19.953 -16.391 -10.531 1 98.69 138 VAL B C 1
ATOM 5417 O O . VAL B 1 138 ? 20.188 -16.406 -11.742 1 98.69 138 VAL B O 1
ATOM 5420 N N . LYS B 1 139 ? 20.906 -16.25 -9.617 1 98.06 139 LYS B N 1
ATOM 5421 C CA . LYS B 1 139 ? 22.312 -16.141 -10.039 1 98.06 139 LYS B CA 1
ATOM 5422 C C . LYS B 1 139 ? 22.703 -17.312 -10.93 1 98.06 139 LYS B C 1
ATOM 5424 O O . LYS B 1 139 ? 22.328 -18.469 -10.656 1 98.06 139 LYS B O 1
ATOM 5429 N N . ASP B 1 140 ? 23.328 -17.078 -12 1 97.94 140 ASP B N 1
ATOM 5430 C CA . ASP B 1 140 ? 23.891 -18 -12.969 1 97.94 140 ASP B CA 1
ATOM 5431 C C . ASP B 1 140 ? 22.797 -18.656 -13.805 1 97.94 140 ASP B C 1
ATOM 5433 O O . ASP B 1 140 ? 23.047 -19.625 -14.523 1 97.94 140 ASP B O 1
ATOM 5437 N N . VAL B 1 141 ? 21.562 -18.234 -13.672 1 98.25 141 VAL B N 1
ATOM 5438 C CA . VAL B 1 141 ? 20.438 -18.797 -14.391 1 98.25 141 VAL B CA 1
ATOM 5439 C C . VAL B 1 141 ? 19.781 -17.734 -15.266 1 98.25 141 VAL B C 1
ATOM 5441 O O . VAL B 1 141 ? 19.641 -16.578 -14.852 1 98.25 141 VAL B O 1
ATOM 5444 N N . GLU B 1 142 ? 19.453 -18.062 -16.453 1 97.19 142 GLU B N 1
ATOM 5445 C CA . GLU B 1 142 ? 18.844 -17.109 -17.391 1 97.19 142 GLU B CA 1
ATOM 5446 C C . GLU B 1 142 ? 17.375 -16.875 -17.062 1 97.19 142 GLU B C 1
ATOM 5448 O O . GLU B 1 142 ? 16.703 -17.75 -16.5 1 97.19 142 GLU B O 1
ATOM 5453 N N . THR B 1 143 ? 16.906 -15.664 -17.375 1 98.38 143 THR B N 1
ATOM 5454 C CA . THR B 1 143 ? 15.5 -15.312 -17.328 1 98.38 143 THR B CA 1
ATOM 5455 C C . THR B 1 143 ? 15.023 -14.805 -18.688 1 98.38 143 THR B C 1
ATOM 5457 O O . THR B 1 143 ? 15.523 -13.797 -19.188 1 98.38 143 THR B O 1
ATOM 5460 N N . THR B 1 144 ? 14.062 -15.547 -19.281 1 97.88 144 THR B N 1
ATOM 5461 C CA . THR B 1 144 ? 13.594 -15.141 -20.609 1 97.88 144 THR B CA 1
ATOM 5462 C C . THR B 1 144 ? 12.18 -14.562 -20.531 1 97.88 144 THR B C 1
ATOM 5464 O O . THR B 1 144 ? 11.773 -13.781 -21.391 1 97.88 144 THR B O 1
ATOM 5467 N N . MET B 1 145 ? 11.43 -14.969 -19.562 1 97.44 145 MET B N 1
ATOM 5468 C CA . MET B 1 145 ? 10.031 -14.594 -19.406 1 97.44 145 MET B CA 1
ATOM 5469 C C . MET B 1 145 ? 9.234 -14.898 -20.672 1 97.44 145 MET B C 1
ATOM 5471 O O . MET B 1 145 ? 8.383 -14.109 -21.078 1 97.44 145 MET B O 1
ATOM 5475 N N . GLY B 1 146 ? 9.594 -15.906 -21.328 1 97.44 146 GLY B N 1
ATOM 5476 C CA . GLY B 1 146 ? 8.883 -16.359 -22.516 1 97.44 146 GLY B CA 1
ATOM 5477 C C . GLY B 1 146 ? 9.234 -15.578 -23.766 1 97.44 146 GLY B C 1
ATOM 5478 O O . GLY B 1 146 ? 8.781 -15.906 -24.859 1 97.44 146 GLY B O 1
ATOM 5479 N N . TYR B 1 147 ? 10.047 -14.523 -23.719 1 97.88 147 TYR B N 1
ATOM 5480 C CA . TYR B 1 147 ? 10.492 -13.758 -24.875 1 97.88 147 TYR B CA 1
ATOM 5481 C C . TYR B 1 147 ? 11.75 -14.383 -25.484 1 97.88 147 TYR B C 1
ATOM 5483 O O . TYR B 1 147 ? 12.766 -14.523 -24.812 1 97.88 147 TYR B O 1
ATOM 5491 N N . VAL B 1 148 ? 11.68 -14.633 -26.797 1 97.81 148 VAL B N 1
ATOM 5492 C CA . VAL B 1 148 ? 12.859 -15.141 -27.5 1 97.81 148 VAL B CA 1
ATOM 5493 C C . VAL B 1 148 ? 13.977 -14.102 -27.453 1 97.81 148 VAL B C 1
ATOM 5495 O O . VAL B 1 148 ? 15.148 -14.445 -27.266 1 97.81 148 VAL B O 1
ATOM 5498 N N . GLY B 1 149 ? 13.602 -12.852 -27.516 1 97 149 GLY B N 1
ATOM 5499 C CA . GLY B 1 149 ? 14.555 -11.758 -27.562 1 97 149 GLY B CA 1
ATOM 5500 C C . GLY B 1 149 ? 15.273 -11.547 -26.25 1 97 149 GLY B C 1
ATOM 5501 O O . GLY B 1 149 ? 16.266 -10.82 -26.188 1 97 149 GLY B O 1
ATOM 5502 N N . TRP B 1 150 ? 14.844 -12.125 -25.203 1 97.88 150 TRP B N 1
ATOM 5503 C CA . TRP B 1 150 ? 15.484 -11.977 -23.906 1 97.88 150 TRP B CA 1
ATOM 5504 C C . TRP B 1 150 ? 16.594 -13.01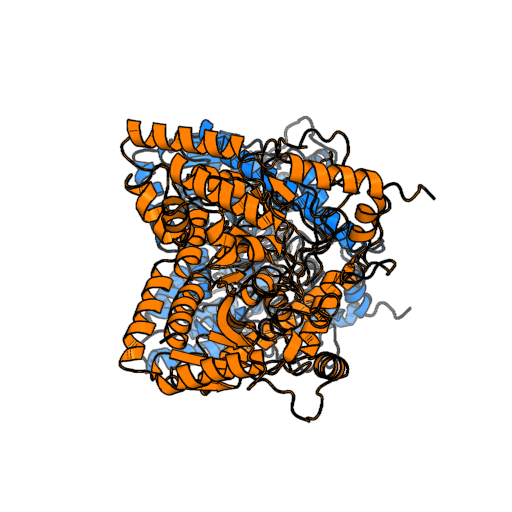6 -23.719 1 97.88 150 TRP B C 1
ATOM 5506 O O . TRP B 1 150 ? 17.422 -12.891 -22.828 1 97.88 150 TRP B O 1
ATOM 5516 N N . ALA B 1 151 ? 16.609 -14.117 -24.547 1 96.81 151 ALA B N 1
ATOM 5517 C CA . ALA B 1 151 ? 17.641 -15.148 -24.438 1 96.81 151 ALA B CA 1
ATOM 5518 C C . ALA B 1 151 ? 19.047 -14.531 -24.5 1 96.81 151 ALA B C 1
ATOM 5520 O O . ALA B 1 151 ? 19.328 -13.75 -25.406 1 96.81 151 ALA B O 1
ATOM 5521 N N . GLY B 1 152 ? 19.859 -14.836 -23.516 1 96.06 152 GLY B N 1
ATOM 5522 C CA . GLY B 1 152 ? 21.234 -14.383 -23.484 1 96.06 152 GLY B CA 1
ATOM 5523 C C . GLY B 1 152 ? 21.391 -12.945 -23 1 96.06 152 GLY B C 1
ATOM 5524 O O . GLY B 1 152 ? 22.484 -12.383 -23.062 1 96.06 152 GLY B O 1
ATOM 5525 N N . THR B 1 153 ? 20.344 -12.305 -22.562 1 97.38 153 THR B N 1
ATOM 5526 C CA . THR B 1 153 ? 20.375 -10.914 -22.141 1 97.38 153 THR B CA 1
ATOM 5527 C C . THR B 1 153 ? 19.797 -10.758 -20.734 1 97.38 153 THR B C 1
ATOM 5529 O O . THR B 1 153 ? 19.344 -11.734 -20.141 1 97.38 153 THR B O 1
ATOM 5532 N N . PHE B 1 154 ? 19.922 -9.547 -20.266 1 98.06 154 PHE B N 1
ATOM 5533 C CA . PHE B 1 154 ? 19.172 -9.172 -19.062 1 98.06 154 PHE B CA 1
ATOM 5534 C C . PHE B 1 154 ? 17.906 -8.398 -19.438 1 98.06 154 PHE B C 1
ATOM 5536 O O . PHE B 1 154 ? 17.953 -7.18 -19.625 1 98.06 154 PHE B O 1
ATOM 5543 N N . GLN B 1 155 ? 16.875 -9.047 -19.516 1 97.69 155 GLN B N 1
ATOM 5544 C CA . GLN B 1 155 ? 15.562 -8.484 -19.812 1 97.69 155 GLN B CA 1
ATOM 5545 C C . GLN B 1 155 ? 15.578 -7.727 -21.141 1 97.69 155 GLN B C 1
ATOM 5547 O O . GLN B 1 155 ? 15.078 -6.605 -21.219 1 97.69 155 GLN B O 1
ATOM 5552 N N . GLY B 1 156 ? 16.234 -8.234 -22.078 1 97 156 GLY B N 1
ATOM 5553 C CA . GLY B 1 156 ? 16.266 -7.66 -23.406 1 97 156 GLY B CA 1
ATOM 5554 C C . GLY B 1 156 ? 17.453 -6.73 -23.625 1 97 156 GLY B C 1
ATOM 5555 O O . GLY B 1 156 ? 17.719 -6.324 -24.766 1 97 156 GLY B O 1
ATOM 5556 N N . LEU B 1 157 ? 18.156 -6.355 -22.609 1 96.88 157 LEU B N 1
ATOM 5557 C CA . LEU B 1 157 ? 19.312 -5.48 -22.703 1 96.88 157 LEU B CA 1
ATOM 5558 C C . LEU B 1 157 ? 20.594 -6.289 -22.906 1 96.88 157 LEU B C 1
ATOM 5560 O O . LEU B 1 157 ? 21.062 -6.945 -21.969 1 96.88 157 LEU B O 1
ATOM 5564 N N . LYS B 1 158 ? 21.188 -6.09 -24.016 1 94.88 158 LYS B N 1
ATOM 5565 C CA . LYS B 1 158 ? 22.422 -6.801 -24.328 1 94.88 158 LYS B CA 1
ATOM 5566 C C . LYS B 1 158 ? 23.594 -6.254 -23.531 1 94.88 158 LYS B C 1
ATOM 5568 O O . LYS B 1 158 ? 23.688 -5.051 -23.281 1 94.88 158 LYS B O 1
ATOM 5573 N N . ASP B 1 159 ? 24.484 -6.965 -22.984 1 95.25 159 ASP B N 1
ATOM 5574 C CA . ASP B 1 159 ? 25.734 -6.629 -22.312 1 95.25 159 ASP B CA 1
ATOM 5575 C C . ASP B 1 159 ? 25.469 -5.988 -20.953 1 95.25 159 ASP B C 1
ATOM 5577 O O . ASP B 1 159 ? 26.312 -5.254 -20.422 1 95.25 159 ASP B O 1
ATOM 5581 N N . ASP B 1 160 ? 24.266 -6.09 -20.547 1 97.19 160 ASP B N 1
ATOM 5582 C CA . ASP B 1 160 ? 23.969 -5.652 -19.172 1 97.19 160 ASP B CA 1
ATOM 5583 C C . ASP B 1 160 ? 24.688 -6.531 -18.156 1 97.19 160 ASP B C 1
ATOM 5585 O O . ASP B 1 160 ? 24.562 -7.758 -18.188 1 97.19 160 ASP B O 1
ATOM 5589 N N . PRO B 1 161 ? 25.516 -5.859 -17.188 1 97.12 161 PRO B N 1
ATOM 5590 C CA . PRO B 1 161 ? 26.312 -6.645 -16.234 1 97.12 161 PRO B CA 1
ATOM 5591 C C . PRO B 1 161 ? 25.469 -7.438 -15.258 1 97.12 161 PRO B C 1
ATOM 5593 O O . PRO B 1 161 ? 25.969 -8.336 -14.578 1 97.12 161 PRO B O 1
ATOM 5596 N N . ARG B 1 162 ? 24.312 -7.18 -15.273 1 96.75 162 ARG B N 1
ATOM 5597 C CA . ARG B 1 162 ? 23.422 -7.883 -14.352 1 96.75 162 ARG B CA 1
ATOM 5598 C C . ARG B 1 162 ? 23.047 -9.266 -14.891 1 96.75 162 ARG B C 1
ATOM 5600 O O . ARG B 1 162 ? 22.562 -10.117 -14.148 1 96.75 162 ARG B O 1
ATOM 5607 N N . ASN B 1 163 ? 23.125 -9.508 -16.094 1 97.31 163 ASN B N 1
ATOM 5608 C CA . ASN B 1 163 ? 22.766 -10.789 -16.703 1 97.31 163 ASN B CA 1
ATOM 5609 C C . ASN B 1 163 ? 23.391 -11.961 -15.945 1 97.31 163 ASN B C 1
ATOM 5611 O O . ASN B 1 163 ? 24.625 -12.023 -15.797 1 97.31 163 ASN B O 1
ATOM 5615 N N . ARG B 1 164 ? 22.578 -12.852 -15.398 1 97 164 ARG B N 1
ATOM 5616 C CA . ARG B 1 164 ? 22.953 -14.07 -14.68 1 97 164 ARG B CA 1
ATOM 5617 C C . ARG B 1 164 ? 23.75 -13.75 -13.43 1 97 164 ARG B C 1
ATOM 5619 O O . ARG B 1 164 ? 24.484 -14.609 -12.914 1 97 164 ARG B O 1
ATOM 5626 N N . VAL B 1 165 ? 23.688 -12.531 -12.938 1 97.62 165 VAL B N 1
ATOM 5627 C CA . VAL B 1 165 ? 24.359 -12.102 -11.711 1 97.62 165 VAL B CA 1
ATOM 5628 C C . VAL B 1 165 ? 23.344 -11.609 -10.703 1 97.62 165 VAL B C 1
ATOM 5630 O O . VAL B 1 165 ? 23.406 -11.938 -9.516 1 97.62 165 VAL B O 1
ATOM 5633 N N . PHE B 1 166 ? 22.391 -10.891 -11.195 1 97.19 166 PHE B N 1
ATOM 5634 C CA . PHE B 1 166 ? 21.375 -10.266 -10.375 1 97.19 166 PHE B CA 1
ATOM 5635 C C . PHE B 1 166 ? 20.422 -11.305 -9.805 1 97.19 166 PHE B C 1
ATOM 5637 O O . PHE B 1 166 ? 20.078 -12.273 -10.484 1 97.19 166 PHE B O 1
ATOM 5644 N N . GLU B 1 167 ? 20.031 -11.18 -8.539 1 97.88 167 GLU B N 1
ATOM 5645 C CA . GLU B 1 167 ? 19.062 -12.062 -7.902 1 97.88 167 GLU B CA 1
ATOM 5646 C C . GLU B 1 167 ? 17.875 -11.273 -7.367 1 97.88 167 GLU B C 1
ATOM 5648 O O . GLU B 1 167 ? 18.031 -10.195 -6.797 1 97.88 167 GLU B O 1
ATOM 5653 N N . SER B 1 168 ? 16.688 -11.805 -7.602 1 98.56 168 SER B N 1
ATOM 5654 C CA . SER B 1 168 ? 15.484 -11.227 -7.02 1 98.56 168 SER B CA 1
ATOM 5655 C C . SER B 1 168 ? 15.484 -11.375 -5.504 1 98.56 168 SER B C 1
ATOM 5657 O O . SER B 1 168 ? 16.078 -12.305 -4.961 1 98.56 168 SER B O 1
ATOM 5659 N N . GLU B 1 169 ? 14.797 -10.422 -4.828 1 98.62 169 GLU B N 1
ATOM 5660 C CA . GLU B 1 169 ? 14.734 -10.414 -3.369 1 98.62 169 GLU B CA 1
ATOM 5661 C C . GLU B 1 169 ? 14.164 -11.719 -2.832 1 98.62 169 GLU B C 1
ATOM 5663 O O . GLU B 1 169 ? 14.664 -12.266 -1.845 1 98.62 169 GLU B O 1
ATOM 5668 N N . LEU B 1 170 ? 13.125 -12.242 -3.471 1 98.88 170 LEU B N 1
ATOM 5669 C CA . LEU B 1 170 ? 12.516 -13.484 -3.01 1 98.88 170 LEU B CA 1
ATOM 5670 C C . LEU B 1 170 ? 13.523 -14.633 -3.055 1 98.88 170 LEU B C 1
ATOM 5672 O O . LEU B 1 170 ? 13.508 -15.508 -2.189 1 98.88 170 LEU B O 1
ATOM 5676 N N . VAL B 1 171 ? 14.383 -14.648 -4.062 1 98.81 171 VAL B N 1
ATOM 5677 C CA . VAL B 1 171 ? 15.398 -15.688 -4.207 1 98.81 171 VAL B CA 1
ATOM 5678 C C . VAL B 1 171 ? 16.359 -15.633 -3.027 1 98.81 171 VAL B C 1
ATOM 5680 O O . VAL B 1 171 ? 16.656 -16.656 -2.41 1 98.81 171 VAL B O 1
ATOM 5683 N N . ARG B 1 172 ? 16.828 -14.43 -2.701 1 98.31 172 ARG B N 1
ATOM 5684 C CA . ARG B 1 172 ? 17.703 -14.25 -1.547 1 98.31 172 ARG B CA 1
ATOM 5685 C C . ARG B 1 172 ? 17.047 -14.773 -0.276 1 98.31 172 ARG B C 1
ATOM 5687 O O . ARG B 1 172 ? 17.672 -15.484 0.512 1 98.31 172 ARG B O 1
ATOM 5694 N N . GLU B 1 173 ? 15.805 -14.484 -0.082 1 98.69 173 GLU B N 1
ATOM 5695 C CA . GLU B 1 173 ? 15.078 -14.867 1.126 1 98.69 173 GLU B CA 1
ATOM 5696 C C . GLU B 1 173 ? 14.898 -16.375 1.202 1 98.69 173 GLU B C 1
ATOM 5698 O O . GLU B 1 173 ? 15.078 -16.984 2.262 1 98.69 173 GLU B O 1
ATOM 5703 N N . LEU B 1 174 ? 14.508 -16.984 0.073 1 98.88 174 LEU B N 1
ATOM 5704 C CA . LEU B 1 174 ? 14.289 -18.422 0.051 1 98.88 174 LEU B CA 1
ATOM 5705 C C . LEU B 1 174 ? 15.578 -19.172 0.355 1 98.88 174 LEU B C 1
ATOM 5707 O O . LEU B 1 174 ? 15.578 -20.156 1.102 1 98.88 174 LEU B O 1
ATOM 5711 N N . ARG B 1 175 ? 16.672 -18.719 -0.197 1 98.31 175 ARG B N 1
ATOM 5712 C CA . ARG B 1 175 ? 17.969 -19.328 0.106 1 98.31 175 ARG B CA 1
ATOM 5713 C C . ARG B 1 175 ? 18.297 -19.188 1.588 1 98.31 175 ARG B C 1
ATOM 5715 O O . ARG B 1 175 ? 18.766 -20.141 2.213 1 98.31 175 ARG B O 1
ATOM 5722 N N . ALA B 1 176 ? 18.047 -17.984 2.15 1 98.38 176 ALA B N 1
ATOM 5723 C CA . ALA B 1 176 ? 18.328 -17.75 3.564 1 98.38 176 ALA B CA 1
ATOM 5724 C C . ALA B 1 176 ? 17.484 -18.656 4.453 1 98.38 176 ALA B C 1
ATOM 5726 O O . ALA B 1 176 ? 17.891 -19.016 5.555 1 98.38 176 ALA B O 1
ATOM 5727 N N . LEU B 1 177 ? 16.375 -19.062 3.949 1 98.75 177 LEU B N 1
ATOM 5728 C CA . LEU B 1 177 ? 15.438 -19.891 4.699 1 98.75 177 LEU B CA 1
ATOM 5729 C C . LEU B 1 177 ? 15.812 -21.375 4.582 1 98.75 177 LEU B C 1
ATOM 5731 O O . LEU B 1 177 ? 15.227 -22.219 5.262 1 98.75 177 LEU B O 1
ATOM 5735 N N . GLY B 1 178 ? 16.703 -21.672 3.73 1 98.81 178 GLY B N 1
ATOM 5736 C CA . GLY B 1 178 ? 17.188 -23.047 3.562 1 98.81 178 GLY B CA 1
ATOM 5737 C C . GLY B 1 178 ? 16.5 -23.781 2.424 1 98.81 178 GLY B C 1
ATOM 5738 O O . GLY B 1 178 ? 16.703 -24.984 2.256 1 98.81 178 GLY B O 1
ATOM 5739 N N . ALA B 1 179 ? 15.719 -23.094 1.628 1 98.94 179 ALA B N 1
ATOM 5740 C CA . ALA B 1 179 ? 15.086 -23.734 0.472 1 98.94 179 ALA B CA 1
ATOM 5741 C C . ALA B 1 179 ? 16.109 -24.094 -0.592 1 98.94 179 ALA B C 1
ATOM 5743 O O . ALA B 1 179 ? 17.172 -23.469 -0.675 1 98.94 179 ALA B O 1
ATOM 5744 N N . VAL B 1 180 ? 15.828 -25.062 -1.354 1 98.94 180 VAL B N 1
ATOM 5745 C CA . VAL B 1 180 ? 16.688 -25.453 -2.465 1 98.94 180 VAL B CA 1
ATOM 5746 C C . VAL B 1 180 ? 16.016 -25.094 -3.789 1 98.94 180 VAL B C 1
ATOM 5748 O O . VAL B 1 180 ? 14.992 -25.688 -4.156 1 98.94 180 VAL B O 1
ATOM 5751 N N . LEU B 1 181 ? 16.562 -24.141 -4.48 1 98.94 181 LEU B N 1
ATOM 5752 C CA . LEU B 1 181 ? 16.078 -23.766 -5.797 1 98.94 181 LEU B CA 1
ATOM 5753 C C . LEU B 1 181 ? 16.719 -24.609 -6.887 1 98.94 181 LEU B C 1
ATOM 5755 O O . LEU B 1 181 ? 17.922 -24.859 -6.852 1 98.94 181 LEU B O 1
ATOM 5759 N N . TYR B 1 182 ? 15.898 -25.109 -7.836 1 98.94 182 TYR B N 1
ATOM 5760 C CA . TYR B 1 182 ? 16.484 -26.125 -8.711 1 98.94 182 TYR B CA 1
ATOM 5761 C C . TYR B 1 182 ? 15.977 -25.953 -10.141 1 98.94 182 TYR B C 1
ATOM 5763 O O . TYR B 1 182 ? 16.547 -26.516 -11.078 1 98.94 182 TYR B O 1
ATOM 5771 N N . CYS B 1 183 ? 14.914 -25.172 -10.32 1 98.94 183 CYS B N 1
ATOM 5772 C CA . CYS B 1 183 ? 14.398 -24.938 -11.672 1 98.94 183 CYS B CA 1
ATOM 5773 C C . CYS B 1 183 ? 13.516 -23.703 -11.719 1 98.94 183 CYS B C 1
ATOM 5775 O O . CYS B 1 183 ? 13.117 -23.188 -10.672 1 98.94 183 CYS B O 1
ATOM 5777 N N . LYS B 1 184 ? 13.32 -23.156 -12.906 1 98.88 184 LYS B N 1
ATOM 5778 C CA . LYS B 1 184 ? 12.344 -22.125 -13.188 1 98.88 184 LYS B CA 1
ATOM 5779 C C . LYS B 1 184 ? 11.297 -22.609 -14.18 1 98.88 184 LYS B C 1
ATOM 5781 O O . LYS B 1 184 ? 11.617 -23.344 -15.117 1 98.88 184 LYS B O 1
ATOM 5786 N N . THR B 1 185 ? 10.109 -22.109 -14.008 1 98.94 185 THR B N 1
ATOM 5787 C CA . THR B 1 185 ? 8.977 -22.719 -14.711 1 98.94 185 THR B CA 1
ATOM 5788 C C . THR B 1 185 ? 8.562 -21.859 -15.898 1 98.94 185 THR B C 1
ATOM 5790 O O . THR B 1 185 ? 8.828 -20.656 -15.922 1 98.94 185 THR B O 1
ATOM 5793 N N . SER B 1 186 ? 7.922 -22.516 -16.859 1 98.81 186 SER B N 1
ATOM 5794 C CA . SER B 1 186 ? 7.559 -21.875 -18.125 1 98.81 186 SER B CA 1
ATOM 5795 C C . SER B 1 186 ? 6.43 -20.875 -17.922 1 98.81 186 SER B C 1
ATOM 5797 O O . SER B 1 186 ? 5.637 -21 -17 1 98.81 186 SER B O 1
ATOM 5799 N N . VAL B 1 187 ? 6.395 -19.891 -18.781 1 98.81 187 VAL B N 1
ATOM 5800 C CA . VAL B 1 187 ? 5.414 -18.812 -18.781 1 98.81 187 VAL B CA 1
ATOM 5801 C C . VAL B 1 187 ? 5.023 -18.469 -20.219 1 98.81 187 VAL B C 1
ATOM 5803 O O . VAL B 1 187 ? 5.742 -18.797 -21.156 1 98.81 187 VAL B O 1
ATOM 5806 N N . PRO B 1 188 ? 3.857 -17.875 -20.406 1 98.56 188 PRO B N 1
ATOM 5807 C CA . PRO B 1 188 ? 3.6 -17.297 -21.719 1 98.56 188 PRO B CA 1
ATOM 5808 C C . PRO B 1 188 ? 4.398 -16.031 -21.969 1 98.56 188 PRO B C 1
ATOM 5810 O O . PRO B 1 188 ? 4.719 -15.297 -21.031 1 98.56 188 PRO B O 1
ATOM 5813 N N . ALA B 1 189 ? 4.633 -15.781 -23.281 1 97.12 189 ALA B N 1
ATOM 5814 C CA . ALA B 1 189 ? 5.191 -14.469 -23.625 1 97.12 189 ALA B CA 1
ATOM 5815 C C . ALA B 1 189 ? 4.277 -13.352 -23.141 1 97.12 189 ALA B C 1
ATOM 5817 O O . ALA B 1 189 ? 3.053 -13.453 -23.219 1 97.12 189 ALA B O 1
ATOM 5818 N N . THR B 1 190 ? 4.859 -12.281 -22.625 1 96.69 190 THR B N 1
ATOM 5819 C CA . THR B 1 190 ? 4.207 -11.086 -22.094 1 96.69 190 THR B CA 1
ATOM 5820 C C . THR B 1 190 ? 3.609 -11.359 -20.719 1 96.69 190 THR B C 1
ATOM 5822 O O . THR B 1 190 ? 3.275 -10.422 -19.984 1 96.69 190 THR B O 1
ATOM 5825 N N . LEU B 1 191 ? 3.361 -12.609 -20.359 1 97.88 191 LEU B N 1
ATOM 5826 C CA . LEU B 1 191 ? 2.709 -13.016 -19.125 1 97.88 191 LEU B CA 1
ATOM 5827 C C . LEU B 1 191 ? 1.229 -12.656 -19.141 1 97.88 191 LEU B C 1
ATOM 5829 O O . LEU B 1 191 ? 0.466 -13.094 -18.281 1 97.88 191 LEU B O 1
ATOM 5833 N N . MET B 1 192 ? 0.761 -11.922 -20.141 1 97.31 192 MET B N 1
ATOM 5834 C CA . MET B 1 192 ? -0.634 -11.5 -20.25 1 97.31 192 MET B CA 1
ATOM 5835 C C . MET B 1 192 ? -1.432 -12.477 -21.109 1 97.31 192 MET B C 1
ATOM 5837 O O . MET B 1 192 ? -1.979 -12.086 -22.141 1 97.31 192 MET B O 1
ATOM 5841 N N . CYS B 1 193 ? -1.47 -13.664 -20.578 1 97.38 193 CYS B N 1
ATOM 5842 C CA . CYS B 1 193 ? -2.088 -14.805 -21.25 1 97.38 193 CYS B CA 1
ATOM 5843 C C . CYS B 1 193 ? -2.602 -15.82 -20.234 1 97.38 193 CYS B C 1
ATOM 5845 O O . CYS B 1 193 ? -1.902 -16.156 -19.281 1 97.38 193 CYS B O 1
ATOM 5847 N N . GLY B 1 194 ? -3.848 -16.297 -20.438 1 97.25 194 GLY B N 1
ATOM 5848 C CA . GLY B 1 194 ? -4.434 -17.281 -19.531 1 97.25 194 GLY B CA 1
ATOM 5849 C C . GLY B 1 194 ? -3.959 -18.688 -19.812 1 97.25 194 GLY B C 1
ATOM 5850 O O . GLY B 1 194 ? -4.387 -19.641 -19.141 1 97.25 194 GLY B O 1
ATOM 5851 N N . GLU B 1 195 ? -3.143 -18.844 -20.766 1 98.44 195 GLU B N 1
ATOM 5852 C CA . GLU B 1 195 ? -2.482 -20.078 -21.156 1 98.44 195 GLU B CA 1
ATOM 5853 C C . GLU B 1 195 ? -0.965 -19.922 -21.172 1 98.44 195 GLU B C 1
ATOM 5855 O O . GLU B 1 195 ? -0.457 -18.797 -21.219 1 98.44 195 GLU B O 1
ATOM 5860 N N . THR B 1 196 ? -0.28 -21 -21.047 1 98.75 196 THR B N 1
ATOM 5861 C CA . THR B 1 196 ? 1.176 -20.938 -21.109 1 98.75 196 THR B CA 1
ATOM 5862 C C . THR B 1 196 ? 1.684 -21.344 -22.484 1 98.75 196 THR B C 1
ATOM 5864 O O . THR B 1 196 ? 1.76 -22.531 -22.797 1 98.75 196 THR B O 1
ATOM 5867 N N . VAL B 1 197 ? 1.984 -20.297 -23.25 1 98.62 197 VAL B N 1
ATOM 5868 C CA . VAL B 1 197 ? 2.418 -20.453 -24.625 1 98.62 197 VAL B CA 1
ATOM 5869 C C . VAL B 1 197 ? 3.494 -19.422 -24.969 1 98.62 197 VAL B C 1
ATOM 5871 O O . VAL B 1 197 ? 3.412 -18.281 -24.531 1 98.62 197 VAL B O 1
ATOM 5874 N N . ASN B 1 198 ? 4.531 -19.812 -25.547 1 98.06 198 ASN B N 1
ATOM 5875 C CA . ASN B 1 198 ? 5.535 -18.938 -26.125 1 98.06 198 ASN B CA 1
ATOM 5876 C C . ASN B 1 198 ? 6.344 -19.625 -27.219 1 98.06 198 ASN B C 1
ATOM 5878 O O . ASN B 1 198 ? 6.18 -20.828 -27.453 1 98.06 198 ASN B O 1
ATOM 5882 N N . ASN B 1 199 ? 7.188 -18.938 -27.875 1 97.38 199 ASN B N 1
ATOM 5883 C CA . ASN B 1 199 ? 7.875 -19.453 -29.062 1 97.38 199 ASN B CA 1
ATOM 5884 C C . ASN B 1 199 ? 9.07 -20.312 -28.688 1 97.38 199 ASN B C 1
ATOM 5886 O O . ASN B 1 199 ? 9.68 -20.953 -29.547 1 97.38 199 ASN B O 1
ATOM 5890 N N . ILE B 1 200 ? 9.367 -20.422 -27.375 1 97.69 200 ILE B N 1
ATOM 5891 C CA . ILE B 1 200 ? 10.492 -21.234 -26.922 1 97.69 200 ILE B CA 1
ATOM 5892 C C . ILE B 1 200 ? 10.008 -22.656 -26.656 1 97.69 200 ILE B C 1
ATOM 5894 O O . ILE B 1 200 ? 10.469 -23.609 -27.312 1 97.69 200 ILE B O 1
ATOM 5898 N N . ILE B 1 201 ? 9.016 -22.828 -25.875 1 97.56 201 ILE B N 1
ATOM 5899 C CA . ILE B 1 201 ? 8.602 -24.156 -25.438 1 97.56 201 ILE B CA 1
ATOM 5900 C C . ILE B 1 201 ? 7.348 -24.578 -26.203 1 97.56 201 ILE B C 1
ATOM 5902 O O . ILE B 1 201 ? 6.852 -25.688 -26.016 1 97.56 201 ILE B O 1
ATOM 5906 N N . ASP B 1 202 ? 6.77 -23.672 -27.062 1 96.44 202 ASP B N 1
ATOM 5907 C CA . ASP B 1 202 ? 5.539 -23.875 -27.812 1 96.44 202 ASP B CA 1
ATOM 5908 C C . ASP B 1 202 ? 4.312 -23.828 -26.906 1 96.44 202 ASP B C 1
ATOM 5910 O O . ASP B 1 202 ? 3.596 -22.828 -26.875 1 96.44 202 ASP B O 1
ATOM 5914 N N . TYR B 1 203 ? 4.148 -24.875 -26.047 1 98.38 203 TYR B N 1
ATOM 5915 C CA . TYR B 1 203 ? 2.943 -24.891 -25.234 1 98.38 203 TYR B CA 1
ATOM 5916 C C . TYR B 1 203 ? 3.129 -25.797 -24.016 1 98.38 203 TYR B C 1
ATOM 5918 O O . TYR B 1 203 ? 3.74 -26.859 -24.109 1 98.38 203 TYR B O 1
ATOM 5926 N N . THR B 1 204 ? 2.668 -25.375 -22.828 1 98.81 204 THR B N 1
ATOM 5927 C CA . THR B 1 204 ? 2.619 -26.203 -21.641 1 98.81 204 THR B CA 1
ATOM 5928 C C . THR B 1 204 ? 1.221 -26.781 -21.438 1 98.81 204 THR B C 1
ATOM 5930 O O . THR B 1 204 ? 0.299 -26.078 -21.031 1 98.81 204 THR B O 1
ATOM 5933 N N . THR B 1 205 ? 1.066 -28.062 -21.594 1 98.69 205 THR B N 1
ATOM 5934 C CA . THR B 1 205 ? -0.233 -28.703 -21.453 1 98.69 205 THR B CA 1
ATOM 5935 C C . THR B 1 205 ? -0.492 -29.094 -19.984 1 98.69 205 THR B C 1
ATOM 5937 O O . THR B 1 205 ? 0.422 -29.062 -19.172 1 98.69 205 THR B O 1
ATOM 5940 N N . ASN B 1 206 ? -1.725 -29.359 -19.719 1 98.75 206 ASN B N 1
ATOM 5941 C CA . ASN B 1 206 ? -2.121 -29.797 -18.375 1 98.75 206 ASN B CA 1
ATOM 5942 C C . ASN B 1 206 ? -1.823 -31.281 -18.156 1 98.75 206 ASN B C 1
ATOM 5944 O O . ASN B 1 206 ? -2.336 -32.125 -18.875 1 98.75 206 ASN B O 1
ATOM 5948 N N . PRO B 1 207 ? -1.091 -31.578 -17.109 1 98.5 207 PRO B N 1
ATOM 5949 C CA . PRO B 1 207 ? -0.714 -33 -16.906 1 98.5 207 PRO B CA 1
ATOM 5950 C C . PRO B 1 207 ? -1.914 -33.875 -16.609 1 98.5 207 PRO B C 1
ATOM 5952 O O . PRO B 1 207 ? -1.875 -35.094 -16.891 1 98.5 207 PRO B O 1
ATOM 5955 N N . ASN B 1 208 ? -2.967 -33.344 -16.031 1 98 208 ASN B N 1
ATOM 5956 C CA . ASN B 1 208 ? -4.168 -34.125 -15.742 1 98 208 ASN B CA 1
ATOM 5957 C C . ASN B 1 208 ? -4.961 -34.406 -17.016 1 98 208 ASN B C 1
ATOM 5959 O O . ASN B 1 208 ? -5.766 -35.344 -17.031 1 98 208 ASN B O 1
ATOM 5963 N N . ASN B 1 209 ? -4.832 -33.625 -17.953 1 98.25 209 ASN B N 1
ATOM 5964 C CA . ASN B 1 209 ? -5.484 -33.719 -19.266 1 98.25 209 ASN B CA 1
ATOM 5965 C C . ASN B 1 209 ? -4.738 -32.938 -20.328 1 98.25 209 ASN B C 1
ATOM 5967 O O . ASN B 1 209 ? -5.012 -31.75 -20.531 1 98.25 209 ASN B O 1
ATOM 5971 N N . ARG B 1 210 ? -3.947 -33.562 -21.109 1 98.44 210 ARG B N 1
ATOM 5972 C CA . ARG B 1 210 ? -2.99 -32.906 -21.984 1 98.44 210 ARG B CA 1
ATOM 5973 C C . ARG B 1 210 ? -3.686 -32.312 -23.219 1 98.44 210 ARG B C 1
ATOM 5975 O O . ARG B 1 210 ? -3.047 -31.656 -24.047 1 98.44 210 ARG B O 1
ATOM 5982 N N . LEU B 1 211 ? -5.027 -32.438 -23.312 1 98.19 211 LEU B N 1
ATOM 5983 C CA . LEU B 1 211 ? -5.805 -31.734 -24.312 1 98.19 211 LEU B CA 1
ATOM 5984 C C . LEU B 1 211 ? -6.113 -30.312 -23.875 1 98.19 211 LEU B C 1
ATOM 5986 O O . LEU B 1 211 ? -6.574 -29.5 -24.672 1 98.19 211 LEU B O 1
ATOM 5990 N N . LEU B 1 212 ? -5.871 -30.062 -22.656 1 98.5 212 LEU B N 1
ATOM 5991 C CA . LEU B 1 212 ? -6.223 -28.781 -22.062 1 98.5 212 LEU B CA 1
ATOM 5992 C C . LEU B 1 212 ? -4.973 -28.016 -21.641 1 98.5 212 LEU B C 1
ATOM 5994 O O . LEU B 1 212 ? -3.873 -28.578 -21.625 1 98.5 212 LEU B O 1
ATOM 5998 N N . SER B 1 213 ? -5.172 -26.75 -21.375 1 98.31 213 SER B N 1
ATOM 5999 C CA . SER B 1 213 ? -4.105 -25.859 -20.953 1 98.31 213 SER B CA 1
ATOM 6000 C C . SER B 1 213 ? -3.803 -26.031 -19.469 1 98.31 213 SER B C 1
ATOM 6002 O O . SER B 1 213 ? -4.691 -26.375 -18.672 1 98.31 213 SER B O 1
ATOM 6004 N N . SER B 1 214 ? -2.539 -25.828 -19.078 1 98.62 214 SER B N 1
ATOM 6005 C CA . SER B 1 214 ? -2.17 -25.812 -17.672 1 98.62 214 SER B CA 1
ATOM 6006 C C . SER B 1 214 ? -2.545 -24.484 -17.016 1 98.62 214 SER B C 1
ATOM 6008 O O . SER B 1 214 ? -2.389 -24.328 -15.805 1 98.62 214 SER B O 1
ATOM 6010 N N . GLY B 1 215 ? -3.098 -23.531 -17.828 1 98.25 215 GLY B N 1
ATOM 6011 C CA . GLY B 1 215 ? -3.363 -22.188 -17.359 1 98.25 215 GLY B CA 1
ATOM 6012 C C . GLY B 1 215 ? -2.201 -21.234 -17.578 1 98.25 215 GLY B C 1
ATOM 6013 O O . GLY B 1 215 ? -1.186 -21.609 -18.156 1 98.25 215 GLY B O 1
ATOM 6014 N N . GLY B 1 216 ? -2.311 -20.047 -17.188 1 97.69 216 GLY B N 1
ATOM 6015 C CA . GLY B 1 216 ? -1.301 -19 -17.266 1 97.69 216 GLY B CA 1
ATOM 6016 C C . GLY B 1 216 ? -1.614 -17.797 -16.422 1 97.69 216 GLY B C 1
ATOM 6017 O O . GLY B 1 216 ? -2.762 -17.594 -16.016 1 97.69 216 GLY B O 1
ATOM 6018 N N . SER B 1 217 ? -0.599 -16.953 -16 1 98.06 217 SER B N 1
ATOM 6019 C CA . SER B 1 217 ? 0.725 -17.047 -16.609 1 98.06 217 SER B CA 1
ATOM 6020 C C . SER B 1 217 ? 1.653 -17.922 -15.773 1 98.06 217 SER B C 1
ATOM 6022 O O . SER B 1 217 ? 2.814 -18.125 -16.141 1 98.06 217 SER B O 1
ATOM 6024 N N . SER B 1 218 ? 1.2 -18.516 -14.609 1 98.81 218 SER B N 1
ATOM 6025 C CA . SER B 1 218 ? 2.033 -19.438 -13.844 1 98.81 218 SER B CA 1
ATOM 6026 C C . SER B 1 218 ? 1.728 -20.875 -14.195 1 98.81 218 SER B C 1
ATOM 6028 O O . SER B 1 218 ? 1.678 -21.75 -13.32 1 98.81 218 SER B O 1
ATOM 6030 N N . GLY B 1 219 ? 1.517 -21.109 -15.43 1 98.88 219 GLY B N 1
ATOM 6031 C CA . GLY B 1 219 ? 1.116 -22.422 -15.875 1 98.88 219 GLY B CA 1
ATOM 6032 C C . GLY B 1 219 ? 2.197 -23.469 -15.68 1 98.88 219 GLY B C 1
ATOM 6033 O O . GLY B 1 219 ? 1.9 -24.641 -15.391 1 98.88 219 GLY B O 1
ATOM 6034 N N . GLY B 1 220 ? 3.475 -23.094 -15.914 1 98.94 220 GLY B N 1
ATOM 6035 C CA . GLY B 1 220 ? 4.562 -24.016 -15.617 1 98.94 220 GLY B CA 1
ATOM 6036 C C . GLY B 1 220 ? 4.59 -24.469 -14.172 1 98.94 220 GLY B C 1
ATOM 6037 O O . GLY B 1 220 ? 4.84 -25.641 -13.883 1 98.94 220 GLY B O 1
ATOM 6038 N N . GLU B 1 221 ? 4.383 -23.547 -13.242 1 98.94 221 GLU B N 1
ATOM 6039 C CA . GLU B 1 221 ? 4.289 -23.891 -11.828 1 98.94 221 GLU B CA 1
ATOM 6040 C C . GLU B 1 221 ? 3.174 -24.906 -11.578 1 98.94 221 GLU B C 1
ATOM 6042 O O . GLU B 1 221 ? 3.383 -25.922 -10.906 1 98.94 221 GLU B O 1
ATOM 6047 N N . GLY B 1 222 ? 2.006 -24.562 -12.141 1 98.94 222 GLY B N 1
ATOM 6048 C CA . GLY B 1 222 ? 0.872 -25.453 -11.953 1 98.94 222 GLY B CA 1
ATOM 6049 C C . GLY B 1 222 ? 1.145 -26.859 -12.422 1 98.94 222 GLY B C 1
ATOM 6050 O O . GLY B 1 222 ? 0.905 -27.828 -11.688 1 98.94 222 GLY B O 1
ATOM 6051 N N . ALA B 1 223 ? 1.655 -26.984 -13.609 1 98.94 223 ALA B N 1
ATOM 6052 C CA . ALA B 1 223 ? 1.906 -28.281 -14.211 1 98.94 223 ALA B CA 1
ATOM 6053 C C . ALA B 1 223 ? 2.971 -29.062 -13.438 1 98.94 223 ALA B C 1
ATOM 6055 O O . ALA B 1 223 ? 2.807 -30.25 -13.156 1 98.94 223 ALA B O 1
ATOM 6056 N N . LEU B 1 224 ? 4.047 -28.359 -13.102 1 98.94 224 LEU B N 1
ATOM 6057 C CA . LEU B 1 224 ? 5.145 -28.984 -12.383 1 98.94 224 LEU B CA 1
ATOM 6058 C C . LEU B 1 224 ? 4.672 -29.547 -11.039 1 98.94 224 LEU B C 1
ATOM 6060 O O . LEU B 1 224 ? 5.004 -30.672 -10.68 1 98.94 224 LEU B O 1
ATOM 6064 N N . ILE B 1 225 ? 3.92 -28.766 -10.297 1 98.94 225 ILE B N 1
ATOM 6065 C CA . ILE B 1 225 ? 3.463 -29.172 -8.969 1 98.94 225 ILE B CA 1
ATOM 6066 C C . ILE B 1 225 ? 2.441 -30.297 -9.102 1 98.94 225 ILE B C 1
ATOM 6068 O O . ILE B 1 225 ? 2.434 -31.234 -8.289 1 98.94 225 ILE B O 1
ATOM 6072 N N . ALA B 1 226 ? 1.571 -30.203 -10.102 1 98.81 226 ALA B N 1
ATOM 6073 C CA . ALA B 1 226 ? 0.586 -31.266 -10.32 1 98.81 226 ALA B CA 1
ATOM 6074 C C . ALA B 1 226 ? 1.268 -32.594 -10.609 1 98.81 226 ALA B C 1
ATOM 6076 O O . ALA B 1 226 ? 0.748 -33.656 -10.25 1 98.81 226 ALA B O 1
ATOM 6077 N N . LEU B 1 227 ? 2.398 -32.562 -11.242 1 98.88 227 LEU B N 1
ATOM 6078 C CA . LEU B 1 227 ? 3.168 -33.75 -11.555 1 98.88 227 LEU B CA 1
ATOM 6079 C C . LEU B 1 227 ? 4.082 -34.125 -10.391 1 98.88 227 LEU B C 1
ATOM 6081 O O . LEU B 1 227 ? 4.871 -35.062 -10.492 1 98.88 227 LEU B O 1
ATOM 6085 N N . LYS B 1 228 ? 4.035 -33.375 -9.336 1 98.88 228 LYS B N 1
ATOM 6086 C CA . LYS B 1 228 ? 4.801 -33.594 -8.109 1 98.88 228 LYS B CA 1
ATOM 6087 C C . LYS B 1 228 ? 6.297 -33.406 -8.352 1 98.88 228 LYS B C 1
ATOM 6089 O O . LYS B 1 228 ? 7.121 -34 -7.652 1 98.88 228 LYS B O 1
ATOM 6094 N N . GLY B 1 229 ? 6.57 -32.656 -9.375 1 98.94 229 GLY B N 1
ATOM 6095 C CA . GLY B 1 229 ? 7.953 -32.281 -9.609 1 98.94 229 GLY B CA 1
ATOM 6096 C C . GLY B 1 229 ? 8.422 -31.141 -8.711 1 98.94 229 GLY B C 1
ATOM 6097 O O . GLY B 1 229 ? 9.609 -30.797 -8.695 1 98.94 229 GLY B O 1
ATOM 6098 N N . SER B 1 230 ? 7.551 -30.562 -8.039 1 98.94 230 SER B N 1
ATOM 6099 C CA . SER B 1 230 ? 7.801 -29.578 -6.988 1 98.94 230 SER B CA 1
ATOM 6100 C C . SER B 1 230 ? 6.773 -29.688 -5.867 1 98.94 230 SER B C 1
ATOM 6102 O O . SER B 1 230 ? 5.586 -29.906 -6.129 1 98.94 230 SER B O 1
ATOM 6104 N N . PRO B 1 231 ? 7.219 -29.625 -4.605 1 98.88 231 PRO B N 1
ATOM 6105 C CA . PRO B 1 231 ? 6.227 -29.625 -3.527 1 98.88 231 PRO B CA 1
ATOM 6106 C C . PRO B 1 231 ? 5.484 -28.297 -3.41 1 98.88 231 PRO B C 1
ATOM 6108 O O . PRO B 1 231 ? 4.449 -28.234 -2.74 1 98.88 231 PRO B O 1
ATOM 6111 N N . GLY B 1 232 ? 5.949 -27.281 -3.99 1 98.88 232 GLY B N 1
ATOM 6112 C CA . GLY B 1 232 ? 5.395 -25.938 -4.043 1 98.88 232 GLY B CA 1
ATOM 6113 C C . GLY B 1 232 ? 6.328 -24.922 -4.684 1 98.88 232 GLY B C 1
ATOM 6114 O O . GLY B 1 232 ? 7.523 -25.172 -4.82 1 98.88 232 GLY B O 1
ATOM 6115 N N . GLY B 1 233 ? 5.824 -23.828 -5.098 1 98.88 233 GLY B N 1
ATOM 6116 C CA . GLY B 1 233 ? 6.602 -22.781 -5.738 1 98.88 233 GLY B CA 1
ATOM 6117 C C . GLY B 1 233 ? 5.922 -21.422 -5.707 1 98.88 233 GLY B C 1
ATOM 6118 O O . GLY B 1 233 ? 4.918 -21.25 -5.012 1 98.88 233 GLY B O 1
ATOM 6119 N N . PHE B 1 234 ? 6.543 -20.469 -6.371 1 98.94 234 PHE B N 1
ATOM 6120 C CA . PHE B 1 234 ? 6.031 -19.094 -6.371 1 98.94 234 PHE B CA 1
ATOM 6121 C C . PHE B 1 234 ? 5.727 -18.641 -7.789 1 98.94 234 PHE B C 1
ATOM 6123 O O . PHE B 1 234 ? 6.543 -18.812 -8.695 1 98.94 234 PHE B O 1
ATOM 6130 N N . GLY B 1 235 ? 4.523 -18.141 -7.965 1 98.88 235 GLY B N 1
ATOM 6131 C CA . GLY B 1 235 ? 4.102 -17.469 -9.18 1 98.88 235 GLY B CA 1
ATOM 6132 C C . GLY B 1 235 ? 3.74 -16.016 -8.961 1 98.88 235 GLY B C 1
ATOM 6133 O O . GLY B 1 235 ? 4.09 -15.43 -7.934 1 98.88 235 GLY B O 1
ATOM 6134 N N . THR B 1 236 ? 3.227 -15.375 -10.016 1 98.75 236 THR B N 1
ATOM 6135 C CA . THR B 1 236 ? 2.738 -14 -9.938 1 98.75 236 THR B CA 1
ATOM 6136 C C . THR B 1 236 ? 1.315 -13.898 -10.484 1 98.75 236 THR B C 1
ATOM 6138 O O . THR B 1 236 ? 0.845 -14.812 -11.172 1 98.75 236 THR B O 1
ATOM 6141 N N . ASP B 1 237 ? 0.635 -12.859 -10.102 1 98.75 237 ASP B N 1
ATOM 6142 C CA . ASP B 1 237 ? -0.779 -12.727 -10.438 1 98.75 237 ASP B CA 1
ATOM 6143 C C . ASP B 1 237 ? -1.171 -11.258 -10.586 1 98.75 237 ASP B C 1
ATOM 6145 O O . ASP B 1 237 ? -1.082 -10.484 -9.633 1 98.75 237 ASP B O 1
ATOM 6149 N N . ILE B 1 238 ? -1.583 -10.867 -11.812 1 98.25 238 ILE B N 1
ATOM 6150 C CA . ILE B 1 238 ? -2.068 -9.516 -12.062 1 98.25 238 ILE B CA 1
ATOM 6151 C C . ILE B 1 238 ? -3.5 -9.57 -12.594 1 98.25 238 ILE B C 1
ATOM 6153 O O . ILE B 1 238 ? -4.188 -8.547 -12.648 1 98.25 238 ILE B O 1
ATOM 6157 N N . GLY B 1 239 ? -3.971 -10.805 -12.883 1 98.06 239 GLY B N 1
ATOM 6158 C CA . GLY B 1 239 ? -5.309 -11 -13.422 1 98.06 239 GLY B CA 1
ATOM 6159 C C . GLY B 1 239 ? -5.812 -12.422 -13.25 1 98.06 239 GLY B C 1
ATOM 6160 O O . GLY B 1 239 ? -6.773 -12.828 -13.914 1 98.06 239 GLY B O 1
ATOM 6161 N N . GLY B 1 240 ? -5.145 -13.211 -12.438 1 98.38 240 GLY B N 1
ATOM 6162 C CA . GLY B 1 240 ? -5.547 -14.594 -12.219 1 98.38 240 GLY B CA 1
ATOM 6163 C C . GLY B 1 240 ? -4.406 -15.578 -12.398 1 98.38 240 GLY B C 1
ATOM 6164 O O . GLY B 1 240 ? -4.598 -16.797 -12.258 1 98.38 240 GLY B O 1
ATOM 6165 N N . SER B 1 241 ? -3.221 -15.125 -12.492 1 98.56 241 SER B N 1
ATOM 6166 C CA . SER B 1 241 ? -2.105 -15.914 -13.016 1 98.56 241 SER B CA 1
ATOM 6167 C C . SER B 1 241 ? -1.569 -16.875 -11.961 1 98.56 241 SER B C 1
ATOM 6169 O O . SER B 1 241 ? -0.727 -17.719 -12.258 1 98.56 241 SER B O 1
ATOM 6171 N N . ILE B 1 242 ? -1.986 -16.797 -10.773 1 98.88 242 ILE B N 1
ATOM 6172 C CA . ILE B 1 242 ? -1.714 -17.828 -9.781 1 98.88 242 ILE B CA 1
ATOM 6173 C C . ILE B 1 242 ? -2.939 -18.719 -9.617 1 98.88 242 ILE B C 1
ATOM 6175 O O . ILE B 1 242 ? -2.822 -19.953 -9.602 1 98.88 242 ILE B O 1
ATOM 6179 N N . ARG B 1 243 ? -4.07 -18.141 -9.562 1 98.88 243 ARG B N 1
ATOM 6180 C CA . ARG B 1 243 ? -5.324 -18.812 -9.234 1 98.88 243 ARG B CA 1
ATOM 6181 C C . ARG B 1 243 ? -5.762 -19.734 -10.367 1 98.88 243 ARG B C 1
ATOM 6183 O O . ARG B 1 243 ? -6.168 -20.875 -10.125 1 98.88 243 ARG B O 1
ATOM 6190 N N . ALA B 1 244 ? -5.637 -19.266 -11.602 1 98.69 244 ALA B N 1
ATOM 6191 C CA . ALA B 1 244 ? -6.055 -20.094 -12.727 1 98.69 244 ALA B CA 1
ATOM 6192 C C . ALA B 1 244 ? -5.172 -21.344 -12.852 1 98.69 244 ALA B C 1
ATOM 6194 O O . ALA B 1 244 ? -5.672 -22.469 -12.852 1 98.69 244 ALA B O 1
ATOM 6195 N N . PRO B 1 245 ? -3.85 -21.141 -12.875 1 98.81 245 PRO B N 1
ATOM 6196 C CA . PRO B 1 245 ? -3.008 -22.344 -12.93 1 98.81 245 PRO B CA 1
ATOM 6197 C C . PRO B 1 245 ? -3.236 -23.281 -11.742 1 98.81 245 PRO B C 1
ATOM 6199 O O . PRO B 1 245 ? -3.201 -24.5 -11.906 1 98.81 245 PRO B O 1
ATOM 6202 N N . ALA B 1 246 ? -3.451 -22.719 -10.586 1 98.88 246 ALA B N 1
ATOM 6203 C CA . ALA B 1 246 ? -3.736 -23.578 -9.438 1 98.88 246 ALA B CA 1
ATOM 6204 C C . ALA B 1 246 ? -5.023 -24.375 -9.641 1 98.88 246 ALA B C 1
ATOM 6206 O O . ALA B 1 246 ? -5.023 -25.594 -9.539 1 98.88 246 ALA B O 1
ATOM 6207 N N . ALA B 1 247 ? -6.082 -23.734 -10 1 98.81 247 ALA B N 1
ATOM 6208 C CA . ALA B 1 247 ? -7.383 -24.375 -10.18 1 98.81 247 ALA B CA 1
ATOM 6209 C C . ALA B 1 247 ? -7.348 -25.391 -11.312 1 98.81 247 ALA B C 1
ATOM 6211 O O . ALA B 1 247 ? -7.895 -26.484 -11.188 1 98.81 247 ALA B O 1
ATOM 6212 N N . PHE B 1 248 ? -6.703 -25.031 -12.438 1 98.75 248 PHE B N 1
ATOM 6213 C CA . PHE B 1 248 ? -6.652 -25.891 -13.609 1 98.75 248 PHE B CA 1
ATOM 6214 C C . PHE B 1 248 ? -5.898 -27.188 -13.312 1 98.75 248 PHE B C 1
ATOM 6216 O O . PHE B 1 248 ? -6.098 -28.203 -13.992 1 98.75 248 PHE B O 1
ATOM 6223 N N . ASN B 1 249 ? -5.016 -27.156 -12.344 1 98.81 249 ASN B N 1
ATOM 6224 C CA . ASN B 1 249 ? -4.152 -28.312 -12.078 1 98.81 249 ASN B CA 1
ATOM 6225 C C . ASN B 1 249 ? -4.492 -28.969 -10.742 1 98.81 249 ASN B C 1
ATOM 6227 O O . ASN B 1 249 ? -3.711 -29.766 -10.227 1 98.81 249 ASN B O 1
ATOM 6231 N N . GLY B 1 250 ? -5.617 -28.594 -10.125 1 98.5 250 GLY B N 1
ATOM 6232 C CA . GLY B 1 250 ? -6.074 -29.219 -8.891 1 98.5 250 GLY B CA 1
ATOM 6233 C C . GLY B 1 250 ? -5.219 -28.844 -7.691 1 98.5 250 GLY B C 1
ATOM 6234 O O . GLY B 1 250 ? -4.961 -29.688 -6.824 1 98.5 250 GLY B O 1
ATOM 6235 N N . LEU B 1 251 ? -4.746 -27.625 -7.648 1 98.88 251 LEU B N 1
ATOM 6236 C CA . LEU B 1 251 ? -3.838 -27.156 -6.602 1 98.88 251 LEU B CA 1
ATOM 6237 C C . LEU B 1 251 ? -4.465 -26.031 -5.805 1 98.88 251 LEU B C 1
ATOM 6239 O O . LEU B 1 251 ? -5.516 -25.5 -6.18 1 98.88 251 LEU B O 1
ATOM 6243 N N . TYR B 1 252 ? -3.83 -25.734 -4.703 1 98.94 252 TYR B N 1
ATOM 6244 C CA . TYR B 1 252 ? -4.059 -24.469 -3.994 1 98.94 252 TYR B CA 1
ATOM 6245 C C . TYR B 1 252 ? -3.131 -23.375 -4.504 1 98.94 252 TYR B C 1
ATOM 6247 O O . TYR B 1 252 ? -2.01 -23.656 -4.938 1 98.94 252 TYR B O 1
ATOM 6255 N N . GLY B 1 253 ? -3.547 -22.188 -4.539 1 98.94 253 GLY B N 1
ATOM 6256 C CA . GLY B 1 253 ? -2.766 -21.016 -4.855 1 98.94 253 GLY B CA 1
ATOM 6257 C C . GLY B 1 253 ? -3.342 -19.734 -4.258 1 98.94 253 GLY B C 1
ATOM 6258 O O . GLY B 1 253 ? -4.562 -19.562 -4.219 1 98.94 253 GLY B O 1
ATOM 6259 N N . ILE B 1 254 ? -2.502 -18.828 -3.781 1 98.94 254 ILE B N 1
ATOM 6260 C CA . ILE B 1 254 ? -3.023 -17.641 -3.139 1 98.94 254 ILE B CA 1
ATOM 6261 C C . ILE B 1 254 ? -2.52 -16.391 -3.875 1 98.94 254 ILE B C 1
ATOM 6263 O O . ILE B 1 254 ? -1.32 -16.266 -4.125 1 98.94 254 ILE B O 1
ATOM 6267 N N . ARG B 1 255 ? -3.402 -15.609 -4.297 1 98.88 255 ARG B N 1
ATOM 6268 C CA . ARG B 1 255 ? -3.107 -14.219 -4.633 1 98.88 255 ARG B CA 1
ATOM 6269 C C . ARG B 1 255 ? -3.205 -13.32 -3.402 1 98.88 255 ARG B C 1
ATOM 6271 O O . ARG B 1 255 ? -4.305 -12.977 -2.965 1 98.88 255 ARG B O 1
ATOM 6278 N N . PRO B 1 256 ? -2.094 -12.953 -2.852 1 98.81 256 PRO B N 1
ATOM 6279 C CA . PRO B 1 256 ? -2.168 -12.016 -1.728 1 98.81 256 PRO B CA 1
ATOM 6280 C C . PRO B 1 256 ? -2.469 -10.586 -2.172 1 98.81 256 PRO B C 1
ATOM 6282 O O . PRO B 1 256 ? -2.488 -10.305 -3.371 1 98.81 256 PRO B O 1
ATOM 6285 N N . SER B 1 257 ? -2.818 -9.758 -1.255 1 98.69 257 SER B N 1
ATOM 6286 C CA . SER B 1 257 ? -2.887 -8.328 -1.544 1 98.69 257 SER B CA 1
ATOM 6287 C C . SER B 1 257 ? -1.517 -7.773 -1.916 1 98.69 257 SER B C 1
ATOM 6289 O O . SER B 1 257 ? -0.489 -8.375 -1.588 1 98.69 257 SER B O 1
ATOM 6291 N N . SER B 1 258 ? -1.525 -6.672 -2.654 1 98.38 258 SER B N 1
ATOM 6292 C CA . SER B 1 258 ? -0.277 -6 -2.996 1 98.38 258 SER B CA 1
ATOM 6293 C C . SER B 1 258 ? 0.505 -5.617 -1.743 1 98.38 258 SER B C 1
ATOM 6295 O O . SER B 1 258 ? -0.076 -5.152 -0.759 1 98.38 258 SER B O 1
ATOM 6297 N N . GLY B 1 259 ? 1.822 -5.914 -1.797 1 98.25 259 GLY B N 1
ATOM 6298 C CA . GLY B 1 259 ? 2.705 -5.449 -0.738 1 98.25 259 GLY B CA 1
ATOM 6299 C C . GLY B 1 259 ? 2.955 -6.496 0.331 1 98.25 259 GLY B C 1
ATOM 6300 O O . GLY B 1 259 ? 3.541 -6.199 1.374 1 98.25 259 GLY B O 1
ATOM 6301 N N . ARG B 1 260 ? 2.559 -7.785 0.12 1 98.69 260 ARG B N 1
ATOM 6302 C CA . ARG B 1 260 ? 2.725 -8.797 1.156 1 98.69 260 ARG B CA 1
ATOM 6303 C C . ARG B 1 260 ? 3.971 -9.641 0.902 1 98.69 260 ARG B C 1
ATOM 6305 O O . ARG B 1 260 ? 4.723 -9.938 1.831 1 98.69 260 ARG B O 1
ATOM 6312 N N . ILE B 1 261 ? 4.223 -10.062 -0.357 1 98.81 261 ILE B N 1
ATOM 6313 C CA . ILE B 1 261 ? 5.391 -10.836 -0.769 1 98.81 261 ILE B CA 1
ATOM 6314 C C . ILE B 1 261 ? 6.277 -9.992 -1.679 1 98.81 261 ILE B C 1
ATOM 6316 O O . ILE B 1 261 ? 5.777 -9.266 -2.543 1 98.81 261 ILE B O 1
ATOM 6320 N N . PRO B 1 262 ? 7.594 -10.016 -1.479 1 98.69 262 PRO B N 1
ATOM 6321 C CA . PRO B 1 262 ? 8.461 -9.109 -2.23 1 98.69 262 PRO B CA 1
ATOM 6322 C C . PRO B 1 262 ? 8.43 -9.367 -3.734 1 98.69 262 PRO B C 1
ATOM 6324 O O . PRO B 1 262 ? 8.43 -10.531 -4.16 1 98.69 262 PRO B O 1
ATOM 6327 N N . TYR B 1 263 ? 8.383 -8.32 -4.461 1 98.19 263 TYR B N 1
ATOM 6328 C CA . TYR B 1 263 ? 8.414 -8.328 -5.922 1 98.19 263 TYR B CA 1
ATOM 6329 C C . TYR B 1 263 ? 9.727 -7.762 -6.441 1 98.19 263 TYR B C 1
ATOM 6331 O O . TYR B 1 263 ? 10.016 -7.848 -7.641 1 98.19 263 TYR B O 1
ATOM 6339 N N . GLU B 1 264 ? 10.539 -7.211 -5.543 1 98.38 264 GLU B N 1
ATOM 6340 C CA . GLU B 1 264 ? 11.766 -6.5 -5.898 1 98.38 264 GLU B CA 1
ATOM 6341 C C . GLU B 1 264 ? 12.711 -7.398 -6.691 1 98.38 264 GLU B C 1
ATOM 6343 O O . GLU B 1 264 ? 13.039 -8.5 -6.254 1 98.38 264 GLU B O 1
ATOM 6348 N N . GLY B 1 265 ? 13.094 -6.914 -7.801 1 97.81 265 GLY B N 1
ATOM 6349 C CA . GLY B 1 265 ? 14.078 -7.594 -8.617 1 97.81 265 GLY B CA 1
ATOM 6350 C C . GLY B 1 265 ? 13.477 -8.602 -9.578 1 97.81 265 GLY B C 1
ATOM 6351 O O . GLY B 1 265 ? 14.164 -9.133 -10.445 1 97.81 265 GLY B O 1
ATOM 6352 N N . ALA B 1 266 ? 12.195 -8.953 -9.5 1 98.31 266 ALA B N 1
ATOM 6353 C CA . ALA B 1 266 ? 11.539 -9.82 -10.469 1 98.31 266 ALA B CA 1
ATOM 6354 C C . ALA B 1 266 ? 11.242 -9.07 -11.766 1 98.31 266 ALA B C 1
ATOM 6356 O O . ALA B 1 266 ? 10.875 -7.891 -11.742 1 98.31 266 ALA B O 1
ATOM 6357 N N . ALA B 1 267 ? 11.414 -9.742 -12.891 1 97.81 267 ALA B N 1
ATOM 6358 C CA . ALA B 1 267 ? 11.016 -9.172 -14.172 1 97.81 267 ALA B CA 1
ATOM 6359 C C . ALA B 1 267 ? 9.5 -9.039 -14.266 1 97.81 267 ALA B C 1
ATOM 6361 O O . ALA B 1 267 ? 8.766 -9.766 -13.586 1 97.81 267 ALA B O 1
ATOM 6362 N N . ASN B 1 268 ? 9.055 -8.055 -15.016 1 95.38 268 ASN B N 1
ATOM 6363 C CA . ASN B 1 268 ? 7.617 -7.797 -15.109 1 95.38 268 ASN B CA 1
ATOM 6364 C C . ASN B 1 268 ? 7.234 -7.289 -16.5 1 95.38 268 ASN B C 1
ATOM 6366 O O . ASN B 1 268 ? 8.086 -6.82 -17.25 1 95.38 268 ASN B O 1
ATOM 6370 N N . SER B 1 269 ? 5.938 -7.574 -16.859 1 94 269 SER B N 1
ATOM 6371 C CA . SER B 1 269 ? 5.324 -6.945 -18.031 1 94 269 SER B CA 1
ATOM 6372 C C . SER B 1 269 ? 4.699 -5.602 -17.656 1 94 269 SER B C 1
ATOM 6374 O O . SER B 1 269 ? 4.156 -5.441 -16.562 1 94 269 SER B O 1
ATOM 6376 N N . MET B 1 270 ? 4.75 -4.664 -18.609 1 95.69 270 MET B N 1
ATOM 6377 C CA . MET B 1 270 ? 4.191 -3.336 -18.375 1 95.69 270 MET B CA 1
ATOM 6378 C C . MET B 1 270 ? 4.715 -2.754 -17.062 1 95.69 270 MET B C 1
ATOM 6380 O O . MET B 1 270 ? 3.936 -2.307 -16.234 1 95.69 270 MET B O 1
ATOM 6384 N N . ASP B 1 271 ? 6.035 -2.916 -16.906 1 95.81 271 ASP B N 1
ATOM 6385 C CA . ASP B 1 271 ? 6.66 -2.463 -15.664 1 95.81 271 ASP B CA 1
ATOM 6386 C C . ASP B 1 271 ? 6.414 -0.973 -15.438 1 95.81 271 ASP B C 1
ATOM 6388 O O . ASP B 1 271 ? 6.574 -0.165 -16.344 1 95.81 271 ASP B O 1
ATOM 6392 N N . GLY B 1 272 ? 6.027 -0.633 -14.258 1 97 272 GLY B N 1
ATOM 6393 C CA . GLY B 1 272 ? 5.797 0.762 -13.914 1 97 272 GLY B CA 1
ATOM 6394 C C . GLY B 1 272 ? 4.328 1.141 -13.898 1 97 272 GLY B C 1
ATOM 6395 O O . GLY B 1 272 ? 3.957 2.189 -13.367 1 97 272 GLY B O 1
ATOM 6396 N N . GLN B 1 273 ? 3.439 0.329 -14.523 1 96.31 273 GLN B N 1
ATOM 6397 C CA . GLN B 1 273 ? 2.002 0.51 -14.359 1 96.31 273 GLN B CA 1
ATOM 6398 C C . GLN B 1 273 ? 1.564 0.212 -12.93 1 96.31 273 GLN B C 1
ATOM 6400 O O . GLN B 1 273 ? 1.769 -0.896 -12.43 1 96.31 273 GLN B O 1
ATOM 6405 N N . ASN B 1 274 ? 1.002 1.234 -12.273 1 96.25 274 ASN B N 1
ATOM 6406 C CA . ASN B 1 274 ? 0.717 1.041 -10.852 1 96.25 274 ASN B CA 1
ATOM 6407 C C . ASN B 1 274 ? -0.783 1.067 -10.578 1 96.25 274 ASN B C 1
ATOM 6409 O O . ASN B 1 274 ? -1.202 1.229 -9.43 1 96.25 274 ASN B O 1
ATOM 6413 N N . THR B 1 275 ? -1.636 0.959 -11.602 1 98.31 275 THR B N 1
ATOM 6414 C CA . THR B 1 275 ? -3.082 0.959 -11.422 1 98.31 275 THR B CA 1
ATOM 6415 C C . THR B 1 275 ? -3.559 -0.383 -10.875 1 98.31 275 THR B C 1
ATOM 6417 O O . THR B 1 275 ? -4.309 -0.43 -9.891 1 98.31 275 THR B O 1
ATOM 6420 N N . ILE B 1 276 ? -3.105 -1.438 -11.484 1 98.44 276 ILE B N 1
ATOM 6421 C CA . ILE B 1 276 ? -3.262 -2.787 -10.945 1 98.44 276 ILE B CA 1
ATOM 6422 C C . ILE B 1 276 ? -1.893 -3.447 -10.805 1 98.44 276 ILE B C 1
ATOM 6424 O O . ILE B 1 276 ? -1.22 -3.713 -11.805 1 98.44 276 ILE B O 1
ATOM 6428 N N . LEU B 1 277 ? -1.52 -3.729 -9.625 1 98.12 277 LEU B N 1
ATOM 6429 C CA . LEU B 1 277 ? -0.176 -4.234 -9.367 1 98.12 277 LEU B CA 1
ATOM 6430 C C . LEU B 1 277 ? -0.143 -5.758 -9.445 1 98.12 277 LEU B C 1
ATOM 6432 O O . LEU B 1 277 ? -1.062 -6.426 -8.969 1 98.12 277 LEU B O 1
ATOM 6436 N N . SER B 1 278 ? 0.882 -6.234 -10.094 1 98.12 278 SER B N 1
ATOM 6437 C CA . SER B 1 278 ? 1.187 -7.656 -10 1 98.12 278 SER B CA 1
ATOM 6438 C C . SER B 1 278 ? 1.69 -8.031 -8.609 1 98.12 278 SER B C 1
ATOM 6440 O O . SER B 1 278 ? 2.377 -7.238 -7.965 1 98.12 278 SER B O 1
ATOM 6442 N N . VAL B 1 279 ? 1.325 -9.227 -8.188 1 98.69 279 VAL B N 1
ATOM 6443 C CA . VAL B 1 279 ? 1.752 -9.688 -6.871 1 98.69 279 VAL B CA 1
ATOM 6444 C C . VAL B 1 279 ? 2.426 -11.047 -6.992 1 98.69 279 VAL B C 1
ATOM 6446 O O . VAL B 1 279 ? 2.293 -11.727 -8.016 1 98.69 279 VAL B O 1
ATOM 6449 N N . VAL B 1 280 ? 3.215 -11.367 -5.977 1 98.88 280 VAL B N 1
ATOM 6450 C CA . VAL B 1 280 ? 3.83 -12.688 -5.863 1 98.88 280 VAL B CA 1
ATOM 6451 C C . VAL B 1 280 ? 3.07 -13.523 -4.84 1 98.88 280 VAL B C 1
ATOM 6453 O O . VAL B 1 280 ? 2.65 -13.016 -3.799 1 98.88 280 VAL B O 1
ATOM 6456 N N . GLY B 1 281 ? 2.828 -14.773 -5.145 1 98.88 281 GLY B N 1
ATOM 6457 C CA . GLY B 1 281 ? 2.211 -15.703 -4.211 1 98.88 281 GLY B CA 1
ATOM 6458 C C . GLY B 1 281 ? 2.562 -17.156 -4.484 1 98.88 281 GLY B C 1
ATOM 6459 O O . GLY B 1 281 ? 2.996 -17.484 -5.59 1 98.88 281 GLY B O 1
ATOM 6460 N N . PRO B 1 282 ? 2.383 -17.984 -3.494 1 98.94 282 PRO B N 1
ATOM 6461 C CA . PRO B 1 282 ? 2.746 -19.391 -3.658 1 98.94 282 PRO B CA 1
ATOM 6462 C C . PRO B 1 282 ? 1.603 -20.25 -4.215 1 98.94 282 PRO B C 1
ATOM 6464 O O . PRO B 1 282 ? 0.435 -19.859 -4.098 1 98.94 282 PRO B O 1
ATOM 6467 N N . LEU B 1 283 ? 1.965 -21.328 -4.879 1 98.88 283 LEU B N 1
ATOM 6468 C CA . LEU B 1 283 ? 1.133 -22.453 -5.27 1 98.88 283 LEU B CA 1
ATOM 6469 C C . LEU B 1 283 ? 1.632 -23.75 -4.629 1 98.88 283 LEU B C 1
ATOM 6471 O O . LEU B 1 283 ? 2.84 -23.938 -4.48 1 98.88 283 LEU B O 1
ATOM 6475 N N . ALA B 1 284 ? 0.733 -24.609 -4.238 1 98.94 284 ALA B N 1
ATOM 6476 C CA . ALA B 1 284 ? 1.1 -25.891 -3.658 1 98.94 284 ALA B CA 1
ATOM 6477 C C . ALA B 1 284 ? -0.085 -26.859 -3.666 1 98.94 284 ALA B C 1
ATOM 6479 O O . ALA B 1 284 ? -1.188 -26.484 -4.074 1 98.94 284 ALA B O 1
ATOM 6480 N N . GLY B 1 285 ? 0.225 -28.062 -3.262 1 98.56 285 GLY B N 1
ATOM 6481 C CA . GLY B 1 285 ? -0.805 -29.078 -3.27 1 98.56 285 GLY B CA 1
ATOM 6482 C C . GLY B 1 285 ? -1.732 -29.016 -2.07 1 98.56 285 GLY B C 1
ATOM 6483 O O . GLY B 1 285 ? -2.816 -29.594 -2.08 1 98.56 285 GLY B O 1
ATOM 6484 N N . THR B 1 286 ? -1.288 -28.266 -1.028 1 98.56 286 THR B N 1
ATOM 6485 C CA . THR B 1 286 ? -2.102 -28.172 0.18 1 98.56 286 THR B CA 1
ATOM 6486 C C . THR B 1 286 ? -2.125 -26.75 0.711 1 98.56 286 THR B C 1
ATOM 6488 O O . THR B 1 286 ? -1.201 -25.969 0.46 1 98.56 286 THR B O 1
ATOM 6491 N N . ALA B 1 287 ? -3.211 -26.469 1.457 1 98.19 287 ALA B N 1
ATOM 6492 C CA . ALA B 1 287 ? -3.336 -25.156 2.072 1 98.19 287 ALA B CA 1
ATOM 6493 C C . ALA B 1 287 ? -2.242 -24.922 3.111 1 98.19 287 ALA B C 1
ATOM 6495 O O . ALA B 1 287 ? -1.711 -23.828 3.234 1 98.19 287 ALA B O 1
ATOM 6496 N N . ARG B 1 288 ? -1.905 -25.953 3.887 1 98.12 288 ARG B N 1
ATOM 6497 C CA . ARG B 1 288 ? -0.886 -25.812 4.922 1 98.12 288 ARG B CA 1
ATOM 6498 C C . ARG B 1 288 ? 0.477 -25.5 4.309 1 98.12 288 ARG B C 1
ATOM 6500 O O . ARG B 1 288 ? 1.29 -24.797 4.91 1 98.12 288 ARG B O 1
ATOM 6507 N N . SER B 1 289 ? 0.752 -26.031 3.105 1 98.88 289 SER B N 1
ATOM 6508 C CA . SER B 1 289 ? 2 -25.703 2.42 1 98.88 289 SER B CA 1
ATOM 6509 C C . SER B 1 289 ? 2.047 -24.234 2.014 1 98.88 289 SER B C 1
ATOM 6511 O O . SER B 1 289 ? 3.102 -23.609 2.082 1 98.88 289 SER B O 1
ATOM 6513 N N . LEU B 1 290 ? 0.875 -23.703 1.569 1 98.88 290 LEU B N 1
ATOM 6514 C CA . LEU B 1 290 ? 0.814 -22.266 1.269 1 98.88 290 LEU B CA 1
ATOM 6515 C C . LEU B 1 290 ? 1.149 -21.438 2.504 1 98.88 290 LEU B C 1
ATOM 6517 O O . LEU B 1 290 ? 1.905 -20.469 2.418 1 98.88 290 LEU B O 1
ATOM 6521 N N . GLN B 1 291 ? 0.539 -21.859 3.596 1 98.56 291 GLN B N 1
ATOM 6522 C CA . GLN B 1 291 ? 0.769 -21.141 4.848 1 98.56 291 GLN B CA 1
ATOM 6523 C C . GLN B 1 291 ? 2.242 -21.188 5.242 1 98.56 291 GLN B C 1
ATOM 6525 O O . GLN B 1 291 ? 2.801 -20.172 5.684 1 98.56 291 GLN B O 1
ATOM 6530 N N . LEU B 1 292 ? 2.865 -22.344 5.09 1 98.75 292 LEU B N 1
ATOM 6531 C CA . LEU B 1 292 ? 4.281 -22.516 5.398 1 98.75 292 LEU B CA 1
ATOM 6532 C C . LEU B 1 292 ? 5.129 -21.531 4.586 1 98.75 292 LEU B C 1
ATOM 6534 O O . LEU B 1 292 ? 5.957 -20.812 5.148 1 98.75 292 LEU B O 1
ATOM 6538 N N . PHE B 1 293 ? 4.934 -21.484 3.273 1 98.88 293 PHE B N 1
ATOM 6539 C CA . PHE B 1 293 ? 5.707 -20.625 2.389 1 98.88 293 PHE B CA 1
ATOM 6540 C C . PHE B 1 293 ? 5.488 -19.156 2.736 1 98.88 293 PHE B C 1
ATOM 6542 O O . PHE B 1 293 ? 6.445 -18.375 2.799 1 98.88 293 PHE B O 1
ATOM 6549 N N . PHE B 1 294 ? 4.262 -18.828 2.963 1 98.69 294 PHE B N 1
ATOM 6550 C CA . PHE B 1 294 ? 3.904 -17.438 3.225 1 98.69 294 PHE B CA 1
ATOM 6551 C C . PHE B 1 294 ? 4.547 -16.938 4.52 1 98.69 294 PHE B C 1
ATOM 6553 O O . PHE B 1 294 ? 5.195 -15.891 4.535 1 98.69 294 PHE B O 1
ATOM 6560 N N . LYS B 1 295 ? 4.406 -17.719 5.594 1 98.5 295 LYS B N 1
ATOM 6561 C CA . LYS B 1 295 ? 4.969 -17.375 6.898 1 98.5 295 LYS B CA 1
ATOM 6562 C C . LYS B 1 295 ? 6.492 -17.297 6.832 1 98.5 295 LYS B C 1
ATOM 6564 O O . LYS B 1 295 ? 7.094 -16.375 7.395 1 98.5 295 LYS B O 1
ATOM 6569 N N . ALA B 1 296 ? 7.074 -18.219 6.16 1 98.75 296 ALA B N 1
ATOM 6570 C CA . ALA B 1 296 ? 8.531 -18.281 6.078 1 98.75 296 ALA B CA 1
ATOM 6571 C C . ALA B 1 296 ? 9.094 -17.016 5.422 1 98.75 296 ALA B C 1
ATOM 6573 O O . ALA B 1 296 ? 10.047 -16.422 5.918 1 98.75 296 ALA B O 1
ATOM 6574 N N . VAL B 1 297 ? 8.461 -16.578 4.332 1 98.81 297 VAL B N 1
ATOM 6575 C CA . VAL B 1 297 ? 8.953 -15.414 3.607 1 98.81 297 VAL B CA 1
ATOM 6576 C C . VAL B 1 297 ? 8.797 -14.172 4.473 1 98.81 297 VAL B C 1
ATOM 6578 O O . VAL B 1 297 ? 9.703 -13.336 4.539 1 98.81 297 VAL B O 1
ATOM 6581 N N . LEU B 1 298 ? 7.684 -14.016 5.152 1 98.62 298 LEU B N 1
ATOM 6582 C CA . LEU B 1 298 ? 7.449 -12.844 5.984 1 98.62 298 LEU B CA 1
ATOM 6583 C C . LEU B 1 298 ? 8.43 -12.797 7.148 1 98.62 298 LEU B C 1
ATOM 6585 O O . LEU B 1 298 ? 8.773 -11.711 7.637 1 98.62 298 LEU B O 1
ATOM 6589 N N . GLU B 1 299 ? 8.93 -13.961 7.539 1 98 299 GLU B N 1
ATOM 6590 C CA . GLU B 1 299 ? 9.906 -14.023 8.625 1 98 299 GLU B CA 1
ATOM 6591 C C . GLU B 1 299 ? 11.227 -13.375 8.219 1 98 299 GLU B C 1
ATOM 6593 O O . GLU B 1 299 ? 12.023 -12.984 9.078 1 98 299 GLU B O 1
ATOM 6598 N N . GLN B 1 300 ? 11.445 -13.25 6.969 1 98.5 300 GLN B N 1
ATOM 6599 C CA . GLN B 1 300 ? 12.672 -12.633 6.473 1 98.5 300 GLN B CA 1
ATOM 6600 C C . GLN B 1 300 ? 12.578 -11.109 6.508 1 98.5 300 GLN B C 1
ATOM 6602 O O . GLN B 1 300 ? 13.516 -10.414 6.105 1 98.5 300 GLN B O 1
ATOM 6607 N N . GLN B 1 301 ? 11.445 -10.531 6.93 1 98.31 301 GLN B N 1
ATOM 6608 C CA . GLN B 1 301 ? 11.195 -9.094 7.016 1 98.31 301 GLN B CA 1
ATOM 6609 C C . GLN B 1 301 ? 11.484 -8.406 5.684 1 98.31 301 GLN B C 1
ATOM 6611 O O . GLN B 1 301 ? 12.25 -7.445 5.629 1 98.31 301 GLN B O 1
ATOM 6616 N N . PRO B 1 302 ? 10.719 -8.828 4.652 1 98.62 302 PRO B N 1
ATOM 6617 C CA . PRO B 1 302 ? 11.008 -8.32 3.309 1 98.62 302 PRO B CA 1
ATOM 6618 C C . PRO B 1 302 ? 10.812 -6.812 3.191 1 98.62 302 PRO B C 1
ATOM 6620 O O . PRO B 1 302 ? 11.352 -6.184 2.279 1 98.62 302 PRO B O 1
ATOM 6623 N N . TRP B 1 303 ? 10.062 -6.125 4.078 1 98.5 303 TRP B N 1
ATOM 6624 C CA . TRP B 1 303 ? 9.844 -4.68 4.055 1 98.5 303 TRP B CA 1
ATOM 6625 C C . TRP B 1 303 ? 11.148 -3.926 4.297 1 98.5 303 TRP B C 1
ATOM 6627 O O . TRP B 1 303 ? 11.219 -2.715 4.07 1 98.5 303 TRP B O 1
ATOM 6637 N N . LEU B 1 304 ? 12.195 -4.59 4.719 1 98.19 304 LEU B N 1
ATOM 6638 C CA . LEU B 1 304 ? 13.492 -3.961 4.91 1 98.19 304 LEU B CA 1
ATOM 6639 C C . LEU B 1 304 ? 14.312 -4.008 3.623 1 98.19 304 LEU B C 1
ATOM 6641 O O . LEU B 1 304 ? 15.367 -3.369 3.527 1 98.19 304 LEU B O 1
ATOM 6645 N N . TYR B 1 305 ? 13.758 -4.762 2.539 1 98.25 305 TYR B N 1
ATOM 6646 C CA . TYR B 1 305 ? 14.602 -5 1.375 1 98.25 305 TYR B CA 1
ATOM 6647 C C . TYR B 1 305 ? 13.836 -4.758 0.083 1 98.25 305 TYR B C 1
ATOM 6649 O O . TYR B 1 305 ? 14.422 -4.727 -1.001 1 98.25 305 TYR B O 1
ATOM 6657 N N . ASP B 1 306 ? 12.586 -4.586 0.147 1 98.62 306 ASP B N 1
ATOM 6658 C CA . ASP B 1 306 ? 11.695 -4.23 -0.954 1 98.62 306 ASP B CA 1
ATOM 6659 C C . ASP B 1 306 ? 10.812 -3.037 -0.586 1 98.62 306 ASP B C 1
ATOM 6661 O O . ASP B 1 306 ? 9.93 -3.15 0.26 1 98.62 306 ASP B O 1
ATOM 6665 N N . PRO B 1 307 ? 10.992 -1.928 -1.299 1 97.94 307 PRO B N 1
ATOM 6666 C CA . PRO B 1 307 ? 10.273 -0.711 -0.917 1 97.94 307 PRO B CA 1
ATOM 6667 C C . PRO B 1 307 ? 8.758 -0.843 -1.09 1 97.94 307 PRO B C 1
ATOM 6669 O O . PRO B 1 307 ? 8 -0.025 -0.562 1 97.94 307 PRO B O 1
ATOM 6672 N N . LEU B 1 308 ? 8.273 -1.863 -1.808 1 97.19 308 LEU B N 1
ATOM 6673 C CA . LEU B 1 308 ? 6.848 -1.972 -2.078 1 97.19 308 LEU B CA 1
ATOM 6674 C C . LEU B 1 308 ? 6.18 -2.939 -1.105 1 97.19 308 LEU B C 1
ATOM 6676 O O . LEU B 1 308 ? 4.957 -3.094 -1.116 1 97.19 308 LEU B O 1
ATOM 6680 N N . VAL B 1 309 ? 6.961 -3.549 -0.251 1 98.69 309 VAL B N 1
ATOM 6681 C CA . VAL B 1 309 ? 6.383 -4.473 0.719 1 98.69 309 VAL B CA 1
ATOM 6682 C C . VAL B 1 309 ? 5.965 -3.711 1.976 1 98.69 309 VAL B C 1
ATOM 6684 O O . VAL B 1 309 ? 6.684 -2.818 2.434 1 98.69 309 VAL B O 1
ATOM 6687 N N . LEU B 1 310 ? 4.832 -3.99 2.479 1 98.69 310 LEU B N 1
ATOM 6688 C CA . LEU B 1 310 ? 4.301 -3.396 3.699 1 98.69 310 LEU B CA 1
ATOM 6689 C C . LEU B 1 310 ? 4.945 -4.02 4.934 1 98.69 310 LEU B C 1
ATOM 6691 O O . LEU B 1 310 ? 5.168 -5.23 4.977 1 98.69 310 LEU B O 1
ATOM 6695 N N . GLU B 1 311 ? 5.352 -3.197 5.891 1 98.38 311 GLU B N 1
ATOM 6696 C CA . GLU B 1 311 ? 5.789 -3.73 7.176 1 98.38 311 GLU B CA 1
ATOM 6697 C C . GLU B 1 311 ? 4.629 -4.355 7.941 1 98.38 311 GLU B C 1
ATOM 6699 O O . GLU B 1 311 ? 4.102 -3.76 8.883 1 98.38 311 GLU B O 1
ATOM 6704 N N . LEU B 1 312 ? 4.215 -5.52 7.504 1 98.25 312 LEU B N 1
ATOM 6705 C CA . LEU B 1 312 ? 3.088 -6.285 8.031 1 98.25 312 LEU B CA 1
ATOM 6706 C C . LEU B 1 312 ? 3.479 -7.742 8.25 1 98.25 312 LEU B C 1
ATOM 6708 O O . LEU B 1 312 ? 3.229 -8.594 7.395 1 98.25 312 LEU B O 1
ATOM 6712 N N . PRO B 1 313 ? 4.105 -8.055 9.414 1 97.88 313 PRO B N 1
ATOM 6713 C CA . PRO B 1 313 ? 4.434 -9.445 9.711 1 97.88 313 PRO B CA 1
ATOM 6714 C C . PRO B 1 313 ? 3.201 -10.352 9.742 1 97.88 313 PRO B C 1
ATOM 6716 O O . PRO B 1 313 ? 2.07 -9.859 9.727 1 97.88 313 PRO B O 1
ATOM 6719 N N . TRP B 1 314 ? 3.467 -11.672 9.68 1 98.44 314 TRP B N 1
ATOM 6720 C CA . TRP B 1 314 ? 2.357 -12.602 9.859 1 98.44 314 TRP B CA 1
ATOM 6721 C C . TRP B 1 314 ? 1.618 -12.32 11.164 1 98.44 314 TRP B C 1
ATOM 6723 O O . TRP B 1 314 ? 2.238 -12.188 12.219 1 98.44 314 TRP B O 1
ATOM 6733 N N . ARG B 1 315 ? 0.329 -12.234 11.109 1 98.19 315 ARG B N 1
ATOM 6734 C CA . ARG B 1 315 ? -0.466 -11.891 12.281 1 98.19 315 ARG B CA 1
ATOM 6735 C C . ARG B 1 315 ? -1.08 -13.141 12.906 1 98.19 315 ARG B C 1
ATOM 6737 O O . ARG B 1 315 ? -2.215 -13.5 12.594 1 98.19 315 ARG B O 1
ATOM 6744 N N . SER B 1 316 ? -0.352 -13.695 13.773 1 97.88 316 SER B N 1
ATOM 6745 C CA . SER B 1 316 ? -0.744 -14.953 14.406 1 97.88 316 SER B CA 1
ATOM 6746 C C . SER B 1 316 ? -2.062 -14.805 15.164 1 97.88 316 SER B C 1
ATOM 6748 O O . SER B 1 316 ? -2.838 -15.758 15.258 1 97.88 316 SER B O 1
ATOM 6750 N N . GLY B 1 317 ? -2.334 -13.594 15.695 1 97.44 317 GLY B N 1
ATOM 6751 C CA . GLY B 1 317 ? -3.602 -13.352 16.359 1 97.44 317 GLY B CA 1
ATOM 6752 C C . GLY B 1 317 ? -4.805 -13.57 15.469 1 97.44 317 GLY B C 1
ATOM 6753 O O . GLY B 1 317 ? -5.789 -14.18 15.883 1 97.44 317 GLY B O 1
ATOM 6754 N N . ILE B 1 318 ? -4.742 -13.094 14.211 1 98 318 ILE B N 1
ATOM 6755 C CA . ILE B 1 318 ? -5.832 -13.258 13.258 1 98 318 ILE B CA 1
ATOM 6756 C C . ILE B 1 318 ? -5.988 -14.734 12.898 1 98 318 ILE B C 1
ATOM 6758 O O . ILE B 1 318 ? -7.105 -15.234 12.789 1 98 318 ILE B O 1
ATOM 6762 N N . GLU B 1 319 ? -4.84 -15.406 12.672 1 98.31 319 GLU B N 1
ATOM 6763 C CA . GLU B 1 319 ? -4.871 -16.844 12.391 1 98.31 319 GLU B CA 1
ATOM 6764 C C . GLU B 1 319 ? -5.582 -17.609 13.5 1 98.31 319 GLU B C 1
ATOM 6766 O O . GLU B 1 319 ? -6.484 -18.406 13.234 1 98.31 319 GLU B O 1
ATOM 6771 N N . LEU B 1 320 ? -5.168 -17.375 14.781 1 98.38 320 LEU B N 1
ATOM 6772 C CA . LEU B 1 320 ? -5.715 -18.078 15.93 1 98.38 320 LEU B CA 1
ATOM 6773 C C . LEU B 1 320 ? -7.191 -17.766 16.125 1 98.38 320 LEU B C 1
ATOM 6775 O O . LEU B 1 320 ? -7.992 -18.656 16.422 1 98.38 320 LEU B O 1
ATOM 6779 N N . ASP B 1 321 ? -7.539 -16.531 15.93 1 97.81 321 ASP B N 1
ATOM 6780 C CA . ASP B 1 321 ? -8.938 -16.125 16.062 1 97.81 321 ASP B CA 1
ATOM 6781 C C . ASP B 1 321 ? -9.805 -16.812 15 1 97.81 321 ASP B C 1
ATOM 6783 O O . ASP B 1 321 ? -10.922 -17.234 15.289 1 97.81 321 ASP B O 1
ATOM 6787 N N . THR B 1 322 ? -9.305 -16.891 13.789 1 98.06 322 THR B N 1
ATOM 6788 C CA . THR B 1 322 ? -10.055 -17.531 12.711 1 98.06 322 THR B CA 1
ATOM 6789 C C . THR B 1 322 ? -10.203 -19.031 12.977 1 98.06 322 THR B C 1
ATOM 6791 O O . THR B 1 322 ? -11.273 -19.609 12.758 1 98.06 322 THR B O 1
ATOM 6794 N N . ARG B 1 323 ? -9.141 -19.688 13.422 1 98.06 323 ARG B N 1
ATOM 6795 C CA . ARG B 1 323 ? -9.211 -21.109 13.766 1 98.06 323 ARG B CA 1
ATOM 6796 C C . ARG B 1 323 ? -10.234 -21.344 14.875 1 98.06 323 ARG B C 1
ATOM 6798 O O . ARG B 1 323 ? -10.977 -22.328 14.836 1 98.06 323 ARG B O 1
ATOM 6805 N N . ARG B 1 324 ? -10.242 -20.453 15.852 1 97.56 324 ARG B N 1
ATOM 6806 C CA . ARG B 1 324 ? -11.219 -20.547 16.938 1 97.56 324 ARG B CA 1
ATOM 6807 C C . ARG B 1 324 ? -12.641 -20.438 16.391 1 97.56 324 ARG B C 1
ATOM 6809 O O . ARG B 1 324 ? -13.531 -21.156 16.828 1 97.56 324 ARG B O 1
ATOM 6816 N N . LEU B 1 325 ? -12.82 -19.531 15.484 1 96.75 325 LEU B N 1
ATOM 6817 C CA . LEU B 1 325 ? -14.133 -19.375 14.875 1 96.75 325 LEU B CA 1
ATOM 6818 C C . LEU B 1 325 ? -14.555 -20.641 14.148 1 96.75 325 LEU B C 1
ATOM 6820 O O . LEU B 1 325 ? -15.719 -21.047 14.211 1 96.75 325 LEU B O 1
ATOM 6824 N N . VAL B 1 326 ? -13.641 -21.234 13.398 1 97.25 326 VAL B N 1
ATOM 6825 C CA . VAL B 1 326 ? -13.906 -22.484 12.68 1 97.25 326 VAL B CA 1
ATOM 6826 C C . VAL B 1 326 ? -14.281 -23.578 13.672 1 97.25 326 VAL B C 1
ATOM 6828 O O . VAL B 1 326 ? -15.25 -24.312 13.469 1 97.25 326 VAL B O 1
ATOM 6831 N N . GLU B 1 327 ? -13.531 -23.688 14.758 1 96.81 327 GLU B N 1
ATOM 6832 C CA . GLU B 1 327 ? -13.812 -24.688 15.789 1 96.81 327 GLU B CA 1
ATOM 6833 C C . GLU B 1 327 ? -15.172 -24.469 16.438 1 96.81 327 GLU B C 1
ATOM 6835 O O . GLU B 1 327 ? -15.938 -25.406 16.641 1 96.81 327 GLU B O 1
ATOM 6840 N N . GLN B 1 328 ? -15.414 -23.25 16.688 1 95.31 328 GLN B N 1
ATOM 6841 C CA . GLN B 1 328 ? -16.672 -22.891 17.312 1 95.31 328 GLN B CA 1
ATOM 6842 C C . GLN B 1 328 ? -17.859 -23.156 16.375 1 95.31 328 GLN B C 1
ATOM 6844 O O . GLN B 1 328 ? -18.953 -23.5 16.828 1 95.31 328 GLN B O 1
ATOM 6849 N N . SER B 1 329 ? -17.578 -23 15.148 1 93.25 329 SER B N 1
ATOM 6850 C CA . SER B 1 329 ? -18.656 -23.156 14.172 1 93.25 329 SER B CA 1
ATOM 6851 C C . SER B 1 329 ? -19.109 -24.625 14.07 1 93.25 329 SER B C 1
ATOM 6853 O O . SER B 1 329 ? -20.203 -24.906 13.594 1 93.25 329 SER B O 1
ATOM 6855 N N . ALA B 1 330 ? -18.281 -25.531 14.469 1 90.88 330 ALA B N 1
ATOM 6856 C CA . ALA B 1 330 ? -18.656 -26.938 14.492 1 90.88 330 ALA B CA 1
ATOM 6857 C C . ALA B 1 330 ? -19.812 -27.172 15.461 1 90.88 330 ALA B C 1
ATOM 6859 O O . ALA B 1 330 ? -20.672 -28.031 15.227 1 90.88 330 ALA B O 1
ATOM 6860 N N . LYS B 1 331 ? -19.828 -26.422 16.484 1 92.44 331 LYS B N 1
ATOM 6861 C CA . LYS B 1 331 ? -20.891 -26.516 17.484 1 92.44 331 LYS B CA 1
ATOM 6862 C C . LYS B 1 331 ? -22 -25.531 17.188 1 92.44 331 LYS B C 1
ATOM 6864 O O . LYS B 1 331 ? -23.188 -25.828 17.406 1 92.44 331 LYS B O 1
ATOM 6869 N N . GLU B 1 332 ? -21.594 -24.391 16.781 1 93.25 332 GLU B N 1
ATOM 6870 C CA . GLU B 1 332 ? -22.531 -23.312 16.438 1 93.25 332 GLU B CA 1
ATOM 6871 C C . GLU B 1 332 ? -22.266 -22.797 15.031 1 93.25 332 GLU B C 1
ATOM 6873 O O . GLU B 1 332 ? -21.656 -21.75 14.852 1 93.25 332 GLU B O 1
ATOM 6878 N N . PRO B 1 333 ? -22.953 -23.312 14.125 1 88.62 333 PRO B N 1
ATOM 6879 C CA . PRO B 1 333 ? -22.656 -23.016 12.727 1 88.62 333 PRO B CA 1
ATOM 6880 C C . PRO B 1 333 ? -22.891 -21.562 12.367 1 88.62 333 PRO B C 1
ATOM 6882 O O . PRO B 1 333 ? -22.375 -21.078 11.352 1 88.62 333 PRO B O 1
ATOM 6885 N N . SER B 1 334 ? -23.609 -20.859 13.219 1 86.38 334 SER B N 1
ATOM 6886 C CA . SER B 1 334 ? -23.922 -19.469 12.961 1 86.38 334 SER B CA 1
ATOM 6887 C C . SER B 1 334 ? -22.688 -18.578 13.156 1 86.38 334 SER B C 1
ATOM 6889 O O . SER B 1 334 ? -22.703 -17.406 12.789 1 86.38 334 SER B O 1
ATOM 6891 N N . LYS B 1 335 ? -21.609 -19.156 13.547 1 90.94 335 LYS B N 1
ATOM 6892 C CA . LYS B 1 335 ? -20.406 -18.375 13.844 1 90.94 335 LYS B CA 1
ATOM 6893 C C . LYS B 1 335 ? -19.703 -17.953 12.555 1 90.94 335 LYS B C 1
ATOM 6895 O O . LYS B 1 335 ? -18.891 -17.031 12.562 1 90.94 335 LYS B O 1
ATOM 6900 N N . LEU B 1 336 ? -19.984 -18.594 11.492 1 96.5 336 LEU B N 1
ATOM 6901 C CA . LEU B 1 336 ? -19.422 -18.266 10.188 1 96.5 336 LEU B CA 1
ATOM 6902 C C . LEU B 1 336 ? -20.516 -18.094 9.141 1 96.5 336 LEU B C 1
ATOM 6904 O O . LEU B 1 336 ? -21.531 -18.797 9.195 1 96.5 336 LEU B O 1
ATOM 6908 N N . ALA B 1 337 ? -20.359 -17.172 8.328 1 98.12 337 ALA B N 1
ATOM 6909 C CA . ALA B 1 337 ? -21.25 -16.969 7.188 1 98.12 337 ALA B CA 1
ATOM 6910 C C . ALA B 1 337 ? -20.453 -16.828 5.895 1 98.12 337 ALA B C 1
ATOM 6912 O O . ALA B 1 337 ? -19.391 -16.203 5.875 1 98.12 337 ALA B O 1
ATOM 6913 N N . PHE B 1 338 ? -20.953 -17.391 4.848 1 98.62 338 PHE B N 1
ATOM 6914 C CA . PHE B 1 338 ? -20.312 -17.391 3.543 1 98.62 338 PHE B CA 1
ATOM 6915 C C . PHE B 1 338 ? -21.25 -16.828 2.477 1 98.62 338 PHE B C 1
ATOM 6917 O O . PHE B 1 338 ? -22.453 -16.703 2.709 1 98.62 338 PHE B O 1
ATOM 6924 N N . ALA B 1 339 ? -20.688 -16.422 1.389 1 98.88 339 ALA B N 1
ATOM 6925 C CA . ALA B 1 339 ? -21.469 -16.062 0.213 1 98.88 339 ALA B CA 1
ATOM 6926 C C . ALA B 1 339 ? -21 -16.828 -1.02 1 98.88 339 ALA B C 1
ATOM 6928 O O . ALA B 1 339 ? -19.844 -17.219 -1.11 1 98.88 339 ALA B O 1
ATOM 6929 N N . ILE B 1 340 ? -21.938 -17.078 -1.936 1 98.69 340 ILE B N 1
ATOM 6930 C CA . ILE B 1 340 ? -21.672 -17.75 -3.205 1 98.69 340 ILE B CA 1
ATOM 6931 C C . ILE B 1 340 ? -21.969 -16.797 -4.363 1 98.69 340 ILE B C 1
ATOM 6933 O O . ILE B 1 340 ? -23.062 -16.219 -4.426 1 98.69 340 ILE B O 1
ATOM 6937 N N . MET B 1 341 ? -21.031 -16.594 -5.191 1 98.69 341 MET B N 1
ATOM 6938 C CA . MET B 1 341 ? -21.25 -15.898 -6.461 1 98.69 341 MET B CA 1
ATOM 6939 C C . MET B 1 341 ? -21.281 -16.891 -7.621 1 98.69 341 MET B C 1
ATOM 6941 O O . MET B 1 341 ? -20.234 -17.406 -8.023 1 98.69 341 MET B O 1
ATOM 6945 N N . LYS B 1 342 ? -22.359 -17.094 -8.195 1 97.56 342 LYS B N 1
ATOM 6946 C CA . LYS B 1 342 ? -22.531 -18.156 -9.188 1 97.56 342 LYS B CA 1
ATOM 6947 C C . LYS B 1 342 ? -21.984 -17.719 -10.547 1 97.56 342 LYS B C 1
ATOM 6949 O O . LYS B 1 342 ? -21.531 -18.562 -11.328 1 97.56 342 LYS B O 1
ATOM 6954 N N . ASP B 1 343 ? -22.078 -16.516 -10.844 1 97.38 343 ASP B N 1
ATOM 6955 C CA . ASP B 1 343 ? -21.5 -15.945 -12.047 1 97.38 343 ASP B CA 1
ATOM 6956 C C . ASP B 1 343 ? -21.266 -14.445 -11.891 1 97.38 343 ASP B C 1
ATOM 6958 O O . ASP B 1 343 ? -21.641 -13.859 -10.883 1 97.38 343 ASP B O 1
ATOM 6962 N N . THR B 1 344 ? -20.656 -13.766 -12.867 1 97 344 THR B N 1
ATOM 6963 C CA . THR B 1 344 ? -20.266 -12.367 -12.766 1 97 344 THR B CA 1
ATOM 6964 C C . THR B 1 344 ? -21.328 -11.453 -13.367 1 97 344 THR B C 1
ATOM 6966 O O . THR B 1 344 ? -21.188 -10.234 -13.352 1 97 344 THR B O 1
ATOM 6969 N N . GLY B 1 345 ? -22.359 -12 -13.875 1 97 345 GLY B N 1
ATOM 6970 C CA . GLY B 1 345 ? -23.281 -11.219 -14.672 1 97 345 GLY B CA 1
ATOM 6971 C C . GLY B 1 345 ? -22.828 -11.047 -16.109 1 97 345 GLY B C 1
ATOM 6972 O O . GLY B 1 345 ? -23.578 -10.539 -16.953 1 97 345 GLY B O 1
ATOM 6973 N N . VAL B 1 346 ? -21.656 -11.562 -16.438 1 97.5 346 VAL B N 1
ATOM 6974 C CA . VAL B 1 346 ? -21.094 -11.453 -17.781 1 97.5 346 VAL B CA 1
ATOM 6975 C C . VAL B 1 346 ? -21.062 -12.836 -18.438 1 97.5 346 VAL B C 1
ATOM 6977 O O . VAL B 1 346 ? -21.438 -12.984 -19.609 1 97.5 346 VAL B O 1
ATOM 6980 N N . ALA B 1 347 ? -20.688 -13.82 -17.672 1 97.19 347 ALA B N 1
ATOM 6981 C CA . ALA B 1 347 ? -20.547 -15.188 -18.188 1 97.19 347 ALA B CA 1
ATOM 6982 C C . ALA B 1 347 ? -20.875 -16.219 -17.109 1 97.19 347 ALA B C 1
ATOM 6984 O O . ALA B 1 347 ? -20.484 -16.047 -15.953 1 97.19 347 ALA B O 1
ATOM 6985 N N . LYS B 1 348 ? -21.531 -17.25 -17.547 1 97.81 348 LYS B N 1
ATOM 6986 C CA . LYS B 1 348 ? -21.75 -18.375 -16.656 1 97.81 348 LYS B CA 1
ATOM 6987 C C . LYS B 1 348 ? -20.656 -19.422 -16.812 1 97.81 348 LYS B C 1
ATOM 6989 O O . LYS B 1 348 ? -20.078 -19.578 -17.891 1 97.81 348 LYS B O 1
ATOM 6994 N N . PRO B 1 349 ? -20.422 -20.125 -15.742 1 97.94 349 PRO B N 1
ATOM 6995 C CA . PRO B 1 349 ? -19.391 -21.156 -15.875 1 97.94 349 PRO B CA 1
ATOM 6996 C C . PRO B 1 349 ? -19.891 -22.391 -16.609 1 97.94 349 PRO B C 1
ATOM 6998 O O . PRO B 1 349 ? -21.094 -22.625 -16.703 1 97.94 349 PRO B O 1
ATOM 7001 N N . HIS B 1 350 ? -18.938 -23.188 -17.156 1 98.06 350 HIS B N 1
ATOM 7002 C CA . HIS B 1 350 ? -19.219 -24.516 -17.688 1 98.06 350 HIS B CA 1
ATOM 7003 C C . HIS B 1 350 ? -19.766 -25.453 -16.609 1 98.06 350 HIS B C 1
ATOM 7005 O O . HIS B 1 350 ? -19.609 -25.188 -15.414 1 98.06 350 HIS B O 1
ATOM 7011 N N . PRO B 1 351 ? -20.359 -26.531 -16.969 1 98.12 351 PRO B N 1
ATOM 7012 C CA . PRO B 1 351 ? -21.047 -27.422 -16.031 1 98.12 351 PRO B CA 1
ATOM 7013 C C . PRO B 1 351 ? -20.141 -27.938 -14.93 1 98.12 351 P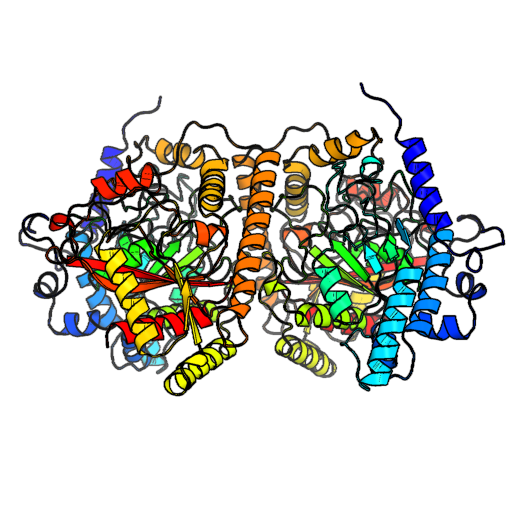RO B C 1
ATOM 7015 O O . PRO B 1 351 ? -20.531 -28 -13.766 1 98.12 351 PRO B O 1
ATOM 7018 N N . PRO B 1 352 ? -18.875 -28.375 -15.219 1 98.5 352 PRO B N 1
ATOM 7019 C CA . PRO B 1 352 ? -18.047 -28.875 -14.117 1 98.5 352 PRO B CA 1
ATOM 7020 C C . PRO B 1 352 ? -17.797 -27.828 -13.039 1 98.5 352 PRO B C 1
ATOM 7022 O O . PRO B 1 352 ? -17.719 -28.156 -11.852 1 98.5 352 PRO B O 1
ATOM 7025 N N . ILE B 1 353 ? -17.656 -26.578 -13.445 1 98.56 353 ILE B N 1
ATOM 7026 C CA . ILE B 1 353 ? -17.391 -25.5 -12.492 1 98.56 353 ILE B CA 1
ATOM 7027 C C . ILE B 1 353 ? -18.672 -25.172 -11.727 1 98.56 353 ILE B C 1
ATOM 7029 O O . ILE B 1 353 ? -18.625 -24.922 -10.516 1 98.56 353 ILE B O 1
ATOM 7033 N N . ALA B 1 354 ? -19.781 -25.141 -12.453 1 98.19 354 ALA B N 1
ATOM 7034 C CA . ALA B 1 354 ? -21.062 -24.953 -11.773 1 98.19 354 ALA B CA 1
ATOM 7035 C C . ALA B 1 354 ? -21.281 -26.031 -10.727 1 98.19 354 ALA B C 1
ATOM 7037 O O . ALA B 1 354 ? -21.766 -25.734 -9.625 1 98.19 354 ALA B O 1
ATOM 7038 N N . ARG B 1 355 ? -20.984 -27.234 -11.094 1 98.38 355 ARG B N 1
ATOM 7039 C CA . ARG B 1 355 ? -21.141 -28.344 -10.156 1 98.38 355 ARG B CA 1
ATOM 7040 C C . ARG B 1 355 ? -20.188 -28.203 -8.977 1 98.38 355 ARG B C 1
ATOM 7042 O O . ARG B 1 355 ? -20.562 -28.5 -7.836 1 98.38 355 ARG B O 1
ATOM 7049 N N . ALA B 1 356 ? -18.953 -27.828 -9.25 1 98.56 356 ALA B N 1
ATOM 7050 C CA . ALA B 1 356 ? -18 -27.594 -8.164 1 98.56 356 ALA B CA 1
ATOM 7051 C C . ALA B 1 356 ? -18.531 -26.562 -7.176 1 98.56 356 ALA B C 1
ATOM 7053 O O . ALA B 1 356 ? -18.422 -26.734 -5.961 1 98.56 356 ALA B O 1
ATOM 7054 N N . LEU B 1 357 ? -19.062 -25.5 -7.695 1 98.5 357 LEU B N 1
ATOM 7055 C CA . LEU B 1 357 ? -19.641 -24.453 -6.859 1 98.5 357 LEU B CA 1
ATOM 7056 C C . LEU B 1 357 ? -20.812 -24.984 -6.039 1 98.5 357 LEU B C 1
ATOM 7058 O O . LEU B 1 357 ? -20.953 -24.656 -4.859 1 98.5 357 LEU B O 1
ATOM 7062 N N . GLN B 1 358 ? -21.609 -25.75 -6.645 1 98.31 358 GLN B N 1
ATOM 7063 C CA . GLN B 1 358 ? -22.75 -26.359 -5.961 1 98.31 358 GLN B CA 1
ATOM 7064 C C . GLN B 1 358 ? -22.297 -27.281 -4.832 1 98.31 358 GLN B C 1
ATOM 7066 O O . GLN B 1 358 ? -22.891 -27.297 -3.756 1 98.31 358 GLN B O 1
ATOM 7071 N N . ILE B 1 359 ? -21.297 -28.047 -5.117 1 98.56 359 ILE B N 1
ATOM 7072 C CA . ILE B 1 359 ? -20.75 -28.938 -4.109 1 98.56 359 ILE B CA 1
ATOM 7073 C C . ILE B 1 359 ? -20.312 -28.141 -2.889 1 98.56 359 ILE B C 1
ATOM 7075 O O . ILE B 1 359 ? -20.625 -28.5 -1.752 1 98.56 359 ILE B O 1
ATOM 7079 N N . VAL B 1 360 ? -19.609 -27.016 -3.096 1 98.75 360 VAL B N 1
ATOM 7080 C CA . VAL B 1 360 ? -19.141 -26.188 -1.994 1 98.75 360 VAL B CA 1
ATOM 7081 C C . VAL B 1 360 ? -20.344 -25.594 -1.245 1 98.75 360 VAL B C 1
ATOM 7083 O O . VAL B 1 360 ? -20.391 -25.641 -0.014 1 98.75 360 VAL B O 1
ATOM 7086 N N . GLU B 1 361 ? -21.297 -25.078 -1.967 1 98.56 361 GLU B N 1
ATOM 7087 C CA . GLU B 1 361 ? -22.469 -24.484 -1.356 1 98.56 361 GLU B CA 1
ATOM 7088 C C . GLU B 1 361 ? -23.234 -25.484 -0.495 1 98.56 361 GLU B C 1
ATOM 7090 O O . GLU B 1 361 ? -23.578 -25.203 0.651 1 98.56 361 GLU B O 1
ATOM 7095 N N . GLN B 1 362 ? -23.469 -26.641 -1.055 1 98.31 362 GLN B N 1
ATOM 7096 C CA . GLN B 1 362 ? -24.219 -27.672 -0.341 1 98.31 362 GLN B CA 1
ATOM 7097 C C . GLN B 1 362 ? -23.453 -28.156 0.886 1 98.31 362 GLN B C 1
ATOM 7099 O O . GLN B 1 362 ? -24.047 -28.438 1.927 1 98.31 362 GLN B O 1
ATOM 7104 N N . THR B 1 363 ? -22.172 -28.297 0.719 1 98.19 363 THR B N 1
ATOM 7105 C CA . THR B 1 363 ? -21.344 -28.703 1.846 1 98.19 363 THR B CA 1
ATOM 7106 C C . THR B 1 363 ? -21.453 -27.688 2.988 1 98.19 363 THR B C 1
ATOM 7108 O O . THR B 1 363 ? -21.656 -28.078 4.141 1 98.19 363 THR B O 1
ATOM 7111 N N . LEU B 1 364 ? -21.312 -26.375 2.703 1 98 364 LEU B N 1
ATOM 7112 C CA . LEU B 1 364 ? -21.391 -25.328 3.717 1 98 364 LEU B CA 1
ATOM 7113 C C . LEU B 1 364 ? -22.766 -25.312 4.371 1 98 364 LEU B C 1
ATOM 7115 O O . LEU B 1 364 ? -22.875 -25.156 5.59 1 98 364 LEU B O 1
ATOM 7119 N N . LYS B 1 365 ? -23.781 -25.531 3.559 1 97.44 365 LYS B N 1
ATOM 7120 C CA . LYS B 1 365 ? -25.141 -25.578 4.09 1 97.44 365 LYS B CA 1
ATOM 7121 C C . LYS B 1 365 ? -25.344 -26.812 4.977 1 97.44 365 LYS B C 1
ATOM 7123 O O . LYS B 1 365 ? -25.984 -26.719 6.023 1 97.44 365 LYS B O 1
ATOM 7128 N N . ARG B 1 366 ? -24.844 -27.891 4.543 1 96.75 366 ARG B N 1
ATOM 7129 C CA . ARG B 1 366 ? -24.938 -29.125 5.324 1 96.75 366 ARG B CA 1
ATOM 7130 C C . ARG B 1 366 ? -24.266 -28.969 6.68 1 96.75 366 ARG B C 1
ATOM 7132 O O . ARG B 1 366 ? -24.734 -29.516 7.684 1 96.75 366 ARG B O 1
ATOM 7139 N N . LEU B 1 367 ? -23.188 -28.266 6.711 1 96.44 367 LEU B N 1
ATOM 7140 C CA . LEU B 1 367 ? -22.453 -28.016 7.949 1 96.44 367 LEU B CA 1
ATOM 7141 C C . LEU B 1 367 ? -23.172 -27 8.812 1 96.44 367 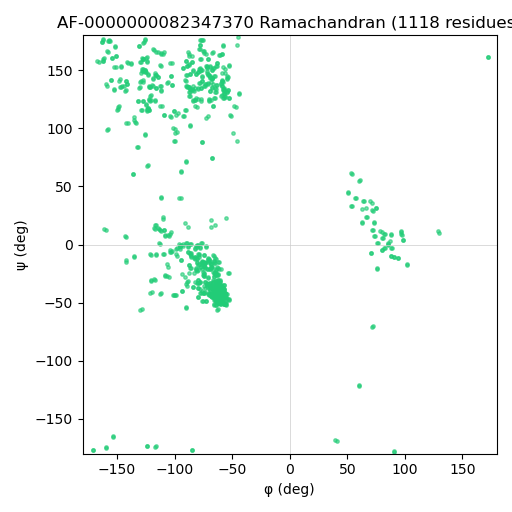LEU B C 1
ATOM 7143 O O . LEU B 1 367 ? -22.75 -26.719 9.945 1 96.44 367 LEU B O 1
ATOM 7147 N N . GLY B 1 368 ? -24.234 -26.344 8.266 1 96.56 368 GLY B N 1
ATOM 7148 C CA . GLY B 1 368 ? -25.094 -25.469 9.031 1 96.56 368 GLY B CA 1
ATOM 7149 C C . GLY B 1 368 ? -24.75 -24 8.891 1 96.56 368 GLY B C 1
ATOM 7150 O O . GLY B 1 368 ? -25.312 -23.156 9.57 1 96.56 368 GLY B O 1
ATOM 7151 N N . HIS B 1 369 ? -23.781 -23.656 8.055 1 97.44 369 HIS B N 1
ATOM 7152 C CA . HIS B 1 369 ? -23.391 -22.266 7.883 1 97.44 369 HIS B CA 1
ATOM 7153 C C . HIS B 1 369 ? -24.453 -21.484 7.117 1 97.44 369 HIS B C 1
ATOM 7155 O O . HIS B 1 369 ? -25.188 -22.062 6.301 1 97.44 369 HIS B O 1
ATOM 7161 N N . THR B 1 370 ? -24.562 -20.219 7.453 1 97.44 370 THR B N 1
ATOM 7162 C CA . THR B 1 370 ? -25.312 -19.312 6.602 1 97.44 370 THR B CA 1
ATOM 7163 C C . THR B 1 370 ? -24.594 -19.078 5.277 1 97.44 370 THR B C 1
ATOM 7165 O O . THR B 1 370 ? -23.406 -18.734 5.262 1 97.44 370 THR B O 1
ATOM 7168 N N . VAL B 1 371 ? -25.297 -19.344 4.203 1 98.25 371 VAL B N 1
ATOM 7169 C CA . VAL B 1 371 ? -24.781 -19.078 2.869 1 98.25 371 VAL B CA 1
ATOM 7170 C C . VAL B 1 371 ? -25.719 -18.141 2.113 1 98.25 371 VAL B C 1
ATOM 7172 O O . VAL B 1 371 ? -26.875 -18.484 1.871 1 98.25 371 VAL B O 1
ATOM 7175 N N . ILE B 1 372 ? -25.234 -16.953 1.778 1 98.19 372 ILE B N 1
ATOM 7176 C CA . ILE B 1 372 ? -26.078 -16.016 1.069 1 98.19 372 ILE B CA 1
ATOM 7177 C C . ILE B 1 372 ? -25.609 -15.867 -0.373 1 98.19 372 ILE B C 1
ATOM 7179 O O . ILE B 1 372 ? -24.5 -16.297 -0.712 1 98.19 372 ILE B O 1
ATOM 7183 N N . GLU B 1 373 ? -26.453 -15.273 -1.248 1 98.06 373 GLU B N 1
ATOM 7184 C CA . GLU B 1 373 ? -26.047 -14.945 -2.615 1 98.06 373 GLU B CA 1
ATOM 7185 C C . GLU B 1 373 ? -25.203 -13.68 -2.656 1 98.06 373 GLU B C 1
ATOM 7187 O O . GLU B 1 373 ? -25.484 -12.711 -1.945 1 98.06 373 GLU B O 1
ATOM 7192 N N . TRP B 1 374 ? -24.219 -13.641 -3.41 1 98.56 374 TRP B N 1
ATOM 7193 C CA . TRP B 1 374 ? -23.359 -12.477 -3.58 1 98.56 374 TRP B CA 1
ATOM 7194 C C . TRP B 1 374 ? -23.828 -11.625 -4.754 1 98.56 374 TRP B C 1
ATOM 7196 O O . TRP B 1 374 ? -23.688 -12.023 -5.914 1 98.56 374 TRP B O 1
ATOM 7206 N N . THR B 1 375 ? -24.359 -10.422 -4.5 1 97.19 375 THR B N 1
ATOM 7207 C CA . THR B 1 375 ? -24.891 -9.523 -5.52 1 97.19 375 THR B CA 1
ATOM 7208 C C . THR B 1 375 ? -24.203 -8.164 -5.457 1 97.19 375 THR B C 1
ATOM 7210 O O . THR B 1 375 ? -24.828 -7.152 -5.145 1 97.19 375 THR B O 1
ATOM 7213 N N . PRO B 1 376 ? -22.953 -8.109 -5.789 1 98.12 376 PRO B N 1
ATOM 7214 C CA . PRO B 1 376 ? -22.125 -6.906 -5.695 1 98.12 376 PRO B CA 1
ATOM 7215 C C . PRO B 1 376 ? -22.391 -5.918 -6.832 1 98.12 376 PRO B C 1
ATOM 7217 O O . PRO B 1 376 ? -23.203 -6.195 -7.719 1 98.12 376 PRO B O 1
ATOM 7220 N N . PRO B 1 377 ? -21.688 -4.664 -6.777 1 98 377 PRO B N 1
ATOM 7221 C CA . PRO B 1 377 ? -21.703 -3.785 -7.945 1 98 377 PRO B CA 1
ATOM 7222 C C . PRO B 1 377 ? -21.266 -4.492 -9.227 1 98 377 PRO B C 1
ATOM 7224 O O . PRO B 1 377 ? -20.469 -5.434 -9.172 1 98 377 PRO B O 1
ATOM 7227 N N . SER B 1 378 ? -21.719 -4.02 -10.359 1 98.31 378 SER B N 1
ATOM 7228 C CA . SER B 1 378 ? -21.609 -4.715 -11.641 1 98.31 378 SER B CA 1
ATOM 7229 C C . SER B 1 378 ? -20.156 -5.051 -11.969 1 98.31 378 SER B C 1
ATOM 7231 O O . SER B 1 378 ? -19.297 -4.172 -11.969 1 98.31 378 SER B O 1
ATOM 7233 N N . HIS B 1 379 ? -19.953 -6.32 -12.367 1 98.25 379 HIS B N 1
ATOM 7234 C CA . HIS B 1 379 ? -18.625 -6.75 -12.766 1 98.25 379 HIS B CA 1
ATOM 7235 C C . HIS B 1 379 ? -18.312 -6.328 -14.195 1 98.25 379 HIS B C 1
ATOM 7237 O O . HIS B 1 379 ? -17.156 -6.418 -14.633 1 98.25 379 HIS B O 1
ATOM 7243 N N . ILE B 1 380 ? -19.266 -5.879 -14.953 1 98.25 380 ILE B N 1
ATOM 7244 C CA . ILE B 1 380 ? -18.984 -5.266 -16.25 1 98.25 380 ILE B CA 1
ATOM 7245 C C . ILE B 1 380 ? -18.078 -4.051 -16.062 1 98.25 380 ILE B C 1
ATOM 7247 O O . ILE B 1 380 ? -17.125 -3.855 -16.812 1 98.25 380 ILE B O 1
ATOM 7251 N N . THR B 1 381 ? -18.391 -3.262 -15.023 1 98.62 381 THR B N 1
ATOM 7252 C CA . THR B 1 381 ? -17.562 -2.111 -14.695 1 98.62 381 THR B CA 1
ATOM 7253 C C . THR B 1 381 ? -16.141 -2.553 -14.336 1 98.62 381 THR B C 1
ATOM 7255 O O . THR B 1 381 ? -15.172 -1.941 -14.773 1 98.62 381 THR B O 1
ATOM 7258 N N . ALA B 1 382 ? -16.016 -3.615 -13.555 1 98.69 382 ALA B N 1
ATOM 7259 C CA . ALA B 1 382 ? -14.711 -4.137 -13.172 1 98.69 382 ALA B CA 1
ATOM 7260 C C . ALA B 1 382 ? -13.914 -4.578 -14.398 1 98.69 382 ALA B C 1
ATOM 7262 O O . ALA B 1 382 ? -12.719 -4.316 -14.5 1 98.69 382 ALA B O 1
ATOM 7263 N N . ASP B 1 383 ? -14.602 -5.258 -15.344 1 98.19 383 ASP B N 1
ATOM 7264 C CA . ASP B 1 383 ? -13.961 -5.719 -16.562 1 98.19 383 ASP B CA 1
ATOM 7265 C C . ASP B 1 383 ? -13.422 -4.543 -17.375 1 98.19 383 ASP B C 1
ATOM 7267 O O . ASP B 1 383 ? -12.305 -4.594 -17.891 1 98.19 383 ASP B O 1
ATOM 7271 N N . GLU B 1 384 ? -14.227 -3.545 -17.5 1 98.25 384 GLU B N 1
ATOM 7272 C CA . GLU B 1 384 ? -13.852 -2.363 -18.266 1 98.25 384 GLU B CA 1
ATOM 7273 C C . GLU B 1 384 ? -12.656 -1.654 -17.641 1 98.25 384 GLU B C 1
ATOM 7275 O O . GLU B 1 384 ? -11.719 -1.27 -18.344 1 98.25 384 GLU B O 1
ATOM 7280 N N . LEU B 1 385 ? -12.672 -1.478 -16.359 1 98.69 385 LEU B N 1
ATOM 7281 C CA . LEU B 1 385 ? -11.594 -0.792 -15.664 1 98.69 385 LEU B CA 1
ATOM 7282 C C . LEU B 1 385 ? -10.305 -1.604 -15.719 1 98.69 385 LEU B C 1
ATOM 7284 O O . LEU B 1 385 ? -9.219 -1.046 -15.922 1 98.69 385 LEU B O 1
ATOM 7288 N N . ALA B 1 386 ? -10.414 -2.924 -15.523 1 98.38 386 ALA B N 1
ATOM 7289 C CA . ALA B 1 386 ? -9.242 -3.781 -15.625 1 98.38 386 ALA B CA 1
ATOM 7290 C C . ALA B 1 386 ? -8.648 -3.736 -17.031 1 98.38 386 ALA B C 1
ATOM 7292 O O . ALA B 1 386 ? -7.434 -3.605 -17.203 1 98.38 386 ALA B O 1
ATOM 7293 N N . GLY B 1 387 ? -9.516 -3.863 -18.016 1 97.31 387 GLY B N 1
ATOM 7294 C CA . GLY B 1 387 ? -9.062 -3.766 -19.406 1 97.31 387 GLY B CA 1
ATOM 7295 C C . GLY B 1 387 ? -8.344 -2.461 -19.703 1 97.31 387 GLY B C 1
ATOM 7296 O O . GLY B 1 387 ? -7.312 -2.453 -20.375 1 97.31 387 GLY B O 1
ATOM 7297 N N . ALA B 1 388 ? -8.906 -1.376 -19.188 1 97.38 388 ALA B N 1
ATOM 7298 C CA . ALA B 1 388 ? -8.289 -0.067 -19.375 1 97.38 388 ALA B CA 1
ATOM 7299 C C . ALA B 1 388 ? -6.922 -0.007 -18.703 1 97.38 388 ALA B C 1
ATOM 7301 O O . ALA B 1 388 ? -5.961 0.508 -19.281 1 97.38 388 ALA B O 1
ATOM 7302 N N . ALA B 1 389 ? -6.824 -0.531 -17.531 1 97.56 389 ALA B N 1
ATOM 7303 C CA . ALA B 1 389 ? -5.57 -0.516 -16.781 1 97.56 389 ALA B CA 1
ATOM 7304 C C . ALA B 1 389 ? -4.488 -1.315 -17.5 1 97.56 389 ALA B C 1
ATOM 7306 O O . ALA B 1 389 ? -3.338 -0.882 -17.578 1 97.56 389 ALA B O 1
ATOM 7307 N N . TYR B 1 390 ? -4.828 -2.439 -18.078 1 97.06 390 TYR B N 1
ATOM 7308 C CA . TYR B 1 390 ? -3.865 -3.334 -18.703 1 97.06 390 TYR B CA 1
ATOM 7309 C C . TYR B 1 390 ? -3.418 -2.787 -20.062 1 97.06 390 TYR B C 1
ATOM 7311 O O . TYR B 1 390 ? -2.393 -3.209 -20.594 1 97.06 390 TYR B O 1
ATOM 7319 N N . SER B 1 391 ? -4.141 -1.842 -20.625 1 96.56 391 SER B N 1
ATOM 7320 C CA . SER B 1 391 ? -3.889 -1.432 -22 1 96.56 391 SER B CA 1
ATOM 7321 C C . SER B 1 391 ? -3.461 0.03 -22.062 1 96.56 391 SER B C 1
ATOM 7323 O O . SER B 1 391 ? -3.514 0.646 -23.141 1 96.56 391 SER B O 1
ATOM 7325 N N . MET B 1 392 ? -3.111 0.622 -20.938 1 97.5 392 MET B N 1
ATOM 7326 C CA . MET B 1 392 ? -2.846 2.057 -20.875 1 97.5 392 MET B CA 1
ATOM 7327 C C . MET B 1 392 ? -1.742 2.449 -21.859 1 97.5 392 MET B C 1
ATOM 7329 O O . MET B 1 392 ? -1.769 3.543 -22.422 1 97.5 392 MET B O 1
ATOM 7333 N N . ASP B 1 393 ? -0.759 1.595 -22.062 1 97.44 393 ASP B N 1
ATOM 7334 C CA . ASP B 1 393 ? 0.374 1.942 -22.906 1 97.44 393 ASP B CA 1
ATOM 7335 C C . ASP B 1 393 ? 0.095 1.577 -24.375 1 97.44 393 ASP B C 1
ATOM 7337 O O . ASP B 1 393 ? 0.979 1.689 -25.219 1 97.44 393 ASP B O 1
ATOM 7341 N N . GLY B 1 394 ? -1.088 0.997 -24.656 1 97.25 394 GLY B N 1
ATOM 7342 C CA . GLY B 1 394 ? -1.478 0.654 -26.016 1 97.25 394 GLY B CA 1
ATOM 7343 C C . GLY B 1 394 ? -0.724 -0.541 -26.562 1 97.25 394 GLY B C 1
ATOM 7344 O O . GLY B 1 394 ? -0.581 -0.682 -27.781 1 97.25 394 GLY B O 1
ATOM 7345 N N . GLY B 1 395 ? -0.138 -1.332 -25.703 1 96.88 395 GLY B N 1
ATOM 7346 C CA . GLY B 1 395 ? 0.602 -2.51 -26.125 1 96.88 395 GLY B CA 1
ATOM 7347 C C . GLY B 1 395 ? 2.059 -2.221 -26.438 1 96.88 395 GLY B C 1
ATOM 7348 O O . GLY B 1 395 ? 2.785 -3.096 -26.906 1 96.88 395 GLY B O 1
ATOM 7349 N N . ALA B 1 396 ? 2.521 -1.039 -26.125 1 97.06 396 ALA B N 1
ATOM 7350 C CA . ALA B 1 396 ? 3.865 -0.594 -26.5 1 97.06 396 ALA B CA 1
ATOM 7351 C C . ALA B 1 396 ? 4.93 -1.484 -25.859 1 97.06 396 ALA B C 1
ATOM 7353 O O . ALA B 1 396 ? 5.93 -1.816 -26.5 1 97.06 396 ALA B O 1
ATOM 7354 N N . ASP B 1 397 ? 4.801 -1.849 -24.656 1 96.62 397 ASP B N 1
ATOM 7355 C CA . ASP B 1 397 ? 5.758 -2.699 -23.953 1 96.62 397 ASP B CA 1
ATOM 7356 C C . ASP B 1 397 ? 5.887 -4.059 -24.625 1 96.62 397 ASP B C 1
ATOM 7358 O O . ASP B 1 397 ? 7 -4.52 -24.906 1 96.62 397 ASP B O 1
ATOM 7362 N N . ALA B 1 398 ? 4.785 -4.715 -24.891 1 96.5 398 ALA B N 1
ATOM 7363 C CA . ALA B 1 398 ? 4.777 -6.016 -25.547 1 96.5 398 ALA B CA 1
ATOM 7364 C C . ALA B 1 398 ? 5.402 -5.93 -26.938 1 96.5 398 ALA B C 1
ATOM 7366 O O . ALA B 1 398 ? 6.184 -6.801 -27.328 1 96.5 398 ALA B O 1
ATOM 7367 N N . GLU B 1 399 ? 5.008 -4.895 -27.641 1 96.44 399 GLU B N 1
ATOM 7368 C CA . GLU B 1 399 ? 5.535 -4.699 -28.984 1 96.44 399 GLU B CA 1
ATOM 7369 C C . GLU B 1 399 ? 7.055 -4.562 -28.969 1 96.44 399 GLU B C 1
ATOM 7371 O O . GLU B 1 399 ? 7.746 -5.137 -29.812 1 96.44 399 GLU B O 1
ATOM 7376 N N . TYR B 1 400 ? 7.555 -3.816 -28.062 1 96.44 400 TYR B N 1
ATOM 7377 C CA . TYR B 1 400 ? 8.992 -3.602 -27.953 1 96.44 400 TYR B CA 1
ATOM 7378 C C . TYR B 1 400 ? 9.727 -4.918 -27.719 1 96.44 400 TYR B C 1
ATOM 7380 O O . TYR B 1 400 ? 10.656 -5.262 -28.453 1 96.44 400 TYR B O 1
ATOM 7388 N N . HIS B 1 401 ? 9.336 -5.727 -26.75 1 96.75 401 HIS B N 1
ATOM 7389 C CA . HIS B 1 401 ? 10.07 -6.918 -26.344 1 96.75 401 HIS B CA 1
ATOM 7390 C C . HIS B 1 401 ? 9.914 -8.039 -27.375 1 96.75 401 HIS B C 1
ATOM 7392 O O . HIS B 1 401 ? 10.867 -8.773 -27.641 1 96.75 401 HIS B O 1
ATOM 7398 N N . LEU B 1 402 ? 8.703 -8.195 -27.906 1 96.56 402 LEU B N 1
ATOM 7399 C CA . LEU B 1 402 ? 8.523 -9.156 -29 1 96.56 402 LEU B CA 1
ATOM 7400 C C . LEU B 1 402 ? 9.344 -8.75 -30.219 1 96.56 402 LEU B C 1
ATOM 7402 O O . LEU B 1 402 ? 9.82 -9.602 -30.969 1 96.56 402 LEU B O 1
ATOM 7406 N N . GLY B 1 403 ? 9.523 -7.465 -30.359 1 96.12 403 GLY B N 1
ATOM 7407 C CA . GLY B 1 403 ? 10.234 -6.914 -31.5 1 96.12 403 GLY B CA 1
ATOM 7408 C C . GLY B 1 403 ? 11.734 -7.137 -31.422 1 96.12 403 GLY B C 1
ATOM 7409 O O . GLY B 1 403 ? 12.422 -7.09 -32.438 1 96.12 403 GLY B O 1
ATOM 7410 N N . LEU B 1 404 ? 12.242 -7.402 -30.219 1 96.38 404 LEU B N 1
ATOM 7411 C CA . LEU B 1 404 ? 13.688 -7.57 -30.047 1 96.38 404 LEU B CA 1
ATOM 7412 C C . LEU B 1 404 ? 14.219 -8.68 -30.953 1 96.38 404 LEU B C 1
ATOM 7414 O O . LEU B 1 404 ? 15.32 -8.57 -31.484 1 96.38 404 LEU B O 1
ATOM 7418 N N . ALA B 1 405 ? 13.406 -9.789 -31.078 1 95.81 405 ALA B N 1
ATOM 7419 C CA . ALA B 1 405 ? 13.805 -10.891 -31.953 1 95.81 405 ALA B CA 1
ATOM 7420 C C . ALA B 1 405 ? 12.867 -11.008 -33.156 1 95.81 405 ALA B C 1
ATOM 7422 O O . ALA B 1 405 ? 13.016 -11.906 -33.969 1 95.81 405 ALA B O 1
ATOM 7423 N N . GLY B 1 406 ? 11.914 -10.117 -33.188 1 95 406 GLY B N 1
ATOM 7424 C CA . GLY B 1 406 ? 10.945 -10.141 -34.281 1 95 406 GLY B CA 1
ATOM 7425 C C . GLY B 1 406 ? 9.961 -11.289 -34.188 1 95 406 GLY B C 1
ATOM 7426 O O . GLY B 1 406 ? 9.555 -11.852 -35.219 1 95 406 GLY B O 1
ATOM 7427 N N . GLU B 1 407 ? 9.68 -11.734 -33 1 93.44 407 GLU B N 1
ATOM 7428 C CA . GLU B 1 407 ? 8.758 -12.867 -32.844 1 93.44 407 GLU B CA 1
ATOM 7429 C C . GLU B 1 407 ? 7.309 -12.414 -33 1 93.44 407 GLU B C 1
ATOM 7431 O O . GLU B 1 407 ? 6.98 -11.266 -32.719 1 93.44 407 GLU B O 1
ATOM 7436 N N . LYS B 1 408 ? 6.48 -13.312 -33.438 1 90.12 408 LYS B N 1
ATOM 7437 C CA . LYS B 1 408 ? 5.043 -13.07 -33.531 1 90.12 408 LYS B CA 1
ATOM 7438 C C . LYS B 1 408 ? 4.34 -13.453 -32.219 1 90.12 408 LYS B C 1
ATOM 7440 O O . LYS B 1 408 ? 4.629 -14.5 -31.656 1 90.12 408 LYS B O 1
ATOM 7445 N N . PRO B 1 409 ? 3.477 -12.586 -31.828 1 93 409 PRO B N 1
ATOM 7446 C CA . PRO B 1 409 ? 2.738 -12.945 -30.625 1 93 409 PRO B CA 1
ATOM 7447 C C . PRO B 1 409 ? 1.794 -14.125 -30.844 1 93 409 PRO B C 1
ATOM 7449 O O . PRO B 1 409 ? 1.183 -14.242 -31.906 1 93 409 PRO B O 1
ATOM 7452 N N . ALA B 1 410 ? 1.699 -14.992 -29.812 1 95.56 410 ALA B N 1
ATOM 7453 C CA . ALA B 1 410 ? 0.675 -16.031 -29.844 1 95.56 410 ALA B CA 1
ATOM 7454 C C . ALA B 1 410 ? -0.725 -15.43 -29.797 1 95.56 410 ALA B C 1
ATOM 7456 O O . ALA B 1 410 ? -0.945 -14.406 -29.141 1 95.56 410 ALA B O 1
ATOM 7457 N N . PRO B 1 411 ? -1.712 -16.062 -30.516 1 95.38 411 PRO B N 1
ATOM 7458 C CA . PRO B 1 411 ? -3.072 -15.523 -30.516 1 95.38 411 PRO B CA 1
ATOM 7459 C C . PRO B 1 411 ? -3.701 -15.5 -29.125 1 95.38 411 PRO B C 1
ATOM 7461 O O . PRO B 1 411 ? -4.688 -14.789 -28.891 1 95.38 411 PRO B O 1
ATOM 7464 N N . GLN B 1 412 ? -3.129 -16.203 -28.188 1 96.25 412 GLN B N 1
ATOM 7465 C CA . GLN B 1 412 ? -3.662 -16.312 -26.828 1 96.25 412 GLN B CA 1
ATOM 7466 C C . GLN B 1 412 ? -3.309 -15.07 -26 1 96.25 412 GLN B C 1
ATOM 7468 O O . GLN B 1 412 ? -3.877 -14.859 -24.938 1 96.25 412 GLN B O 1
ATOM 7473 N N . VAL B 1 413 ? -2.328 -14.297 -26.469 1 95.19 413 VAL B N 1
ATOM 7474 C CA . VAL B 1 413 ? -1.938 -13.094 -25.734 1 95.19 413 VAL B CA 1
ATOM 7475 C C . VAL B 1 413 ? -3.096 -12.102 -25.719 1 95.19 413 VAL B C 1
ATOM 7477 O O . VAL B 1 413 ? -3.664 -11.781 -26.766 1 95.19 413 VAL B O 1
ATOM 7480 N N . ILE B 1 414 ? -3.443 -11.555 -24.562 1 91.06 414 ILE B N 1
ATOM 7481 C CA . ILE B 1 414 ? -4.676 -10.781 -24.422 1 91.06 414 ILE B CA 1
ATOM 7482 C C . ILE B 1 414 ? -4.371 -9.297 -24.594 1 91.06 414 ILE B C 1
ATOM 7484 O O . ILE B 1 414 ? -5.285 -8.469 -24.641 1 91.06 414 ILE B O 1
ATOM 7488 N N . LEU B 1 415 ? -3.176 -8.914 -24.781 1 91.94 415 LEU B N 1
ATOM 7489 C CA . LEU B 1 415 ? -2.818 -7.512 -24.969 1 91.94 415 LEU B CA 1
ATOM 7490 C C . LEU B 1 415 ? -2.963 -7.117 -26.438 1 91.94 415 LEU B C 1
ATOM 7492 O O . LEU B 1 415 ? -2.518 -7.848 -27.328 1 91.94 415 LEU B O 1
ATOM 7496 N N . HIS B 1 416 ? -3.619 -5.977 -26.609 1 89.06 416 HIS B N 1
ATOM 7497 C CA . HIS B 1 416 ? -3.664 -5.406 -27.953 1 89.06 416 HIS B CA 1
ATOM 7498 C C . HIS B 1 416 ? -2.5 -4.449 -28.188 1 89.06 416 HIS B C 1
ATOM 7500 O O . HIS B 1 416 ? -2.086 -3.734 -27.266 1 89.06 416 HIS B O 1
ATOM 7506 N N . THR B 1 417 ? -1.991 -4.531 -29.406 1 91.62 417 THR B N 1
ATOM 7507 C CA . THR B 1 417 ? -0.875 -3.658 -29.766 1 91.62 417 THR B CA 1
ATOM 7508 C C . THR B 1 417 ? -1.3 -2.627 -30.797 1 91.62 417 THR B C 1
ATOM 7510 O O . THR B 1 417 ? -2.371 -2.744 -31.406 1 91.62 417 THR B O 1
ATOM 7513 N N . GLY B 1 418 ? -0.503 -1.604 -30.969 1 92.25 418 GLY B N 1
ATOM 7514 C CA . GLY B 1 418 ? -0.738 -0.58 -31.969 1 92.25 418 GLY B CA 1
ATOM 7515 C C . GLY B 1 418 ? -1.789 0.433 -31.562 1 92.25 418 GLY B C 1
ATOM 7516 O O . GLY B 1 418 ? -2.303 1.178 -32.406 1 92.25 418 GLY B O 1
ATOM 7517 N N . LEU B 1 419 ? -2.182 0.417 -30.312 1 94.94 419 LEU B N 1
ATOM 7518 C CA . LEU B 1 419 ? -3.166 1.373 -29.812 1 94.94 419 LEU B CA 1
ATOM 7519 C C . LEU B 1 419 ? -2.482 2.625 -29.281 1 94.94 419 LEU B C 1
ATOM 7521 O O . LEU B 1 419 ? -1.287 2.605 -28.984 1 94.94 419 LEU B O 1
ATOM 7525 N N . SER B 1 420 ? -3.264 3.713 -29.234 1 96.56 420 SER B N 1
ATOM 7526 C CA . SER B 1 420 ? -2.734 4.941 -28.656 1 96.56 420 SER B CA 1
ATOM 7527 C C . SER B 1 420 ? -2.51 4.793 -27.156 1 96.56 420 SER B C 1
ATOM 7529 O O . SER B 1 420 ? -3.301 4.145 -26.469 1 96.56 420 SER B O 1
ATOM 7531 N N . GLN B 1 421 ? -1.473 5.41 -26.734 1 97.38 421 GLN B N 1
ATOM 7532 C CA . GLN B 1 421 ? -1.214 5.434 -25.297 1 97.38 421 GLN B CA 1
ATOM 7533 C C . GLN B 1 421 ? -2.137 6.422 -24.594 1 97.38 421 GLN B C 1
ATOM 7535 O O . GLN B 1 421 ? -2.42 7.5 -25.109 1 97.38 421 GLN B O 1
ATOM 7540 N N . LYS B 1 422 ? -2.549 6.098 -23.422 1 98.12 422 LYS B N 1
ATOM 7541 C CA . LYS B 1 422 ? -3.299 7.039 -22.594 1 98.12 422 LYS B CA 1
ATOM 7542 C C . LYS B 1 422 ? -2.398 8.164 -22.094 1 98.12 422 LYS B C 1
ATOM 7544 O O . LYS B 1 422 ? -1.207 7.957 -21.844 1 98.12 422 LYS B O 1
ATOM 7549 N N . THR B 1 423 ? -2.953 9.375 -21.953 1 98 423 THR B N 1
ATOM 7550 C CA . THR B 1 423 ? -2.262 10.492 -21.328 1 98 423 THR B CA 1
ATOM 7551 C C . THR B 1 423 ? -2.287 10.375 -19.812 1 98 423 THR B C 1
ATOM 7553 O O . THR B 1 423 ? -3.041 9.57 -19.266 1 98 423 THR B O 1
ATOM 7556 N N . ALA B 1 424 ? -1.468 11.227 -19.188 1 98.06 424 ALA B N 1
ATOM 7557 C CA . ALA B 1 424 ? -1.435 11.242 -17.734 1 98.06 424 ALA B CA 1
ATOM 7558 C C . ALA B 1 424 ? -2.814 11.547 -17.156 1 98.06 424 ALA B C 1
ATOM 7560 O O . ALA B 1 424 ? -3.213 10.969 -16.141 1 98.06 424 ALA B O 1
ATOM 7561 N N . LEU B 1 425 ? -3.561 12.398 -17.734 1 97.44 425 LEU B N 1
ATOM 7562 C CA . LEU B 1 425 ? -4.898 12.742 -17.266 1 97.44 425 LEU B CA 1
ATOM 7563 C C . LEU B 1 425 ? -5.852 11.562 -17.406 1 97.44 425 LEU B C 1
ATOM 7565 O O . LEU B 1 425 ? -6.691 11.32 -16.547 1 97.44 425 LEU B O 1
ATOM 7569 N N . GLU B 1 426 ? -5.727 10.891 -18.531 1 97.94 426 GLU B N 1
ATOM 7570 C CA . GLU B 1 426 ? -6.562 9.719 -18.75 1 97.94 426 GLU B CA 1
ATOM 7571 C C . GLU B 1 426 ? -6.23 8.609 -17.766 1 97.94 426 GLU B C 1
ATOM 7573 O O . GLU B 1 426 ? -7.125 7.941 -17.25 1 97.94 426 GLU B O 1
ATOM 7578 N N . VAL B 1 427 ? -4.922 8.414 -17.531 1 98.5 427 VAL B N 1
ATOM 7579 C CA . VAL B 1 427 ? -4.484 7.441 -16.531 1 98.5 427 VAL B CA 1
ATOM 7580 C C . VAL B 1 427 ? -5.066 7.801 -15.172 1 98.5 427 VAL B C 1
ATOM 7582 O O . VAL B 1 427 ? -5.586 6.938 -14.461 1 98.5 427 VAL B O 1
ATOM 7585 N N . ALA B 1 428 ? -5.035 9.078 -14.812 1 98.31 428 ALA B N 1
ATOM 7586 C CA . ALA B 1 428 ? -5.602 9.547 -13.555 1 98.31 428 ALA B CA 1
ATOM 7587 C C . ALA B 1 428 ? -7.098 9.273 -13.484 1 98.31 428 ALA B C 1
ATOM 7589 O O . ALA B 1 428 ? -7.617 8.875 -12.438 1 98.31 428 ALA B O 1
ATOM 7590 N N . GLY B 1 429 ? -7.777 9.523 -14.555 1 98.31 429 GLY B N 1
ATOM 7591 C CA . GLY B 1 429 ? -9.203 9.25 -14.609 1 98.31 429 GLY B CA 1
ATOM 7592 C C . GLY B 1 429 ? -9.531 7.789 -14.352 1 98.31 429 GLY B C 1
ATOM 7593 O O . GLY B 1 429 ? -10.508 7.48 -13.664 1 98.31 429 GLY B O 1
ATOM 7594 N N . ILE B 1 430 ? -8.75 6.871 -14.914 1 98.62 430 ILE B N 1
ATOM 7595 C CA . ILE B 1 430 ? -8.922 5.441 -14.695 1 98.62 430 ILE B CA 1
ATOM 7596 C C . ILE B 1 430 ? -8.711 5.113 -13.219 1 98.62 430 ILE B C 1
ATOM 7598 O O . ILE B 1 430 ? -9.469 4.344 -12.625 1 98.62 430 ILE B O 1
ATOM 7602 N N . ASN B 1 431 ? -7.723 5.734 -12.633 1 98.62 431 ASN B N 1
ATOM 7603 C CA . ASN B 1 431 ? -7.438 5.512 -11.219 1 98.62 431 ASN B CA 1
ATOM 7604 C C . ASN B 1 431 ? -8.578 5.992 -10.328 1 98.62 431 ASN B C 1
ATOM 7606 O O . ASN B 1 431 ? -8.906 5.348 -9.328 1 98.62 431 ASN B O 1
ATOM 7610 N N . VAL B 1 432 ? -9.164 7.133 -10.625 1 98.38 432 VAL B N 1
ATOM 7611 C CA . VAL B 1 432 ? -10.289 7.656 -9.859 1 98.38 432 VAL B CA 1
ATOM 7612 C C . VAL B 1 432 ? -11.477 6.707 -9.977 1 98.38 432 VAL B C 1
ATOM 7614 O O . VAL B 1 432 ? -12.102 6.367 -8.969 1 98.38 432 VAL B O 1
ATOM 7617 N N . ALA B 1 433 ? -11.766 6.262 -11.18 1 98.69 433 ALA B N 1
ATOM 7618 C CA . ALA B 1 433 ? -12.875 5.34 -11.398 1 98.69 433 ALA B CA 1
ATOM 7619 C C . ALA B 1 433 ? -12.664 4.031 -10.641 1 98.69 433 ALA B C 1
ATOM 7621 O O . ALA B 1 433 ? -13.602 3.471 -10.086 1 98.69 433 ALA B O 1
ATOM 7622 N N . LYS B 1 434 ? -11.438 3.553 -10.688 1 98.75 434 LYS B N 1
ATOM 7623 C CA . LYS B 1 434 ? -11.109 2.346 -9.938 1 98.75 434 LYS B CA 1
ATOM 7624 C C . LYS B 1 434 ? -11.383 2.531 -8.445 1 98.75 434 LYS B C 1
ATOM 7626 O O . LYS B 1 434 ? -12 1.677 -7.816 1 98.75 434 LYS B O 1
ATOM 7631 N N . ARG B 1 435 ? -10.891 3.613 -7.887 1 98.38 435 ARG B N 1
ATOM 7632 C CA . ARG B 1 435 ? -11.086 3.887 -6.465 1 98.38 435 ARG B CA 1
ATOM 7633 C C . ARG B 1 435 ? -12.57 3.957 -6.117 1 98.38 435 ARG B C 1
ATOM 7635 O O . ARG B 1 435 ? -12.992 3.449 -5.078 1 98.38 435 ARG B O 1
ATOM 7642 N N . GLU B 1 436 ? -13.32 4.598 -6.926 1 98.31 436 GLU B N 1
ATOM 7643 C CA . GLU B 1 436 ? -14.758 4.695 -6.703 1 98.31 436 GLU B CA 1
ATOM 7644 C C . GLU B 1 436 ? -15.414 3.318 -6.734 1 98.31 436 GLU B C 1
ATOM 7646 O O . GLU B 1 436 ? -16.297 3.027 -5.918 1 98.31 436 GLU B O 1
ATOM 7651 N N . TYR B 1 437 ? -15.031 2.465 -7.676 1 98.75 437 TYR B N 1
ATOM 7652 C CA . TYR B 1 437 ? -15.555 1.106 -7.742 1 98.75 437 TYR B CA 1
ATOM 7653 C C . TYR B 1 437 ? -15.164 0.309 -6.504 1 98.75 437 TYR B C 1
ATOM 7655 O O . TYR B 1 437 ? -15.992 -0.417 -5.941 1 98.75 437 TYR B O 1
ATOM 7663 N N . GLN B 1 438 ? -13.898 0.427 -6.078 1 98.88 438 GLN B N 1
ATOM 7664 C CA . GLN B 1 438 ? -13.453 -0.232 -4.859 1 98.88 438 GLN B CA 1
ATOM 7665 C C . GLN B 1 438 ? -14.305 0.18 -3.662 1 98.88 438 GLN B C 1
ATOM 7667 O O . GLN B 1 438 ? -14.656 -0.656 -2.826 1 98.88 438 GLN B O 1
ATOM 7672 N N . LYS B 1 439 ? -14.602 1.427 -3.605 1 98.81 439 LYS B N 1
ATOM 7673 C CA . LYS B 1 439 ? -15.422 1.94 -2.51 1 98.81 439 LYS B CA 1
ATOM 7674 C C . LYS B 1 439 ? -16.828 1.354 -2.553 1 98.81 439 LYS B C 1
ATOM 7676 O O . LYS B 1 439 ? -17.359 0.934 -1.525 1 98.81 439 LYS B O 1
ATOM 7681 N N . GLN B 1 440 ? -17.453 1.317 -3.717 1 98.75 440 GLN B N 1
ATOM 7682 C CA . GLN B 1 440 ? -18.797 0.741 -3.869 1 98.75 440 GLN B CA 1
ATOM 7683 C C . GLN B 1 440 ? -18.812 -0.727 -3.455 1 98.75 440 GLN B C 1
ATOM 7685 O O . GLN B 1 440 ? -19.719 -1.172 -2.764 1 98.75 440 GLN B O 1
ATOM 7690 N N . TYR B 1 441 ? -17.844 -1.455 -3.887 1 98.81 441 TYR B N 1
ATOM 7691 C CA . TYR B 1 441 ? -17.75 -2.879 -3.582 1 98.81 441 TYR B CA 1
ATOM 7692 C C . TYR B 1 441 ? -17.578 -3.107 -2.086 1 98.81 441 TYR B C 1
ATOM 7694 O O . TYR B 1 441 ? -18.188 -4.02 -1.516 1 98.81 441 TYR B O 1
ATOM 7702 N N . MET B 1 442 ? -16.75 -2.316 -1.477 1 98.62 442 MET B N 1
ATOM 7703 C CA . MET B 1 442 ? -16.531 -2.363 -0.035 1 98.62 442 MET B CA 1
ATOM 7704 C C . MET B 1 442 ? -17.828 -2.09 0.728 1 98.62 442 MET B C 1
ATOM 7706 O O . MET B 1 442 ? -18.125 -2.777 1.703 1 98.62 442 MET B O 1
ATOM 7710 N N . ASP B 1 443 ? -18.562 -1.075 0.315 1 98.62 443 ASP B N 1
ATOM 7711 C CA . ASP B 1 443 ? -19.828 -0.75 0.961 1 98.62 443 ASP B CA 1
ATOM 7712 C C . ASP B 1 443 ? -20.828 -1.902 0.832 1 98.62 443 ASP B C 1
ATOM 7714 O O . ASP B 1 443 ? -21.562 -2.201 1.773 1 98.62 443 ASP B O 1
ATOM 7718 N N . TYR B 1 444 ? -20.875 -2.553 -0.322 1 98.69 444 TYR B N 1
ATOM 7719 C CA . TYR B 1 444 ? -21.734 -3.725 -0.497 1 98.69 444 TYR B CA 1
ATOM 7720 C C . TYR B 1 444 ? -21.328 -4.836 0.468 1 98.69 444 TYR B C 1
ATOM 7722 O O . TYR B 1 444 ? -22.188 -5.434 1.121 1 98.69 444 TYR B O 1
ATOM 7730 N N . TRP B 1 445 ? -20.016 -5.141 0.515 1 98.88 445 TRP B N 1
ATOM 7731 C CA . TRP B 1 445 ? -19.547 -6.156 1.45 1 98.88 445 TRP B CA 1
ATOM 7732 C C . TRP B 1 445 ? -20.031 -5.852 2.869 1 98.88 445 TRP B C 1
ATOM 7734 O O . TRP B 1 445 ? -20.516 -6.738 3.574 1 98.88 445 TRP B O 1
ATOM 7744 N N . ASN B 1 446 ? -19.875 -4.605 3.322 1 98.56 446 ASN B N 1
ATOM 7745 C CA . ASN B 1 446 ? -20.312 -4.188 4.648 1 98.56 446 ASN B CA 1
ATOM 7746 C C . ASN B 1 446 ? -21.812 -4.43 4.84 1 98.56 446 ASN B C 1
ATOM 7748 O O . ASN B 1 446 ? -22.25 -4.836 5.918 1 98.56 446 ASN B O 1
ATOM 7752 N N . SER B 1 447 ? -22.594 -4.23 3.852 1 98.44 447 SER B N 1
ATOM 7753 C CA . SER B 1 447 ? -24.047 -4.309 3.945 1 98.44 447 SER B CA 1
ATOM 7754 C C . SER B 1 447 ? -24.516 -5.742 4.184 1 98.44 447 SER B C 1
ATOM 7756 O O . SER B 1 447 ? -25.641 -5.969 4.633 1 98.44 447 SER B O 1
ATOM 7758 N N . THR B 1 448 ? -23.688 -6.703 3.898 1 98.44 448 THR B N 1
ATOM 7759 C CA . THR B 1 448 ? -24.078 -8.102 4.043 1 98.44 448 THR B CA 1
ATOM 7760 C C . THR B 1 448 ? -24.266 -8.461 5.516 1 98.44 448 THR B C 1
ATOM 7762 O O . THR B 1 448 ? -24.828 -9.508 5.836 1 98.44 448 THR B O 1
ATOM 7765 N N . SER B 1 449 ? -23.75 -7.645 6.422 1 97.56 449 SER B N 1
ATOM 7766 C CA . SER B 1 449 ? -23.938 -7.879 7.848 1 97.56 449 SER B CA 1
ATOM 7767 C C . SER B 1 449 ? -25.422 -8.031 8.188 1 97.56 449 SER B C 1
ATOM 7769 O O . SER B 1 449 ? -25.781 -8.711 9.156 1 97.56 449 SER B O 1
ATOM 7771 N N . GLN B 1 450 ? -26.234 -7.488 7.387 1 97.19 450 GLN B N 1
ATOM 7772 C CA . GLN B 1 450 ? -27.688 -7.52 7.613 1 97.19 450 GLN B CA 1
ATOM 7773 C C . GLN B 1 450 ? -28.266 -8.883 7.262 1 97.19 450 GLN B C 1
ATOM 7775 O O . GLN B 1 450 ? -29.375 -9.219 7.68 1 97.19 450 GLN B O 1
ATOM 7780 N N . ALA B 1 451 ? -27.5 -9.664 6.562 1 96.56 451 ALA B N 1
ATOM 7781 C CA . ALA B 1 451 ? -28.062 -10.898 6.027 1 96.56 451 ALA B CA 1
ATOM 7782 C C . ALA B 1 451 ? -27.375 -12.117 6.621 1 96.56 451 ALA B C 1
ATOM 7784 O O . ALA B 1 451 ? -27.828 -13.25 6.449 1 96.56 451 ALA B O 1
ATOM 7785 N N . THR B 1 452 ? -26.297 -11.992 7.371 1 95.88 452 THR B N 1
ATOM 7786 C CA . THR B 1 452 ? -25.453 -13.117 7.77 1 95.88 452 THR B CA 1
ATOM 7787 C C . THR B 1 452 ? -25.953 -13.727 9.07 1 95.88 452 THR B C 1
ATOM 7789 O O . THR B 1 452 ? -25.781 -14.93 9.305 1 95.88 452 THR B O 1
ATOM 7792 N N . GLY B 1 453 ? -26.547 -12.938 10 1 93.25 453 GLY B N 1
ATOM 7793 C CA . GLY B 1 453 ? -26.969 -13.383 11.32 1 93.25 453 GLY B CA 1
ATOM 7794 C C . GLY B 1 453 ? -25.812 -13.539 12.289 1 93.25 453 GLY B C 1
ATOM 7795 O O . GLY B 1 453 ? -26.016 -13.906 13.453 1 93.25 453 GLY B O 1
ATOM 7796 N N . THR B 1 454 ? -24.578 -13.25 11.875 1 92.5 454 THR B N 1
ATOM 7797 C CA . THR B 1 454 ? -23.406 -13.406 12.727 1 92.5 454 THR B CA 1
ATOM 7798 C C . THR B 1 454 ? -23.062 -12.094 13.422 1 92.5 454 THR B C 1
ATOM 7800 O O . THR B 1 454 ? -22.266 -12.07 14.359 1 92.5 454 THR B O 1
ATOM 7803 N N . GLY B 1 455 ? -23.641 -10.984 12.977 1 92.75 455 GLY B N 1
ATOM 7804 C CA . GLY B 1 455 ? -23.281 -9.664 13.469 1 92.75 455 GLY B CA 1
ATOM 7805 C C . GLY B 1 455 ? -22.141 -9.039 12.688 1 92.75 455 GLY B C 1
ATOM 7806 O O . GLY B 1 455 ? -21.766 -7.887 12.93 1 92.75 455 GLY B O 1
ATOM 7807 N N . ARG B 1 456 ? -21.594 -9.773 11.734 1 96 456 ARG B N 1
ATOM 7808 C CA . ARG B 1 456 ? -20.516 -9.305 10.852 1 96 456 ARG B CA 1
ATOM 7809 C C . ARG B 1 456 ? -20.859 -9.57 9.391 1 96 456 ARG B C 1
ATOM 7811 O O . ARG B 1 456 ? -21.75 -10.375 9.094 1 96 456 ARG B O 1
ATOM 7818 N N . PRO B 1 457 ? -20.234 -8.805 8.484 1 98.12 457 PRO B N 1
ATOM 7819 C CA . PRO B 1 457 ? -20.375 -9.203 7.078 1 98.12 457 PRO B CA 1
ATOM 7820 C C . PRO B 1 457 ? -19.891 -10.625 6.816 1 98.12 457 PRO B C 1
ATOM 7822 O O . PRO B 1 457 ? -19.344 -11.266 7.711 1 98.12 457 PRO B O 1
ATOM 7825 N N . VAL B 1 458 ? -20.156 -11.133 5.594 1 98.19 458 VAL B N 1
ATOM 7826 C CA . VAL B 1 458 ? -19.734 -12.484 5.242 1 98.19 458 VAL B CA 1
ATOM 7827 C C . VAL B 1 458 ? -18.25 -12.641 5.5 1 98.19 458 VAL B C 1
ATOM 7829 O O . VAL B 1 458 ? -17.469 -11.695 5.316 1 98.19 458 VAL B O 1
ATOM 7832 N N . ASP B 1 459 ? -17.891 -13.828 5.934 1 98.25 459 ASP B N 1
ATOM 7833 C CA . ASP B 1 459 ? -16.5 -14.117 6.281 1 98.25 459 ASP B CA 1
ATOM 7834 C C . ASP B 1 459 ? -15.68 -14.383 5.027 1 98.25 459 ASP B C 1
ATOM 7836 O O . ASP B 1 459 ? -14.469 -14.148 5.016 1 98.25 459 ASP B O 1
ATOM 7840 N N . ALA B 1 460 ? -16.281 -14.898 4.039 1 98.69 460 ALA B N 1
ATOM 7841 C CA . ALA B 1 460 ? -15.617 -15.18 2.768 1 98.69 460 ALA B CA 1
ATOM 7842 C C . ALA B 1 460 ? -16.641 -15.375 1.649 1 98.69 460 ALA B C 1
ATOM 7844 O O . ALA B 1 460 ? -17.797 -15.688 1.91 1 98.69 460 ALA B O 1
ATOM 7845 N N . VAL B 1 461 ? -16.141 -15.172 0.467 1 98.94 461 VAL B N 1
ATOM 7846 C CA . VAL B 1 461 ? -16.969 -15.352 -0.717 1 98.94 461 VAL B CA 1
ATOM 7847 C C . VAL B 1 461 ? -16.344 -16.406 -1.627 1 98.94 461 VAL B C 1
ATOM 7849 O O . VAL B 1 461 ? -15.133 -16.438 -1.816 1 98.94 461 VAL B O 1
ATOM 7852 N N . ILE B 1 462 ? -17.172 -17.281 -2.119 1 98.88 462 ILE B N 1
ATOM 7853 C CA . ILE B 1 462 ? -16.719 -18.328 -3.025 1 98.88 462 ILE B CA 1
ATOM 7854 C C . ILE B 1 462 ? -17.281 -18.078 -4.426 1 98.88 462 ILE B C 1
ATOM 7856 O O . ILE B 1 462 ? -18.469 -17.781 -4.59 1 98.88 462 ILE B O 1
ATOM 7860 N N . CYS B 1 463 ? -16.438 -18.156 -5.398 1 98.81 463 CYS B N 1
ATOM 7861 C CA . CYS B 1 463 ? -16.859 -17.984 -6.785 1 98.81 463 CYS B CA 1
ATOM 7862 C C . CYS B 1 463 ? -15.945 -18.766 -7.727 1 98.81 463 CYS B C 1
ATOM 7864 O O . CYS B 1 463 ? -14.953 -19.359 -7.289 1 98.81 463 CYS B O 1
ATOM 7866 N N . PRO B 1 464 ? -16.266 -18.891 -8.984 1 98.75 464 PRO B N 1
ATOM 7867 C CA . PRO B 1 464 ? -15.375 -19.562 -9.93 1 98.75 464 PRO B CA 1
ATOM 7868 C C . PRO B 1 464 ? -14.047 -18.828 -10.109 1 98.75 464 PRO B C 1
ATOM 7870 O O . PRO B 1 464 ? -13.969 -17.609 -9.891 1 98.75 464 PRO B O 1
ATOM 7873 N N . VAL B 1 465 ? -13 -19.547 -10.469 1 98.62 465 VAL B N 1
ATOM 7874 C CA . VAL B 1 465 ? -11.727 -18.953 -10.883 1 98.62 465 VAL B CA 1
ATOM 7875 C C . VAL B 1 465 ? -11.789 -18.594 -12.367 1 98.62 465 VAL B C 1
ATOM 7877 O O . VAL B 1 465 ? -11.211 -17.594 -12.789 1 98.62 465 VAL B O 1
ATOM 7880 N N . ALA B 1 466 ? -12.422 -19.359 -13.125 1 98.25 466 ALA B N 1
ATOM 7881 C CA . ALA B 1 466 ? -12.664 -19.25 -14.562 1 98.25 466 ALA B CA 1
ATOM 7882 C C . ALA B 1 466 ? -13.977 -19.922 -14.953 1 98.25 466 ALA B C 1
ATOM 7884 O O . ALA B 1 466 ? -14.547 -20.688 -14.172 1 98.25 466 ALA B O 1
ATOM 7885 N N . PRO B 1 467 ? -14.492 -19.578 -16.141 1 97.56 467 PRO B N 1
ATOM 7886 C CA . PRO B 1 467 ? -15.742 -20.234 -16.547 1 97.56 467 PRO B CA 1
ATOM 7887 C C . PRO B 1 467 ? -15.539 -21.703 -16.906 1 97.56 467 PRO B C 1
ATOM 7889 O O . PRO B 1 467 ? -16.516 -22.453 -17.031 1 97.56 467 PRO B O 1
ATOM 7892 N N . HIS B 1 468 ? -14.383 -22.219 -17.062 1 96.12 468 HIS B N 1
ATOM 7893 C CA . HIS B 1 468 ? -14.094 -23.562 -17.516 1 96.12 468 HIS B CA 1
ATOM 7894 C C . HIS B 1 468 ? -13.141 -24.281 -16.562 1 96.12 468 HIS B C 1
ATOM 7896 O O . HIS B 1 468 ? -12.391 -23.625 -15.836 1 96.12 468 HIS B O 1
ATOM 7902 N N . ALA B 1 469 ? -13.383 -25.656 -16.609 1 93.44 469 ALA B N 1
ATOM 7903 C CA . ALA B 1 469 ? -12.367 -26.5 -15.992 1 93.44 469 ALA B CA 1
ATOM 7904 C C . ALA B 1 469 ? -11.102 -26.547 -16.844 1 93.44 469 ALA B C 1
ATOM 7906 O O . ALA B 1 469 ? -11.109 -27.094 -17.953 1 93.44 469 ALA B O 1
ATOM 7907 N N . ALA B 1 470 ? -9.961 -25.938 -16.469 1 94 470 ALA B N 1
ATOM 7908 C CA . ALA B 1 470 ? -8.898 -25.672 -17.438 1 94 470 ALA B CA 1
ATOM 7909 C C . ALA B 1 470 ? -9.469 -25.188 -18.766 1 94 470 ALA B C 1
ATOM 7911 O O . ALA B 1 470 ? -10.641 -24.797 -18.844 1 94 470 ALA B O 1
ATOM 7912 N N . VAL B 1 471 ? -8.68 -25.078 -19.906 1 96.31 471 VAL B N 1
ATOM 7913 C CA . VAL B 1 471 ? -9.258 -24.484 -21.094 1 96.31 471 VAL B CA 1
ATOM 7914 C C . VAL B 1 471 ? -8.656 -25.125 -22.344 1 96.31 471 VAL B C 1
ATOM 7916 O O . VAL B 1 471 ? -7.473 -25.469 -22.359 1 96.31 471 VAL B O 1
ATOM 7919 N N . ILE B 1 472 ? -9.57 -25.438 -23.297 1 97.69 472 ILE B N 1
ATOM 7920 C CA . ILE B 1 472 ? -9.102 -25.859 -24.609 1 97.69 472 ILE B CA 1
ATOM 7921 C C . ILE B 1 472 ? -8.203 -24.766 -25.203 1 97.69 472 ILE B C 1
ATOM 7923 O O . ILE B 1 472 ? -8.555 -23.594 -25.188 1 97.69 472 ILE B O 1
ATOM 7927 N N . PRO B 1 473 ? -7.031 -25.156 -25.672 1 97.44 473 PRO B N 1
ATOM 7928 C CA . PRO B 1 473 ? -6.113 -24.156 -26.219 1 97.44 473 PRO B CA 1
ATOM 7929 C C . PRO B 1 473 ? -6.812 -23.141 -27.125 1 97.44 473 PRO B C 1
ATOM 7931 O O . PRO B 1 473 ? -7.625 -23.531 -27.969 1 97.44 473 PRO B O 1
ATOM 7934 N N . THR B 1 474 ? -6.566 -21.828 -26.859 1 96.44 474 THR B N 1
ATOM 7935 C CA . THR B 1 474 ? -7.012 -20.672 -27.625 1 96.44 474 THR B CA 1
ATOM 7936 C C . THR B 1 474 ? -8.438 -20.281 -27.25 1 96.44 474 THR B C 1
ATOM 7938 O O . THR B 1 474 ? -9.039 -19.406 -27.859 1 96.44 474 THR B O 1
ATOM 7941 N N . ARG B 1 475 ? -8.984 -20.891 -26.188 1 95.56 475 ARG B N 1
ATOM 7942 C CA . ARG B 1 475 ? -10.383 -20.609 -25.859 1 95.56 475 ARG B CA 1
ATOM 7943 C C . ARG B 1 475 ? -10.5 -19.953 -24.5 1 95.56 475 ARG B C 1
ATOM 7945 O O . ARG B 1 475 ? -11.547 -20.031 -23.844 1 95.56 475 ARG B O 1
ATOM 7952 N N . TYR B 1 476 ? -9.445 -19.422 -23.953 1 95.62 476 TYR B N 1
ATOM 7953 C CA . TYR B 1 476 ? -9.531 -18.625 -22.734 1 95.62 476 TYR B CA 1
ATOM 7954 C C . TYR B 1 476 ? -10.078 -17.234 -23.031 1 95.62 476 TYR B C 1
ATOM 7956 O O . TYR B 1 476 ? -9.328 -16.266 -23.062 1 95.62 476 TYR B O 1
ATOM 7964 N N . ASP B 1 477 ? -11.391 -17.047 -23.016 1 91.75 477 ASP B N 1
ATOM 7965 C CA . ASP B 1 477 ? -12.047 -15.883 -23.594 1 91.75 477 ASP B CA 1
ATOM 7966 C C . ASP B 1 477 ? -12.477 -14.891 -22.516 1 91.75 477 ASP B C 1
ATOM 7968 O O . ASP B 1 477 ? -12.906 -13.781 -22.828 1 91.75 477 ASP B O 1
ATOM 7972 N N . TYR B 1 478 ? -12.312 -15.281 -21.297 1 96.06 478 TYR B N 1
ATOM 7973 C CA . TYR B 1 478 ? -12.867 -14.398 -20.266 1 96.06 478 TYR B CA 1
ATOM 7974 C C . TYR B 1 478 ? -12.039 -14.469 -18.984 1 96.06 478 TYR B C 1
ATOM 7976 O O . TYR B 1 478 ? -11.961 -15.531 -18.359 1 96.06 478 TYR B O 1
ATOM 7984 N N . VAL B 1 479 ? -11.461 -13.344 -18.594 1 96.5 479 VAL B N 1
ATOM 7985 C CA . VAL B 1 479 ? -10.578 -13.281 -17.438 1 96.5 479 VAL B CA 1
ATOM 7986 C C . VAL B 1 479 ? -11.305 -12.609 -16.266 1 96.5 479 VAL B C 1
ATOM 7988 O O . VAL B 1 479 ? -10.742 -12.461 -15.18 1 96.5 479 VAL B O 1
ATOM 7991 N N . GLY B 1 480 ? -12.57 -12.336 -16.359 1 98 480 GLY B N 1
ATOM 7992 C CA . GLY B 1 480 ? -13.273 -11.461 -15.438 1 98 480 GLY B CA 1
ATOM 7993 C C . GLY B 1 480 ? -13.547 -12.109 -14.094 1 98 480 GLY B C 1
ATOM 7994 O O . GLY B 1 480 ? -13.875 -11.43 -13.125 1 98 480 GLY B O 1
ATOM 7995 N N . TYR B 1 481 ? -13.43 -13.445 -13.938 1 98.44 481 TYR B N 1
ATOM 7996 C CA . TYR B 1 481 ? -13.656 -14.117 -12.664 1 98.44 481 TYR B CA 1
ATOM 7997 C C . TYR B 1 481 ? -12.5 -13.867 -11.703 1 98.44 481 TYR B C 1
ATOM 7999 O O . TYR B 1 481 ? -12.625 -14.125 -10.5 1 98.44 481 TYR B O 1
ATOM 8007 N N . THR B 1 482 ? -11.352 -13.391 -12.266 1 98.62 482 THR B N 1
ATOM 8008 C CA . THR B 1 482 ? -10.203 -13.172 -11.383 1 98.62 482 THR B CA 1
ATOM 8009 C C . THR B 1 482 ? -9.758 -11.719 -11.422 1 98.62 482 THR B C 1
ATOM 8011 O O . THR B 1 482 ? -9.312 -11.172 -10.406 1 98.62 482 THR B O 1
ATOM 8014 N N . SER B 1 483 ? -9.93 -11.023 -12.555 1 98.5 483 SER B N 1
ATOM 8015 C CA . SER B 1 483 ? -9.375 -9.68 -12.719 1 98.5 483 SER B CA 1
ATOM 8016 C C . SER B 1 483 ? -10.055 -8.688 -11.781 1 98.5 483 SER B C 1
ATOM 8018 O O . SER B 1 483 ? -9.43 -7.715 -11.352 1 98.5 483 SER B O 1
ATOM 8020 N N . PHE B 1 484 ? -11.383 -8.922 -11.453 1 98.75 484 PHE B N 1
ATOM 8021 C CA . PHE B 1 484 ? -12.047 -7.984 -10.555 1 98.75 484 PHE B CA 1
ATOM 8022 C C . PHE B 1 484 ? -11.391 -8 -9.172 1 98.75 484 PHE B C 1
ATOM 8024 O O . PHE B 1 484 ? -11.344 -6.977 -8.492 1 98.75 484 PHE B O 1
ATOM 8031 N N . LEU B 1 485 ? -10.859 -9.117 -8.742 1 98.88 485 LEU B N 1
ATOM 8032 C CA . LEU B 1 485 ? -10.188 -9.211 -7.453 1 98.88 485 LEU B CA 1
ATOM 8033 C C . LEU B 1 485 ? -8.844 -8.484 -7.48 1 98.88 485 LEU B C 1
ATOM 8035 O O . LEU B 1 485 ? -8.414 -7.93 -6.469 1 98.88 485 LEU B O 1
ATOM 8039 N N . ASN B 1 486 ? -8.188 -8.523 -8.664 1 98.81 486 ASN B N 1
ATOM 8040 C CA . ASN B 1 486 ? -6.977 -7.723 -8.844 1 98.81 486 ASN B CA 1
ATOM 8041 C C . ASN B 1 486 ? -7.277 -6.227 -8.781 1 98.81 486 ASN B C 1
ATOM 8043 O O . ASN B 1 486 ? -6.523 -5.461 -8.188 1 98.81 486 ASN B O 1
ATOM 8047 N N . LEU B 1 487 ? -8.352 -5.883 -9.43 1 98.81 487 LEU B N 1
ATOM 8048 C CA . LEU B 1 487 ? -8.789 -4.492 -9.398 1 98.81 487 LEU B CA 1
ATOM 8049 C C . LEU B 1 487 ? -9.078 -4.043 -7.973 1 98.81 487 LEU B C 1
ATOM 8051 O O . LEU B 1 487 ? -8.75 -2.914 -7.594 1 98.81 487 LEU B O 1
ATOM 8055 N N . LEU B 1 488 ? -9.672 -4.906 -7.188 1 98.88 488 LEU B N 1
ATOM 8056 C CA . LEU B 1 488 ? -10.039 -4.602 -5.809 1 98.88 488 LEU B CA 1
ATOM 8057 C C . LEU B 1 488 ? -8.844 -4.762 -4.875 1 98.88 488 LEU B C 1
ATOM 8059 O O . LEU B 1 488 ? -8.875 -4.277 -3.74 1 98.88 488 LEU B O 1
ATOM 8063 N N . ASP B 1 489 ? -7.844 -5.492 -5.262 1 98.75 489 ASP B N 1
ATOM 8064 C CA . ASP B 1 489 ? -6.668 -5.891 -4.492 1 98.75 489 ASP B CA 1
ATOM 8065 C C . ASP B 1 489 ? -7.055 -6.77 -3.309 1 98.75 489 ASP B C 1
ATOM 8067 O O . ASP B 1 489 ? -6.496 -6.637 -2.217 1 98.75 489 ASP B O 1
ATOM 8071 N N . TYR B 1 490 ? -8.023 -7.625 -3.498 1 98.81 490 TYR B N 1
ATOM 8072 C CA . TYR B 1 490 ? -8.484 -8.555 -2.475 1 98.81 490 TYR B CA 1
ATOM 8073 C C . TYR B 1 490 ? -7.637 -9.82 -2.461 1 98.81 490 TYR B C 1
ATOM 8075 O O . TYR B 1 490 ? -6.922 -10.109 -3.424 1 98.81 490 TYR B O 1
ATOM 8083 N N . THR B 1 491 ? -7.648 -10.5 -1.309 1 98.69 491 THR B N 1
ATOM 8084 C CA . THR B 1 491 ? -6.969 -11.781 -1.159 1 98.69 491 THR B CA 1
ATOM 8085 C C . THR B 1 491 ? -7.855 -12.922 -1.639 1 98.69 491 THR B C 1
ATOM 8087 O O . THR B 1 491 ? -9.039 -12.977 -1.311 1 98.69 491 THR B O 1
ATOM 8090 N N . SER B 1 492 ? -7.266 -13.789 -2.416 1 98.88 492 SER B N 1
ATOM 8091 C CA . SER B 1 492 ? -8.039 -14.906 -2.957 1 98.88 492 SER B CA 1
ATOM 8092 C C . SER B 1 492 ? -7.219 -16.188 -2.982 1 98.88 492 SER B C 1
ATOM 8094 O O . SER B 1 492 ? -6.031 -16.172 -3.309 1 98.88 492 SER B O 1
ATOM 8096 N N . VAL B 1 493 ? -7.859 -17.328 -2.6 1 98.94 493 VAL B N 1
ATOM 8097 C CA . VAL B 1 493 ? -7.215 -18.625 -2.584 1 98.94 493 VAL B CA 1
ATOM 8098 C C . VAL B 1 493 ? -7.984 -19.594 -3.479 1 98.94 493 VAL B C 1
ATOM 8100 O O . VAL B 1 493 ? -9.188 -19.797 -3.293 1 98.94 493 VAL B O 1
ATOM 8103 N N . ALA B 1 494 ? -7.301 -20.203 -4.438 1 98.94 494 ALA B N 1
ATOM 8104 C CA . ALA B 1 494 ? -7.891 -21.281 -5.23 1 98.94 494 ALA B CA 1
ATOM 8105 C C . ALA B 1 494 ? -7.98 -22.562 -4.422 1 98.94 494 ALA B C 1
ATOM 8107 O O . ALA B 1 494 ? -7.039 -22.922 -3.705 1 98.94 494 ALA B O 1
ATOM 8108 N N . ILE B 1 495 ? -9.109 -23.266 -4.512 1 98.56 495 ILE B N 1
ATOM 8109 C CA . ILE B 1 495 ? -9.391 -24.484 -3.777 1 98.56 495 ILE B CA 1
ATOM 8110 C C . ILE B 1 495 ? -9.828 -25.578 -4.75 1 98.56 495 ILE B C 1
ATOM 8112 O O . ILE B 1 495 ? -10.805 -25.422 -5.484 1 98.56 495 ILE B O 1
ATOM 8116 N N . PRO B 1 496 ? -9.117 -26.719 -4.73 1 98.44 496 PRO B N 1
ATOM 8117 C CA . PRO B 1 496 ? -9.617 -27.859 -5.527 1 98.44 496 PRO B CA 1
ATOM 8118 C C . PRO B 1 496 ? -10.898 -28.453 -4.957 1 98.44 496 PRO B C 1
ATOM 8120 O O . PRO B 1 496 ? -11.039 -28.578 -3.738 1 98.44 496 PRO B O 1
ATOM 8123 N N . VAL B 1 497 ? -11.812 -28.906 -5.828 1 98.5 497 VAL B N 1
ATOM 8124 C CA . VAL B 1 497 ? -13.102 -29.375 -5.328 1 98.5 497 VAL B CA 1
ATOM 8125 C C . VAL B 1 497 ? -13.406 -30.75 -5.922 1 98.5 497 VAL B C 1
ATOM 8127 O O . VAL B 1 497 ? -13.656 -31.703 -5.184 1 98.5 497 VAL B O 1
ATOM 8130 N N . THR B 1 498 ? -13.414 -30.859 -7.219 1 98.06 498 THR B N 1
ATOM 8131 C CA . THR B 1 498 ? -13.805 -32.094 -7.898 1 98.06 498 THR B CA 1
ATOM 8132 C C . THR B 1 498 ? -13.148 -32.188 -9.266 1 98.06 498 THR B C 1
ATOM 8134 O O . THR B 1 498 ? -12.117 -31.562 -9.516 1 98.06 498 THR B O 1
ATOM 8137 N N . HIS B 1 499 ? -13.609 -33.062 -10.156 1 98.12 499 HIS B N 1
ATOM 8138 C CA . HIS B 1 499 ? -13.172 -33.25 -11.539 1 98.12 499 HIS B CA 1
ATOM 8139 C C . HIS B 1 499 ? -14.352 -33.25 -12.5 1 98.12 499 HIS B C 1
ATOM 8141 O O . HIS B 1 499 ? -15.461 -33.656 -12.133 1 98.12 499 HIS B O 1
ATOM 8147 N N . ALA B 1 500 ? -14.094 -32.75 -13.68 1 98.44 500 ALA B N 1
ATOM 8148 C CA . ALA B 1 500 ? -15.117 -32.844 -14.719 1 98.44 500 ALA B CA 1
ATOM 8149 C C . ALA B 1 500 ? -15.5 -34.312 -14.992 1 98.44 500 ALA B C 1
ATOM 8151 O O . ALA B 1 500 ? -14.648 -35.188 -14.984 1 98.44 500 ALA B O 1
ATOM 8152 N N . ASP B 1 501 ? -16.75 -34.5 -15.188 1 98.25 501 ASP B N 1
ATOM 8153 C CA . ASP B 1 501 ? -17.328 -35.812 -15.477 1 98.25 501 ASP B CA 1
ATOM 8154 C C . ASP B 1 501 ? -18.328 -35.719 -16.625 1 98.25 501 ASP B C 1
ATOM 8156 O O . ASP B 1 501 ? -19.438 -35.219 -16.453 1 98.25 501 ASP B O 1
ATOM 8160 N N . LYS B 1 502 ? -17.891 -36.25 -17.75 1 97.44 502 LYS B N 1
ATOM 8161 C CA . LYS B 1 502 ? -18.703 -36.125 -18.969 1 97.44 502 LYS B CA 1
ATOM 8162 C C . LYS B 1 502 ? -20.078 -36.75 -18.797 1 97.44 502 LYS B C 1
ATOM 8164 O O . LYS B 1 502 ? -21.016 -36.375 -19.516 1 97.44 502 LYS B O 1
ATOM 8169 N N . ARG B 1 503 ? -20.266 -37.625 -17.891 1 97.81 503 ARG B N 1
ATOM 8170 C CA . ARG B 1 503 ? -21.547 -38.281 -17.688 1 97.81 503 ARG B CA 1
ATOM 8171 C C . ARG B 1 503 ? -22.547 -37.375 -17 1 97.81 503 ARG B C 1
ATOM 8173 O O . ARG B 1 503 ? -23.75 -37.531 -17.156 1 97.81 503 ARG B O 1
ATOM 8180 N N . VAL B 1 504 ? -22.047 -36.406 -16.219 1 97.56 504 VAL B N 1
ATOM 8181 C CA . VAL B 1 504 ? -22.953 -35.594 -15.422 1 97.56 504 VAL B CA 1
ATOM 8182 C C . VAL B 1 504 ? -22.844 -34.156 -15.852 1 97.56 504 VAL B C 1
ATOM 8184 O O . VAL B 1 504 ? -23.812 -33.375 -15.727 1 97.56 504 VAL B O 1
ATOM 8187 N N . ASP B 1 505 ? -21.734 -33.719 -16.312 1 98.19 505 ASP B N 1
ATOM 8188 C CA . ASP B 1 505 ? -21.484 -32.312 -16.672 1 98.19 505 ASP B CA 1
ATOM 8189 C C . ASP B 1 505 ? -21.844 -32.062 -18.125 1 98.19 505 ASP B C 1
ATOM 8191 O O . ASP B 1 505 ? -20.953 -31.812 -18.953 1 98.19 505 ASP B O 1
ATOM 8195 N N . VAL B 1 506 ? -23.094 -32.062 -18.359 1 95.81 506 VAL B N 1
ATOM 8196 C CA . VAL B 1 506 ? -23.594 -31.906 -19.719 1 95.81 506 VAL B CA 1
ATOM 8197 C C . VAL B 1 506 ? -24.188 -30.5 -19.859 1 95.81 506 VAL B C 1
ATOM 8199 O O . VAL B 1 506 ? -24.844 -30 -18.953 1 95.81 506 VAL B O 1
ATOM 8202 N N . ALA B 1 507 ? -23.875 -29.938 -21.047 1 92.94 507 ALA B N 1
ATOM 8203 C CA . ALA B 1 507 ? -24.438 -28.609 -21.297 1 92.94 507 ALA B CA 1
ATOM 8204 C C . ALA B 1 507 ? -25.953 -28.672 -21.453 1 92.94 507 ALA B C 1
ATOM 8206 O O . ALA B 1 507 ? -26.484 -29.609 -22.078 1 92.94 507 ALA B O 1
ATOM 8207 N N . GLN B 1 508 ? -26.609 -27.75 -20.812 1 92.88 508 GLN B N 1
ATOM 8208 C CA . GLN B 1 508 ? -28.062 -27.641 -20.938 1 92.88 508 GLN B CA 1
ATOM 8209 C C . GLN B 1 508 ? -28.453 -26.328 -21.625 1 92.88 508 GLN B C 1
ATOM 8211 O O . GLN B 1 508 ? -27.797 -25.297 -21.422 1 92.88 508 GLN B O 1
ATOM 8216 N N . PRO B 1 509 ? -29.516 -26.375 -22.453 1 94.5 509 PRO B N 1
ATOM 8217 C CA . PRO B 1 509 ? -29.969 -25.125 -23.078 1 94.5 509 PRO B CA 1
ATOM 8218 C C . PRO B 1 509 ? -30.344 -24.062 -22.047 1 94.5 509 PRO B C 1
ATOM 8220 O O . PRO B 1 509 ? -30.938 -24.375 -21.016 1 94.5 509 PRO B O 1
ATOM 8223 N N . ARG B 1 510 ? -29.891 -22.938 -22.375 1 94.75 510 ARG B N 1
ATOM 8224 C CA . ARG B 1 510 ? -30.141 -21.812 -21.484 1 94.75 510 ARG B CA 1
ATOM 8225 C C . ARG B 1 510 ? -30.031 -20.484 -22.203 1 94.75 510 ARG B C 1
ATOM 8227 O O . ARG B 1 510 ? -29.578 -20.438 -23.359 1 94.75 510 ARG B O 1
ATOM 8234 N N . GLU B 1 511 ? -30.547 -19.375 -21.531 1 96.44 511 GLU B N 1
ATOM 8235 C CA . GLU B 1 511 ? -30.312 -18.016 -22.016 1 96.44 511 GLU B CA 1
ATOM 8236 C C . GLU B 1 511 ? -28.906 -17.547 -21.656 1 96.44 511 GLU B C 1
ATOM 8238 O O . GLU B 1 511 ? -28.312 -18 -20.672 1 96.44 511 GLU B O 1
ATOM 8243 N N . PHE B 1 512 ? -28.438 -16.672 -22.531 1 97.5 512 PHE B N 1
ATOM 8244 C CA . PHE B 1 512 ? -27.062 -16.203 -22.344 1 97.5 512 PHE B CA 1
ATOM 8245 C C . PHE B 1 512 ? -27.047 -14.797 -21.75 1 97.5 512 PHE B C 1
ATOM 8247 O O . PHE B 1 512 ? -27.891 -13.977 -22.078 1 97.5 512 PHE B O 1
ATOM 8254 N N . LEU B 1 513 ? -26.062 -14.531 -20.906 1 96.81 513 LEU B N 1
ATOM 8255 C CA . LEU B 1 513 ? -25.891 -13.25 -20.234 1 96.81 513 LEU B CA 1
ATOM 8256 C C . LEU B 1 513 ? -25.281 -12.219 -21.188 1 96.81 513 LEU B C 1
ATOM 8258 O O . LEU B 1 513 ? -25.484 -11.016 -21.016 1 96.81 513 LEU B O 1
ATOM 8262 N N . SER B 1 514 ? -24.453 -12.617 -22.109 1 96.94 514 SER B N 1
ATOM 8263 C CA . SER B 1 514 ? -23.703 -11.773 -23.031 1 96.94 514 SER B CA 1
ATOM 8264 C C . SER B 1 514 ? -23.188 -12.578 -24.219 1 96.94 514 SER B C 1
ATOM 8266 O O . SER B 1 514 ? -23.391 -13.797 -24.281 1 96.94 514 SER B O 1
ATOM 8268 N N . GLU B 1 515 ? -22.531 -11.859 -25.172 1 96.44 515 GLU B N 1
ATOM 8269 C CA . GLU B 1 515 ? -21.906 -12.531 -26.297 1 96.44 515 GLU B CA 1
ATOM 8270 C C . GLU B 1 515 ? -20.766 -13.445 -25.844 1 96.44 515 GLU B C 1
ATOM 8272 O O . GLU B 1 515 ? -20.578 -14.531 -26.391 1 96.44 515 GLU B O 1
ATOM 8277 N N . VAL B 1 516 ? -20.094 -13.008 -24.859 1 96.12 516 VAL B N 1
ATOM 8278 C CA . VAL B 1 516 ? -19.016 -13.812 -24.312 1 96.12 516 VAL B CA 1
ATOM 8279 C C . VAL B 1 516 ? -19.578 -15.086 -23.688 1 96.12 516 VAL B C 1
ATOM 8281 O O . VAL B 1 516 ? -19.016 -16.172 -23.859 1 96.12 516 VAL B O 1
ATOM 8284 N N . ASP B 1 517 ? -20.625 -14.953 -22.969 1 97.44 517 ASP B N 1
ATOM 8285 C CA . ASP B 1 517 ? -21.312 -16.094 -22.359 1 97.44 517 ASP B CA 1
ATOM 8286 C C . ASP B 1 517 ? -21.703 -17.125 -23.406 1 97.44 517 ASP B C 1
ATOM 8288 O O . ASP B 1 517 ? -21.5 -18.328 -23.219 1 97.44 517 ASP B O 1
ATOM 8292 N N . GLU B 1 518 ? -22.25 -16.594 -24.484 1 97.69 518 GLU B N 1
ATOM 8293 C CA . GLU B 1 518 ? -22.672 -17.469 -25.578 1 97.69 518 GLU B CA 1
ATOM 8294 C C . GLU B 1 518 ? -21.469 -18.188 -26.203 1 97.69 518 GLU B C 1
ATOM 8296 O O . GLU B 1 518 ? -21.531 -19.391 -26.484 1 97.69 518 GLU B O 1
ATOM 8301 N N . LYS B 1 519 ? -20.438 -17.438 -26.422 1 96.81 519 LYS B N 1
ATOM 8302 C CA . LYS B 1 519 ? -19.219 -18.016 -26.984 1 96.81 519 LYS B CA 1
ATOM 8303 C C . LYS B 1 519 ? -18.656 -19.125 -26.094 1 96.81 519 LYS B C 1
ATOM 8305 O O . LYS B 1 519 ? -18.25 -20.172 -26.578 1 96.81 519 LYS B O 1
ATOM 8310 N N . LEU B 1 520 ? -18.656 -18.922 -24.812 1 96.38 520 LEU B N 1
ATOM 8311 C CA . LEU B 1 520 ? -18.156 -19.891 -23.844 1 96.38 520 LEU B CA 1
ATOM 8312 C C . LEU B 1 520 ? -19.031 -21.141 -23.844 1 96.38 520 LEU B C 1
ATOM 8314 O O . LEU B 1 520 ? -18.531 -22.266 -23.844 1 96.38 520 LEU B O 1
ATOM 8318 N N . TYR B 1 521 ? -20.297 -20.906 -23.828 1 96.25 521 TYR B N 1
ATOM 8319 C CA . TYR B 1 521 ? -21.25 -22.016 -23.859 1 96.25 521 TYR B CA 1
ATOM 8320 C C . TYR B 1 521 ? -21.031 -22.891 -25.078 1 96.25 521 TYR B C 1
ATOM 8322 O O . TYR B 1 521 ? -20.953 -24.125 -24.969 1 96.25 521 TYR B O 1
ATOM 8330 N N . ASN B 1 522 ? -20.859 -22.266 -26.219 1 95.75 522 ASN B N 1
ATOM 8331 C CA . ASN B 1 522 ? -20.719 -22.984 -27.484 1 95.75 522 ASN B CA 1
ATOM 8332 C C . ASN B 1 522 ? -19.375 -23.688 -27.578 1 95.75 522 ASN B C 1
ATOM 8334 O O . ASN B 1 522 ? -19.219 -24.641 -28.344 1 95.75 522 ASN B O 1
ATOM 8338 N N . GLY B 1 523 ? -18.422 -23.234 -26.797 1 93.94 523 GLY B N 1
ATOM 8339 C CA . GLY B 1 523 ? -17.094 -23.812 -26.828 1 93.94 523 GLY B CA 1
ATOM 8340 C C . GLY B 1 523 ? -16.906 -24.969 -25.875 1 93.94 523 GLY B C 1
ATOM 8341 O O . GLY B 1 523 ? -15.859 -25.625 -25.875 1 93.94 523 GLY B O 1
ATOM 8342 N N . TYR B 1 524 ? -17.953 -25.328 -25.156 1 96.94 524 TYR B N 1
ATOM 8343 C CA . TYR B 1 524 ? -17.859 -26.406 -24.172 1 96.94 524 TYR B CA 1
ATOM 8344 C C . TYR B 1 524 ? -17.938 -27.766 -24.844 1 96.94 524 TYR B C 1
ATOM 8346 O O . TYR B 1 524 ? -18.766 -27.984 -25.719 1 96.94 524 TYR B O 1
ATOM 8354 N N . ASP B 1 525 ? -17.031 -28.688 -24.453 1 97.19 525 ASP B N 1
ATOM 8355 C CA . ASP B 1 525 ? -16.984 -30.062 -24.922 1 97.19 525 ASP B CA 1
ATOM 8356 C C . ASP B 1 525 ? -16.797 -31.031 -23.766 1 97.19 525 ASP B C 1
ATOM 8358 O O . ASP B 1 525 ? -15.672 -31.219 -23.266 1 97.19 525 ASP B O 1
ATOM 8362 N N . ALA B 1 526 ? -17.844 -31.734 -23.359 1 97.5 526 ALA B N 1
ATOM 8363 C CA . ALA B 1 526 ? -17.828 -32.594 -22.172 1 97.5 526 ALA B CA 1
ATOM 8364 C C . ALA B 1 526 ? -16.797 -33.688 -22.312 1 97.5 526 ALA B C 1
ATOM 8366 O O . ALA B 1 526 ? -16.172 -34.094 -21.328 1 97.5 526 ALA B O 1
ATOM 8367 N N . ASP B 1 527 ? -16.625 -34.156 -23.516 1 97.19 527 ASP B N 1
ATOM 8368 C CA . ASP B 1 527 ? -15.672 -35.219 -23.734 1 97.19 527 ASP B CA 1
ATOM 8369 C C . ASP B 1 527 ? -14.234 -34.719 -23.547 1 97.19 527 ASP B C 1
ATOM 8371 O O . ASP B 1 527 ? -13.422 -35.406 -22.922 1 97.19 527 ASP B O 1
ATOM 8375 N N . VAL B 1 528 ? -13.977 -33.625 -24.062 1 97.5 528 VAL B N 1
ATOM 8376 C CA . VAL B 1 528 ? -12.625 -33.062 -24 1 97.5 528 VAL B CA 1
ATOM 8377 C C . VAL B 1 528 ? -12.273 -32.719 -22.547 1 97.5 528 VAL B C 1
ATOM 8379 O O . VAL B 1 528 ? -11.141 -32.938 -22.109 1 97.5 528 VAL B O 1
ATOM 8382 N N . TYR B 1 529 ? -13.227 -32.281 -21.781 1 97.94 529 TYR B N 1
ATOM 8383 C CA . TYR B 1 529 ? -12.961 -31.781 -20.438 1 97.94 529 TYR B CA 1
ATOM 8384 C C . TYR B 1 529 ? -12.969 -32.906 -19.422 1 97.94 529 TYR B C 1
ATOM 8386 O O . TYR B 1 529 ? -12.633 -32.719 -18.266 1 97.94 529 TYR B O 1
ATOM 8394 N N . ASP B 1 530 ? -13.344 -34.094 -19.844 1 97.56 530 ASP B N 1
ATOM 8395 C CA . ASP B 1 530 ? -13.508 -35.219 -18.906 1 97.56 530 ASP B CA 1
ATOM 8396 C C . ASP B 1 530 ? -12.234 -35.469 -18.109 1 97.56 530 ASP B C 1
ATOM 8398 O O . ASP B 1 530 ? -11.141 -35.531 -18.688 1 97.56 530 ASP B O 1
ATOM 8402 N N . GLY B 1 531 ? -12.398 -35.5 -16.766 1 97 531 GLY B N 1
ATOM 8403 C CA . GLY B 1 531 ? -11.297 -35.812 -15.867 1 97 531 GLY B CA 1
ATOM 8404 C C . GLY B 1 531 ? -10.539 -34.562 -15.43 1 97 531 GLY B C 1
ATOM 8405 O O . GLY B 1 531 ? -9.727 -34.625 -14.5 1 97 531 GLY B O 1
ATOM 8406 N N . ALA B 1 532 ? -10.781 -33.438 -16.016 1 97.88 532 ALA B N 1
ATOM 8407 C CA . ALA B 1 532 ? -10.078 -32.188 -15.68 1 97.88 532 ALA B CA 1
ATOM 8408 C C . ALA B 1 532 ? -10.43 -31.734 -14.273 1 97.88 532 ALA B C 1
ATOM 8410 O O . ALA B 1 532 ? -11.578 -31.828 -13.844 1 97.88 532 ALA B O 1
ATOM 8411 N N . PRO B 1 533 ? -9.414 -31.266 -13.531 1 98.25 533 PRO B N 1
ATOM 8412 C CA . PRO B 1 533 ? -9.727 -30.703 -12.211 1 98.25 533 PRO B CA 1
ATOM 8413 C C . PRO B 1 533 ? -10.68 -29.516 -12.273 1 98.25 533 PRO B C 1
ATOM 8415 O O . PRO B 1 533 ? -10.602 -28.703 -13.203 1 98.25 533 PRO B O 1
ATOM 8418 N N . ALA B 1 534 ? -11.578 -29.5 -11.383 1 98.25 534 ALA B N 1
ATOM 8419 C CA . ALA B 1 534 ? -12.508 -28.391 -11.227 1 98.25 534 ALA B CA 1
ATOM 8420 C C . ALA B 1 534 ? -12.438 -27.812 -9.812 1 98.25 534 ALA B C 1
ATOM 8422 O O . ALA B 1 534 ? -12.641 -28.531 -8.828 1 98.25 534 ALA B O 1
ATOM 8423 N N . GLY B 1 535 ? -12.023 -26.547 -9.742 1 97.94 535 GLY B N 1
ATOM 8424 C CA . GLY B 1 535 ? -11.891 -25.859 -8.461 1 97.94 535 GLY B CA 1
ATOM 8425 C C . GLY B 1 535 ? -12.555 -24.5 -8.438 1 97.94 535 GLY B C 1
ATOM 8426 O O . GLY B 1 535 ? -13.094 -24.047 -9.453 1 97.94 535 GLY B O 1
ATOM 8427 N N . VAL B 1 536 ? -12.648 -23.891 -7.281 1 98.75 536 VAL B N 1
ATOM 8428 C CA . VAL B 1 536 ? -13.211 -22.578 -7.059 1 98.75 536 VAL B CA 1
ATOM 8429 C C . VAL B 1 536 ? -12.203 -21.688 -6.328 1 98.75 536 VAL B C 1
ATOM 8431 O O . VAL B 1 536 ? -11.062 -22.109 -6.094 1 98.75 536 VAL B O 1
ATOM 8434 N N . GLN B 1 537 ? -12.547 -20.469 -6.133 1 98.88 537 GLN B N 1
ATOM 8435 C CA . GLN B 1 537 ? -11.719 -19.609 -5.297 1 98.88 537 GLN B CA 1
ATOM 8436 C C . GLN B 1 537 ? -12.523 -19.031 -4.137 1 98.88 537 GLN B C 1
ATOM 8438 O O . GLN B 1 537 ? -13.734 -18.828 -4.25 1 98.88 537 GLN B O 1
ATOM 8443 N N . LEU B 1 538 ? -11.867 -18.859 -3.061 1 98.81 538 LEU B N 1
ATOM 8444 C CA . LEU B 1 538 ? -12.344 -18.234 -1.836 1 98.81 538 LEU B CA 1
ATOM 8445 C C . LEU B 1 538 ? -11.617 -16.906 -1.589 1 98.81 538 LEU B C 1
ATOM 8447 O O . LEU B 1 538 ? -10.391 -16.875 -1.505 1 98.81 538 LEU B O 1
ATOM 8451 N N . PHE B 1 539 ? -12.438 -15.773 -1.557 1 98.81 539 PHE B N 1
ATOM 8452 C CA . PHE B 1 539 ? -11.719 -14.516 -1.403 1 98.81 539 PHE B CA 1
ATOM 8453 C C . PHE B 1 539 ? -12.242 -13.734 -0.203 1 98.81 539 PHE B C 1
ATOM 8455 O O . PHE B 1 539 ? -13.367 -13.969 0.255 1 98.81 539 PHE B O 1
ATOM 8462 N N . GLY B 1 540 ? -11.43 -13.008 0.411 1 98.75 540 GLY B N 1
ATOM 8463 C CA . GLY B 1 540 ? -11.68 -12.039 1.463 1 98.75 540 GLY B CA 1
ATOM 8464 C C . GLY B 1 540 ? -11.164 -10.648 1.128 1 98.75 540 GLY B C 1
ATOM 8465 O O . GLY B 1 540 ? -10.766 -10.391 -0.008 1 98.75 540 GLY B O 1
ATOM 8466 N N . ARG B 1 541 ? -11.227 -9.773 2.025 1 98.38 541 ARG B N 1
ATOM 8467 C CA . ARG B 1 541 ? -10.867 -8.375 1.805 1 98.38 541 ARG B CA 1
ATOM 8468 C C . ARG B 1 541 ? -9.352 -8.203 1.754 1 98.38 541 ARG B C 1
ATOM 8470 O O . ARG B 1 541 ? -8.609 -9.18 1.819 1 98.38 541 ARG B O 1
ATOM 8477 N N . ARG B 1 542 ? -8.891 -6.945 1.473 1 98.56 542 ARG B N 1
ATOM 8478 C CA . ARG B 1 542 ? -7.48 -6.59 1.331 1 98.56 542 ARG B CA 1
ATOM 8479 C C . ARG B 1 542 ? -6.707 -6.898 2.607 1 98.56 542 ARG B C 1
ATOM 8481 O O . ARG B 1 542 ? -7.145 -6.551 3.705 1 98.56 542 ARG B O 1
ATOM 8488 N N . LEU B 1 543 ? -5.582 -7.645 2.5 1 98.75 543 LEU B N 1
ATOM 8489 C CA . LEU B 1 543 ? -4.594 -7.926 3.533 1 98.75 543 LEU B CA 1
ATOM 8490 C C . LEU B 1 543 ? -5.125 -8.953 4.531 1 98.75 543 LEU B C 1
ATOM 8492 O O . LEU B 1 543 ? -4.777 -8.906 5.715 1 98.75 543 LEU B O 1
ATOM 8496 N N . GLN B 1 544 ? -5.984 -9.875 4.07 1 98.62 544 GLN B N 1
ATOM 8497 C CA . GLN B 1 544 ? -6.566 -10.859 4.973 1 98.62 544 GLN B CA 1
ATOM 8498 C C . GLN B 1 544 ? -6.043 -12.258 4.664 1 98.62 544 GLN B C 1
ATOM 8500 O O . GLN B 1 544 ? -6.785 -13.242 4.754 1 98.62 544 GLN B O 1
ATOM 8505 N N . GLU B 1 545 ? -4.781 -12.398 4.363 1 98.88 545 GLU B N 1
ATOM 8506 C CA . GLU B 1 545 ? -4.199 -13.68 3.973 1 98.88 545 GLU B CA 1
ATOM 8507 C C . GLU B 1 545 ? -4.289 -14.695 5.109 1 98.88 545 GLU B C 1
ATOM 8509 O O . GLU B 1 545 ? -4.582 -15.875 4.875 1 98.88 545 GLU B O 1
ATOM 8514 N N . GLU B 1 546 ? -4.051 -14.242 6.375 1 98.81 546 GLU B N 1
ATOM 8515 C CA . GLU B 1 546 ? -4.109 -15.164 7.512 1 98.81 546 GLU B CA 1
ATOM 8516 C C . GLU B 1 546 ? -5.484 -15.812 7.621 1 98.81 546 GLU B C 1
ATOM 8518 O O . GLU B 1 546 ? -5.59 -17.031 7.73 1 98.81 546 GLU B O 1
ATOM 8523 N N . LYS B 1 547 ? -6.465 -15.016 7.496 1 98.75 547 LYS B N 1
ATOM 8524 C CA . LYS B 1 547 ? -7.844 -15.477 7.602 1 98.75 547 LYS B CA 1
ATOM 8525 C C . LYS B 1 547 ? -8.211 -16.375 6.426 1 98.75 547 LYS B C 1
ATOM 8527 O O . LYS B 1 547 ? -8.789 -17.453 6.613 1 98.75 547 LYS B O 1
ATOM 8532 N N . MET B 1 548 ? -7.848 -16 5.262 1 98.88 548 MET B N 1
ATOM 8533 C CA . MET B 1 548 ? -8.281 -16.703 4.055 1 98.88 548 MET B CA 1
ATOM 8534 C C . MET B 1 548 ? -7.586 -18.047 3.926 1 98.88 548 MET B C 1
ATOM 8536 O O . MET B 1 548 ? -8.172 -19.016 3.414 1 98.88 548 MET B O 1
ATOM 8540 N N . LEU B 1 549 ? -6.344 -18.141 4.375 1 98.88 549 LEU B N 1
ATOM 8541 C CA . LEU B 1 549 ? -5.648 -19.422 4.309 1 98.88 549 LEU B CA 1
ATOM 8542 C C . LEU B 1 549 ? -6.258 -20.406 5.293 1 98.88 549 LEU B C 1
ATOM 8544 O O . LEU B 1 549 ? -6.387 -21.594 4.98 1 98.88 549 LEU B O 1
ATOM 8548 N N . VAL B 1 550 ? -6.691 -19.922 6.5 1 98.75 550 VAL B N 1
ATOM 8549 C CA . VAL B 1 550 ? -7.355 -20.797 7.465 1 98.75 550 VAL B CA 1
ATOM 8550 C C . VAL B 1 550 ? -8.695 -21.281 6.898 1 98.75 550 VAL B C 1
ATOM 8552 O O . VAL B 1 550 ? -9.016 -22.469 6.965 1 98.75 550 VAL B O 1
ATOM 8555 N N . LEU B 1 551 ? -9.43 -20.375 6.289 1 98.75 551 LEU B N 1
ATOM 8556 C CA . LEU B 1 551 ? -10.75 -20.719 5.77 1 98.75 551 LEU B CA 1
ATOM 8557 C C . LEU B 1 551 ? -10.633 -21.609 4.543 1 98.75 551 LEU B C 1
ATOM 8559 O O . LEU B 1 551 ? -11.477 -22.484 4.324 1 98.75 551 LEU B O 1
ATOM 8563 N N . ALA B 1 552 ? -9.633 -21.375 3.732 1 98.62 552 ALA B N 1
ATOM 8564 C CA . ALA B 1 552 ? -9.406 -22.234 2.582 1 98.62 552 ALA B CA 1
ATOM 8565 C C . ALA B 1 552 ? -9.109 -23.672 3.023 1 98.62 552 ALA B C 1
ATOM 8567 O O . ALA B 1 552 ? -9.57 -24.625 2.402 1 98.62 552 ALA B O 1
ATOM 8568 N N . GLU B 1 553 ? -8.273 -23.812 4.059 1 98.31 553 GLU B N 1
ATOM 8569 C CA . GLU B 1 553 ? -7.988 -25.125 4.617 1 98.31 553 GLU B CA 1
ATOM 8570 C C . GLU B 1 553 ? -9.258 -25.797 5.117 1 98.31 553 GLU B C 1
ATOM 8572 O O . GLU B 1 553 ? -9.492 -26.984 4.852 1 98.31 553 GLU B O 1
ATOM 8577 N N . TYR B 1 554 ? -10.094 -25.078 5.797 1 98.31 554 TYR B N 1
ATOM 8578 C CA . TYR B 1 554 ? -11.344 -25.594 6.367 1 98.31 554 TYR B CA 1
ATOM 8579 C C . TYR B 1 554 ? -12.297 -26.047 5.27 1 98.31 554 TYR B C 1
ATOM 8581 O O . TYR B 1 554 ? -12.758 -27.188 5.273 1 98.31 554 TYR B O 1
ATOM 8589 N N . VAL B 1 555 ? -12.539 -25.141 4.301 1 98.31 555 VAL B N 1
ATOM 8590 C CA . VAL B 1 555 ? -13.484 -25.422 3.232 1 98.31 555 VAL B CA 1
ATOM 8591 C C . VAL B 1 555 ? -12.953 -26.562 2.363 1 98.31 555 VAL B C 1
ATOM 8593 O O . VAL B 1 555 ? -13.711 -27.453 1.962 1 98.31 555 VAL B O 1
ATOM 8596 N N . GLY B 1 556 ? -11.664 -26.5 2.047 1 97.88 556 GLY B N 1
ATOM 8597 C CA . GLY B 1 556 ? -11.062 -27.562 1.269 1 97.88 556 GLY B CA 1
ATOM 8598 C C . GLY B 1 556 ? -11.219 -28.938 1.906 1 97.88 556 GLY B C 1
ATOM 8599 O O . GLY B 1 556 ? -11.492 -29.922 1.218 1 97.88 556 GLY B O 1
ATOM 8600 N N . ALA B 1 557 ? -11.039 -29.016 3.207 1 97 557 ALA B N 1
ATOM 8601 C CA . ALA B 1 557 ? -11.195 -30.281 3.928 1 97 557 ALA B CA 1
ATOM 8602 C C . ALA B 1 557 ? -12.656 -30.719 3.949 1 97 557 ALA B C 1
ATOM 8604 O O . ALA B 1 557 ? -12.953 -31.906 3.822 1 97 557 ALA B O 1
ATOM 8605 N N . ALA B 1 558 ? -13.523 -29.781 4.078 1 96.62 558 ALA B N 1
ATOM 8606 C CA . ALA B 1 558 ? -14.945 -30.078 4.191 1 96.62 558 ALA B CA 1
ATOM 8607 C C . ALA B 1 558 ? -15.484 -30.672 2.893 1 96.62 558 ALA B C 1
ATOM 8609 O O . ALA B 1 558 ? -16.344 -31.562 2.916 1 96.62 558 ALA B O 1
ATOM 8610 N N . VAL B 1 559 ? -15.039 -30.219 1.806 1 96.88 559 VAL B N 1
ATOM 8611 C CA . VAL B 1 559 ? -15.562 -30.656 0.516 1 96.88 559 VAL B CA 1
ATOM 8612 C C . VAL B 1 559 ? -15.047 -32.062 0.188 1 96.88 559 VAL B C 1
ATOM 8614 O O . VAL B 1 559 ? -15.656 -32.781 -0.597 1 96.88 559 VAL B O 1
ATOM 8617 N N . LYS B 1 560 ? -13.953 -32.438 0.742 1 90.75 560 LYS B N 1
ATOM 8618 C CA . LYS B 1 560 ? -13.367 -33.781 0.49 1 90.75 560 LYS B CA 1
ATOM 8619 C C . LYS B 1 560 ? -13.961 -34.812 1.425 1 90.75 560 LYS B C 1
ATOM 8621 O O . LYS B 1 560 ? -13.781 -36.031 1.208 1 90.75 560 LYS B O 1
ATOM 8626 N N . ALA B 1 561 ? -14.531 -34.375 2.521 1 85.75 561 ALA B N 1
ATOM 8627 C CA . ALA B 1 561 ? -15.109 -35.312 3.502 1 85.75 561 ALA B CA 1
ATOM 8628 C C . ALA B 1 561 ? -16.484 -35.781 3.047 1 85.75 561 ALA B C 1
ATOM 8630 O O . ALA B 1 561 ? -17.203 -35.094 2.35 1 85.75 561 ALA B O 1
#

Foldseek 3Di:
DADDQLQVLLAVLLVVQLVLQDPLLDDPDDDDDLVVPFACADPNLCVSADPVLCVLLVDAQLVNLVCPQQPVDALLSSLVSLLSLLSSLCVHFVWFSWFASVVLNVLSVVQRVVCVVPVGGLASNASAEAEEALQWQDAQIARQQQFSCRVCHDLNDHPDPCGSHDGFPLNVLCVSRNYGYGGHTAAHQLQQFQAGAHSNSGHGAANLGRLFGLTTRNSSQLSCQLNSSHSKYKDKDQQQHFQSNQQQSQKKKKDAFWQQAAPGRGHHHPPPQDLFDMDMAMIHRALVSRVSSSLSRLVSVCVVPHVRHDSDHDDVVLLVVLVVLLVVCLVPVLSAAEEEEQDQLAAGAFLLQSVLSVLLVVLSVVSPFHYYYDDAPHLVLLVVLLVCSVCQQQCVRSCVSNVSSVHDHDLRRPYGHPDHHHDPVRSVVSSVSLVVSLVRRVVSQQVCCVVSSNNGGHLKYKYASARYSGGRPPLRQDSSSGNSCSSNSWMKMKAWFAAQALVRRDQDDDDASHPNNVSNSVRDDSVSRGSGIHIIMMIDHHRSSSNRSSVSNSSNVSSVD/DPDDQLQVLLAVLLVVQLVLQDPLLDDPDDDDDLVVPFACADPNLCVSADPVLCVLLVDAQLVNLVCPQQPVDQLLSSLVSLLSLLSSLCVHFVWFSWFASVVLNVLSVVQRVVCVVPVGGLASNASAEAEEALQWQDAQIARQQQFSCRVCHDLNDHPPPCGSHDGFPLNVLCVSRNYGYGGHTAAHQLQQFQAGAHSNSGGGAANLGRLFGLTTRNSSQLSCQLNSSHSKYKDKDQQQHFQSNQQQSQKKKKDAFWQQAAPGRGHHHPPPLDLFDMDMAMIHRALVSRVSSSLSRLVSVCVVPHVRHDSDHDDVVLLVVLVVLLVVCLVPVLSAAEEEEQDQLAAGAFLLQSVLSVLLVVLSVVSPFHYYYDDAPHLVLLVVLLLCSVCQQQCVRSCVSNVSSVHDHDLRRPYGHPDHHHDPVRSVVSSVSLVVSLVRRVVSQQVCCVVSSNNGGHLKYKYASARYSGGRPPLRQDSSSGNSCSSNSWMKMKAWFAAQALVRRDQDDDDASHPNNVSNSVRDDSVSRGSGIHIIMMIDHHRSSSNRSSVSNSSNVSSVD

pLDDT: mean 97.24, std 5.2, range [28.47, 98.94]

Nearest PDB structures (foldseek):
  3lj7-assembly2_B  TM=8.278E-01  e=5.263E-33  Rattus norvegicus
  3qj9-assembly1_A  TM=8.197E-01  e=8.486E-33  Rattus norvegicus
  4hbp-assembly1_A  TM=8.313E-01  e=1.881E-32  Rattus norvegicus
  4hbp-as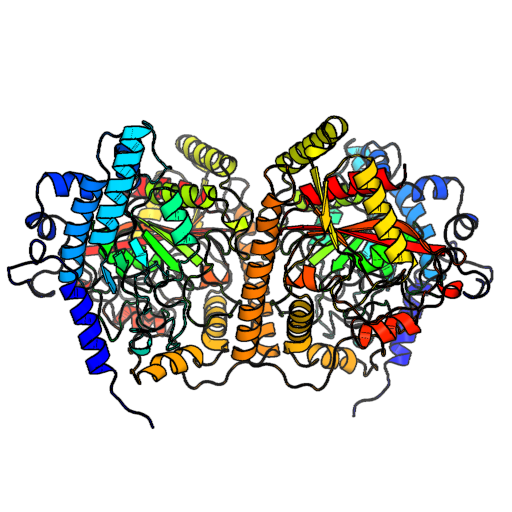sembly1_B  TM=8.281E-01  e=2.876E-32  Rattus norvegicus
  8wdw-assembly2_B  TM=8.429E-01  e=1.125E-25  uncultured bacterium

Organism: NCBI:txid1220207

InterPro domains:
  IPR020556 Amidase, conserved site [PS00571] (215-246)
  IPR023631 Amidase signature domain [PF01425] (77-549)
  IPR036928 Amidase signature (AS) superfamily [G3DSA:3.90.1300.10] (26-561)
  IPR036928 Amidase signature (AS) superfamily [SSF75304] (29-558)

Radius of gyration: 31.2 Å; Cα contacts (8 Å, |Δi|>4): 2726; chains: 2; bounding box: 60×95×76 Å

Sequence (1122 aa):
MTSTHWKPLADAKRQSILDAIPFKWRIQESIPTATELRNVTGAYIQKFLTTREIEITELDAYGIADRTTTGEWSAVEVTEAFCHRAALAHQLVNCLHEIFFDAAIEDAKRLDAYFAEHKKPIGPLHGVPVSLKDQFHVKDVETTMGYVGWAGTFQGLKDDPRNRVFESELVRELRALGAVLYCKTSVPATLMCGETVNNIIDYTTNPNNRLLSSGGSSGGEGALIALKGSPGGFGTDIGGSIRAPAAFNGLYGIRPSSGRIPYEGAANSMDGQNTILSVVGPLAGTARSLQLFFKAVLEQQPWLYDPLVLELPWRSGIELDTRRLVEQSAKEPSKLAFAIMKDTGVAKPHPPIARALQIVEQTLKRLGHTVIEWTPPSHITADELAGAAYSMDGGADAEYHLGLAGEKPAPQVILHTGLSQKTALEVAGINVAKREYQKQYMDYWNSTSQATGTGRPVDAVICPVAPHAAVIPTRYDYVGYTSFLNLLDYTSVAIPVTHADKRVDVAQPREFLSEVDEKLYNGYDADVYDGAPAGVQLFGRRLQEEKMLVLAEYVGAAVKAMTSTHWKPLADAKRQSILDAIPFKWRIQESIPTATELRNVTGAYIQKFLTTREIEITELDAYGIADRTTTGEWSAVEVTEAFCHRAALAHQLVNCLHEIFFDAAIEDAKRLDAYFAEHKKPIGPLHGVPVSLKDQFHVKDVETTMGYVGWAGTFQGLKDDPRNRVFESELVRELRALGAVLYCKTSVPATLMCGETVNNIIDYTTNPNNRLLSSGGSSGGEGALIALKGSPGGFGTDIGGSIRAPAAFNGLYGIRPSSGRIPYEGAANSMDGQNTILSVVGPLAGTARSLQLFFKAVLEQQPWLYDPLVLELPWRSGIELDTRRLVEQSAKEPSKLAFAIMKDTGVAKPHPPIARALQIVEQTLKRLGHTVIEWTPPSHITADELAGAAYSMDGGADAEYHLGLAGEKPAPQVILHTGLSQKTALEVAGINVAKREYQKQYMDYWNSTSQATGTGRPVDAVICPVAPHAAVIPTRYDYVGYTSFLNLLDYTSVAIPVTHADKRVDVAQPREFLSEVDEKLYNGYDADVYDGAPAGVQLFGRRLQEEKMLVLAEYVGAAVKA

Solvent-accessible surface area (backbone atoms only — not comparable to full-atom values): 54494 Å² total; per-residue (Å²): 133,82,67,76,62,29,58,65,56,14,52,50,53,38,47,52,42,59,66,54,46,54,75,91,49,52,79,84,65,85,76,71,50,45,89,78,43,32,54,52,37,70,70,60,52,48,70,80,49,53,74,66,38,49,62,58,38,71,37,46,40,51,57,45,17,58,32,29,42,69,59,78,37,54,17,43,60,50,39,52,37,27,47,44,38,33,42,44,37,30,77,73,28,37,22,53,64,38,62,42,52,67,63,21,43,52,52,17,46,52,50,44,51,46,29,70,73,66,71,46,52,75,28,82,30,15,37,28,52,36,38,34,35,31,39,50,29,39,62,76,38,84,37,41,46,32,34,64,34,10,60,96,23,40,80,54,37,73,87,43,84,48,43,42,56,45,57,9,51,52,52,56,48,41,49,62,26,24,31,31,56,37,39,24,15,24,32,7,35,63,46,47,18,60,39,19,38,26,77,47,66,52,50,26,32,13,45,62,28,38,71,24,24,6,14,8,22,21,8,11,52,20,27,28,38,56,56,32,21,28,36,26,33,40,30,42,32,59,44,31,9,29,30,35,2,11,16,25,40,48,15,19,9,36,39,50,21,76,28,70,43,55,58,42,65,40,61,70,63,65,63,35,54,75,81,54,58,67,28,38,28,42,35,20,74,38,49,66,29,38,50,51,54,52,50,54,52,38,70,65,47,44,43,72,76,15,77,68,24,50,84,66,66,78,54,61,66,52,34,52,52,44,52,48,41,56,59,47,16,75,80,39,23,54,64,42,24,36,27,42,30,81,53,58,75,47,41,63,44,37,45,38,29,48,48,32,51,47,50,48,51,50,45,43,46,71,63,49,30,39,73,44,78,55,83,65,72,66,44,65,58,37,45,51,52,44,52,49,58,77,38,31,42,9,25,49,59,56,52,52,50,36,49,66,25,38,50,80,80,62,90,56,42,71,70,58,64,87,45,75,53,32,39,34,57,53,51,11,51,50,41,44,53,49,51,52,50,36,38,52,42,42,52,47,48,56,56,36,26,80,73,35,80,56,79,40,39,54,67,34,37,35,30,51,47,43,43,48,48,32,35,53,78,84,59,78,82,63,57,60,58,25,28,40,40,38,67,58,32,27,15,36,34,17,33,44,63,48,55,22,40,48,90,72,30,56,91,70,94,74,87,66,68,36,72,64,21,43,51,53,61,72,67,63,51,40,74,76,40,40,57,22,24,13,28,32,24,40,31,39,56,59,74,35,53,53,45,44,49,55,49,47,40,52,53,42,51,54,59,74,99,132,82,66,77,61,26,59,65,55,13,51,51,52,39,47,51,42,58,66,55,45,55,76,91,49,54,79,85,67,85,78,71,51,43,89,78,44,33,53,51,37,71,69,60,52,47,72,80,48,55,73,66,38,48,62,56,39,71,37,45,41,51,56,45,17,57,34,29,42,69,59,78,38,54,18,42,62,50,40,50,37,27,47,43,37,32,42,44,40,30,76,73,28,38,22,53,65,38,62,42,52,68,63,21,45,52,51,17,48,52,50,42,51,46,28,71,72,67,73,45,50,74,29,82,31,14,38,28,52,36,38,33,36,31,40,50,29,39,62,76,36,85,37,39,46,33,32,64,32,11,61,95,23,39,80,55,36,75,87,42,84,49,44,43,54,45,57,8,53,53,53,56,48,41,50,62,25,25,32,29,56,38,40,23,15,24,32,7,36,66,45,48,18,59,38,19,38,25,76,46,66,54,50,25,32,13,43,62,28,39,70,23,23,6,15,9,22,20,8,11,51,19,27,29,37,55,56,33,22,27,36,25,31,41,30,42,32,61,44,32,10,29,32,34,1,11,15,25,40,48,15,21,11,34,40,49,20,74,28,70,45,54,59,42,62,40,59,70,63,65,63,36,54,76,80,55,60,66,27,38,28,41,36,17,75,37,48,64,29,38,50,51,54,53,49,55,53,39,71,64,46,45,42,71,77,16,78,68,24,50,84,66,65,80,54,61,67,52,33,52,51,44,52,50,40,55,58,48,16,74,80,38,22,54,63,42,24,36,27,43,31,81,54,58,74,47,41,64,46,38,46,38,29,48,49,34,51,48,50,49,52,50,44,44,46,71,62,48,30,39,72,45,80,56,81,65,71,66,44,65,57,37,44,52,52,44,53,49,55,75,39,31,41,9,25,50,60,55,51,54,50,37,49,67,25,36,49,78,80,62,90,57,43,70,69,58,64,88,44,75,52,32,38,33,58,53,50,10,51,52,40,43,52,49,52,52,50,35,40,52,42,42,53,47,50,57,56,36,26,78,72,35,80,55,80,39,40,54,67,34,38,37,32,51,44,42,43,48,48,31,34,52,79,84,59,77,85,61,56,60,59,25,27,41,40,37,68,57,31,28,14,36,33,17,34,43,63,47,54,24,42,48,90,74,31,58,90,69,94,74,89,65,68,35,73,64,18,43,54,53,61,71,66,61,49,41,74,77,39,41,56,23,23,11,27,34,25,42,32,39,56,58,76,36,54,52,43,44,48,54,49,47,40,51,52,41,51,53,60,74,100

Secondary structure (DSSP, 8-state):
----THHHHHHHHHHHHHHTS-GGGS--SPPPPTTT-S--STHHHHTTS-HHHHHHHTS-HHHHHHHHHHTSS-HHHHHHHHHHHHHHHHHHH--EEEE-HHHHHHHHHHHHHHHHHHSS-SSTTTT-EEEEETTS--TT----TT-GGGTTSBTTBTT-TTTTT---HHHHHHHHTT-EEEEEE---TTS--SS-EETTTEE-EETTEEEEE--SSSHHHHHHHHTTS-SEEEEEESSSTTHHHHHHTT-EEEEPPTTSS--TT---SSTT--SS--EEEEEESSHHHHHHHHHHHHHT-GGGT-TTS-S----HHHHHHHHHHHHHHHH-GGG-EEEE----SS-PPPHHHHHHHHHHHHHHHHTT-EEEE---S-HHHHHHHHHHHHTTTTTHHHHHHHHTTTPPPPTT-----SPPPPBHHHHHHHHHHHHHHHHHHHHHHHHTHHHHSSSSS-SEEEEESSSSSS--TT-----HHHHHHHHHT-EEEEEEEEE--TTT--------SSHHHHHHHHT--HHHHTT-EEEEEEEESTT-HHHHHHHHHHHHHHHH-/----THHHHHHHHHHHHHHTS-GGGS--SPPPPTTT-S--STHHHHTTS-HHHHHHHTS-HHHHHHHHHHTSS-HHHHHHHHHHHHHHHHHHH--EEEE-HHHHHHHHHHHHHHHHHHSS-SSTTTT-EEEEETTS--TT----TT-GGGTTSBTTBTT-TTTTT---HHHHHHHHTT-EEEEEE---TTS--SS-EETTTEE-EETTEEEEE--SSSHHHHHHHHTTS-SEEEEEESSSTTHHHHHHTT-EEEEPPTTSS--TT---SSTT--SS--EEEEEESSHHHHHHHHHHHHHT-GGGT-TTS-S----HHHHHHHHHHHHHHHH-GGG-EEEE----SS-PPPHHHHHHHHHHHHHHHHTT-EEEE---S-HHHHHHHHHHHHTTTTTHHHHHHHHTTTPPPPTT-----SPPPPBHHHHHHHHHHHHHHHHHHHHHHHHTHHHHSSSSS-SEEEEESSSSSS--TT-----HHHHHHHHHT-EEEEEEEEE--TTT--------SSHHHHHHHHT--HHHHTT-EEEEEEEESTT-HHHHHHHHHHHHHHHH-